Protein AF-0000000078662672 (afdb_homodimer)

pLDDT: mean 87.03, std 12.19, range [20.75, 98.81]

Radius of gyration: 38.09 Å; Cα contacts (8 Å, |Δi|>4): 1859; chains: 2; bounding box: 73×117×85 Å

Solvent-accessible surface area (backbone atoms only — not comparable to full-atom values): 52862 Å² total; per-residue (Å²): 134,79,94,67,88,65,82,75,65,83,77,68,76,37,46,50,17,56,41,48,55,47,38,55,22,54,41,57,54,87,57,77,64,49,43,57,54,39,52,48,39,54,38,52,41,31,26,51,51,14,35,73,72,64,75,36,59,82,85,60,37,41,35,46,32,40,65,37,61,87,76,24,33,39,36,42,35,24,60,12,39,39,43,47,80,92,48,38,63,56,60,74,52,28,38,11,57,39,85,33,40,90,50,92,47,70,60,40,44,41,45,56,88,44,36,48,50,64,51,20,42,30,38,32,39,36,26,19,16,67,71,32,57,51,25,39,33,40,36,38,37,29,58,55,46,54,51,55,75,67,38,61,80,64,78,60,42,36,46,58,50,52,61,70,32,42,49,76,47,80,38,79,89,43,49,40,84,41,29,21,36,33,43,35,35,34,53,40,65,88,47,94,85,37,48,84,54,28,66,67,53,46,49,57,50,43,24,58,33,44,40,39,45,65,30,88,73,18,79,62,39,64,60,53,49,51,58,46,52,73,74,36,88,76,72,51,39,44,38,24,58,66,81,44,74,64,50,36,24,64,58,53,37,65,39,68,30,83,96,52,76,60,41,47,52,76,44,74,48,77,46,79,33,63,32,97,87,70,51,70,22,28,44,33,39,38,45,44,53,72,42,85,59,54,47,39,74,88,54,63,48,39,6,46,26,37,21,47,81,53,26,48,37,34,51,49,61,67,52,23,80,41,24,91,49,53,72,50,30,36,54,30,35,33,40,36,43,45,63,37,81,78,53,36,64,34,76,65,35,58,46,64,50,89,49,70,58,42,50,47,49,48,60,66,42,26,61,54,27,46,52,52,45,50,47,36,51,50,35,48,50,50,52,48,48,51,48,49,37,50,50,38,50,50,49,33,51,46,47,48,48,42,57,65,57,45,50,53,33,74,70,49,43,51,52,48,51,48,50,34,50,51,37,48,52,52,38,50,62,65,51,36,68,97,69,40,65,98,58,52,64,58,52,51,48,49,52,49,50,53,53,50,51,49,53,49,47,70,70,56,57,72,72,81,29,67,51,60,77,40,56,69,69,58,29,51,51,51,18,51,49,45,36,42,43,53,71,38,35,94,41,62,64,58,34,38,54,25,51,50,45,41,49,62,66,75,88,134,78,92,66,86,65,79,75,65,82,75,68,75,38,46,49,17,58,40,48,56,49,38,54,23,55,42,58,54,89,57,76,64,51,43,57,54,36,52,49,40,53,37,51,40,29,26,51,51,15,35,74,70,64,75,35,58,81,85,60,37,40,36,45,32,39,66,37,62,88,74,23,32,39,36,42,35,25,60,14,39,39,42,47,79,91,46,37,63,54,61,74,51,28,38,11,56,38,84,33,39,89,51,91,46,68,60,42,44,41,46,55,87,46,37,49,48,62,50,19,42,30,38,33,40,36,26,21,15,67,70,34,55,52,25,40,34,39,35,38,37,29,57,55,46,54,50,55,72,67,37,62,79,64,78,59,41,36,47,58,51,53,60,72,32,44,50,77,46,79,40,78,90,44,50,39,82,42,28,20,36,32,43,35,34,34,52,41,64,89,47,94,86,36,49,87,55,27,68,67,55,47,48,59,51,42,23,57,34,44,39,38,46,64,28,88,71,18,77,62,38,64,60,52,49,50,58,46,52,74,74,35,89,76,72,50,39,44,38,24,59,66,81,45,77,64,49,37,24,64,57,53,38,65,39,67,31,84,96,53,74,58,42,45,53,78,45,73,46,78,44,80,34,61,32,96,86,70,51,68,22,29,44,30,38,36,46,44,53,71,42,87,56,54,47,39,72,88,56,64,48,40,6,46,27,38,21,47,83,53,27,48,35,34,51,48,62,68,53,25,78,40,25,91,48,53,72,52,29,35,55,30,34,32,39,36,43,45,64,38,80,79,53,38,65,34,74,65,35,57,45,63,50,90,46,71,59,43,51,48,49,47,59,64,43,28,60,56,28,44,51,52,44,48,47,37,50,52,35,48,49,50,50,49,48,51,49,49,36,48,50,36,50,51,50,33,52,46,47,48,50,42,57,66,56,43,49,53,33,73,70,50,44,51,53,50,51,48,50,34,50,50,36,48,51,50,37,51,64,63,52,36,70,97,69,41,61,98,55,52,66,58,51,52,48,50,52,51,50,52,54,49,50,51,53,50,46,70,70,55,61,72,69,83,28,68,49,61,78,40,55,71,69,59,30,50,52,50,17,52,48,45,37,41,43,54,70,38,36,94,42,63,63,59,34,37,52,24,52,50,48,41,49,62,66,76,88

Sequence (1014 aa):
MNLSEVASIGTARPVIGKDVLELLSTAMYVDPLTIYREYVQNAADAIDDARAAGLLRADEGAIAITIDPTTRTITIRDNGVGIASDAFQSILTAIGASSKRGTGARGFRGVGRLSGLAYARELTFRASAAGETQAHSLTWDCRALRSVLRDFDDRRELPEIVGAITVIDETSGVTADEHFFEVILTGVPRIGDDRLLSPAAVSDYLAQVAPVPMSSQFTLAPDIDAQLGSLNDIRRLVITVNGEAPLTRPFADEMPIEGGRPLCLRECRFIEIPSVDGGIAALAWVAHHDYEGAIHASTNVRGLRARVGDIQVGDSNLFEDIFPETRFNAWTVGEVHIFDPRIVPNGRRDDFERNVHLANLKNHLAPLGREVAVRCRTSSRERKRIRDFELAHLAALENIAILEQGSLAPNACEHVALAVDMTVMKMEKLATPDNLLNGEGRERAAIEDVKTRLETVTRSTASSSPLERMAPERRANYEEMFSLIYECAANRSAAKALIDRILAKIAMNLSEVASIGTARPVIGKDVLELLSTAMYVDPLTIYREYVQNAADAIDDARAAGLLRADEGAIAITIDPTTRTITIRDNGVGIASDAFQSILTAIGASSKRGTGARGFRGVGRLSGLAYARELTFRASAAGETQAHSLTWDCRALRSVLRDFDDRRELPEIVGAITVIDETSGVTADEHFFEVILTGVPRIGDDRLLSPAAVSDYLAQVAPVPMSSQFTLAPDIDAQLGSLNDIRRLVITVNGEAPLTRPFADEMPIEGGRPLCLRECRFIEIPSVDGGIAALAWVAHHDYEGAIHASTNVRGLRARVGDIQVGDSNLFEDIFPETRFNAWTVGEVHIFDPRIVPNGRRDDFERNVHLANLKNHLAPLGREVAVRCRTSSRERKRIRDFELAHLAALENIAILEQGSLAPNACEHVALAVDMTVMKMEKLATPDNLLNGEGRERAAIEDVKTRLETVTRSTASSSPLERMAPERRANYEEMFSLIYECAANRSAAKALIDRILAKIA

Structure (mmCIF, N/CA/C/O backbone):
data_AF-0000000078662672-model_v1
#
loop_
_entity.id
_entity.type
_entity.pdbx_description
1 polymer 'Molecular chaperone HSP90 family-like protein'
#
loop_
_atom_site.group_PDB
_atom_site.id
_atom_site.type_symbol
_atom_site.label_atom_id
_atom_site.label_alt_id
_atom_site.label_comp_id
_atom_site.label_asym_id
_atom_site.label_entity_id
_atom_site.label_seq_id
_atom_site.pdbx_PDB_ins_code
_atom_site.Cartn_x
_atom_site.Cartn_y
_atom_site.Cartn_z
_atom_site.occupancy
_atom_site.B_iso_or_equiv
_atom_site.auth_seq_id
_atom_site.auth_comp_id
_atom_site.auth_asym_id
_atom_site.auth_atom_id
_atom_site.pdbx_PDB_model_num
ATOM 1 N N . MET A 1 1 ? 12.445 17.781 44.594 1 21.08 1 MET A N 1
ATOM 2 C CA . MET A 1 1 ? 12.789 19.156 44.25 1 21.08 1 MET A CA 1
ATOM 3 C C . MET A 1 1 ? 11.758 19.734 43.281 1 21.08 1 MET A C 1
ATOM 5 O O . MET A 1 1 ? 11.305 19.062 42.375 1 21.08 1 MET A O 1
ATOM 9 N N . ASN A 1 2 ? 11.031 20.812 43.562 1 22.81 2 ASN A N 1
ATOM 10 C CA . ASN A 1 2 ? 9.875 21.516 43.031 1 22.81 2 ASN A CA 1
ATOM 11 C C . ASN A 1 2 ? 10.164 22.109 41.656 1 22.81 2 ASN A C 1
ATOM 13 O O . ASN A 1 2 ? 11.195 22.75 41.438 1 22.81 2 ASN A O 1
ATOM 17 N N . LEU A 1 3 ? 9.68 21.562 40.531 1 30.34 3 LEU A N 1
ATOM 18 C CA . LEU A 1 3 ? 9.836 21.828 39.125 1 30.34 3 LEU A CA 1
ATOM 19 C C . LEU A 1 3 ? 9.672 23.312 38.812 1 30.34 3 LEU A C 1
ATOM 21 O O . LEU A 1 3 ? 9.219 23.688 37.719 1 30.34 3 LEU A O 1
ATOM 25 N N . SER A 1 4 ? 9.812 24.344 39.875 1 28.69 4 SER A N 1
ATOM 26 C CA . SER A 1 4 ? 9.406 25.75 39.969 1 28.69 4 SER A CA 1
ATOM 27 C C . SER A 1 4 ? 10.266 26.625 39.062 1 28.69 4 SER A C 1
ATOM 29 O O . SER A 1 4 ? 9.75 27.453 38.312 1 28.69 4 SER A O 1
ATOM 31 N N . GLU A 1 5 ? 11.547 26.953 39.469 1 29.75 5 GLU A N 1
ATOM 32 C CA . GLU A 1 5 ? 12.172 28.203 39.031 1 29.75 5 GLU A CA 1
ATOM 33 C C . GLU A 1 5 ? 12.695 28.062 37.594 1 29.75 5 GLU A C 1
ATOM 35 O O . GLU A 1 5 ? 13.867 27.75 37.375 1 29.75 5 GLU A O 1
ATOM 40 N N . VAL A 1 6 ? 12.016 27.469 36.688 1 34.28 6 VAL A N 1
ATOM 41 C CA . VAL A 1 6 ? 12.461 27.375 35.281 1 34.28 6 VAL A CA 1
ATOM 42 C C . VAL A 1 6 ? 12.648 28.766 34.688 1 34.28 6 VAL A C 1
ATOM 44 O O . VAL A 1 6 ? 11.734 29.594 34.719 1 34.28 6 VAL A O 1
ATOM 47 N N . ALA A 1 7 ? 13.82 29.375 34.688 1 36.06 7 ALA A N 1
ATOM 48 C CA . ALA A 1 7 ? 14.188 30.609 34 1 36.06 7 ALA A CA 1
ATOM 49 C C . ALA A 1 7 ? 13.461 30.75 32.688 1 36.06 7 ALA A C 1
ATOM 51 O O . ALA A 1 7 ? 13.516 29.844 31.828 1 36.06 7 ALA A O 1
ATOM 52 N N . SER A 1 8 ? 12.336 31.547 32.531 1 36.69 8 SER A N 1
ATOM 53 C CA . SER A 1 8 ? 11.43 31.922 31.469 1 36.69 8 SER A CA 1
ATOM 54 C C . SER A 1 8 ? 12.203 32.406 30.25 1 36.69 8 SER A C 1
ATOM 56 O O . SER A 1 8 ? 12.656 33.562 30.219 1 36.69 8 SER A O 1
ATOM 58 N N . ILE A 1 9 ? 13.297 31.922 29.844 1 39.66 9 ILE A N 1
ATOM 59 C CA . ILE A 1 9 ? 13.766 32.438 28.547 1 39.66 9 ILE A CA 1
ATOM 60 C C . ILE A 1 9 ? 12.57 32.812 27.688 1 39.66 9 ILE A C 1
ATOM 62 O O . ILE A 1 9 ? 11.547 32.125 27.688 1 39.66 9 ILE A O 1
ATOM 66 N N . GLY A 1 10 ? 12.469 34 27.281 1 45.78 10 GLY A N 1
ATOM 67 C CA . GLY A 1 10 ? 11.453 34.656 26.484 1 45.78 10 GLY A CA 1
ATOM 68 C C . GLY A 1 10 ? 10.828 33.75 25.438 1 45.78 10 GLY A C 1
ATOM 69 O O . GLY A 1 10 ? 11.539 33.156 24.641 1 45.78 10 GLY A O 1
ATOM 70 N N . THR A 1 11 ? 9.781 33 25.797 1 57.09 11 THR A N 1
ATOM 71 C CA . THR A 1 11 ? 9.055 31.906 25.156 1 57.09 11 THR A CA 1
ATOM 72 C C . THR A 1 11 ? 8.508 32.344 23.812 1 57.09 11 THR A C 1
ATOM 74 O O . THR A 1 11 ? 7.59 33.188 23.75 1 57.09 11 THR A O 1
ATOM 77 N N . ALA A 1 12 ? 9.422 32.625 22.719 1 67.88 12 ALA A N 1
ATOM 78 C CA . ALA A 1 12 ? 8.992 32.938 21.359 1 67.88 12 ALA A CA 1
ATOM 79 C C . ALA A 1 12 ? 7.793 32.094 20.938 1 67.88 12 ALA A C 1
ATOM 81 O O . ALA A 1 12 ? 7.73 30.906 21.266 1 67.88 12 ALA A O 1
ATOM 82 N N . ARG A 1 13 ? 6.766 32.875 20.562 1 82.5 13 ARG A N 1
ATOM 83 C CA . ARG A 1 13 ? 5.566 32.219 20.062 1 82.5 13 ARG A CA 1
ATOM 84 C C . ARG A 1 13 ? 5.875 31.375 18.828 1 82.5 13 ARG A C 1
ATOM 86 O O . ARG A 1 13 ? 6.441 31.875 17.859 1 82.5 13 ARG A O 1
ATOM 93 N N . PRO A 1 14 ? 5.598 30.125 18.891 1 87.94 14 PRO A N 1
ATOM 94 C CA . PRO A 1 14 ? 5.855 29.25 17.734 1 87.94 14 PRO A CA 1
ATOM 95 C C . PRO A 1 14 ? 5.164 29.734 16.469 1 87.94 14 PRO A C 1
ATOM 97 O O . PRO A 1 14 ? 4.023 30.219 16.516 1 87.94 14 PRO A O 1
ATOM 100 N N . VAL A 1 15 ? 5.852 29.734 15.43 1 87.56 15 VAL A N 1
ATOM 101 C CA . VAL A 1 15 ? 5.332 30.141 14.133 1 87.56 15 VAL A CA 1
ATOM 102 C C . VAL A 1 15 ? 4.73 28.922 13.414 1 87.56 15 VAL A C 1
ATOM 104 O O . VAL A 1 15 ? 5.332 27.859 13.383 1 87.56 15 VAL A O 1
ATOM 107 N N . ILE A 1 16 ? 3.492 29.109 12.852 1 89.06 16 ILE A N 1
ATOM 108 C CA . ILE A 1 16 ? 2.852 28.109 12.008 1 89.06 16 ILE A CA 1
ATOM 109 C C . ILE A 1 16 ? 2.857 28.578 10.555 1 89.06 16 ILE A C 1
ATOM 111 O O . ILE A 1 16 ? 2.266 29.609 10.227 1 89.06 16 ILE A O 1
ATOM 115 N N . GLY A 1 17 ? 3.488 27.812 9.734 1 88 17 GLY A N 1
ATOM 116 C CA . GLY A 1 17 ? 3.729 28.281 8.375 1 88 17 GLY A CA 1
ATOM 117 C C . GLY A 1 17 ? 2.852 27.594 7.348 1 88 17 GLY A C 1
ATOM 118 O O . GLY A 1 17 ? 2.01 26.766 7.691 1 88 17 GLY A O 1
ATOM 119 N N . LYS A 1 18 ? 3.088 28 6.105 1 85.38 18 LYS A N 1
ATOM 120 C CA . LYS A 1 18 ? 2.252 27.641 4.965 1 85.38 18 LYS A CA 1
ATOM 121 C C . LYS A 1 18 ? 2.387 26.156 4.629 1 85.38 18 LYS A C 1
ATOM 123 O O . LYS A 1 18 ? 1.474 25.562 4.051 1 85.38 18 LYS A O 1
ATOM 128 N N . ASP A 1 19 ? 3.438 25.531 5.023 1 83.06 19 ASP A N 1
ATOM 129 C CA . ASP A 1 19 ? 3.689 24.141 4.621 1 83.06 19 ASP A CA 1
ATOM 130 C C . ASP A 1 19 ? 2.703 23.188 5.289 1 83.06 19 ASP A C 1
ATOM 132 O O . ASP A 1 19 ? 2.523 22.062 4.836 1 83.06 19 ASP A O 1
ATOM 136 N N . VAL A 1 20 ? 2.084 23.625 6.352 1 84.5 20 VAL A N 1
ATOM 137 C CA . VAL A 1 20 ? 1.037 22.844 7 1 84.5 20 VAL A CA 1
ATOM 138 C C . VAL A 1 20 ? -0.109 22.609 6.023 1 84.5 20 VAL A C 1
ATOM 140 O O . VAL A 1 20 ? -0.652 21.5 5.953 1 84.5 20 VAL A O 1
ATOM 143 N N . LEU A 1 21 ? -0.387 23.609 5.242 1 82.62 21 LEU A N 1
ATOM 144 C CA . LEU A 1 21 ? -1.493 23.5 4.297 1 82.62 21 LEU A CA 1
ATOM 145 C C . LEU A 1 21 ? -1.17 22.484 3.201 1 82.62 21 LEU A C 1
ATOM 147 O O . LEU A 1 21 ? -2.057 21.766 2.732 1 82.62 21 LEU A O 1
ATOM 151 N N . GLU A 1 22 ? 0.032 22.516 2.838 1 79.06 22 GLU A N 1
ATOM 152 C CA . GLU A 1 22 ? 0.445 21.547 1.831 1 79.06 22 GLU A CA 1
ATOM 153 C C . GLU A 1 22 ? 0.268 20.109 2.34 1 79.06 22 GLU A C 1
ATOM 155 O O . GLU A 1 22 ? -0.221 19.25 1.612 1 79.06 22 GLU A O 1
ATOM 160 N N . LEU A 1 23 ? 0.676 19.953 3.508 1 77.69 23 LEU A N 1
ATOM 161 C CA . LEU A 1 23 ? 0.616 18.625 4.09 1 77.69 23 LEU A CA 1
ATOM 162 C C . LEU A 1 23 ? -0.829 18.172 4.258 1 77.69 23 LEU A C 1
ATOM 164 O O . LEU A 1 23 ? -1.145 17 4.043 1 77.69 23 LEU A O 1
ATOM 168 N N . LEU A 1 24 ? -1.693 19.109 4.574 1 77.12 24 LEU A N 1
ATOM 169 C CA . LEU A 1 24 ? -3.096 18.781 4.812 1 77.12 24 LEU A CA 1
ATOM 170 C C . LEU A 1 24 ? -3.834 18.562 3.496 1 77.12 24 LEU A C 1
ATOM 172 O O . LEU A 1 24 ? -4.902 17.953 3.473 1 77.12 24 LEU A O 1
ATOM 176 N N . SER A 1 25 ? -3.381 19.062 2.447 1 71.44 25 SER A N 1
ATOM 177 C CA . SER A 1 25 ? -4.082 18.984 1.169 1 71.44 25 SER A CA 1
ATOM 178 C C . SER A 1 25 ? -3.529 17.844 0.309 1 71.44 25 SER A C 1
ATOM 180 O O . SER A 1 25 ? -4.262 16.922 -0.066 1 71.44 25 SER A O 1
ATOM 182 N N . THR A 1 26 ? -2.26 17.828 0.059 1 65.44 26 THR A N 1
ATOM 183 C CA . THR A 1 26 ? -1.688 16.938 -0.944 1 65.44 26 THR A CA 1
ATOM 184 C C . THR A 1 26 ? -1.109 15.688 -0.288 1 65.44 26 THR A C 1
ATOM 186 O O . THR A 1 26 ? -1.152 14.602 -0.867 1 65.44 26 THR A O 1
ATOM 189 N N . ALA A 1 27 ? -0.688 15.859 0.859 1 63.59 27 ALA A N 1
ATOM 190 C CA . ALA A 1 27 ? 0.138 14.781 1.405 1 63.59 27 ALA A CA 1
ATOM 191 C C . ALA A 1 27 ? -0.717 13.75 2.127 1 63.59 27 ALA A C 1
ATOM 193 O O . ALA A 1 27 ? -0.335 12.578 2.229 1 63.59 27 ALA A O 1
ATOM 194 N N . MET A 1 28 ? -1.854 14.102 2.535 1 63.69 28 MET A N 1
ATOM 195 C CA . MET A 1 28 ? -2.609 13.227 3.434 1 63.69 28 MET A CA 1
ATOM 196 C C . MET A 1 28 ? -3.307 12.117 2.654 1 63.69 28 MET A C 1
ATOM 198 O O . MET A 1 28 ? -3.518 11.023 3.18 1 63.69 28 MET A O 1
ATOM 202 N N . TYR A 1 29 ? -3.561 12.359 1.327 1 64.5 29 TYR A N 1
ATOM 203 C CA . TYR A 1 29 ? -4.449 11.383 0.715 1 64.5 29 TYR A CA 1
ATOM 204 C C . TYR A 1 29 ? -3.787 10.719 -0.489 1 64.5 29 TYR A C 1
ATOM 206 O O . TYR A 1 29 ? -3.332 11.406 -1.407 1 64.5 29 TYR A O 1
ATOM 214 N N . VAL A 1 30 ? -3.6 9.359 -0.363 1 64.81 30 VAL A N 1
ATOM 215 C CA . VAL A 1 30 ? -2.979 8.578 -1.43 1 64.81 30 VAL A CA 1
ATOM 216 C C . VAL A 1 30 ? -3.988 8.336 -2.549 1 64.81 30 VAL A C 1
ATOM 218 O O . VAL A 1 30 ? -3.678 8.531 -3.727 1 64.81 30 VAL A O 1
ATOM 221 N N . ASP A 1 31 ? -5.254 7.945 -2.186 1 75.94 31 ASP A N 1
ATOM 222 C CA . ASP A 1 31 ? -6.328 7.695 -3.145 1 75.94 31 ASP A CA 1
ATOM 223 C C . ASP A 1 31 ? -7.191 8.938 -3.336 1 75.94 31 ASP A C 1
ATOM 225 O O . ASP A 1 31 ? -7.848 9.398 -2.398 1 75.94 31 ASP A O 1
ATOM 229 N N . PRO A 1 32 ? -7.23 9.438 -4.574 1 84 32 PRO A N 1
ATOM 230 C CA . PRO A 1 32 ? -8.008 10.656 -4.809 1 84 32 PRO A CA 1
ATOM 231 C C . PRO A 1 32 ? -9.484 10.492 -4.469 1 84 32 PRO A C 1
ATOM 233 O O . PRO A 1 32 ? -10.156 11.469 -4.121 1 84 32 PRO A O 1
ATOM 236 N N . LEU A 1 33 ? -10.039 9.281 -4.535 1 91.88 33 LEU A N 1
ATOM 237 C CA . LEU A 1 33 ? -11.461 9.07 -4.289 1 91.88 33 LEU A CA 1
ATOM 238 C C . LEU A 1 33 ? -11.805 9.32 -2.826 1 91.88 33 LEU A C 1
ATOM 240 O O . LEU A 1 33 ? -12.977 9.461 -2.475 1 91.88 33 LEU A O 1
ATOM 244 N N . THR A 1 34 ? -10.773 9.461 -1.986 1 89.81 34 THR A N 1
ATOM 245 C CA . THR A 1 34 ? -10.992 9.68 -0.561 1 89.81 34 THR A CA 1
ATOM 246 C C . THR A 1 34 ? -11.664 11.031 -0.319 1 89.81 34 THR A C 1
ATOM 248 O O . THR A 1 34 ? -12.297 11.234 0.718 1 89.81 34 THR A O 1
ATOM 251 N N . ILE A 1 35 ? -11.562 11.914 -1.264 1 92.12 35 ILE A N 1
ATOM 252 C CA . ILE A 1 35 ? -12.18 13.219 -1.041 1 92.12 35 ILE A CA 1
ATOM 253 C C . ILE A 1 35 ? -13.695 13.055 -0.949 1 92.12 35 ILE A C 1
ATOM 255 O O . ILE A 1 35 ? -14.352 13.773 -0.191 1 92.12 35 ILE A O 1
ATOM 259 N N . TYR A 1 36 ? -14.219 12.094 -1.756 1 96.38 36 TYR A N 1
ATOM 260 C CA . TYR A 1 36 ? -15.656 11.828 -1.689 1 96.38 36 TYR A CA 1
ATOM 261 C C . TYR A 1 36 ? -16.047 11.305 -0.315 1 96.38 36 TYR A C 1
ATOM 263 O O . TYR A 1 36 ? -17.094 11.672 0.218 1 96.38 36 TYR A O 1
ATOM 271 N N . ARG A 1 37 ? -15.273 10.43 0.2 1 94.19 37 ARG A N 1
ATOM 272 C CA . ARG A 1 37 ? -15.547 9.938 1.544 1 94.19 37 ARG A CA 1
ATOM 273 C C . ARG A 1 37 ? -15.555 11.07 2.561 1 94.19 37 ARG A C 1
ATOM 275 O O . ARG A 1 37 ? -16.422 11.125 3.434 1 94.19 37 ARG A O 1
ATOM 282 N N . GLU A 1 38 ? -14.547 11.977 2.457 1 92.06 38 GLU A N 1
ATOM 283 C CA . GLU A 1 38 ? -14.438 13.102 3.383 1 92.06 38 GLU A CA 1
ATOM 284 C C . GLU A 1 38 ? -15.688 13.977 3.336 1 92.06 38 GLU A C 1
ATOM 286 O O . GLU A 1 38 ? -16.234 14.352 4.379 1 92.06 38 GLU A O 1
ATOM 291 N N . TYR A 1 39 ? -16.125 14.273 2.168 1 96.62 39 TYR A N 1
ATOM 292 C CA . TYR A 1 39 ? -17.266 15.164 2.031 1 96.62 39 TYR A CA 1
ATOM 293 C C . TYR A 1 39 ? -18.562 14.461 2.402 1 96.62 39 TYR A C 1
ATOM 295 O O . TYR A 1 39 ? -19.469 15.07 2.977 1 96.62 39 TYR A O 1
ATOM 303 N N . VAL A 1 40 ? -18.641 13.18 2.061 1 96.38 40 VAL A N 1
ATOM 304 C CA . VAL A 1 40 ? -19.797 12.406 2.473 1 96.38 40 VAL A CA 1
ATOM 305 C C . VAL A 1 40 ? -19.844 12.305 3.996 1 96.38 40 VAL A C 1
ATOM 307 O O . VAL A 1 40 ? -20.922 12.398 4.598 1 96.38 40 VAL A O 1
ATOM 310 N N . GLN A 1 41 ? -18.734 12.141 4.578 1 93.69 41 GLN A N 1
ATOM 311 C CA . GLN A 1 41 ? -18.656 12.094 6.035 1 93.69 41 GLN A CA 1
ATOM 312 C C . GLN A 1 41 ? -19.141 13.398 6.656 1 93.69 41 GLN A C 1
ATOM 314 O O . GLN A 1 41 ? -19.938 13.383 7.605 1 93.69 41 GLN A O 1
ATOM 319 N N . ASN A 1 42 ? -18.656 14.508 6.172 1 94.81 42 ASN A N 1
ATOM 320 C CA . ASN A 1 42 ? -19.109 15.805 6.66 1 94.81 42 ASN A CA 1
ATOM 321 C C . ASN A 1 42 ? -20.609 15.992 6.453 1 94.81 42 ASN A C 1
ATOM 323 O O . ASN A 1 42 ? -21.297 16.516 7.328 1 94.81 42 ASN A O 1
ATOM 327 N N . ALA A 1 43 ? -21.031 15.57 5.309 1 96.69 43 ALA A N 1
ATOM 328 C CA . ALA A 1 43 ? -22.469 15.648 5.016 1 96.69 43 ALA A CA 1
ATOM 329 C C . ALA A 1 43 ? -23.281 14.812 6.004 1 96.69 43 ALA A C 1
ATOM 331 O O . ALA A 1 43 ? -24.312 15.258 6.492 1 96.69 43 ALA A O 1
ATOM 332 N N . ALA A 1 44 ? -22.797 13.617 6.223 1 94.56 44 ALA A N 1
ATOM 333 C CA . ALA A 1 44 ? -23.469 12.719 7.156 1 94.56 44 ALA A CA 1
ATOM 334 C C . ALA A 1 44 ? -23.594 13.359 8.539 1 94.56 44 ALA A C 1
ATOM 336 O O . ALA A 1 44 ? -24.656 13.289 9.164 1 94.56 44 ALA A O 1
ATOM 337 N N . ASP A 1 45 ? -22.562 13.977 9.031 1 94.25 45 ASP A N 1
ATOM 338 C CA . ASP A 1 45 ? -22.594 14.664 10.32 1 94.25 45 ASP A CA 1
ATOM 339 C C . ASP A 1 45 ? -23.609 15.805 10.312 1 94.25 45 ASP A C 1
ATOM 341 O O . ASP A 1 45 ? -24.359 15.977 11.273 1 94.25 45 ASP A O 1
ATOM 345 N N . ALA A 1 46 ? -23.625 16.594 9.242 1 95.38 46 ALA A N 1
ATOM 346 C CA . ALA A 1 46 ? -24.562 17.703 9.117 1 95.38 46 ALA A CA 1
ATOM 347 C C . ALA A 1 46 ? -26 17.219 9.094 1 95.38 46 ALA A C 1
ATOM 349 O O . ALA A 1 46 ? -26.891 17.859 9.648 1 95.38 46 ALA A O 1
ATOM 350 N N . ILE A 1 47 ? -26.25 16.156 8.43 1 95.94 47 ILE A N 1
ATOM 351 C CA . ILE A 1 47 ? -27.578 15.562 8.352 1 95.94 47 ILE A CA 1
ATOM 352 C C . ILE A 1 47 ? -28 15.062 9.734 1 95.94 47 ILE A C 1
ATOM 354 O O . ILE A 1 47 ? -29.141 15.273 10.141 1 95.94 47 ILE A O 1
ATOM 358 N N . ASP A 1 48 ? -27.094 14.422 10.406 1 92.94 48 ASP A N 1
ATOM 359 C CA . ASP A 1 48 ? -27.391 14 11.781 1 92.94 48 ASP A CA 1
ATOM 360 C C . ASP A 1 48 ? -27.781 15.195 12.648 1 92.94 48 ASP A C 1
ATOM 362 O O . ASP A 1 48 ? -28.703 15.109 13.445 1 92.94 48 ASP A O 1
ATOM 366 N N . ASP A 1 49 ? -27.047 16.266 12.531 1 93.38 49 ASP A N 1
ATOM 367 C CA . ASP A 1 49 ? -27.359 17.484 13.273 1 93.38 49 ASP A CA 1
ATOM 368 C C . ASP A 1 49 ? -28.734 18.016 12.906 1 93.38 49 ASP A C 1
ATOM 370 O O . ASP A 1 49 ? -29.469 18.5 13.766 1 93.38 49 ASP A O 1
ATOM 374 N N . ALA A 1 50 ? -29.062 17.953 11.648 1 95.44 50 ALA A N 1
ATOM 375 C CA . ALA A 1 50 ? -30.375 18.391 11.195 1 95.44 50 ALA A CA 1
ATOM 376 C C . ALA A 1 50 ? -31.484 17.531 11.805 1 95.44 50 ALA A C 1
ATOM 378 O O . ALA A 1 50 ? -32.531 18.047 12.219 1 95.44 50 ALA A O 1
ATOM 379 N N . ARG A 1 51 ? -31.234 16.297 11.797 1 93.19 51 ARG A N 1
ATOM 380 C CA . ARG A 1 51 ? -32.188 15.383 12.422 1 93.19 51 ARG A CA 1
ATOM 381 C C . ARG A 1 51 ? -32.375 15.719 13.898 1 93.19 51 ARG A C 1
ATOM 383 O O . ARG A 1 51 ? -33.5 15.797 14.391 1 93.19 51 ARG A O 1
ATOM 390 N N . ALA A 1 52 ? -31.281 15.898 14.547 1 91.38 52 ALA A N 1
ATOM 391 C CA . ALA A 1 52 ? -31.312 16.219 15.969 1 91.38 52 ALA A CA 1
ATOM 392 C C . ALA A 1 52 ? -32.031 17.531 16.219 1 91.38 52 ALA A C 1
ATOM 394 O O . ALA A 1 52 ? -32.719 17.688 17.25 1 91.38 52 ALA A O 1
ATOM 395 N N . ALA A 1 53 ? -31.938 18.438 15.32 1 93.88 53 ALA A N 1
ATOM 396 C CA . ALA A 1 53 ? -32.562 19.75 15.445 1 93.88 53 ALA A CA 1
ATOM 397 C C . ALA A 1 53 ? -34.031 19.688 15.008 1 93.88 53 ALA A C 1
ATOM 399 O O . ALA A 1 53 ? -34.75 20.672 15.086 1 93.88 53 ALA A O 1
ATOM 400 N N . GLY A 1 54 ? -34.438 18.531 14.461 1 93.44 54 GLY A N 1
ATOM 401 C CA . GLY A 1 54 ? -35.812 18.359 14.047 1 93.44 54 GLY A CA 1
ATOM 402 C C . GLY A 1 54 ? -36.094 18.891 12.656 1 93.44 54 GLY A C 1
ATOM 403 O O . GLY A 1 54 ? -37.281 19.047 12.273 1 93.44 54 GLY A O 1
ATOM 404 N N . LEU A 1 55 ? -35.062 19.156 11.914 1 94.62 55 LEU A N 1
ATOM 405 C CA . LEU A 1 55 ? -35.25 19.719 10.57 1 94.62 55 LEU A CA 1
ATOM 406 C C . LEU A 1 55 ? -35.531 18.609 9.562 1 94.62 55 LEU A C 1
ATOM 408 O O . LEU A 1 55 ? -36.094 18.859 8.5 1 94.62 55 LEU A O 1
ATOM 412 N N . LEU A 1 56 ? -34.969 17.453 9.836 1 93.62 56 LEU A N 1
ATOM 413 C CA . LEU A 1 56 ? -35.156 16.297 8.969 1 93.62 56 LEU A CA 1
ATOM 414 C C . LEU A 1 56 ? -35.719 15.102 9.742 1 93.62 56 LEU A C 1
ATOM 416 O O . LEU A 1 56 ? -35.406 14.914 10.914 1 93.62 56 LEU A O 1
ATOM 420 N N . ARG A 1 57 ? -36.594 14.391 9.039 1 89.44 57 ARG A N 1
ATOM 421 C CA . ARG A 1 57 ? -37 13.086 9.562 1 89.44 57 ARG A CA 1
ATOM 422 C C . ARG A 1 57 ? -35.875 12.062 9.391 1 89.44 57 ARG A C 1
ATOM 424 O O . ARG A 1 57 ? -34.938 12.289 8.641 1 89.44 57 ARG A O 1
ATOM 431 N N . ALA A 1 58 ? -35.938 10.914 10 1 81.56 58 ALA A N 1
ATOM 432 C CA . ALA A 1 58 ? -34.906 9.867 10.031 1 81.56 58 ALA A CA 1
ATOM 433 C C . ALA A 1 58 ? -34.594 9.375 8.625 1 81.56 58 ALA A C 1
ATOM 435 O O . ALA A 1 58 ? -33.438 9.055 8.32 1 81.56 58 ALA A O 1
ATOM 436 N N . ASP A 1 59 ? -35.5 9.43 7.707 1 81.75 59 ASP A N 1
ATOM 437 C CA . ASP A 1 59 ? -35.344 8.828 6.387 1 81.75 59 ASP A CA 1
ATOM 438 C C . ASP A 1 59 ? -35.062 9.906 5.332 1 81.75 59 ASP A C 1
ATOM 440 O O . ASP A 1 59 ? -35.031 9.609 4.137 1 81.75 59 ASP A O 1
ATOM 444 N N . GLU A 1 60 ? -34.875 11.102 5.734 1 88.12 60 GLU A N 1
ATOM 445 C CA . GLU A 1 60 ? -34.844 12.195 4.766 1 88.12 60 GLU A CA 1
ATOM 446 C C . GLU A 1 60 ? -33.406 12.68 4.539 1 88.12 60 GLU A C 1
ATOM 448 O O . GLU A 1 60 ? -33.188 13.625 3.785 1 88.12 60 GLU A O 1
ATOM 453 N N . GLY A 1 61 ? -32.438 12.141 5.18 1 92.94 61 GLY A N 1
ATOM 454 C CA . GLY A 1 61 ? -31.062 12.555 4.941 1 92.94 61 GLY A CA 1
ATOM 455 C C . GLY A 1 61 ? -30.547 12.172 3.564 1 92.94 61 GLY A C 1
ATOM 456 O O . GLY A 1 61 ? -30.547 10.992 3.207 1 92.94 61 GLY A O 1
ATOM 457 N N . ALA A 1 62 ? -30.188 13.25 2.713 1 96.38 62 ALA A N 1
ATOM 458 C CA . ALA A 1 62 ? -29.828 12.992 1.319 1 96.38 62 ALA A CA 1
ATOM 459 C C . ALA A 1 62 ? -28.562 13.742 0.93 1 96.38 62 ALA A C 1
ATOM 461 O O . ALA A 1 62 ? -28.297 14.844 1.431 1 96.38 62 ALA A O 1
ATOM 462 N N . ILE A 1 63 ? -27.781 13.156 0.133 1 98.38 63 ILE A N 1
ATOM 463 C CA . ILE A 1 63 ? -26.594 13.742 -0.502 1 98.38 63 ILE A CA 1
ATOM 464 C C . ILE A 1 63 ? -26.688 13.562 -2.016 1 98.38 63 ILE A C 1
ATOM 466 O O . ILE A 1 63 ? -26.844 12.445 -2.506 1 98.38 63 ILE A O 1
ATOM 470 N N . ALA A 1 64 ? -26.672 14.625 -2.752 1 98.62 64 ALA A N 1
ATOM 471 C CA . ALA A 1 64 ? -26.641 14.594 -4.211 1 98.62 64 ALA A CA 1
ATOM 472 C C . ALA A 1 64 ? -25.266 14.953 -4.746 1 98.62 64 ALA A C 1
ATOM 474 O O . ALA A 1 64 ? -24.734 16.031 -4.445 1 98.62 64 ALA A O 1
ATOM 475 N N . ILE A 1 65 ? -24.703 14.023 -5.508 1 98.81 65 ILE A N 1
ATOM 476 C CA . ILE A 1 65 ? -23.391 14.258 -6.109 1 98.81 65 ILE A CA 1
ATOM 477 C C . ILE A 1 65 ? -23.547 14.406 -7.621 1 98.81 65 ILE A C 1
ATOM 479 O O . ILE A 1 65 ? -24.141 13.555 -8.281 1 98.81 65 ILE A O 1
ATOM 483 N N . THR A 1 66 ? -23.109 15.5 -8.133 1 98.62 66 THR A N 1
ATOM 484 C CA . THR A 1 66 ? -23.109 15.766 -9.57 1 98.62 66 THR A CA 1
ATOM 485 C C . THR A 1 66 ? -21.688 15.875 -10.109 1 98.62 66 THR A C 1
ATOM 487 O O . THR A 1 66 ? -20.906 16.672 -9.617 1 98.62 66 THR A O 1
ATOM 490 N N . ILE A 1 67 ? -21.391 15.055 -11.047 1 98.44 67 ILE A N 1
ATOM 491 C CA . ILE A 1 67 ? -20.078 15.023 -11.672 1 98.44 67 ILE A CA 1
ATOM 492 C C . ILE A 1 67 ? -20.188 15.359 -13.156 1 98.44 67 ILE A C 1
ATOM 494 O O . ILE A 1 67 ? -20.953 14.711 -13.883 1 98.44 67 ILE A O 1
ATOM 498 N N . ASP A 1 68 ? -19.547 16.391 -13.609 1 97.12 68 ASP A N 1
ATOM 499 C CA . ASP A 1 68 ? -19.531 16.781 -15.016 1 97.12 68 ASP A CA 1
ATOM 500 C C . ASP A 1 68 ? -18.109 16.719 -15.578 1 97.12 68 ASP A C 1
ATOM 502 O O . ASP A 1 68 ? -17.344 17.688 -15.461 1 97.12 68 ASP A O 1
ATOM 506 N N . PRO A 1 69 ? -17.797 15.695 -16.266 1 93.62 69 PRO A N 1
ATOM 507 C CA . PRO A 1 69 ? -16.438 15.57 -16.797 1 93.62 69 PRO A CA 1
ATOM 508 C C . PRO A 1 69 ? -16.125 16.625 -17.859 1 93.62 69 PRO A C 1
ATOM 510 O O . PRO A 1 69 ? -14.961 16.969 -18.062 1 93.62 69 PRO A O 1
ATOM 513 N N . THR A 1 70 ? -17.156 17.172 -18.562 1 94.31 70 THR A N 1
ATOM 514 C CA . THR A 1 70 ? -16.953 18.141 -19.625 1 94.31 70 THR A CA 1
ATOM 515 C C . THR A 1 70 ? -16.484 19.484 -19.047 1 94.31 70 THR A C 1
ATOM 517 O O . THR A 1 70 ? -15.469 20.031 -19.484 1 94.31 70 THR A O 1
ATOM 520 N N . THR A 1 71 ? -17.172 19.953 -18.078 1 95.81 71 THR A N 1
ATOM 521 C CA . THR A 1 71 ? -16.797 21.219 -17.438 1 95.81 71 THR A CA 1
ATOM 522 C C . THR A 1 71 ? -15.797 20.969 -16.312 1 95.81 71 THR A C 1
ATOM 524 O O . THR A 1 71 ? -15.305 21.906 -15.688 1 95.81 71 THR A O 1
ATOM 527 N N . ARG A 1 72 ? -15.516 19.641 -15.992 1 96.81 72 ARG A N 1
ATOM 528 C CA . ARG A 1 72 ? -14.586 19.188 -14.961 1 96.81 72 ARG A CA 1
ATOM 529 C C . ARG A 1 72 ? -14.961 19.766 -13.602 1 96.81 72 ARG A C 1
ATOM 531 O O . ARG A 1 72 ? -14.133 20.375 -12.93 1 96.81 72 ARG A O 1
ATOM 538 N N . THR A 1 73 ? -16.203 19.547 -13.289 1 98.06 73 THR A N 1
ATOM 539 C CA . THR A 1 73 ? -16.781 20.078 -12.055 1 98.06 73 THR A CA 1
ATOM 540 C C . THR A 1 73 ? -17.422 18.953 -11.242 1 98.06 73 THR A C 1
ATOM 542 O O . THR A 1 73 ? -18.031 18.047 -11.805 1 98.06 73 THR A O 1
ATOM 545 N N . ILE A 1 74 ? -17.266 18.953 -9.969 1 98.38 74 ILE A N 1
ATOM 546 C CA . ILE A 1 74 ? -17.922 18.078 -9.008 1 98.38 74 ILE A CA 1
ATOM 547 C C . ILE A 1 74 ? -18.734 18.906 -8.016 1 98.38 74 ILE A C 1
ATOM 549 O O . ILE A 1 74 ? -18.234 19.906 -7.492 1 98.38 74 ILE A O 1
ATOM 553 N N . THR A 1 75 ? -19.922 18.594 -7.805 1 98.69 75 THR A N 1
ATOM 554 C CA . THR A 1 75 ? -20.766 19.234 -6.789 1 98.69 75 THR A CA 1
ATOM 555 C C . THR A 1 75 ? -21.328 18.188 -5.832 1 98.69 75 THR A C 1
ATOM 557 O O . THR A 1 75 ? -21.891 17.172 -6.262 1 98.69 75 THR A O 1
ATOM 560 N N . ILE A 1 76 ? -21.141 18.328 -4.586 1 98.75 76 ILE A N 1
ATOM 561 C CA . ILE A 1 76 ? -21.703 17.469 -3.535 1 98.75 76 ILE A CA 1
ATOM 562 C C . ILE A 1 76 ? -22.609 18.312 -2.629 1 98.75 76 ILE A C 1
ATOM 564 O O . ILE A 1 76 ? -22.141 19.203 -1.931 1 98.75 76 ILE A O 1
ATOM 568 N N . ARG A 1 77 ? -23.875 18.047 -2.619 1 98.44 77 ARG A N 1
ATOM 569 C CA . ARG A 1 77 ? -24.844 18.828 -1.859 1 98.44 77 ARG A CA 1
ATOM 570 C C . ARG A 1 77 ? -25.609 17.938 -0.873 1 98.44 77 ARG A C 1
ATOM 572 O O . ARG A 1 77 ? -26.078 16.859 -1.236 1 98.44 77 ARG A O 1
ATOM 579 N N . ASP A 1 78 ? -25.609 18.359 0.335 1 98.44 78 ASP A N 1
ATOM 580 C CA . ASP A 1 78 ? -26.406 17.656 1.335 1 98.44 78 ASP A CA 1
ATOM 581 C C . ASP A 1 78 ? -27.547 18.531 1.837 1 98.44 78 ASP A C 1
ATOM 583 O O . ASP A 1 78 ? -27.594 19.734 1.549 1 98.44 78 ASP A O 1
ATOM 587 N N . ASN A 1 79 ? -28.562 17.922 2.434 1 97.31 79 ASN A N 1
ATOM 588 C CA . ASN A 1 79 ? -29.656 18.672 3.045 1 97.31 79 ASN A CA 1
ATOM 589 C C . ASN A 1 79 ? -29.516 18.719 4.566 1 97.31 79 ASN A C 1
ATOM 591 O O . ASN A 1 79 ? -30.516 18.578 5.281 1 97.31 79 ASN A O 1
ATOM 595 N N . GLY A 1 80 ? -28.25 18.781 5.027 1 97.06 80 GLY A N 1
ATOM 596 C CA . GLY A 1 80 ? -28 18.875 6.453 1 97.06 80 GLY A CA 1
ATOM 597 C C . GLY A 1 80 ? -28.328 20.234 7.039 1 97.06 80 GLY A C 1
ATOM 598 O O . GLY A 1 80 ? -29.078 21.016 6.441 1 97.06 80 GLY A O 1
ATOM 599 N N . VAL A 1 81 ? -27.766 20.547 8.18 1 96 81 VAL A N 1
ATOM 600 C CA . VAL A 1 81 ? -28.125 21.719 8.977 1 96 81 VAL A CA 1
ATOM 601 C C . VAL A 1 81 ? -27.562 22.969 8.336 1 96 81 VAL A C 1
ATOM 603 O O . VAL A 1 81 ? -27.984 24.094 8.648 1 96 81 VAL A O 1
ATOM 606 N N . GLY A 1 82 ? -26.594 22.828 7.445 1 96.12 82 GLY A N 1
ATOM 607 C CA . GLY A 1 82 ? -25.891 23.984 6.918 1 96.12 82 GLY A CA 1
ATOM 608 C C . GLY A 1 82 ? -24.984 24.641 7.934 1 96.12 82 GLY A C 1
ATOM 609 O O . GLY A 1 82 ? -24.469 23.984 8.836 1 96.12 82 GLY A O 1
ATOM 610 N N . ILE A 1 83 ? -24.594 25.844 7.648 1 95.12 83 ILE A N 1
ATOM 611 C CA . ILE A 1 83 ? -23.781 26.656 8.547 1 95.12 83 ILE A CA 1
ATOM 612 C C . ILE A 1 83 ? -24.375 28.062 8.625 1 95.12 83 ILE A C 1
ATOM 614 O O . ILE A 1 83 ? -24.609 28.703 7.602 1 95.12 83 ILE A O 1
ATOM 618 N N . ALA A 1 84 ? -24.594 28.438 9.805 1 92.75 84 ALA A N 1
ATOM 619 C CA . ALA A 1 84 ? -25.156 29.766 10.023 1 92.75 84 ALA A CA 1
ATOM 620 C C . ALA A 1 84 ? -24.234 30.844 9.5 1 92.75 84 ALA A C 1
ATOM 622 O O . ALA A 1 84 ? -23 30.719 9.586 1 92.75 84 ALA A O 1
ATOM 623 N N . SER A 1 85 ? -24.844 31.953 9.117 1 89.75 85 SER A N 1
ATOM 624 C CA . SER A 1 85 ? -24.125 33.062 8.492 1 89.75 85 SER A CA 1
ATOM 625 C C . SER A 1 85 ? -23.062 33.625 9.43 1 89.75 85 SER A C 1
ATOM 627 O O . SER A 1 85 ? -21.953 33.938 9 1 89.75 85 SER A O 1
ATOM 629 N N . ASP A 1 86 ? -23.344 33.75 10.703 1 89.5 86 ASP A N 1
ATOM 630 C CA . ASP A 1 86 ? -22.469 34.375 11.672 1 89.5 86 ASP A CA 1
ATOM 631 C C . ASP A 1 86 ? -21.25 33.5 11.969 1 89.5 86 ASP A C 1
ATOM 633 O O . ASP A 1 86 ? -20.219 34 12.414 1 89.5 86 ASP A O 1
ATOM 637 N N . ALA A 1 87 ? -21.359 32.188 11.703 1 91.44 87 ALA A N 1
ATOM 638 C CA . ALA A 1 87 ? -20.266 31.281 12.008 1 91.44 87 ALA A CA 1
ATOM 639 C C . ALA A 1 87 ? -19.625 30.766 10.727 1 91.44 87 ALA A C 1
ATOM 641 O O . ALA A 1 87 ? -18.609 30.062 10.773 1 91.44 87 ALA A O 1
ATOM 642 N N . PHE A 1 88 ? -20.172 31.141 9.586 1 93.69 88 PHE A N 1
ATOM 643 C CA . PHE A 1 88 ? -19.828 30.531 8.297 1 93.69 88 PHE A CA 1
ATOM 644 C C . PHE A 1 88 ? -18.344 30.703 8 1 93.69 88 PHE A C 1
ATOM 646 O O . PHE A 1 88 ? -17.625 29.719 7.801 1 93.69 88 PHE A O 1
ATOM 653 N N . GLN A 1 89 ? -17.797 31.875 8.109 1 92.31 89 GLN A N 1
ATOM 654 C CA . GLN A 1 89 ? -16.391 32.156 7.781 1 92.31 89 GLN A CA 1
ATOM 655 C C . GLN A 1 89 ? -15.453 31.5 8.789 1 92.31 89 GLN A C 1
ATOM 657 O O . GLN A 1 89 ? -14.469 30.859 8.406 1 92.31 89 GLN A O 1
ATOM 662 N N . SER A 1 90 ? -15.773 31.688 10.062 1 91.25 90 SER A N 1
ATOM 663 C CA . SER A 1 90 ? -14.906 31.172 11.117 1 91.25 90 SER A CA 1
ATOM 664 C C . SER A 1 90 ? -14.781 29.656 11.031 1 91.25 90 SER A C 1
ATOM 666 O O . SER A 1 90 ? -13.688 29.109 11.188 1 91.25 90 SER A O 1
ATOM 668 N N . ILE A 1 91 ? -15.859 28.969 10.711 1 91.12 91 ILE A N 1
ATOM 669 C CA . ILE A 1 91 ? -15.859 27.516 10.664 1 91.12 91 ILE A CA 1
ATOM 670 C C . ILE A 1 91 ? -15.117 27.047 9.414 1 91.12 91 ILE A C 1
ATOM 672 O O . ILE A 1 91 ? -14.289 26.125 9.492 1 91.12 91 ILE A O 1
ATOM 676 N N . LEU A 1 92 ? -15.328 27.688 8.344 1 94.44 92 LEU A N 1
ATOM 677 C CA . LEU A 1 92 ? -14.859 27.156 7.066 1 94.44 92 LEU A CA 1
ATOM 678 C C . LEU A 1 92 ? -13.406 27.562 6.812 1 94.44 92 LEU A C 1
ATOM 680 O O . LEU A 1 92 ? -12.758 27.016 5.922 1 94.44 92 LEU A O 1
ATOM 684 N N . THR A 1 93 ? -12.836 28.484 7.68 1 93.19 93 THR A N 1
ATOM 685 C CA . THR A 1 93 ? -11.438 28.875 7.504 1 93.19 93 THR A CA 1
ATOM 686 C C . THR A 1 93 ? -10.578 28.266 8.609 1 93.19 93 THR A C 1
ATOM 688 O O . THR A 1 93 ? -9.344 28.344 8.547 1 93.19 93 THR A O 1
ATOM 691 N N . ALA A 1 94 ? -11.227 27.75 9.609 1 90.88 94 ALA A N 1
ATOM 692 C CA . ALA A 1 94 ? -10.469 27.109 10.688 1 90.88 94 ALA A CA 1
ATOM 693 C C . ALA A 1 94 ? -9.742 25.859 10.188 1 90.88 94 ALA A C 1
ATOM 695 O O . ALA A 1 94 ? -10.234 25.172 9.289 1 90.88 94 ALA A O 1
ATOM 696 N N . ILE A 1 95 ? -8.57 25.594 10.727 1 90.56 95 ILE A N 1
ATOM 697 C CA . ILE A 1 95 ? -7.797 24.422 10.359 1 90.56 95 ILE A CA 1
ATOM 698 C C . ILE A 1 95 ? -7.445 23.625 11.617 1 90.56 95 ILE A C 1
ATOM 700 O O . ILE A 1 95 ? -6.75 24.125 12.508 1 90.56 95 ILE A O 1
ATOM 704 N N . GLY A 1 96 ? -7.922 22.422 11.664 1 88.06 96 GLY A N 1
ATOM 705 C CA . GLY A 1 96 ? -7.586 21.562 12.789 1 88.06 96 GLY A CA 1
ATOM 706 C C . GLY A 1 96 ? -8.203 22.031 14.094 1 88.06 96 GLY A C 1
ATOM 707 O O . GLY A 1 96 ? -7.586 21.906 15.156 1 88.06 96 GLY A O 1
ATOM 708 N N . ALA A 1 97 ? -9.32 22.688 14.039 1 86.06 97 ALA A N 1
ATOM 709 C CA . ALA A 1 97 ? -10.008 23.219 15.211 1 86.06 97 ALA A CA 1
ATOM 710 C C . ALA A 1 97 ? -11.469 22.797 15.227 1 86.06 97 ALA A C 1
ATOM 712 O O . ALA A 1 97 ? -12.367 23.625 15.391 1 86.06 97 ALA A O 1
ATOM 713 N N . SER A 1 98 ? -11.641 21.531 15.117 1 83.12 98 SER A N 1
ATOM 714 C CA . SER A 1 98 ? -13.008 21.031 15.055 1 83.12 98 SER A CA 1
ATOM 715 C C . SER A 1 98 ? -13.641 20.969 16.438 1 83.12 98 SER A C 1
ATOM 717 O O . SER A 1 98 ? -12.977 20.641 17.422 1 83.12 98 SER A O 1
ATOM 719 N N . SER A 1 99 ? -14.859 21.344 16.516 1 77.75 99 SER A N 1
ATOM 720 C CA . SER A 1 99 ? -15.617 21.25 17.75 1 77.75 99 SER A CA 1
ATOM 721 C C . SER A 1 99 ? -16.297 19.891 17.891 1 77.75 99 SER A C 1
ATOM 723 O O . SER A 1 99 ? -17.031 19.656 18.859 1 77.75 99 SER A O 1
ATOM 725 N N . LYS A 1 100 ? -16 19.109 16.953 1 81 100 LYS A N 1
ATOM 726 C CA . LYS A 1 100 ? -16.719 17.844 16.891 1 81 100 LYS A CA 1
ATOM 727 C C . LYS A 1 100 ? -16.062 16.781 17.766 1 81 100 LYS A C 1
ATOM 729 O O . LYS A 1 100 ? -16.641 15.719 18.016 1 81 100 LYS A O 1
ATOM 734 N N . ARG A 1 101 ? -14.914 17.078 18.25 1 74.62 101 ARG A N 1
ATOM 735 C CA . ARG A 1 101 ? -14.211 16.094 19.062 1 74.62 101 ARG A CA 1
ATOM 736 C C . ARG A 1 101 ? -15.008 15.75 20.312 1 74.62 101 ARG A C 1
ATOM 738 O O . ARG A 1 101 ? -15.531 16.641 21 1 74.62 101 ARG A O 1
ATOM 745 N N . GLY A 1 102 ? -15.102 14.484 20.625 1 71.25 102 GLY A N 1
ATOM 746 C CA . GLY A 1 102 ? -15.836 14.047 21.812 1 71.25 102 GLY A CA 1
ATOM 747 C C . GLY A 1 102 ? -17.328 13.859 21.547 1 71.25 102 GLY A C 1
ATOM 748 O O . GLY A 1 102 ? -18.062 13.461 22.453 1 71.25 102 GLY A O 1
ATOM 749 N N . THR A 1 103 ? -17.641 14.273 20.375 1 77 103 THR A N 1
ATOM 750 C CA . THR A 1 103 ? -19.031 14.047 20.016 1 77 103 THR A CA 1
ATOM 751 C C . THR A 1 103 ? -19.172 12.75 19.219 1 77 103 THR A C 1
ATOM 753 O O . THR A 1 103 ? -18.219 11.992 19.078 1 77 103 THR A O 1
ATOM 756 N N . GLY A 1 104 ? -20.344 12.469 18.891 1 77.25 104 GLY A N 1
ATOM 757 C CA . GLY A 1 104 ? -20.625 11.281 18.094 1 77.25 104 GLY A CA 1
ATOM 758 C C . GLY A 1 104 ? -20.406 11.5 16.609 1 77.25 104 GLY A C 1
ATOM 759 O O . GLY A 1 104 ? -20.797 10.664 15.789 1 77.25 104 GLY A O 1
ATOM 760 N N . ALA A 1 105 ? -19.75 12.617 16.266 1 83.75 105 ALA A N 1
ATOM 761 C CA . ALA A 1 105 ? -19.531 12.938 14.859 1 83.75 105 ALA A CA 1
ATOM 762 C C . ALA A 1 105 ? -18.516 11.977 14.234 1 83.75 105 ALA A C 1
ATOM 764 O O . ALA A 1 105 ? -17.641 11.461 14.922 1 83.75 105 ALA A O 1
ATOM 765 N N . ARG A 1 106 ? -18.656 11.742 12.969 1 86.75 106 ARG A N 1
ATOM 766 C CA . ARG A 1 106 ? -17.766 10.867 12.219 1 86.75 106 ARG A CA 1
ATOM 767 C C . ARG A 1 106 ? -16.406 11.516 12.008 1 86.75 106 ARG A C 1
ATOM 769 O O . ARG A 1 106 ? -15.375 10.859 12.148 1 86.75 106 ARG A O 1
ATOM 776 N N . GLY A 1 107 ? -16.453 12.719 11.602 1 83.62 107 GLY A N 1
ATOM 777 C CA . GLY A 1 107 ? -15.234 13.508 11.492 1 83.62 107 GLY A CA 1
ATOM 778 C C . GLY A 1 107 ? -15.062 14.492 12.641 1 83.62 107 GLY A C 1
ATOM 779 O O . GLY A 1 107 ? -16.031 15.094 13.102 1 83.62 107 GLY A O 1
ATOM 780 N N . PHE A 1 108 ? -13.719 14.633 13.047 1 78.5 108 PHE A N 1
ATOM 781 C CA . PHE A 1 108 ? -13.594 15.477 14.234 1 78.5 108 PHE A CA 1
ATOM 782 C C . PHE A 1 108 ? -12.281 16.25 14.211 1 78.5 108 PHE A C 1
ATOM 784 O O . PHE A 1 108 ? -11.977 16.984 15.141 1 78.5 108 PHE A O 1
ATOM 791 N N . ARG A 1 109 ? -11.57 16.234 13.148 1 83.44 109 ARG A N 1
ATOM 792 C CA . ARG A 1 109 ? -10.258 16.859 13.172 1 83.44 109 ARG A CA 1
ATOM 793 C C . ARG A 1 109 ? -10.289 18.219 12.484 1 83.44 109 AR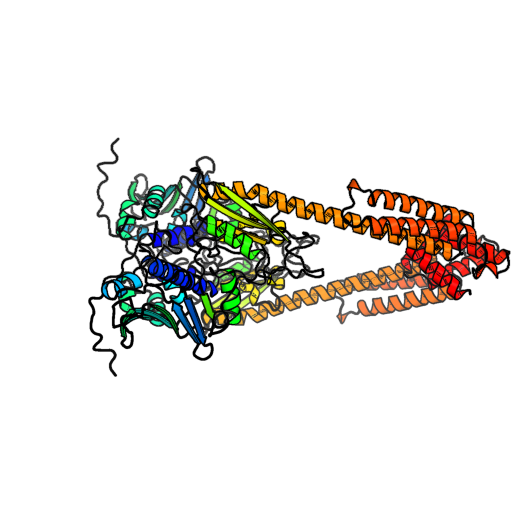G A C 1
ATOM 795 O O . ARG A 1 109 ? -9.383 19.031 12.648 1 83.44 109 ARG A O 1
ATOM 802 N N . GLY A 1 110 ? -11.289 18.453 11.688 1 86.56 110 GLY A N 1
ATOM 803 C CA . GLY A 1 110 ? -11.453 19.766 11.07 1 86.56 110 GLY A CA 1
ATOM 804 C C . GLY A 1 110 ? -10.508 20 9.906 1 86.56 110 GLY A C 1
ATOM 805 O O . GLY A 1 110 ? -10.117 21.141 9.641 1 86.56 110 GLY A O 1
ATOM 806 N N . VAL A 1 111 ? -10.07 18.984 9.289 1 86.38 111 VAL A N 1
ATOM 807 C CA . VAL A 1 111 ? -9.141 19.156 8.18 1 86.38 111 VAL A CA 1
ATOM 808 C C . VAL A 1 111 ? -9.719 18.516 6.922 1 86.38 111 VAL A C 1
ATOM 810 O O . VAL A 1 111 ? -9.336 18.859 5.805 1 86.38 111 VAL A O 1
ATOM 813 N N . GLY A 1 112 ? -10.688 17.641 7.035 1 88.19 112 GLY A N 1
ATOM 814 C CA . GLY A 1 112 ? -11.211 16.875 5.914 1 88.19 112 GLY A CA 1
ATOM 815 C C . GLY A 1 112 ? -11.859 17.75 4.855 1 88.19 112 GLY A C 1
ATOM 816 O O . GLY A 1 112 ? -11.828 17.422 3.668 1 88.19 112 GLY A O 1
ATOM 817 N N . ARG A 1 113 ? -12.422 18.812 5.266 1 91 113 ARG A N 1
ATOM 818 C CA . ARG A 1 113 ? -13.086 19.703 4.324 1 91 113 ARG A CA 1
ATOM 819 C C . ARG A 1 113 ? -12.094 20.266 3.314 1 91 113 ARG A C 1
ATOM 821 O O . ARG A 1 113 ? -12.477 20.688 2.219 1 91 113 ARG A O 1
ATOM 828 N N . LEU A 1 114 ? -10.828 20.266 3.686 1 90.56 114 LEU A N 1
ATOM 829 C CA . LEU A 1 114 ? -9.812 20.875 2.838 1 90.56 114 LEU A CA 1
ATOM 830 C C . LEU A 1 114 ? -9.188 19.828 1.909 1 90.56 114 LEU A C 1
ATOM 832 O O . LEU A 1 114 ? -8.289 20.156 1.127 1 90.56 114 LEU A O 1
ATOM 836 N N . SER A 1 115 ? -9.68 18.625 1.952 1 88.19 115 SER A N 1
ATOM 837 C CA . SER A 1 115 ? -9.109 17.547 1.153 1 88.19 115 SER A CA 1
ATOM 838 C C . SER A 1 115 ? -9.188 17.859 -0.337 1 88.19 115 SER A C 1
ATOM 840 O O . SER A 1 115 ? -8.352 17.391 -1.118 1 88.19 115 SER A O 1
ATOM 842 N N . GLY A 1 116 ? -10.109 18.688 -0.805 1 91.31 116 GLY A N 1
ATOM 843 C CA . GLY A 1 116 ? -10.305 19.016 -2.207 1 91.31 116 GLY A CA 1
ATOM 844 C C . GLY A 1 116 ? -9.305 20.047 -2.723 1 91.31 116 GLY A C 1
ATOM 845 O O . GLY A 1 116 ? -9.203 20.266 -3.932 1 91.31 116 GLY A O 1
ATOM 846 N N . LEU A 1 117 ? -8.562 20.656 -1.822 1 89.94 117 LEU A N 1
ATOM 847 C CA . LEU A 1 117 ? -7.648 21.734 -2.211 1 89.94 117 LEU A CA 1
ATOM 848 C C . LEU A 1 117 ? -6.652 21.234 -3.256 1 89.94 117 LEU A C 1
ATOM 850 O O . LEU A 1 117 ? -6.266 22 -4.152 1 89.94 117 LEU A O 1
ATOM 854 N N . ALA A 1 118 ? -6.324 19.984 -3.123 1 82.38 118 ALA A N 1
ATOM 855 C CA . ALA A 1 118 ? -5.293 19.438 -3.998 1 82.38 118 ALA A CA 1
ATOM 856 C C . ALA A 1 118 ? -5.879 19.016 -5.344 1 82.38 118 ALA A C 1
ATOM 858 O O . ALA A 1 118 ? -5.145 18.781 -6.301 1 82.38 118 ALA A O 1
ATOM 859 N N . TYR A 1 119 ? -7.207 19.094 -5.496 1 88.5 119 TYR A N 1
ATOM 860 C CA . TYR A 1 119 ? -7.809 18.422 -6.645 1 88.5 119 TYR A CA 1
ATOM 861 C C . TYR A 1 119 ? -8.711 19.375 -7.418 1 88.5 119 TYR A C 1
ATOM 863 O O . TYR A 1 119 ? -9.617 18.938 -8.133 1 88.5 119 TYR A O 1
ATOM 871 N N . ALA A 1 120 ? -8.5 20.656 -7.199 1 92.62 120 ALA A N 1
ATOM 872 C CA . ALA A 1 120 ? -9.336 21.609 -7.926 1 92.62 120 ALA A CA 1
ATOM 873 C C . ALA A 1 120 ? -8.602 22.938 -8.125 1 92.62 120 ALA A C 1
ATOM 875 O O . ALA A 1 120 ? -7.617 23.219 -7.441 1 92.62 120 ALA A O 1
ATOM 876 N N . ARG A 1 121 ? -9.039 23.703 -9.109 1 94 121 ARG A N 1
ATOM 877 C CA . ARG A 1 121 ? -8.586 25.078 -9.266 1 94 121 ARG A CA 1
ATOM 878 C C . ARG A 1 121 ? -9.281 26 -8.258 1 94 121 ARG A C 1
ATOM 880 O O . ARG A 1 121 ? -8.68 26.969 -7.785 1 94 121 ARG A O 1
ATOM 887 N N . GLU A 1 122 ? -10.5 25.656 -8.023 1 96.69 122 GLU A N 1
ATOM 888 C CA . GLU A 1 122 ? -11.281 26.359 -7.008 1 96.69 122 GLU A CA 1
ATOM 889 C C . GLU A 1 122 ? -12.102 25.391 -6.172 1 96.69 122 GLU A C 1
ATOM 891 O O . GLU A 1 122 ? -12.727 24.469 -6.711 1 96.69 122 GLU A O 1
ATOM 896 N N . LEU A 1 123 ? -12.023 25.5 -4.93 1 96.88 123 LEU A N 1
ATOM 897 C CA . LEU A 1 123 ? -12.875 24.781 -3.982 1 96.88 123 LEU A CA 1
ATOM 898 C C . LEU A 1 123 ? -13.844 25.75 -3.303 1 96.88 123 LEU A C 1
ATOM 900 O O . LEU A 1 123 ? -13.43 26.641 -2.576 1 96.88 123 LEU A O 1
ATOM 904 N N . THR A 1 124 ? -15.117 25.562 -3.582 1 97.94 124 THR A N 1
ATOM 905 C CA . THR A 1 124 ? -16.125 26.469 -3.055 1 97.94 124 THR A CA 1
ATOM 906 C C . THR A 1 124 ? -17.078 25.734 -2.107 1 97.94 124 THR A C 1
ATOM 908 O O . THR A 1 124 ? -17.5 24.609 -2.395 1 97.94 124 THR A O 1
ATOM 911 N N . PHE A 1 125 ? -17.297 26.328 -0.995 1 97.75 125 PHE A N 1
ATOM 912 C CA . PHE A 1 125 ? -18.344 25.906 -0.064 1 97.75 125 PHE A CA 1
ATOM 913 C C . PHE A 1 125 ? -19.516 26.859 -0.08 1 97.75 125 PHE A C 1
ATOM 915 O O . PHE A 1 125 ? -19.328 28.078 -0.047 1 97.75 125 PHE A O 1
ATOM 922 N N . ARG A 1 126 ? -20.688 26.375 -0.199 1 96.75 126 ARG A N 1
ATOM 923 C CA . ARG A 1 126 ? -21.906 27.156 -0.119 1 96.75 126 ARG A CA 1
ATOM 924 C C . ARG A 1 126 ? -22.891 26.531 0.872 1 96.75 126 ARG A C 1
ATOM 926 O O . ARG A 1 126 ? -23.047 25.312 0.924 1 96.75 126 ARG A O 1
ATOM 933 N N . ALA A 1 127 ? -23.484 27.344 1.677 1 96.75 127 ALA A N 1
ATOM 934 C CA . ALA A 1 127 ? -24.391 26.781 2.668 1 96.75 127 ALA A CA 1
ATOM 935 C C . ALA A 1 127 ? -25.484 27.781 3.047 1 96.75 127 ALA A C 1
ATOM 937 O O . ALA A 1 127 ? -25.328 28.984 2.838 1 96.75 127 ALA A O 1
ATOM 938 N N . SER A 1 128 ? -26.578 27.297 3.467 1 95.31 128 SER A N 1
ATOM 939 C CA . SER A 1 128 ? -27.656 28.031 4.102 1 95.31 128 SER A CA 1
ATOM 940 C C . SER A 1 128 ? -28.219 27.281 5.297 1 95.31 128 SER A C 1
ATOM 942 O O . SER A 1 128 ? -28.344 26.047 5.258 1 95.31 128 SER A O 1
ATOM 944 N N . ALA A 1 129 ? -28.391 27.984 6.41 1 95.19 129 ALA A N 1
ATOM 945 C CA . ALA A 1 129 ? -29.016 27.406 7.594 1 95.19 129 ALA A CA 1
ATOM 946 C C . ALA A 1 129 ? -30.5 27.719 7.637 1 95.19 129 ALA A C 1
ATOM 948 O O . ALA A 1 129 ? -30.953 28.703 7.047 1 95.19 129 ALA A O 1
ATOM 949 N N . ALA A 1 130 ? -31.219 26.875 8.391 1 94 130 ALA A N 1
ATOM 950 C CA . ALA A 1 130 ? -32.656 27.094 8.539 1 94 130 ALA A CA 1
ATOM 951 C C . ALA A 1 130 ? -32.938 28.484 9.086 1 94 130 ALA A C 1
ATOM 953 O O . ALA A 1 130 ? -32.281 28.938 10.023 1 94 130 ALA A O 1
ATOM 954 N N . GLY A 1 131 ? -33.906 29.156 8.492 1 91.94 131 GLY A N 1
ATOM 955 C CA . GLY A 1 131 ? -34.312 30.469 8.961 1 91.94 131 GLY A CA 1
ATOM 956 C C . GLY A 1 131 ? -33.625 31.609 8.219 1 91.94 131 GLY A C 1
ATOM 957 O O . GLY A 1 131 ? -34.062 32.75 8.297 1 91.94 131 GLY A O 1
ATOM 958 N N . GLU A 1 132 ? -32.562 31.234 7.539 1 92.69 132 GLU A N 1
ATOM 959 C CA . GLU A 1 132 ? -31.844 32.281 6.801 1 92.69 132 GLU A CA 1
ATOM 960 C C . GLU A 1 132 ? -32.375 32.438 5.383 1 92.69 132 GLU A C 1
ATOM 962 O O . GLU A 1 132 ? -32.844 31.453 4.781 1 92.69 132 GLU A O 1
ATOM 967 N N . THR A 1 133 ? -32.312 33.656 4.848 1 90.81 133 THR A N 1
ATOM 968 C CA . THR A 1 133 ? -32.844 33.938 3.516 1 90.81 133 THR A CA 1
ATOM 969 C C . THR A 1 133 ? -31.719 34.219 2.533 1 90.81 133 THR A C 1
ATOM 971 O O . THR A 1 133 ? -31.969 34.594 1.386 1 90.81 133 THR A O 1
ATOM 974 N N . GLN A 1 134 ? -30.562 34.125 3.012 1 90.94 134 GLN A N 1
ATOM 975 C CA . GLN A 1 134 ? -29.391 34.281 2.17 1 90.94 134 GLN A CA 1
ATOM 976 C C . GLN A 1 134 ? -28.406 33.125 2.414 1 90.94 134 GLN A C 1
ATOM 978 O O . GLN A 1 134 ? -28.25 32.656 3.545 1 90.94 134 GLN A O 1
ATOM 983 N N . ALA A 1 135 ? -27.844 32.688 1.336 1 93.25 135 ALA A N 1
ATOM 984 C CA . ALA A 1 135 ? -26.766 31.703 1.445 1 93.25 135 ALA A CA 1
ATOM 985 C C . ALA A 1 135 ? -25.406 32.406 1.414 1 93.25 135 ALA A C 1
ATOM 987 O O . ALA A 1 135 ? -25.297 33.562 1.079 1 93.25 135 ALA A O 1
ATOM 988 N N . HIS A 1 136 ? -24.438 31.781 1.896 1 94.31 136 HIS A N 1
ATOM 989 C CA . HIS A 1 136 ? -23.062 32.25 1.854 1 94.31 136 HIS A CA 1
ATOM 990 C C . HIS A 1 136 ? -22.156 31.281 1.114 1 94.31 136 HIS A C 1
ATOM 992 O O . HIS A 1 136 ? -22.438 30.078 1.08 1 94.31 136 HIS A O 1
ATOM 998 N N . SER A 1 137 ? -21.203 31.828 0.518 1 95.69 137 SER A N 1
ATOM 999 C CA . SER A 1 137 ? -20.219 31 -0.167 1 95.69 137 SER A CA 1
ATOM 1000 C C . SER A 1 137 ? -18.797 31.406 0.194 1 95.69 137 SER A C 1
ATOM 1002 O O . SER A 1 137 ? -18.531 32.594 0.42 1 95.69 137 SER A O 1
ATOM 1004 N N . LEU A 1 138 ? -17.984 30.5 0.39 1 96.44 138 LEU A N 1
ATOM 1005 C CA . LEU A 1 138 ? -16.562 30.688 0.591 1 96.44 138 LEU A CA 1
ATOM 1006 C C . LEU A 1 138 ? -15.758 29.922 -0.456 1 96.44 138 LEU A C 1
ATOM 1008 O O . LEU A 1 138 ? -15.922 28.703 -0.608 1 96.44 138 LEU A O 1
ATOM 1012 N N . THR A 1 139 ? -14.93 30.625 -1.173 1 97.44 139 THR A N 1
ATOM 1013 C CA . THR A 1 139 ? -14.141 30.016 -2.238 1 97.44 139 THR A CA 1
ATOM 1014 C C . THR A 1 139 ? -12.656 30.062 -1.907 1 97.44 139 THR A C 1
ATOM 1016 O O . THR A 1 139 ? -12.117 31.125 -1.585 1 97.44 139 THR A O 1
ATOM 1019 N N . TRP A 1 140 ? -12.031 28.906 -1.899 1 95.81 140 TRP A N 1
ATOM 1020 C CA . TRP A 1 140 ? -10.578 28.781 -1.825 1 95.81 140 TRP A CA 1
ATOM 1021 C C . TRP A 1 140 ? -9.953 28.828 -3.217 1 95.81 140 TRP A C 1
ATOM 1023 O O . TRP A 1 140 ? -10.289 28.016 -4.078 1 95.81 140 TRP A O 1
ATOM 1033 N N . ASP A 1 141 ? -9.109 29.797 -3.41 1 95.75 141 ASP A N 1
ATOM 1034 C CA . ASP A 1 141 ? -8.352 29.859 -4.656 1 95.75 141 ASP A CA 1
ATOM 1035 C C . ASP A 1 141 ? -7.152 28.922 -4.621 1 95.75 141 ASP A C 1
ATOM 1037 O O . ASP A 1 141 ? -6.078 29.297 -4.148 1 95.75 141 ASP A O 1
ATOM 1041 N N . CYS A 1 142 ? -7.34 27.797 -5.238 1 91.94 142 CYS A N 1
ATOM 1042 C CA . CYS A 1 142 ? -6.328 26.75 -5.152 1 91.94 142 CYS A CA 1
ATOM 1043 C C . CYS A 1 142 ? -5.113 27.094 -6.008 1 91.94 142 CYS A C 1
ATOM 1045 O O . CYS A 1 142 ? -4 26.656 -5.719 1 91.94 142 CYS A O 1
ATOM 1047 N N . ARG A 1 143 ? -5.293 27.891 -7.039 1 88.62 143 ARG A N 1
ATOM 1048 C CA . ARG A 1 143 ? -4.168 28.359 -7.84 1 88.62 143 ARG A CA 1
ATOM 1049 C C . ARG A 1 143 ? -3.279 29.297 -7.031 1 88.62 143 ARG A C 1
ATOM 1051 O O . ARG A 1 143 ? -2.053 29.188 -7.066 1 88.62 143 ARG A O 1
ATOM 1058 N N . ALA A 1 144 ? -3.984 30.188 -6.328 1 90.44 144 ALA A N 1
ATOM 1059 C CA . ALA A 1 144 ? -3.244 31.094 -5.465 1 90.44 144 ALA A CA 1
ATOM 1060 C C . ALA A 1 144 ? -2.488 30.328 -4.379 1 90.44 144 ALA A C 1
ATOM 1062 O O . ALA A 1 144 ? -1.368 30.703 -4.02 1 90.44 144 ALA A O 1
ATOM 1063 N N . LEU A 1 145 ? -3.113 29.328 -3.898 1 88.06 145 LEU A N 1
ATOM 1064 C CA . LEU A 1 145 ? -2.469 28.5 -2.885 1 88.06 145 LEU A CA 1
ATOM 1065 C C . LEU A 1 145 ? -1.174 27.891 -3.418 1 88.06 145 LEU A C 1
ATOM 1067 O O . LEU A 1 145 ? -0.134 27.969 -2.756 1 88.06 145 LEU A O 1
ATOM 1071 N N . ARG A 1 146 ? -1.218 27.359 -4.555 1 83.38 146 ARG A N 1
ATOM 1072 C CA . ARG A 1 146 ? -0.035 26.75 -5.152 1 83.38 146 ARG A CA 1
ATOM 1073 C C . ARG A 1 146 ? 1.064 27.781 -5.375 1 83.38 146 ARG A C 1
ATOM 1075 O O . ARG A 1 146 ? 2.246 27.484 -5.191 1 83.38 146 ARG A O 1
ATOM 1082 N N . SER A 1 147 ? 0.661 28.953 -5.746 1 85.19 147 SER A N 1
ATOM 1083 C CA . SER A 1 147 ? 1.619 30.031 -5.945 1 85.19 147 SER A CA 1
ATOM 1084 C C . SER A 1 147 ? 2.293 30.422 -4.633 1 85.19 147 SER A C 1
ATOM 1086 O O . SER A 1 147 ? 3.504 30.641 -4.594 1 85.19 147 SER A O 1
ATOM 1088 N N . VAL A 1 148 ? 1.473 30.5 -3.617 1 84.62 148 VAL A N 1
ATOM 1089 C CA . VAL A 1 148 ? 1.997 30.844 -2.299 1 84.62 148 VAL A CA 1
ATOM 1090 C C . VAL A 1 148 ? 2.98 29.766 -1.838 1 84.62 148 VAL A C 1
ATOM 1092 O O . VAL A 1 148 ? 4.031 30.078 -1.272 1 84.62 148 VAL A O 1
ATOM 1095 N N . LEU A 1 149 ? 2.684 28.562 -2.082 1 78.94 149 LEU A N 1
ATOM 1096 C CA . LEU A 1 149 ? 3.518 27.438 -1.646 1 78.94 149 LEU A CA 1
ATOM 1097 C C . LEU A 1 149 ? 4.836 27.422 -2.408 1 78.94 149 LEU A C 1
ATOM 1099 O O . LEU A 1 149 ? 5.852 26.953 -1.887 1 78.94 149 LEU A O 1
ATOM 1103 N N . ARG A 1 150 ? 4.836 28.031 -3.596 1 76.44 150 ARG A N 1
ATOM 1104 C CA . ARG A 1 150 ? 6.039 28.047 -4.422 1 76.44 150 ARG A CA 1
ATOM 1105 C C . ARG A 1 150 ? 6.887 29.281 -4.133 1 76.44 150 ARG A C 1
ATOM 1107 O O . ARG A 1 150 ? 8.031 29.375 -4.574 1 76.44 150 ARG A O 1
ATOM 1114 N N . ASP A 1 151 ? 6.262 30.219 -3.457 1 80.19 151 ASP A N 1
ATOM 1115 C CA . ASP A 1 151 ? 7.004 31.422 -3.102 1 80.19 151 ASP A CA 1
ATO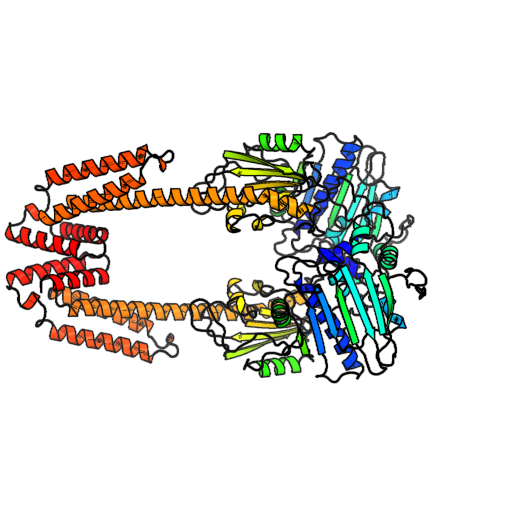M 1116 C C . ASP A 1 151 ? 7.867 31.188 -1.863 1 80.19 151 ASP A C 1
ATOM 1118 O O . ASP A 1 151 ? 7.379 31.266 -0.735 1 80.19 151 ASP A O 1
ATOM 1122 N N . PHE A 1 152 ? 9.117 31.094 -2.041 1 74.06 152 PHE A N 1
ATOM 1123 C CA . PHE A 1 152 ? 10.039 30.703 -0.976 1 74.06 152 PHE A CA 1
ATOM 1124 C C . PHE A 1 152 ? 10.312 31.891 -0.056 1 74.06 152 PHE A C 1
ATOM 1126 O O . PHE A 1 152 ? 10.836 31.719 1.048 1 74.06 152 PHE A O 1
ATOM 1133 N N . ASP A 1 153 ? 9.93 33.031 -0.484 1 76.75 153 ASP A N 1
ATOM 1134 C CA . ASP A 1 153 ? 10.227 34.25 0.291 1 76.75 153 ASP A CA 1
ATOM 1135 C C . ASP A 1 153 ? 9.031 34.625 1.166 1 76.75 153 ASP A C 1
ATOM 1137 O O . ASP A 1 153 ? 9.148 35.5 2.021 1 76.75 153 ASP A O 1
ATOM 1141 N N . ASP A 1 154 ? 8 33.906 0.884 1 80.62 154 ASP A N 1
ATOM 1142 C CA . ASP A 1 154 ? 6.797 34.25 1.646 1 80.62 154 ASP A CA 1
ATOM 1143 C C . ASP A 1 154 ? 6.914 33.75 3.092 1 80.62 154 ASP A C 1
ATOM 1145 O O . ASP A 1 154 ? 7.055 32.562 3.346 1 80.62 154 ASP A O 1
ATOM 1149 N N . ARG A 1 155 ? 6.895 34.688 4.07 1 78.62 155 ARG A N 1
ATOM 1150 C CA . ARG A 1 155 ? 7.078 34.375 5.48 1 78.62 155 ARG A CA 1
ATOM 1151 C C . ARG A 1 155 ? 5.785 34.562 6.266 1 78.62 155 ARG A C 1
ATOM 1153 O O . ARG A 1 155 ? 5.801 34.625 7.496 1 78.62 155 ARG A O 1
ATOM 1160 N N . ARG A 1 156 ? 4.695 34.719 5.504 1 85.62 156 ARG A N 1
ATOM 1161 C CA . ARG A 1 156 ? 3.414 34.938 6.172 1 85.62 156 ARG A CA 1
ATOM 1162 C C . ARG A 1 156 ? 3.008 33.719 6.984 1 85.62 156 ARG A C 1
ATOM 1164 O O . ARG A 1 156 ? 3.352 32.594 6.633 1 85.62 156 ARG A O 1
ATOM 1171 N N . GLU A 1 157 ? 2.332 34 8.07 1 88.38 157 GLU A N 1
ATOM 1172 C CA . GLU A 1 157 ? 1.769 32.906 8.883 1 88.38 157 GLU A CA 1
ATOM 1173 C C . GLU A 1 157 ? 0.509 32.344 8.242 1 88.38 157 GLU A C 1
ATOM 1175 O O . GLU A 1 157 ? -0.142 33 7.438 1 88.38 157 GLU A O 1
ATOM 1180 N N . LEU A 1 158 ? 0.204 31.25 8.656 1 89.5 158 LEU A N 1
ATOM 1181 C CA . LEU A 1 158 ? -0.848 30.469 8.016 1 89.5 158 LEU A CA 1
ATOM 1182 C C . LEU A 1 158 ? -2.17 31.219 8.023 1 89.5 158 LEU A C 1
ATOM 1184 O O . LEU A 1 158 ? -2.854 31.297 7 1 89.5 158 LEU A O 1
ATOM 1188 N N . PRO A 1 159 ? -2.57 31.891 9.125 1 88.31 159 PRO A N 1
ATOM 1189 C CA . PRO A 1 159 ? -3.84 32.625 9.094 1 88.31 159 PRO A CA 1
ATOM 1190 C C . PRO A 1 159 ? -3.855 33.719 8.039 1 88.31 159 PRO A C 1
ATOM 1192 O O . PRO A 1 159 ? -4.883 33.969 7.402 1 88.31 159 PRO A O 1
ATOM 1195 N N . GLU A 1 160 ? -2.709 34.312 7.875 1 90.62 160 GLU A N 1
ATOM 1196 C CA . GLU A 1 160 ? -2.604 35.375 6.867 1 90.62 160 GLU A CA 1
ATOM 1197 C C . GLU A 1 160 ? -2.729 34.781 5.457 1 90.62 160 GLU A C 1
ATOM 1199 O O . GLU A 1 160 ? -3.369 35.406 4.59 1 90.62 160 GLU A O 1
ATOM 1204 N N . ILE A 1 161 ? -2.158 33.75 5.254 1 90.94 161 ILE A N 1
ATOM 1205 C CA . ILE A 1 161 ? -2.209 33.062 3.955 1 90.94 161 ILE A CA 1
ATOM 1206 C C . ILE A 1 161 ? -3.646 32.656 3.645 1 90.94 161 ILE A C 1
ATOM 1208 O O . ILE A 1 161 ? -4.145 32.906 2.541 1 90.94 161 ILE A O 1
ATOM 1212 N N . VAL A 1 162 ? -4.32 32.094 4.602 1 91.5 162 VAL A N 1
ATOM 1213 C CA . VAL A 1 162 ? -5.703 31.672 4.422 1 91.5 162 VAL A CA 1
ATOM 1214 C C . VAL A 1 162 ? -6.57 32.875 4.043 1 91.5 162 VAL A C 1
ATOM 1216 O O . VAL A 1 162 ? -7.383 32.781 3.119 1 91.5 162 VAL A O 1
ATOM 1219 N N . GLY A 1 163 ? -6.316 33.938 4.711 1 90.12 163 GLY A N 1
ATOM 1220 C CA . GLY A 1 163 ? -7.059 35.156 4.398 1 90.12 163 GLY A CA 1
ATOM 1221 C C . GLY A 1 163 ? -6.828 35.656 2.979 1 90.12 163 GLY A C 1
ATOM 1222 O O . GLY A 1 163 ? -7.742 36.188 2.35 1 90.12 163 GLY A O 1
ATOM 1223 N N . ALA A 1 164 ? -5.645 35.375 2.492 1 90.62 164 ALA A N 1
ATOM 1224 C CA . ALA A 1 164 ? -5.254 35.906 1.186 1 90.62 164 ALA A CA 1
ATOM 1225 C C . ALA A 1 164 ? -5.805 35.031 0.06 1 90.62 164 ALA A C 1
ATOM 1227 O O . ALA A 1 164 ? -5.957 35.5 -1.072 1 90.62 164 ALA A O 1
ATOM 1228 N N . ILE A 1 165 ? -6.113 33.812 0.369 1 93.62 165 ILE A N 1
ATOM 1229 C CA . ILE A 1 165 ? -6.457 32.938 -0.73 1 93.62 165 ILE A CA 1
ATOM 1230 C C . ILE A 1 165 ? -7.926 32.531 -0.63 1 93.62 165 ILE A C 1
ATOM 1232 O O . ILE A 1 165 ? -8.375 31.609 -1.325 1 93.62 165 ILE A O 1
ATOM 1236 N N . THR A 1 166 ? -8.727 33.094 0.238 1 95.25 166 THR A N 1
ATOM 1237 C CA . THR A 1 166 ? -10.148 32.781 0.371 1 95.25 166 THR A CA 1
ATOM 1238 C C . THR A 1 166 ? -10.984 34.062 0.135 1 95.25 166 THR A C 1
ATOM 1240 O O . THR A 1 166 ? -10.539 35.156 0.422 1 95.25 166 THR A O 1
ATOM 1243 N N . VAL A 1 167 ? -12.156 33.844 -0.449 1 94.69 167 VAL A N 1
ATOM 1244 C CA . VAL A 1 167 ? -13.117 34.906 -0.675 1 94.69 167 VAL A CA 1
ATOM 1245 C C . VAL A 1 167 ? -14.5 34.5 -0.175 1 94.69 167 VAL A C 1
ATOM 1247 O O . VAL A 1 167 ? -14.922 33.344 -0.407 1 94.69 167 VAL A O 1
ATOM 1250 N N . ILE A 1 168 ? -15.109 35.281 0.545 1 93.69 168 ILE A N 1
ATOM 1251 C CA . ILE A 1 168 ? -16.453 35.031 1.046 1 93.69 168 ILE A CA 1
ATOM 1252 C C . ILE A 1 168 ? -17.469 35.906 0.297 1 93.69 168 ILE A C 1
ATOM 1254 O O . ILE A 1 168 ? -17.203 37.062 0.01 1 93.69 168 ILE A O 1
ATOM 1258 N N . ASP A 1 169 ? -18.562 35.312 -0.075 1 92.62 169 ASP A N 1
ATOM 1259 C CA . ASP A 1 169 ? -19.625 36 -0.777 1 92.62 169 ASP A CA 1
ATOM 1260 C C . ASP A 1 169 ? -21 35.594 -0.24 1 92.62 169 ASP A C 1
ATOM 1262 O O . ASP A 1 169 ? -21.141 34.562 0.387 1 92.62 169 ASP A O 1
ATOM 1266 N N . GLU A 1 170 ? -21.891 36.531 -0.414 1 90.38 170 GLU A N 1
ATOM 1267 C CA . GLU A 1 170 ? -23.281 36.219 -0.129 1 90.38 170 GLU A CA 1
ATOM 1268 C C . GLU A 1 170 ? -24.062 35.906 -1.406 1 90.38 170 GLU A C 1
ATOM 1270 O O . GLU A 1 170 ? -23.859 36.562 -2.436 1 90.38 170 GLU A O 1
ATOM 1275 N N . THR A 1 171 ? -24.734 34.844 -1.298 1 84.69 171 THR A N 1
ATOM 1276 C CA . THR A 1 171 ? -25.516 34.438 -2.459 1 84.69 171 THR A CA 1
ATOM 1277 C C . THR A 1 171 ? -27 34.469 -2.152 1 84.69 171 THR A C 1
ATOM 1279 O O . THR A 1 171 ? -27.438 34 -1.092 1 84.69 171 THR A O 1
ATOM 1282 N N . SER A 1 172 ? -27.797 35.094 -3.094 1 80.44 172 SER A N 1
ATOM 1283 C CA . SER A 1 172 ? -29.234 35.156 -2.955 1 80.44 172 SER A CA 1
ATOM 1284 C C . SER A 1 172 ? -29.906 33.906 -3.557 1 80.44 172 SER A C 1
ATOM 1286 O O . SER A 1 172 ? -29.234 33.062 -4.172 1 80.44 172 SER A O 1
ATOM 1288 N N . GLY A 1 173 ? -31.203 33.812 -3.246 1 80.44 173 GLY A N 1
ATOM 1289 C CA . GLY A 1 173 ? -31.969 32.75 -3.918 1 80.44 173 GLY A CA 1
ATOM 1290 C C . GLY A 1 173 ? -32.281 31.578 -3.029 1 80.44 173 GLY A C 1
ATOM 1291 O O . GLY A 1 173 ? -32.469 30.453 -3.518 1 80.44 173 GLY A O 1
ATOM 1292 N N . VAL A 1 174 ? -32.125 31.672 -1.73 1 88.5 174 VAL A N 1
ATOM 1293 C CA . VAL A 1 174 ? -32.531 30.578 -0.854 1 88.5 174 VAL A CA 1
ATOM 1294 C C . VAL A 1 174 ? -33.688 31.016 0.019 1 88.5 174 VAL A C 1
ATOM 1296 O O . VAL A 1 174 ? -33.875 32.219 0.286 1 88.5 174 VAL A O 1
ATOM 1299 N N . THR A 1 175 ? -34.531 30.078 0.314 1 89.81 175 THR A N 1
ATOM 1300 C CA . THR A 1 175 ? -35.688 30.328 1.175 1 89.81 175 THR A CA 1
ATOM 1301 C C . THR A 1 175 ? -35.375 29.984 2.625 1 89.81 175 THR A C 1
ATOM 1303 O O . THR A 1 175 ? -34.406 29.281 2.9 1 89.81 175 THR A O 1
ATOM 1306 N N . ALA A 1 176 ? -36.188 30.469 3.518 1 87.88 176 ALA A N 1
ATOM 1307 C CA . ALA A 1 176 ? -35.969 30.281 4.949 1 87.88 176 ALA A CA 1
ATOM 1308 C C . ALA A 1 176 ? -36.062 28.812 5.344 1 87.88 176 ALA A C 1
ATOM 1310 O O . ALA A 1 176 ? -35.469 28.406 6.348 1 87.88 176 ALA A O 1
ATOM 1311 N N . ASP A 1 177 ? -36.719 28.078 4.512 1 89.94 177 ASP A N 1
ATOM 1312 C CA . ASP A 1 177 ? -36.906 26.672 4.855 1 89.94 177 ASP A CA 1
ATOM 1313 C C . ASP A 1 177 ? -35.75 25.812 4.309 1 89.94 177 ASP A C 1
ATOM 1315 O O . ASP A 1 177 ? -35.594 24.656 4.703 1 89.94 177 ASP A O 1
ATOM 1319 N N . GLU A 1 178 ? -34.906 26.438 3.553 1 92.06 178 GLU A N 1
ATOM 1320 C CA . GLU A 1 178 ? -33.844 25.672 2.936 1 92.06 178 GLU A CA 1
ATOM 1321 C C . GLU A 1 178 ? -32.625 25.609 3.848 1 92.06 178 GLU A C 1
ATOM 1323 O O . GLU A 1 178 ? -32.25 26.609 4.461 1 92.06 178 GLU A O 1
ATOM 1328 N N . HIS A 1 179 ? -32.156 24.484 4.059 1 95.31 179 HIS A N 1
ATOM 1329 C CA . HIS A 1 179 ? -30.906 24.25 4.75 1 95.31 179 HIS A CA 1
ATOM 1330 C C . HIS A 1 179 ? -30.062 23.219 4.02 1 95.31 179 HIS A C 1
ATOM 1332 O O . HIS A 1 179 ? -30.547 22.125 3.686 1 95.31 179 HIS A O 1
ATOM 1338 N N . PHE A 1 180 ? -28.844 23.609 3.695 1 97 180 PHE A N 1
ATOM 1339 C CA . PHE A 1 180 ? -28 22.719 2.91 1 97 180 PHE A CA 1
ATOM 1340 C C . PHE A 1 180 ? -26.531 23.125 3.051 1 97 180 PHE A C 1
ATOM 1342 O O . PHE A 1 180 ? -26.219 24.172 3.6 1 97 180 PHE A O 1
ATOM 1349 N N . PHE A 1 181 ? -25.656 22.266 2.744 1 97.94 181 PHE A N 1
ATOM 1350 C CA . PHE A 1 181 ? -24.234 22.516 2.523 1 97.94 181 PHE A CA 1
ATOM 1351 C C . PHE A 1 181 ? -23.781 21.922 1.191 1 97.94 181 PHE A C 1
ATOM 1353 O O . PHE A 1 181 ? -24.156 20.812 0.843 1 97.94 181 PHE A O 1
ATOM 1360 N N . GLU A 1 182 ? -23.062 22.734 0.475 1 97.69 182 GLU A N 1
ATOM 1361 C CA . GLU A 1 182 ? -22.641 22.359 -0.867 1 97.69 182 GLU A CA 1
ATOM 1362 C C . GLU A 1 182 ? -21.141 22.531 -1.035 1 97.69 182 GLU A C 1
ATOM 1364 O O . GLU A 1 182 ? -20.578 23.562 -0.647 1 97.69 182 GLU A O 1
ATOM 1369 N N . VAL A 1 183 ? -20.469 21.484 -1.499 1 98.56 183 VAL A N 1
ATOM 1370 C CA . VAL A 1 183 ? -19.062 21.531 -1.884 1 98.56 183 VAL A CA 1
ATOM 1371 C C . VAL A 1 183 ? -18.938 21.531 -3.406 1 98.56 183 VAL A C 1
ATOM 1373 O O . VAL A 1 183 ? -19.5 20.656 -4.074 1 98.56 183 VAL A O 1
ATOM 1376 N N . ILE A 1 184 ? -18.281 22.469 -3.939 1 98.38 184 ILE A N 1
ATOM 1377 C CA . ILE A 1 184 ? -18.109 22.578 -5.383 1 98.38 184 ILE A CA 1
ATOM 1378 C C . ILE A 1 184 ? -16.625 22.594 -5.73 1 98.38 184 ILE A C 1
ATOM 1380 O O . ILE A 1 184 ? -15.891 23.469 -5.262 1 98.38 184 ILE A O 1
ATOM 1384 N N . LEU A 1 185 ? -16.172 21.641 -6.438 1 97.88 185 LEU A N 1
ATOM 1385 C CA . LEU A 1 185 ? -14.82 21.609 -6.992 1 97.88 185 LEU A CA 1
ATOM 1386 C C . LEU A 1 185 ? -14.828 21.953 -8.477 1 97.88 185 LEU A C 1
ATOM 1388 O O . LEU A 1 185 ? -15.484 21.281 -9.273 1 97.88 185 LEU A O 1
ATOM 1392 N N . THR A 1 186 ? -14.18 23.016 -8.836 1 97.62 186 THR A N 1
ATOM 1393 C CA . THR A 1 186 ? -14.094 23.438 -10.227 1 97.62 186 THR A CA 1
ATOM 1394 C C . THR A 1 186 ? -12.664 23.328 -10.75 1 97.62 186 THR A C 1
ATOM 1396 O O . THR A 1 186 ? -11.711 23.594 -10.016 1 97.62 186 THR A O 1
ATOM 1399 N N . GLY A 1 187 ? -12.586 22.984 -12.023 1 95.69 187 GLY A N 1
ATOM 1400 C CA . GLY A 1 187 ? -11.266 22.828 -12.617 1 95.69 187 GLY A CA 1
ATOM 1401 C C . GLY A 1 187 ? -10.5 21.641 -12.078 1 95.69 187 GLY A C 1
ATOM 1402 O O . GLY A 1 187 ? -9.336 21.766 -11.695 1 95.69 187 GLY A O 1
ATOM 1403 N N . VAL A 1 188 ? -11.172 20.484 -11.945 1 93.31 188 VAL A N 1
ATOM 1404 C CA . VAL A 1 188 ? -10.562 19.25 -11.453 1 93.31 188 VAL A CA 1
ATOM 1405 C C . VAL A 1 188 ? -9.531 18.75 -12.461 1 93.31 188 VAL A C 1
ATOM 1407 O O . VAL A 1 188 ? -9.859 18.484 -13.617 1 93.31 188 VAL A O 1
ATOM 1410 N N . PRO A 1 189 ? -8.336 18.688 -12.008 1 84.56 189 PRO A N 1
ATOM 1411 C CA . PRO A 1 189 ? -7.285 18.281 -12.938 1 84.56 189 PRO A CA 1
ATOM 1412 C C . PRO A 1 189 ? -7.398 16.797 -13.336 1 84.56 189 PRO A C 1
ATOM 1414 O O . PRO A 1 189 ? -8.047 16.016 -12.641 1 84.56 189 PRO A O 1
ATOM 1417 N N . ARG A 1 190 ? -6.781 16.531 -14.5 1 81.38 190 ARG A N 1
ATOM 1418 C CA . ARG A 1 190 ? -6.707 15.141 -14.93 1 81.38 190 ARG A CA 1
ATOM 1419 C C . ARG A 1 190 ? -5.629 14.383 -14.156 1 81.38 190 ARG A C 1
ATOM 1421 O O . ARG A 1 190 ? -4.449 14.734 -14.219 1 81.38 190 ARG A O 1
ATOM 1428 N N . ILE A 1 191 ? -6.039 13.578 -13.336 1 71.19 191 ILE A N 1
ATOM 1429 C CA . ILE A 1 191 ? -5.113 12.766 -12.547 1 71.19 191 ILE A CA 1
ATOM 1430 C C . ILE A 1 191 ? -5.391 11.289 -12.789 1 71.19 191 ILE A C 1
ATOM 1432 O O . ILE A 1 191 ? -6.547 10.852 -12.758 1 71.19 191 ILE A O 1
ATOM 1436 N N . GLY A 1 192 ? -4.281 10.484 -13.062 1 66.12 192 GLY A N 1
ATOM 1437 C CA . GLY A 1 192 ? -4.469 9.055 -13.25 1 66.12 192 GLY A CA 1
ATOM 1438 C C . GLY A 1 192 ? -5.484 8.719 -14.328 1 66.12 192 GLY A C 1
ATOM 1439 O O . GLY A 1 192 ? -5.371 9.188 -15.461 1 66.12 192 GLY A O 1
ATOM 1440 N N . ASP A 1 193 ? -6.43 7.93 -14.062 1 74.19 193 ASP A N 1
ATOM 1441 C CA . ASP A 1 193 ? -7.469 7.492 -14.992 1 74.19 193 ASP A CA 1
ATOM 1442 C C . ASP A 1 193 ? -8.703 8.383 -14.891 1 74.19 193 ASP A C 1
ATOM 1444 O O . ASP A 1 193 ? -9.805 7.98 -15.289 1 74.19 193 ASP A O 1
ATOM 1448 N N . ASP A 1 194 ? -8.516 9.602 -14.297 1 87.38 194 ASP A N 1
ATOM 1449 C CA . ASP A 1 194 ? -9.609 10.562 -14.156 1 87.38 194 ASP A CA 1
ATOM 1450 C C . ASP A 1 194 ? -10.742 9.984 -13.312 1 87.38 194 ASP A C 1
ATOM 1452 O O . ASP A 1 194 ? -11.922 10.203 -13.609 1 87.38 194 ASP A O 1
ATOM 1456 N N . ARG A 1 195 ? -10.383 9.156 -12.375 1 89.44 195 ARG A N 1
ATOM 1457 C CA . ARG A 1 195 ? -11.359 8.445 -11.555 1 89.44 195 ARG A CA 1
ATOM 1458 C C . ARG A 1 195 ? -12.242 9.422 -10.781 1 89.44 195 ARG A C 1
ATOM 1460 O O . ARG A 1 195 ? -13.406 9.133 -10.508 1 89.44 195 ARG A O 1
ATOM 1467 N N . LEU A 1 196 ? -11.719 10.602 -10.492 1 92.5 196 LEU A N 1
ATOM 1468 C CA . LEU A 1 196 ? -12.469 11.586 -9.727 1 92.5 196 LEU A CA 1
ATOM 1469 C C . LEU A 1 196 ? -13.703 12.055 -10.492 1 92.5 196 LEU A C 1
ATOM 1471 O O . LEU A 1 196 ? -14.703 12.438 -9.883 1 92.5 196 LEU A O 1
ATOM 1475 N N . LEU A 1 197 ? -13.547 11.984 -11.805 1 96.06 197 LEU A N 1
ATOM 1476 C CA . LEU A 1 197 ? -14.633 12.484 -12.641 1 96.06 197 LEU A CA 1
ATOM 1477 C C . LEU A 1 197 ? -15.375 11.336 -13.32 1 96.06 197 LEU A C 1
ATOM 1479 O O . LEU A 1 197 ? -16.062 11.547 -14.32 1 96.06 197 LEU A O 1
ATOM 1483 N N . SER A 1 198 ? -15.234 10.117 -12.836 1 95.62 198 SER A N 1
ATOM 1484 C CA . SER A 1 198 ? -15.961 8.945 -13.32 1 95.62 198 SER A CA 1
ATOM 1485 C C . SER A 1 198 ? -17.141 8.609 -12.414 1 95.62 198 SER A C 1
ATOM 1487 O O . SER A 1 198 ? -16.953 8.047 -11.328 1 95.62 198 SER A O 1
ATOM 1489 N N . PRO A 1 199 ? -18.312 8.875 -12.883 1 96.88 199 PRO A N 1
ATOM 1490 C CA . PRO A 1 199 ? -19.469 8.555 -12.039 1 96.88 199 PRO A CA 1
ATOM 1491 C C . PRO A 1 199 ? -19.484 7.09 -11.594 1 96.88 199 PRO A C 1
ATOM 1493 O O . PRO A 1 199 ? -19.797 6.793 -10.445 1 96.88 199 PRO A O 1
ATOM 1496 N N . ALA A 1 200 ? -19.109 6.262 -12.5 1 95.56 200 ALA A N 1
ATOM 1497 C CA . ALA A 1 200 ? -19.109 4.836 -12.188 1 95.56 200 ALA A CA 1
ATOM 1498 C C . ALA A 1 200 ? -18.094 4.512 -11.094 1 95.56 200 ALA A C 1
ATOM 1500 O O . ALA A 1 200 ? -18.406 3.775 -10.156 1 95.56 200 ALA A O 1
ATOM 1501 N N . ALA A 1 201 ? -16.906 5.074 -11.195 1 94.94 201 ALA A N 1
ATOM 1502 C CA . ALA A 1 201 ? -15.859 4.832 -10.203 1 94.94 201 ALA A CA 1
ATOM 1503 C C . ALA A 1 201 ? -16.266 5.395 -8.844 1 94.94 201 ALA A C 1
ATOM 1505 O O . ALA A 1 201 ? -16.031 4.758 -7.812 1 94.94 201 ALA A O 1
ATOM 1506 N N . VAL A 1 202 ? -16.859 6.539 -8.867 1 97.38 202 VAL A N 1
ATOM 1507 C CA . VAL A 1 202 ? -17.297 7.195 -7.637 1 97.38 202 VAL A CA 1
ATOM 1508 C C . VAL A 1 202 ? -18.406 6.383 -6.977 1 97.38 202 VAL A C 1
ATOM 1510 O O . VAL A 1 202 ? -18.375 6.156 -5.766 1 97.38 202 VAL A O 1
ATOM 1513 N N . SER A 1 203 ? -19.328 5.887 -7.785 1 97.56 203 SER A N 1
ATOM 1514 C CA . SER A 1 203 ? -20.422 5.07 -7.266 1 97.56 203 SER A CA 1
ATOM 1515 C C . SER A 1 203 ? -19.891 3.791 -6.621 1 97.56 203 SER A C 1
ATOM 1517 O O . SER A 1 203 ? -20.312 3.424 -5.523 1 97.56 203 SER A O 1
ATOM 1519 N N . ASP A 1 204 ? -19 3.146 -7.348 1 95.81 204 ASP A N 1
ATOM 1520 C CA . ASP A 1 204 ? -18.406 1.917 -6.828 1 95.81 204 ASP A CA 1
ATOM 1521 C C . ASP A 1 204 ? -17.688 2.172 -5.504 1 95.81 204 ASP A C 1
ATOM 1523 O O . ASP A 1 204 ? -17.828 1.391 -4.559 1 95.81 204 ASP A O 1
ATOM 1527 N N . TYR A 1 205 ? -16.984 3.211 -5.438 1 96.12 205 TYR A N 1
ATOM 1528 C CA . TYR A 1 205 ? -16.203 3.555 -4.25 1 96.12 205 TYR A CA 1
ATOM 1529 C C . TYR A 1 205 ? -17.125 3.871 -3.076 1 96.12 205 TYR A C 1
ATOM 1531 O O . TYR A 1 205 ? -16.969 3.303 -1.991 1 96.12 205 TYR A O 1
ATOM 1539 N N . LEU A 1 206 ? -18.094 4.746 -3.289 1 97.38 206 LEU A N 1
ATOM 1540 C CA . LEU A 1 206 ? -18.984 5.191 -2.223 1 97.38 206 LEU A CA 1
ATOM 1541 C C . LEU A 1 206 ? -19.906 4.062 -1.771 1 97.38 206 LEU A C 1
ATOM 1543 O O . LEU A 1 206 ? -20.266 3.982 -0.594 1 97.38 206 LEU A O 1
ATOM 1547 N N . ALA A 1 207 ? -20.297 3.193 -2.678 1 96.56 207 ALA A N 1
ATOM 1548 C CA . ALA A 1 207 ? -21.109 2.045 -2.301 1 96.56 207 ALA A CA 1
ATOM 1549 C C . ALA A 1 207 ? -20.422 1.206 -1.229 1 96.56 207 ALA A C 1
ATOM 1551 O O . ALA A 1 207 ? -21.078 0.621 -0.367 1 96.56 207 ALA A O 1
ATOM 1552 N N . GLN A 1 208 ? -19.172 1.177 -1.276 1 95.69 208 GLN A N 1
ATOM 1553 C CA . GLN A 1 208 ? -18.391 0.403 -0.314 1 95.69 208 GLN A CA 1
ATOM 1554 C C . GLN A 1 208 ? -18.203 1.172 0.991 1 95.69 208 GLN A C 1
ATOM 1556 O O . GLN A 1 208 ? -18.391 0.614 2.076 1 95.69 208 GLN A O 1
ATOM 1561 N N . VAL A 1 209 ? -17.922 2.475 0.88 1 95.62 209 VAL A N 1
ATOM 1562 C CA . VAL A 1 209 ? -17.344 3.168 2.025 1 95.62 209 VAL A CA 1
ATOM 1563 C C . VAL A 1 209 ? -18.422 3.973 2.746 1 95.62 209 VAL A C 1
ATOM 1565 O O . VAL A 1 209 ? -18.344 4.168 3.961 1 95.62 209 VAL A O 1
ATOM 1568 N N . ALA A 1 210 ? -19.422 4.445 2.098 1 95.75 210 ALA A N 1
ATOM 1569 C CA . ALA A 1 210 ? -20.406 5.383 2.637 1 95.75 210 ALA A CA 1
ATOM 1570 C C . ALA A 1 210 ? -21.484 4.652 3.439 1 95.75 210 ALA A C 1
ATOM 1572 O O . ALA A 1 210 ? -21.625 3.434 3.33 1 95.75 210 ALA A O 1
ATOM 1573 N N . PRO A 1 211 ? -22.141 5.355 4.309 1 93.75 211 PRO A N 1
ATOM 1574 C CA . PRO A 1 211 ? -23.234 4.75 5.09 1 93.75 211 PRO A CA 1
ATOM 1575 C C . PRO A 1 211 ? -24.547 4.664 4.312 1 93.75 211 PRO A C 1
ATOM 1577 O O . PRO A 1 211 ? -25.5 5.379 4.625 1 93.75 211 PRO A O 1
ATOM 1580 N N . VAL A 1 212 ? -24.625 3.797 3.381 1 95 212 VAL A N 1
ATOM 1581 C CA . VAL A 1 212 ? -25.812 3.58 2.559 1 95 212 VAL A CA 1
ATOM 1582 C C . VAL A 1 212 ? -26.453 2.244 2.924 1 95 212 VAL A C 1
ATOM 1584 O O . VAL A 1 212 ? -25.828 1.407 3.582 1 95 212 VAL A O 1
ATOM 1587 N N . PRO A 1 213 ? -27.734 2.094 2.588 1 93.25 213 PRO A N 1
ATOM 1588 C CA . PRO A 1 213 ? -28.406 0.837 2.908 1 93.25 213 PRO A CA 1
ATOM 1589 C C . PRO A 1 213 ? -27.844 -0.352 2.133 1 93.25 213 PRO A C 1
ATOM 1591 O O . PRO A 1 213 ? -27.203 -0.169 1.099 1 93.25 213 PRO A O 1
ATOM 1594 N N . MET A 1 214 ? -28.047 -1.52 2.709 1 92.62 214 MET A N 1
ATOM 1595 C CA . MET A 1 214 ? -27.734 -2.727 1.955 1 92.62 214 MET A CA 1
ATOM 1596 C C . MET A 1 214 ? -28.734 -2.953 0.831 1 92.62 214 MET A C 1
ATOM 1598 O O . MET A 1 214 ? -29.891 -2.533 0.931 1 92.62 214 MET A O 1
ATOM 1602 N N . SER A 1 215 ? -28.266 -3.641 -0.15 1 90.56 215 SER A N 1
ATOM 1603 C CA . SER A 1 215 ? -29.141 -3.947 -1.277 1 90.56 215 SER A CA 1
ATOM 1604 C C . SER A 1 215 ? -30.328 -4.789 -0.837 1 90.56 215 SER A C 1
ATOM 1606 O O . SER A 1 215 ? -30.203 -5.668 0.016 1 90.56 215 SER A O 1
ATOM 1608 N N . SER A 1 216 ? -31.406 -4.559 -1.449 1 86.56 216 SER A N 1
ATOM 1609 C CA . SER A 1 216 ? -32.625 -5.328 -1.157 1 86.56 216 SER A CA 1
ATOM 1610 C C . SER A 1 216 ? -32.469 -6.766 -1.646 1 86.56 216 SER A C 1
ATOM 1612 O O . SER A 1 216 ? -33.219 -7.648 -1.202 1 86.56 216 SER A O 1
ATOM 1614 N N . GLN A 1 217 ? -31.578 -6.957 -2.457 1 84.75 217 GLN A N 1
ATOM 1615 C CA . GLN A 1 217 ? -31.359 -8.289 -3.008 1 84.75 217 GLN A CA 1
ATOM 1616 C C . GLN A 1 217 ? -30.562 -9.164 -2.037 1 84.75 217 GLN A C 1
ATOM 1618 O O . GLN A 1 217 ? -30.484 -10.383 -2.215 1 84.75 217 GLN A O 1
ATOM 1623 N N . PHE A 1 218 ? -30.047 -8.547 -1.03 1 94.88 218 PHE A N 1
ATOM 1624 C CA . PHE A 1 218 ? -29.266 -9.266 -0.035 1 94.88 218 PHE A CA 1
ATOM 1625 C C . PHE A 1 218 ? -30.156 -9.797 1.079 1 94.88 218 PHE A C 1
ATOM 1627 O O . PHE A 1 218 ? -30.594 -9.039 1.95 1 94.88 218 PHE A O 1
ATOM 1634 N N . THR A 1 219 ? -30.375 -11.07 1.057 1 94.94 219 THR A N 1
ATOM 1635 C CA . THR A 1 219 ? -31.391 -11.695 1.898 1 94.94 219 THR A CA 1
ATOM 1636 C C . THR A 1 219 ? -31.031 -11.547 3.375 1 94.94 219 THR A C 1
ATOM 1638 O O . THR A 1 219 ? -31.906 -11.539 4.234 1 94.94 219 THR A O 1
ATOM 1641 N N . LEU A 1 220 ? -29.812 -11.375 3.672 1 95.69 220 LEU A N 1
ATOM 1642 C CA . LEU A 1 220 ? -29.375 -11.312 5.062 1 95.69 220 LEU A CA 1
ATOM 1643 C C . LEU A 1 220 ? -29.5 -9.891 5.602 1 95.69 220 LEU A C 1
ATOM 1645 O O . LEU A 1 220 ? -29.312 -9.656 6.797 1 95.69 220 LEU A O 1
ATOM 1649 N N . ALA A 1 221 ? -29.875 -8.93 4.758 1 94.81 221 ALA A N 1
ATOM 1650 C CA . ALA A 1 221 ? -29.844 -7.504 5.074 1 94.81 221 ALA A CA 1
ATOM 1651 C C . ALA A 1 221 ? -30.797 -7.176 6.227 1 94.81 221 ALA A C 1
ATOM 1653 O O . ALA A 1 221 ? -30.406 -6.496 7.18 1 94.81 221 ALA A O 1
ATOM 1654 N N . PRO A 1 222 ? -31.984 -7.676 6.23 1 93.44 222 PRO A N 1
ATOM 1655 C CA . PRO A 1 222 ? -32.906 -7.32 7.309 1 93.44 222 PRO A CA 1
ATOM 1656 C C . PRO A 1 222 ? -32.406 -7.738 8.688 1 93.44 222 PRO A C 1
ATOM 1658 O O . PRO A 1 222 ? -32.531 -6.977 9.648 1 93.44 222 PRO A O 1
ATOM 1661 N N . ASP A 1 223 ? -31.875 -8.922 8.727 1 94.44 223 ASP A N 1
ATOM 1662 C CA . ASP A 1 223 ? -31.344 -9.406 10 1 94.44 223 ASP A CA 1
ATOM 1663 C C . ASP A 1 223 ? -30.172 -8.562 10.469 1 94.44 223 ASP A C 1
ATOM 1665 O O . ASP A 1 223 ? -30.062 -8.234 11.656 1 94.44 223 ASP A O 1
ATOM 1669 N N . ILE A 1 224 ? -29.297 -8.25 9.594 1 94.5 224 ILE A N 1
ATOM 1670 C CA . ILE A 1 224 ? -28.125 -7.426 9.906 1 94.5 224 ILE A CA 1
ATOM 1671 C C . ILE A 1 224 ? -28.578 -6.051 10.391 1 94.5 224 ILE A C 1
ATOM 1673 O O . ILE A 1 224 ? -28.109 -5.555 11.414 1 94.5 224 ILE A O 1
ATOM 1677 N N . ASP A 1 225 ? -29.531 -5.488 9.68 1 92.5 225 ASP A N 1
ATOM 1678 C CA . ASP A 1 225 ? -30.047 -4.168 10.031 1 92.5 225 ASP A CA 1
ATOM 1679 C C . ASP A 1 225 ? -30.719 -4.18 11.398 1 92.5 225 ASP A C 1
ATOM 1681 O O . ASP A 1 225 ? -30.609 -3.225 12.164 1 92.5 225 ASP A O 1
ATOM 1685 N N . ALA A 1 226 ? -31.391 -5.191 11.625 1 92.81 226 ALA A N 1
ATOM 1686 C CA . ALA A 1 226 ? -32.094 -5.312 12.914 1 92.81 226 ALA A CA 1
ATOM 1687 C C . ALA A 1 226 ? -31.078 -5.371 14.062 1 92.81 226 ALA A C 1
ATOM 1689 O O . ALA A 1 226 ? -31.266 -4.715 15.086 1 92.81 226 ALA A O 1
ATOM 1690 N N . GLN A 1 227 ? -30.078 -6.191 13.883 1 93.81 227 GLN A N 1
ATOM 1691 C CA . GLN A 1 227 ? -29.062 -6.332 14.922 1 93.81 227 GLN A CA 1
ATOM 1692 C C . GLN A 1 227 ? -28.312 -5.02 15.141 1 93.81 227 GLN A C 1
ATOM 1694 O O . GLN A 1 227 ? -28.094 -4.613 16.281 1 93.81 227 GLN A O 1
ATOM 1699 N N . LEU A 1 228 ? -27.984 -4.391 14.094 1 92.25 228 LEU A N 1
ATOM 1700 C CA . LEU A 1 228 ? -27.266 -3.119 14.18 1 92.25 228 LEU A CA 1
ATOM 1701 C C . LEU A 1 228 ? -28.156 -2.043 14.797 1 92.25 228 LEU A C 1
ATOM 1703 O O . LEU A 1 228 ? -27.703 -1.256 15.633 1 92.25 228 LEU A O 1
ATOM 1707 N N . GLY A 1 229 ? -29.406 -1.999 14.344 1 88.5 229 GLY A N 1
ATOM 1708 C CA . GLY A 1 229 ? -30.359 -1.011 14.828 1 88.5 229 GLY A CA 1
ATOM 1709 C C . GLY A 1 229 ? -30.609 -1.111 16.328 1 88.5 229 GLY A C 1
ATOM 1710 O O . GLY A 1 229 ? -30.891 -0.106 16.984 1 88.5 229 GLY A O 1
ATOM 1711 N N . SER A 1 230 ? -30.469 -2.244 16.797 1 86.5 230 SER A N 1
ATOM 1712 C CA . SER A 1 230 ? -30.703 -2.463 18.219 1 86.5 230 SER A CA 1
ATOM 1713 C C . SER A 1 230 ? -29.578 -1.877 19.062 1 86.5 230 SER A C 1
ATOM 1715 O O . SER A 1 230 ? -29.781 -1.565 20.25 1 86.5 230 SER A O 1
ATOM 1717 N N . LEU A 1 231 ? -28.484 -1.753 18.5 1 84.56 231 LEU A N 1
ATOM 1718 C CA . LEU A 1 231 ? -27.312 -1.345 19.266 1 84.56 231 LEU A CA 1
ATOM 1719 C C . LEU A 1 231 ? -26.969 0.116 19 1 84.56 231 LEU A C 1
ATOM 1721 O O . LEU A 1 231 ? -26.344 0.772 19.828 1 84.56 231 LEU A O 1
ATOM 1725 N N . ASN A 1 232 ? -27.266 0.468 17.812 1 76.31 232 ASN A N 1
ATOM 1726 C CA . ASN A 1 232 ? -26.891 1.822 17.422 1 76.31 232 ASN A CA 1
ATOM 1727 C C . ASN A 1 232 ? -27.859 2.4 16.406 1 76.31 232 ASN A C 1
ATOM 1729 O O . ASN A 1 232 ? -28.406 1.67 15.57 1 76.31 232 ASN A O 1
ATOM 1733 N N . ASP A 1 233 ? -28.062 3.58 16.672 1 72.75 233 ASP A N 1
ATOM 1734 C CA . ASP A 1 233 ? -28.922 4.262 15.711 1 72.75 233 ASP A CA 1
ATOM 1735 C C . ASP A 1 233 ? -28.141 4.578 14.43 1 72.75 233 ASP A C 1
ATOM 1737 O O . ASP A 1 233 ? -27.562 5.656 14.297 1 72.75 233 ASP A O 1
ATOM 1741 N N . ILE A 1 234 ? -28.062 3.57 13.672 1 68.56 234 ILE A N 1
ATOM 1742 C CA . ILE A 1 234 ? -27.359 3.764 12.406 1 68.56 234 ILE A CA 1
ATOM 1743 C C . ILE A 1 234 ? -28.266 4.492 11.422 1 68.56 234 ILE A C 1
ATOM 1745 O O . ILE A 1 234 ? -29.375 4.023 11.117 1 68.56 234 ILE A O 1
ATOM 1749 N N . ARG A 1 235 ? -27.938 5.652 11.125 1 75.94 235 ARG A N 1
ATOM 1750 C CA . ARG A 1 235 ? -28.719 6.453 10.188 1 75.94 235 ARG A CA 1
ATOM 1751 C C . ARG A 1 235 ? -28.109 6.406 8.789 1 75.94 235 ARG A C 1
ATOM 1753 O O . ARG A 1 235 ? -27.047 6.984 8.547 1 75.94 235 ARG A O 1
ATOM 1760 N N . ARG A 1 236 ? -28.797 5.738 7.918 1 83.88 236 ARG A N 1
ATOM 1761 C CA . ARG A 1 236 ? -28.297 5.582 6.555 1 83.88 236 ARG A CA 1
ATOM 1762 C C . ARG A 1 236 ? -28.734 6.758 5.684 1 83.88 236 ARG A C 1
ATOM 1764 O O . ARG A 1 236 ? -29.656 7.492 6.031 1 83.88 236 ARG A O 1
ATOM 1771 N N . LEU A 1 237 ? -27.922 7.012 4.723 1 92.5 237 LEU A N 1
ATOM 1772 C CA . LEU A 1 237 ? -28.078 8.172 3.844 1 92.5 237 LEU A CA 1
ATOM 1773 C C . LEU A 1 237 ? -28.531 7.738 2.457 1 92.5 237 LEU A C 1
ATOM 1775 O O . LEU A 1 237 ? -28.281 6.613 2.029 1 92.5 237 LEU A O 1
ATOM 1779 N N . VAL A 1 238 ? -29.344 8.609 1.899 1 95.62 238 VAL A N 1
ATOM 1780 C CA . VAL A 1 238 ? -29.656 8.477 0.479 1 95.62 238 VAL A CA 1
ATOM 1781 C C . VAL A 1 238 ? -28.625 9.242 -0.346 1 95.62 238 VAL A C 1
ATOM 1783 O O . VAL A 1 238 ? -28.594 10.477 -0.326 1 95.62 238 VAL A O 1
ATOM 1786 N N . ILE A 1 239 ? -27.781 8.555 -1.044 1 98 239 ILE A N 1
ATOM 1787 C CA . ILE A 1 239 ? -26.75 9.188 -1.858 1 98 239 ILE A CA 1
ATOM 1788 C C . ILE A 1 239 ? -27 8.891 -3.334 1 98 239 ILE A C 1
ATOM 1790 O O . ILE A 1 239 ? -27.172 7.73 -3.719 1 98 239 ILE A O 1
ATOM 1794 N N . THR A 1 240 ? -27.078 9.891 -4.137 1 98.25 240 THR A N 1
ATOM 1795 C CA . THR A 1 240 ? -27.234 9.734 -5.578 1 98.25 240 THR A CA 1
ATOM 1796 C C . THR A 1 240 ? -26.078 10.375 -6.324 1 98.25 240 THR A C 1
ATOM 1798 O O . THR A 1 240 ? -25.547 11.406 -5.891 1 98.25 240 THR A O 1
ATOM 1801 N N . VAL A 1 241 ? -25.656 9.75 -7.41 1 98.38 241 VAL A N 1
ATOM 1802 C CA . VAL A 1 241 ? -24.625 10.266 -8.297 1 98.38 241 VAL A CA 1
ATOM 1803 C C . VAL A 1 241 ? -25.203 10.547 -9.672 1 98.38 241 VAL A C 1
ATOM 1805 O O . VAL A 1 241 ? -25.672 9.625 -10.352 1 98.38 241 VAL A O 1
ATOM 1808 N N . ASN A 1 242 ? -25.25 11.805 -10.047 1 98.06 242 ASN A N 1
ATOM 1809 C CA . ASN A 1 242 ? -25.766 12.266 -11.328 1 98.06 242 ASN A CA 1
ATOM 1810 C C . ASN A 1 242 ? -27.219 11.875 -11.523 1 98.06 242 ASN A C 1
ATOM 1812 O O . ASN A 1 242 ? -27.625 11.461 -12.609 1 98.06 242 ASN A O 1
ATOM 1816 N N . GLY A 1 243 ? -27.953 11.914 -10.438 1 95.12 243 GLY A N 1
ATOM 1817 C CA . GLY A 1 243 ? -29.391 11.703 -10.508 1 95.12 243 GLY A CA 1
ATOM 1818 C C . GLY A 1 243 ? -29.766 10.242 -10.703 1 95.12 243 GLY A C 1
ATOM 1819 O O . GLY A 1 243 ? -30.938 9.914 -10.875 1 95.12 243 GLY A O 1
ATOM 1820 N N . GLU A 1 244 ? -28.859 9.344 -10.648 1 95.06 244 GLU A N 1
ATOM 1821 C CA . GLU A 1 244 ? -29.125 7.91 -10.773 1 95.06 244 GLU A CA 1
ATOM 1822 C C . GLU A 1 244 ? -29.75 7.355 -9.492 1 95.06 244 GLU A C 1
ATOM 1824 O O . GLU A 1 244 ? -30 8.102 -8.547 1 95.06 244 GLU A O 1
ATOM 1829 N N . ALA A 1 245 ? -30.016 6.035 -9.555 1 95.5 245 ALA A N 1
ATOM 1830 C CA . ALA A 1 245 ? -30.625 5.379 -8.398 1 95.5 245 ALA A CA 1
ATOM 1831 C C . ALA A 1 245 ? -29.734 5.52 -7.16 1 95.5 245 ALA A C 1
ATOM 1833 O O . ALA A 1 245 ? -28.516 5.594 -7.273 1 95.5 245 ALA A O 1
ATOM 1834 N N . PRO A 1 246 ? -30.359 5.609 -6.012 1 96.5 246 PRO A N 1
ATOM 1835 C CA . PRO A 1 246 ? -29.578 5.715 -4.777 1 96.5 246 PRO A CA 1
ATOM 1836 C C . PRO A 1 246 ? -28.609 4.555 -4.602 1 96.5 246 PRO A C 1
ATOM 1838 O O . PRO A 1 246 ? -28.922 3.412 -4.945 1 96.5 246 PRO A O 1
ATOM 1841 N N . LEU A 1 247 ? -27.469 4.844 -4.082 1 97.06 247 LEU A N 1
ATOM 1842 C CA . LEU A 1 247 ? -26.406 3.852 -3.877 1 97.06 247 LEU A CA 1
ATOM 1843 C C . LEU A 1 247 ? -26.812 2.854 -2.795 1 97.06 247 LEU A C 1
ATOM 1845 O O . LEU A 1 247 ? -27.516 3.207 -1.846 1 97.06 247 LEU A O 1
ATOM 1849 N N . THR A 1 248 ? -26.438 1.609 -2.934 1 96.25 248 THR A N 1
ATOM 1850 C CA . THR A 1 248 ? -26.562 0.57 -1.919 1 96.25 248 THR A CA 1
ATOM 1851 C C . THR A 1 248 ? -25.25 -0.185 -1.746 1 96.25 248 THR A C 1
ATOM 1853 O O . THR A 1 248 ? -24.422 -0.2 -2.652 1 96.25 248 THR A O 1
ATOM 1856 N N . ARG A 1 249 ? -25.109 -0.772 -0.563 1 95.31 249 ARG A N 1
ATOM 1857 C CA . ARG A 1 249 ? -23.953 -1.639 -0.366 1 95.31 249 ARG A CA 1
ATOM 1858 C C . ARG A 1 249 ? -23.953 -2.793 -1.361 1 95.31 249 ARG A C 1
ATOM 1860 O O . ARG A 1 249 ? -25.016 -3.342 -1.68 1 95.31 249 ARG A O 1
ATOM 1867 N N . PRO A 1 250 ? -22.75 -3.193 -1.808 1 93.94 250 PRO A N 1
ATOM 1868 C CA . PRO A 1 250 ? -22.703 -4.156 -2.91 1 93.94 250 PRO A CA 1
ATOM 1869 C C . PRO A 1 250 ? -22.797 -5.605 -2.436 1 93.94 250 PRO A C 1
ATOM 1871 O O . PRO A 1 250 ? -22.281 -6.508 -3.102 1 93.94 250 PRO A O 1
ATOM 1874 N N . PHE A 1 251 ? -23.469 -5.91 -1.366 1 94.69 251 PHE A N 1
ATOM 1875 C CA . PHE A 1 251 ? -23.656 -7.281 -0.913 1 94.69 251 PHE A CA 1
ATOM 1876 C C . PHE A 1 251 ? -24.734 -7.98 -1.738 1 94.69 251 PHE A C 1
ATOM 1878 O O . PHE A 1 251 ? -25.734 -7.367 -2.105 1 94.69 251 PHE A O 1
ATOM 1885 N N . ALA A 1 252 ? -24.516 -9.227 -2.01 1 92.25 252 ALA A N 1
ATOM 1886 C CA . ALA A 1 252 ? -25.453 -10.07 -2.744 1 92.25 252 ALA A CA 1
ATOM 1887 C C . ALA A 1 252 ? -25.406 -11.508 -2.244 1 92.25 252 ALA A C 1
ATOM 1889 O O . ALA A 1 252 ? -24.438 -11.922 -1.613 1 92.25 252 ALA A O 1
ATOM 1890 N N . ASP A 1 253 ? -26.469 -12.234 -2.541 1 93.25 253 ASP A N 1
ATOM 1891 C CA . ASP A 1 253 ? -26.547 -13.617 -2.088 1 93.25 253 ASP A CA 1
ATOM 1892 C C . ASP A 1 253 ? -25.531 -14.492 -2.812 1 93.25 253 ASP A C 1
ATOM 1894 O O . ASP A 1 253 ? -25 -15.445 -2.236 1 93.25 253 ASP A O 1
ATOM 1898 N N . GLU A 1 254 ? -25.266 -14.141 -4.039 1 91.25 254 GLU A N 1
ATOM 1899 C CA . GLU A 1 254 ? -24.328 -14.93 -4.855 1 91.25 254 GLU A CA 1
ATOM 1900 C C . GLU A 1 254 ? -23.141 -14.086 -5.297 1 91.25 254 GLU A C 1
ATOM 1902 O O . GLU A 1 254 ? -23.312 -12.961 -5.762 1 91.25 254 GLU A O 1
ATOM 1907 N N . MET A 1 255 ? -21.953 -14.641 -5.047 1 87 255 MET A N 1
ATOM 1908 C CA . MET A 1 255 ? -20.703 -13.961 -5.426 1 87 255 MET A CA 1
ATOM 1909 C C . MET A 1 255 ? -19.891 -14.828 -6.383 1 87 255 MET A C 1
ATOM 1911 O O . MET A 1 255 ? -19.703 -16.016 -6.145 1 87 255 MET A O 1
ATOM 1915 N N . PRO A 1 256 ? -19.469 -14.203 -7.395 1 82.19 256 PRO A N 1
ATOM 1916 C CA . PRO A 1 256 ? -18.656 -14.969 -8.344 1 82.19 256 PRO A CA 1
ATOM 1917 C C . PRO A 1 256 ? -17.266 -15.32 -7.793 1 82.19 256 PRO A C 1
ATOM 1919 O O . PRO A 1 256 ? -16.719 -14.57 -6.988 1 82.19 256 PRO A O 1
ATOM 1922 N N . ILE A 1 257 ? -16.766 -16.5 -8.047 1 76.19 257 ILE A N 1
ATOM 1923 C CA . ILE A 1 257 ? -15.391 -16.875 -7.75 1 76.19 257 ILE A CA 1
ATOM 1924 C C . ILE A 1 257 ? -14.664 -17.234 -9.047 1 76.19 257 ILE A C 1
ATOM 1926 O O . ILE A 1 257 ? -15.297 -17.5 -10.07 1 76.19 257 ILE A O 1
ATOM 1930 N N . GLU A 1 258 ? -13.438 -17.016 -9.031 1 69.25 258 GLU A N 1
ATOM 1931 C CA . GLU A 1 258 ? -12.641 -17.375 -10.203 1 69.25 258 GLU A CA 1
ATOM 1932 C C . GLU A 1 258 ? -12.734 -18.875 -10.484 1 69.25 258 GLU A C 1
ATOM 1934 O O . GLU A 1 258 ? -12.328 -19.688 -9.656 1 69.25 258 GLU A O 1
ATOM 1939 N N . GLY A 1 259 ? -13.203 -19.25 -11.641 1 65.12 259 GLY A N 1
ATOM 1940 C CA . GLY A 1 259 ? -13.156 -20.625 -12.133 1 65.12 259 GLY A CA 1
ATOM 1941 C C . GLY A 1 259 ? -14.141 -21.547 -11.438 1 65.12 259 GLY A C 1
ATOM 1942 O O . GLY A 1 259 ? -14.078 -22.766 -11.594 1 65.12 259 GLY A O 1
ATOM 1943 N N . GLY A 1 260 ? -14.992 -21.016 -10.57 1 71.88 260 GLY A N 1
ATOM 1944 C CA . GLY A 1 260 ? -15.852 -21.922 -9.828 1 71.88 260 GLY A CA 1
ATOM 1945 C C . GLY A 1 260 ? -17.297 -21.453 -9.758 1 71.88 260 GLY A C 1
ATOM 1946 O O . GLY A 1 260 ? -17.688 -20.531 -10.477 1 71.88 260 GLY A O 1
ATOM 1947 N N . ARG A 1 261 ? -18.141 -22.312 -9.156 1 79.38 261 ARG A N 1
ATOM 1948 C CA . ARG A 1 261 ? -19.516 -21.984 -8.859 1 79.38 261 ARG A CA 1
ATOM 1949 C C . ARG A 1 261 ? -19.609 -20.781 -7.918 1 79.38 261 ARG A C 1
ATOM 1951 O O . ARG A 1 261 ? -18.75 -20.609 -7.059 1 79.38 261 ARG A O 1
ATOM 1958 N N . PRO A 1 262 ? -20.562 -19.953 -8.148 1 88.06 262 PRO A N 1
ATOM 1959 C CA . PRO A 1 262 ? -20.734 -18.812 -7.258 1 88.06 262 PRO A CA 1
ATOM 1960 C C . PRO A 1 262 ? -20.891 -19.219 -5.793 1 88.06 262 PRO A C 1
ATOM 1962 O O . PRO A 1 262 ? -21.484 -20.25 -5.5 1 88.06 262 PRO A O 1
ATOM 1965 N N . LEU A 1 263 ? -20.281 -18.438 -4.957 1 88.44 263 LEU A N 1
ATOM 1966 C CA . LEU A 1 263 ? -20.453 -18.625 -3.518 1 88.44 263 LEU A CA 1
ATOM 1967 C C . LEU A 1 263 ? -21.797 -18.078 -3.057 1 88.44 263 LEU A C 1
ATOM 1969 O O . LEU A 1 263 ? -22.25 -17.031 -3.537 1 88.44 263 LEU A O 1
ATOM 1973 N N . CYS A 1 264 ? -22.438 -18.812 -2.271 1 91.5 264 CYS A N 1
ATOM 1974 C CA . CYS A 1 264 ? -23.734 -18.391 -1.767 1 91.5 264 CYS A CA 1
ATOM 1975 C C . CYS A 1 264 ? -23.672 -18.078 -0.277 1 91.5 264 CYS A C 1
ATOM 1977 O O . CYS A 1 264 ? -23.297 -18.922 0.527 1 91.5 264 CYS A O 1
ATOM 1979 N N . LEU A 1 265 ? -24.016 -16.844 0.055 1 92 265 LEU A N 1
ATOM 1980 C CA . LEU A 1 265 ? -24.109 -16.453 1.455 1 92 265 LEU A CA 1
ATOM 1981 C C . LEU A 1 265 ? -25.422 -16.922 2.066 1 92 265 LEU A C 1
ATOM 1983 O O . LEU A 1 265 ? -26.5 -16.641 1.534 1 92 265 LEU A O 1
ATOM 1987 N N . ARG A 1 266 ? -25.344 -17.719 3.115 1 85.38 266 ARG A N 1
ATOM 1988 C CA . ARG A 1 266 ? -26.531 -18.406 3.615 1 85.38 266 ARG A CA 1
ATOM 1989 C C . ARG A 1 266 ? -26.797 -18.031 5.07 1 85.38 266 ARG A C 1
ATOM 1991 O O . ARG A 1 266 ? -27.953 -18.031 5.516 1 85.38 266 ARG A O 1
ATOM 1998 N N . GLU A 1 267 ? -25.812 -17.812 5.742 1 92.06 267 GLU A N 1
ATOM 1999 C CA . GLU A 1 267 ? -25.953 -17.594 7.18 1 92.06 267 GLU A CA 1
ATOM 2000 C C . GLU A 1 267 ? -25.062 -16.453 7.66 1 92.06 267 GLU A C 1
ATOM 2002 O O . GLU A 1 267 ? -24 -16.203 7.082 1 92.06 267 GLU A O 1
ATOM 2007 N N . CYS A 1 268 ? -25.625 -15.781 8.648 1 95.12 268 CYS A N 1
ATOM 2008 C CA . CYS A 1 268 ? -24.891 -14.656 9.219 1 95.12 268 CYS A CA 1
ATOM 2009 C C . CYS A 1 268 ? -24.609 -14.891 10.695 1 95.12 268 CYS A C 1
ATOM 2011 O O . CYS A 1 268 ? -25.5 -15.242 11.461 1 95.12 268 CYS A O 1
ATOM 2013 N N . ARG A 1 269 ? -23.391 -14.781 11.016 1 95.44 269 ARG A N 1
ATOM 2014 C CA . ARG A 1 269 ? -22.938 -14.867 12.398 1 95.44 269 ARG A CA 1
ATOM 2015 C C . ARG A 1 269 ? -22.703 -13.477 12.984 1 95.44 269 ARG A C 1
ATOM 2017 O O . ARG A 1 269 ? -22.062 -12.633 12.352 1 95.44 269 ARG A O 1
ATOM 2024 N N . PHE A 1 270 ? -23.297 -13.297 14.195 1 96.88 270 PHE A N 1
ATOM 2025 C CA . PHE A 1 270 ? -23.125 -12.023 14.891 1 96.88 270 PHE A CA 1
ATOM 2026 C C . PHE A 1 270 ? -22.266 -12.195 16.141 1 96.88 270 PHE A C 1
ATOM 2028 O O . PHE A 1 270 ? -22.391 -13.195 16.844 1 96.88 270 PHE A O 1
ATOM 2035 N N . ILE A 1 271 ? -21.406 -11.273 16.344 1 96.44 271 ILE A N 1
ATOM 2036 C CA . ILE A 1 271 ? -20.547 -11.289 17.516 1 96.44 271 ILE A CA 1
ATOM 2037 C C . ILE A 1 271 ? -20.531 -9.906 18.172 1 96.44 271 ILE A C 1
ATOM 2039 O O . ILE A 1 271 ? -20.141 -8.922 1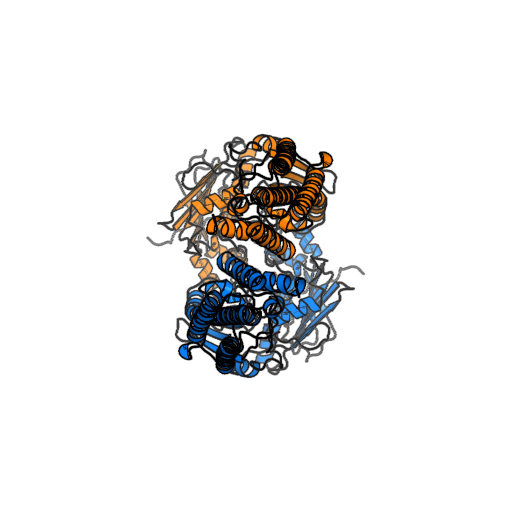7.547 1 96.44 271 ILE A O 1
ATOM 2043 N N . GLU A 1 272 ? -20.938 -9.859 19.391 1 96.19 272 GLU A N 1
ATOM 2044 C CA . GLU A 1 272 ? -20.828 -8.641 20.188 1 96.19 272 GLU A CA 1
ATOM 2045 C C . GLU A 1 272 ? -19.469 -8.562 20.891 1 96.19 272 GLU A C 1
ATOM 2047 O O . GLU A 1 272 ? -19.078 -9.508 21.578 1 96.19 272 GLU A O 1
ATOM 2052 N N . ILE A 1 273 ? -18.812 -7.5 20.703 1 96.75 273 ILE A N 1
ATOM 2053 C CA . ILE A 1 273 ? -17.484 -7.32 21.297 1 96.75 273 ILE A CA 1
ATOM 2054 C C . ILE A 1 273 ? -17.594 -6.371 22.484 1 96.75 273 ILE A C 1
ATOM 2056 O O . ILE A 1 273 ? -18 -5.219 22.344 1 96.75 273 ILE A O 1
ATOM 2060 N N . PRO A 1 274 ? -17.188 -6.824 23.641 1 96 274 PRO A N 1
ATOM 2061 C CA . PRO A 1 274 ? -17.266 -5.961 24.812 1 96 274 PRO A CA 1
ATOM 2062 C C . PRO A 1 274 ? -16.156 -4.922 24.859 1 96 274 PRO A C 1
ATOM 2064 O O . PRO A 1 274 ? -15.055 -5.168 24.344 1 96 274 PRO A O 1
ATOM 2067 N N . SER A 1 275 ? -16.516 -3.826 25.453 1 94.38 275 SER A N 1
ATOM 2068 C CA . SER A 1 275 ? -15.5 -2.826 25.734 1 94.38 275 SER A CA 1
ATOM 2069 C C . SER A 1 275 ? -14.727 -3.17 27.016 1 94.38 275 SER A C 1
ATOM 2071 O O . SER A 1 275 ? -15.117 -4.074 27.75 1 94.38 275 SER A O 1
ATOM 2073 N N . VAL A 1 276 ? -13.672 -2.449 27.25 1 90.31 276 VAL A N 1
ATOM 2074 C CA . VAL A 1 276 ? -12.836 -2.684 28.438 1 90.31 276 VAL A CA 1
ATOM 2075 C C . VAL A 1 276 ? -13.617 -2.342 29.703 1 90.31 276 VAL A C 1
ATOM 2077 O O . VAL A 1 276 ? -13.414 -2.961 30.75 1 90.31 276 VAL A O 1
ATOM 2080 N N . ASP A 1 277 ? -14.633 -1.475 29.625 1 87.81 277 ASP A N 1
ATOM 2081 C CA . ASP A 1 277 ? -15.383 -0.997 30.781 1 87.81 277 ASP A CA 1
ATOM 2082 C C . ASP A 1 277 ? -16.734 -1.706 30.891 1 87.81 277 ASP A C 1
ATOM 2084 O O . ASP A 1 277 ? -17.562 -1.337 31.719 1 87.81 277 ASP A O 1
ATOM 2088 N N . GLY A 1 278 ? -17.031 -2.781 30.109 1 84.56 278 GLY A N 1
ATOM 2089 C CA . GLY A 1 278 ? -18.234 -3.598 30.219 1 84.56 278 GLY A CA 1
ATOM 2090 C C . GLY A 1 278 ? -19.281 -3.264 29.188 1 84.56 278 GLY A C 1
ATOM 2091 O O . GLY A 1 278 ? -20.219 -4.043 28.953 1 84.56 278 GLY A O 1
ATOM 2092 N N . GLY A 1 279 ? -19.312 -2.158 28.469 1 90.94 279 GLY A N 1
ATOM 2093 C CA . GLY A 1 279 ? -20.25 -1.889 27.391 1 90.94 279 GLY A CA 1
ATOM 2094 C C . GLY A 1 279 ? -19.906 -2.615 26.109 1 90.94 279 GLY A C 1
ATOM 2095 O O . GLY A 1 279 ? -19.172 -3.605 26.125 1 90.94 279 GLY A O 1
ATOM 2096 N N . ILE A 1 280 ? -20.703 -2.312 25.094 1 94.06 280 ILE A N 1
ATOM 2097 C CA . ILE A 1 280 ? -20.453 -2.916 23.797 1 94.06 280 ILE A CA 1
ATOM 2098 C C . ILE A 1 280 ? -19.531 -2.014 22.969 1 94.06 280 ILE A C 1
ATOM 2100 O O . ILE A 1 280 ? -19.859 -0.851 22.719 1 94.06 280 ILE A O 1
ATOM 2104 N N . ALA A 1 281 ? -18.438 -2.557 22.625 1 95.81 281 ALA A N 1
ATOM 2105 C CA . ALA A 1 281 ? -17.453 -1.8 21.844 1 95.81 281 ALA A CA 1
ATOM 2106 C C . ALA A 1 281 ? -17.781 -1.853 20.359 1 95.81 281 ALA A C 1
ATOM 2108 O O . ALA A 1 281 ? -17.516 -0.896 19.625 1 95.81 281 ALA A O 1
ATOM 2109 N N . ALA A 1 282 ? -18.266 -2.982 19.938 1 97.06 282 ALA A N 1
ATOM 2110 C CA . ALA A 1 282 ? -18.516 -3.172 18.516 1 97.06 282 ALA A CA 1
ATOM 2111 C C . ALA A 1 282 ? -19.438 -4.359 18.266 1 97.06 282 ALA A C 1
ATOM 2113 O O . ALA A 1 282 ? -19.656 -5.176 19.172 1 97.06 282 ALA A O 1
ATOM 2114 N N . LEU A 1 283 ? -20.047 -4.426 17.172 1 97.25 283 LEU A N 1
ATOM 2115 C CA . LEU A 1 283 ? -20.781 -5.566 16.625 1 97.25 283 LEU A CA 1
ATOM 2116 C C . LEU A 1 283 ? -20.188 -6.023 15.305 1 97.25 283 LEU A C 1
ATOM 2118 O O . LEU A 1 283 ? -20.047 -5.227 14.375 1 97.25 283 LEU A O 1
ATOM 2122 N N . ALA A 1 284 ? -19.812 -7.238 15.305 1 97.88 284 ALA A N 1
ATOM 2123 C CA . ALA A 1 284 ? -19.281 -7.824 14.07 1 97.88 284 ALA A CA 1
ATOM 2124 C C . ALA A 1 284 ? -20.266 -8.82 13.477 1 97.88 284 ALA A C 1
ATOM 2126 O O . ALA A 1 284 ? -21 -9.5 14.203 1 97.88 284 ALA A O 1
ATOM 2127 N N . TRP A 1 285 ? -20.344 -8.867 12.211 1 97.44 285 TRP A N 1
ATOM 2128 C CA . TRP A 1 285 ? -21.094 -9.93 11.539 1 97.44 285 TRP A CA 1
ATOM 2129 C C . TRP A 1 285 ? -20.281 -10.516 10.383 1 97.44 285 TRP A C 1
ATOM 2131 O O . TRP A 1 285 ? -19.5 -9.812 9.75 1 97.44 285 TRP A O 1
ATOM 2141 N N . VAL A 1 286 ? -20.422 -11.742 10.172 1 97.62 286 VAL A N 1
ATOM 2142 C CA . VAL A 1 286 ? -19.781 -12.477 9.078 1 97.62 286 VAL A CA 1
ATOM 2143 C C . VAL A 1 286 ? -20.828 -13.344 8.367 1 97.62 286 VAL A C 1
ATOM 2145 O O . VAL A 1 286 ? -21.594 -14.07 9.016 1 97.62 286 VAL A O 1
ATOM 2148 N N . ALA A 1 287 ? -20.906 -13.211 7.09 1 96.38 287 ALA A N 1
ATOM 2149 C CA . ALA A 1 287 ? -21.766 -14.062 6.273 1 96.38 287 ALA A CA 1
ATOM 2150 C C . ALA A 1 287 ? -21.016 -15.289 5.777 1 96.38 287 ALA A C 1
ATOM 2152 O O . ALA A 1 287 ? -20.047 -15.164 5.023 1 96.38 287 ALA A O 1
ATOM 2153 N N . HIS A 1 288 ? -21.453 -16.438 6.18 1 95.06 288 HIS A N 1
ATOM 2154 C CA . HIS A 1 288 ? -20.75 -17.656 5.836 1 95.06 288 HIS A CA 1
ATOM 2155 C C . HIS A 1 288 ? -21.234 -18.219 4.5 1 95.06 288 HIS A C 1
ATOM 2157 O O . HIS A 1 288 ? -22.422 -18.125 4.172 1 95.06 288 HIS A O 1
ATOM 2163 N N . HIS A 1 289 ? -20.359 -18.719 3.746 1 92.81 289 HIS A N 1
ATOM 2164 C CA . HIS A 1 289 ? -20.609 -19.469 2.523 1 92.81 289 HIS A CA 1
ATOM 2165 C C . HIS A 1 289 ? -19.922 -20.828 2.58 1 92.81 289 HIS A C 1
ATOM 2167 O O . HIS A 1 289 ? -19.562 -21.312 3.658 1 92.81 289 HIS A O 1
ATOM 2173 N N . ASP A 1 290 ? -19.797 -21.516 1.516 1 88.81 290 ASP A N 1
ATOM 2174 C CA . ASP A 1 290 ? -19.281 -22.875 1.515 1 88.81 290 ASP A CA 1
ATOM 2175 C C . ASP A 1 290 ? -17.766 -22.906 1.559 1 88.81 290 ASP A C 1
ATOM 2177 O O . ASP A 1 290 ? -17.156 -23.969 1.627 1 88.81 290 ASP A O 1
ATOM 2181 N N . TYR A 1 291 ? -17.078 -21.734 1.527 1 91.06 291 TYR A N 1
ATOM 2182 C CA . TYR A 1 291 ? -15.641 -21.594 1.682 1 91.06 291 TYR A CA 1
ATOM 2183 C C . TYR A 1 291 ? -14.891 -22.453 0.671 1 91.06 291 TYR A C 1
ATOM 2185 O O . TYR A 1 291 ? -13.945 -23.156 1.027 1 91.06 291 TYR A O 1
ATOM 2193 N N . GLU A 1 292 ? -15.375 -22.453 -0.532 1 88.56 292 GLU A N 1
ATOM 2194 C CA . GLU A 1 292 ? -14.758 -23.234 -1.599 1 88.56 292 GLU A CA 1
ATOM 2195 C C . GLU A 1 292 ? -13.672 -22.438 -2.314 1 88.56 292 GLU A C 1
ATOM 2197 O O . GLU A 1 292 ? -12.922 -22.984 -3.121 1 88.56 292 GLU A O 1
ATOM 2202 N N . GLY A 1 293 ? -13.633 -21.172 -2.061 1 88.5 293 GLY A N 1
ATOM 2203 C CA . GLY A 1 293 ? -12.656 -20.312 -2.691 1 88.5 293 GLY A CA 1
ATOM 2204 C C . GLY A 1 293 ? -12.648 -18.906 -2.121 1 88.5 293 GLY A C 1
ATOM 2205 O O . GLY A 1 293 ? -13.508 -18.547 -1.314 1 88.5 293 GLY A O 1
ATOM 2206 N N . ALA A 1 294 ? -11.656 -18.219 -2.537 1 90.62 294 ALA A N 1
ATOM 2207 C CA . ALA A 1 294 ? -11.547 -16.828 -2.117 1 90.62 294 ALA A CA 1
ATOM 2208 C C . ALA A 1 294 ? -12.547 -15.945 -2.873 1 90.62 294 ALA A C 1
ATOM 2210 O O . ALA A 1 294 ? -12.898 -16.25 -4.016 1 90.62 294 ALA A O 1
ATOM 2211 N N . ILE A 1 295 ? -12.945 -14.914 -2.229 1 90.88 295 ILE A N 1
ATOM 2212 C CA . ILE A 1 295 ? -13.844 -13.938 -2.832 1 90.88 295 ILE A CA 1
ATOM 2213 C C . ILE A 1 295 ? -13.062 -13.031 -3.777 1 90.88 295 ILE A C 1
ATOM 2215 O O . ILE A 1 295 ? -11.992 -12.531 -3.428 1 90.88 295 ILE A O 1
ATOM 2219 N N . HIS A 1 296 ? -13.633 -12.828 -4.98 1 88.75 296 HIS A N 1
ATOM 2220 C CA . HIS A 1 296 ? -12.961 -11.977 -5.961 1 88.75 296 HIS A CA 1
ATOM 2221 C C . HIS A 1 296 ? -13 -10.516 -5.539 1 88.75 296 HIS A C 1
ATOM 2223 O O . HIS A 1 296 ? -14.023 -10.039 -5.039 1 88.75 296 HIS A O 1
ATOM 2229 N N . ALA A 1 297 ? -11.914 -9.781 -5.82 1 86.75 297 ALA A N 1
ATOM 2230 C CA . ALA A 1 297 ? -11.797 -8.391 -5.414 1 86.75 297 ALA A CA 1
ATOM 2231 C C . ALA A 1 297 ? -12.852 -7.523 -6.102 1 86.75 297 ALA A C 1
ATOM 2233 O O . ALA A 1 297 ? -13.305 -6.523 -5.539 1 86.75 297 ALA A O 1
ATOM 2234 N N . SER A 1 298 ? -13.312 -7.949 -7.27 1 86.25 298 SER A N 1
ATOM 2235 C CA . SER A 1 298 ? -14.242 -7.156 -8.07 1 86.25 298 SER A CA 1
ATOM 2236 C C . SER A 1 298 ? -15.625 -7.113 -7.422 1 86.25 298 SER A C 1
ATOM 2238 O O . SER A 1 298 ? -16.469 -6.293 -7.801 1 86.25 298 SER A O 1
ATOM 2240 N N . THR A 1 299 ? -15.867 -7.953 -6.422 1 89.75 299 THR A N 1
ATOM 2241 C CA . THR A 1 299 ? -17.156 -7.953 -5.746 1 89.75 299 THR A CA 1
ATOM 2242 C C . THR A 1 299 ? -17.281 -6.754 -4.809 1 89.75 299 THR A C 1
ATOM 2244 O O . THR A 1 299 ? -18.375 -6.398 -4.383 1 89.75 299 THR A O 1
ATOM 2247 N N . ASN A 1 300 ? -16.172 -6.176 -4.379 1 92 300 ASN A N 1
ATOM 2248 C CA . ASN A 1 300 ? -16.094 -5.008 -3.51 1 92 300 ASN A CA 1
ATOM 2249 C C . ASN A 1 300 ? -16.625 -5.309 -2.111 1 92 300 ASN A C 1
ATOM 2251 O O . ASN A 1 300 ? -17.047 -4.402 -1.398 1 92 300 ASN A O 1
ATOM 2255 N N . VAL A 1 301 ? -16.688 -6.652 -1.733 1 93.56 301 VAL A N 1
ATOM 2256 C CA . VAL A 1 301 ? -17.188 -6.996 -0.406 1 93.56 301 VAL A CA 1
ATOM 2257 C C . VAL A 1 301 ? -16.188 -7.898 0.308 1 93.56 301 VAL A C 1
ATOM 2259 O O . VAL A 1 301 ? -16.422 -8.336 1.437 1 93.56 301 VAL A O 1
ATOM 2262 N N . ARG A 1 302 ? -15.07 -8.156 -0.324 1 93.56 302 ARG A N 1
ATOM 2263 C CA . ARG A 1 302 ? -14.055 -9.062 0.199 1 93.56 302 ARG A CA 1
ATOM 2264 C C . ARG A 1 302 ? -13.477 -8.539 1.509 1 93.56 302 ARG A C 1
ATOM 2266 O O . ARG A 1 302 ? -13.211 -7.34 1.642 1 93.56 302 ARG A O 1
ATOM 2273 N N . GLY A 1 303 ? -13.367 -9.469 2.52 1 95.94 303 GLY A N 1
ATOM 2274 C CA . GLY A 1 303 ? -12.641 -9.156 3.736 1 95.94 303 GLY A CA 1
ATOM 2275 C C . GLY A 1 303 ? -13.539 -8.703 4.875 1 95.94 303 GLY A C 1
ATOM 2276 O O . GLY A 1 303 ? -14.703 -8.383 4.656 1 95.94 303 GLY A O 1
ATOM 2277 N N . LEU A 1 304 ? -13.047 -8.82 6.059 1 97.56 304 LEU A N 1
ATOM 2278 C CA . LEU A 1 304 ? -13.68 -8.234 7.234 1 97.56 304 LEU A CA 1
ATOM 2279 C C . LEU A 1 304 ? -13.383 -6.738 7.324 1 97.56 304 LEU A C 1
ATOM 2281 O O . LEU A 1 304 ? -12.242 -6.344 7.566 1 97.56 304 LEU A O 1
ATOM 2285 N N . ARG A 1 305 ? -14.391 -5.918 7.164 1 97.38 305 ARG A N 1
ATOM 2286 C CA . ARG A 1 305 ? -14.203 -4.48 7.016 1 97.38 305 ARG A CA 1
ATOM 2287 C C . ARG A 1 305 ? -14.648 -3.738 8.273 1 97.38 305 ARG A C 1
ATOM 2289 O O . ARG A 1 305 ? -15.594 -4.152 8.945 1 97.38 305 ARG A O 1
ATOM 2296 N N . ALA A 1 306 ? -13.961 -2.646 8.586 1 97.56 306 ALA A N 1
ATOM 2297 C CA . ALA A 1 306 ? -14.25 -1.857 9.773 1 97.56 306 ALA A CA 1
ATOM 2298 C C . ALA A 1 306 ? -15.102 -0.637 9.438 1 97.56 306 ALA A C 1
ATOM 2300 O O . ALA A 1 306 ? -14.891 0.008 8.406 1 97.56 306 ALA A O 1
ATOM 2301 N N . ARG A 1 307 ? -16.031 -0.352 10.312 1 95.62 307 ARG A N 1
ATOM 2302 C CA . ARG A 1 307 ? -16.859 0.831 10.133 1 95.62 307 ARG A CA 1
ATOM 2303 C C . ARG A 1 307 ? -17.016 1.601 11.438 1 95.62 307 ARG A C 1
ATOM 2305 O O . ARG A 1 307 ? -17.188 1.001 12.5 1 95.62 307 ARG A O 1
ATOM 2312 N N . VAL A 1 308 ? -16.891 2.885 11.406 1 93.5 308 VAL A N 1
ATOM 2313 C CA . VAL A 1 308 ? -17.219 3.83 12.469 1 93.5 308 VAL A CA 1
ATOM 2314 C C . VAL A 1 308 ? -18.25 4.84 11.969 1 93.5 308 VAL A C 1
ATOM 2316 O O . VAL A 1 308 ? -18.031 5.512 10.961 1 93.5 308 VAL A O 1
ATOM 2319 N N . GLY A 1 309 ? -19.375 4.957 12.672 1 90.38 309 GLY A N 1
ATOM 2320 C CA . GLY A 1 309 ? -20.469 5.75 12.125 1 90.38 309 GLY A CA 1
ATOM 2321 C C . GLY A 1 309 ? -20.953 5.258 10.781 1 90.38 309 GLY A C 1
ATOM 2322 O O . GLY A 1 309 ? -21.312 6.055 9.914 1 90.38 309 GLY A O 1
ATOM 2323 N N . ASP A 1 310 ? -20.703 3.973 10.57 1 92.56 310 ASP A N 1
ATOM 2324 C CA . ASP A 1 310 ? -21.094 3.227 9.375 1 92.56 310 ASP A CA 1
ATOM 2325 C C . ASP A 1 310 ? -20.297 3.688 8.156 1 92.56 310 ASP A C 1
ATOM 2327 O O . ASP A 1 310 ? -20.719 3.482 7.016 1 92.56 310 ASP A O 1
ATOM 2331 N N . ILE A 1 311 ? -19.281 4.387 8.352 1 94.19 311 ILE A N 1
ATOM 2332 C CA . ILE A 1 311 ? -18.328 4.707 7.301 1 94.19 311 ILE A CA 1
ATOM 2333 C C . ILE A 1 311 ? -17.109 3.781 7.406 1 94.19 311 ILE A C 1
ATOM 2335 O O . ILE A 1 311 ? -16.578 3.568 8.5 1 94.19 311 ILE A O 1
ATOM 2339 N N . GLN A 1 312 ? -16.75 3.291 6.359 1 95.69 312 GLN A N 1
ATOM 2340 C CA . GLN A 1 312 ? -15.656 2.318 6.352 1 95.69 312 GLN A CA 1
ATOM 2341 C C . GLN A 1 312 ? -14.336 2.973 6.727 1 95.69 312 GLN A C 1
ATOM 2343 O O . GLN A 1 312 ? -14.039 4.086 6.285 1 95.69 312 GLN A O 1
ATOM 2348 N N . VAL A 1 313 ? -13.586 2.307 7.57 1 94.38 313 VAL A N 1
ATOM 2349 C CA . VAL A 1 313 ? -12.227 2.695 7.902 1 94.38 313 VAL A CA 1
ATOM 2350 C C . VAL A 1 313 ? -11.234 1.732 7.242 1 94.38 313 VAL A C 1
ATOM 2352 O O . VAL A 1 313 ? -11.367 0.514 7.375 1 94.38 313 VAL A O 1
ATOM 2355 N N . GLY A 1 314 ? -10.305 2.312 6.562 1 91.38 314 GLY A N 1
ATOM 2356 C CA . GLY A 1 314 ? -9.328 1.454 5.91 1 91.38 314 GLY A CA 1
ATOM 2357 C C . GLY A 1 314 ? -9.906 0.679 4.742 1 91.38 314 GLY A C 1
ATOM 2358 O O . GLY A 1 314 ? -10.953 1.041 4.207 1 91.38 314 GLY A O 1
ATOM 2359 N N . ASP A 1 315 ? -9.125 -0.322 4.328 1 91 315 ASP A N 1
ATOM 2360 C CA . ASP A 1 315 ? -9.562 -1.131 3.193 1 91 315 ASP A CA 1
ATOM 2361 C C . ASP A 1 315 ? -9.969 -2.531 3.643 1 91 315 ASP A C 1
ATOM 2363 O O . ASP A 1 315 ? -10.266 -2.75 4.82 1 91 315 ASP A O 1
ATOM 2367 N N . SER A 1 316 ? -10.055 -3.426 2.654 1 93.69 316 SER A N 1
ATOM 2368 C CA . SER A 1 316 ? -10.547 -4.773 2.92 1 93.69 316 SER A CA 1
ATOM 2369 C C . SER A 1 316 ? -9.547 -5.574 3.75 1 93.69 316 SER A C 1
ATOM 2371 O O . SER A 1 316 ? -9.891 -6.617 4.312 1 93.69 316 SER A O 1
ATOM 2373 N N . ASN A 1 317 ? -8.305 -5.145 3.918 1 92.12 317 ASN A N 1
ATOM 2374 C CA . ASN A 1 317 ? -7.266 -5.93 4.582 1 92.12 317 ASN A CA 1
ATOM 2375 C C . ASN A 1 317 ? -6.988 -5.41 5.988 1 92.12 317 ASN A C 1
ATOM 2377 O O . ASN A 1 317 ? -6.051 -5.863 6.645 1 92.12 317 ASN A O 1
ATOM 2381 N N . LEU A 1 318 ? -7.754 -4.504 6.449 1 93.44 318 LEU A N 1
ATOM 2382 C CA . LEU A 1 318 ? -7.5 -3.826 7.715 1 93.44 318 LEU A CA 1
ATOM 2383 C C . LEU A 1 318 ? -7.363 -4.828 8.852 1 93.44 318 LEU A C 1
ATOM 2385 O O . LEU A 1 318 ? -6.5 -4.68 9.727 1 93.44 318 LEU A O 1
ATOM 2389 N N . PHE A 1 319 ? -8.164 -5.875 8.867 1 95.44 319 PHE A N 1
ATOM 2390 C CA . PHE A 1 319 ? -8.195 -6.836 9.969 1 95.44 319 PHE A CA 1
ATOM 2391 C C . PHE A 1 319 ? -7.555 -8.156 9.547 1 95.44 319 PHE A C 1
ATOM 2393 O O . PHE A 1 319 ? -7.859 -9.203 10.125 1 95.44 319 PHE A O 1
ATOM 2400 N N . GLU A 1 320 ? -6.734 -8.141 8.539 1 93.12 320 GLU A N 1
ATOM 2401 C CA . GLU A 1 320 ? -6.168 -9.391 8.031 1 93.12 320 GLU A CA 1
ATOM 2402 C C . GLU A 1 320 ? -5.336 -10.094 9.102 1 93.12 320 GLU A C 1
ATOM 2404 O O . GLU A 1 320 ? -5.23 -11.32 9.109 1 93.12 320 GLU A O 1
ATOM 2409 N N . ASP A 1 321 ? -4.848 -9.375 10.109 1 90 321 ASP A N 1
ATOM 2410 C CA . ASP A 1 321 ? -3.934 -9.914 11.117 1 90 321 ASP A CA 1
ATOM 2411 C C . ASP A 1 321 ? -4.688 -10.711 12.172 1 90 321 ASP A C 1
ATOM 2413 O O . ASP A 1 321 ? -4.074 -11.406 12.992 1 90 321 ASP A O 1
ATOM 2417 N N . ILE A 1 322 ? -5.957 -10.656 12.211 1 94.94 322 ILE A N 1
ATOM 2418 C CA . ILE A 1 322 ? -6.691 -11.414 13.219 1 94.94 322 ILE A CA 1
ATOM 2419 C C . ILE A 1 322 ? -6.781 -12.883 12.797 1 94.94 322 ILE A C 1
ATOM 2421 O O . ILE A 1 322 ? -7.133 -13.742 13.609 1 94.94 322 ILE A O 1
ATOM 2425 N N . PHE A 1 323 ? -6.57 -13.148 11.531 1 96.19 323 PHE A N 1
ATOM 2426 C CA . PHE A 1 323 ? -6.652 -14.508 11 1 96.19 323 PHE A CA 1
ATOM 2427 C C . PHE A 1 323 ? -5.344 -15.25 11.234 1 96.19 323 PHE A C 1
ATOM 2429 O O . PHE A 1 323 ? -4.266 -14.656 11.188 1 96.19 323 PHE A O 1
ATOM 2436 N N . PRO A 1 324 ? -5.406 -16.562 11.523 1 93.19 324 PRO A N 1
ATOM 2437 C CA . PRO A 1 324 ? -4.164 -17.328 11.672 1 93.19 324 PRO A CA 1
ATOM 2438 C C . PRO A 1 324 ? -3.27 -17.234 10.438 1 93.19 324 PRO A C 1
ATOM 2440 O O . PRO A 1 324 ? -2.041 -17.219 10.555 1 93.19 324 PRO A O 1
ATOM 2443 N N . GLU A 1 325 ? -3.873 -17.219 9.281 1 91.62 325 GLU A N 1
ATOM 2444 C CA . GLU A 1 325 ? -3.246 -16.906 8 1 91.62 325 GLU A CA 1
ATOM 2445 C C . GLU A 1 325 ? -3.99 -15.789 7.281 1 91.62 325 GLU A C 1
ATOM 2447 O O . GLU A 1 325 ? -5.211 -15.852 7.109 1 91.62 325 GLU A O 1
ATOM 2452 N N . THR A 1 326 ? -3.297 -14.812 6.797 1 89.12 326 THR A N 1
ATOM 2453 C CA . THR A 1 326 ? -3.896 -13.602 6.246 1 89.12 326 THR A CA 1
ATOM 2454 C C . THR A 1 326 ? -4.766 -13.93 5.035 1 89.12 326 THR A C 1
ATOM 2456 O O . THR A 1 326 ? -5.73 -13.219 4.742 1 89.12 326 THR A O 1
ATOM 2459 N N . ARG A 1 327 ? -4.453 -15.047 4.332 1 90.38 327 ARG A N 1
ATOM 2460 C CA . ARG A 1 327 ? -5.176 -15.414 3.119 1 90.38 327 ARG A CA 1
ATOM 2461 C C . ARG A 1 327 ? -6.648 -15.68 3.42 1 90.38 327 ARG A C 1
ATOM 2463 O O . ARG A 1 327 ? -7.504 -15.531 2.545 1 90.38 327 ARG A O 1
ATOM 2470 N N . PHE A 1 328 ? -7.012 -16.062 4.656 1 95.5 328 PHE A N 1
ATOM 2471 C CA . PHE A 1 328 ? -8.383 -16.406 5.004 1 95.5 328 PHE A CA 1
ATOM 2472 C C . PHE A 1 328 ? -9.266 -15.172 5.035 1 95.5 328 PHE A C 1
ATOM 2474 O O . PHE A 1 328 ? -10.492 -15.266 4.961 1 95.5 328 PHE A O 1
ATOM 2481 N N . ASN A 1 329 ? -8.617 -13.992 5.164 1 96.12 329 ASN A N 1
ATOM 2482 C CA . ASN A 1 329 ? -9.367 -12.75 5.07 1 96.12 329 ASN A CA 1
ATOM 2483 C C . ASN A 1 329 ? -10.086 -12.625 3.727 1 96.12 329 ASN A C 1
ATOM 2485 O O . ASN A 1 329 ? -11.211 -12.125 3.66 1 96.12 329 ASN A O 1
ATOM 2489 N N . ALA A 1 330 ? -9.469 -13.141 2.695 1 94.19 330 ALA A N 1
ATOM 2490 C CA . ALA A 1 330 ? -10.031 -13.047 1.351 1 94.19 330 ALA A CA 1
ATOM 2491 C C . ALA A 1 330 ? -11.234 -13.969 1.191 1 94.19 330 ALA A C 1
ATOM 2493 O O . ALA A 1 330 ? -11.977 -13.867 0.212 1 94.19 330 ALA A O 1
ATOM 2494 N N . TRP A 1 331 ? -11.453 -14.859 2.176 1 93.94 331 TRP A N 1
ATOM 2495 C CA . TRP A 1 331 ? -12.578 -15.789 2.131 1 93.94 331 TRP A CA 1
ATOM 2496 C C . TRP A 1 331 ? -13.719 -15.305 3.014 1 93.94 331 TRP A C 1
ATOM 2498 O O . TRP A 1 331 ? -14.711 -16.016 3.207 1 93.94 331 TRP A O 1
ATOM 2508 N N . THR A 1 332 ? -13.531 -14.141 3.502 1 96 332 THR A N 1
ATOM 2509 C CA . THR A 1 332 ? -14.477 -13.641 4.5 1 96 332 THR A CA 1
ATOM 2510 C C . THR A 1 332 ? -15.305 -12.492 3.932 1 96 332 THR A C 1
ATOM 2512 O O . THR A 1 332 ? -14.797 -11.688 3.15 1 96 332 THR A O 1
ATOM 2515 N N . VAL A 1 333 ? -16.609 -12.453 4.238 1 96.31 333 VAL A N 1
ATOM 2516 C CA . VAL A 1 333 ? -17.5 -11.328 4 1 96.31 333 VAL A CA 1
ATOM 2517 C C . VAL A 1 333 ? -18.125 -10.875 5.316 1 96.31 333 VAL A C 1
ATOM 2519 O O . VAL A 1 333 ? -18.828 -11.648 5.98 1 96.31 333 VAL A O 1
ATOM 2522 N N . GLY A 1 334 ? -17.812 -9.711 5.668 1 97.19 334 GLY A N 1
ATOM 2523 C CA . GLY A 1 334 ? -18.359 -9.219 6.922 1 97.19 334 GLY A CA 1
ATOM 2524 C C . GLY A 1 334 ? -17.891 -7.824 7.277 1 97.19 334 GLY A C 1
ATOM 2525 O O . GLY A 1 334 ? -17.078 -7.234 6.555 1 97.19 334 GLY A O 1
ATOM 2526 N N . GLU A 1 335 ? -18.438 -7.258 8.32 1 97.31 335 GLU A N 1
ATOM 2527 C CA . GLU A 1 335 ? -18.094 -5.918 8.797 1 97.31 335 GLU A CA 1
ATOM 2528 C C . GLU A 1 335 ? -18.047 -5.871 10.32 1 97.31 335 GLU A C 1
ATOM 2530 O O . GLU A 1 335 ? -18.719 -6.66 10.992 1 97.31 335 GLU A O 1
ATOM 2535 N N . VAL A 1 336 ? -17.234 -5.043 10.828 1 98 336 VAL A N 1
ATOM 2536 C CA . VAL A 1 336 ? -17.141 -4.727 12.25 1 98 336 VAL A CA 1
ATOM 2537 C C . VAL A 1 336 ? -17.578 -3.281 12.484 1 98 336 VAL A C 1
ATOM 2539 O O . VAL A 1 336 ? -16.844 -2.348 12.133 1 98 336 VAL A O 1
ATOM 2542 N N . HIS A 1 337 ? -18.734 -3.104 13.031 1 96.56 337 HIS A N 1
ATOM 2543 C CA . HIS A 1 337 ? -19.234 -1.778 13.375 1 96.56 337 HIS A CA 1
ATOM 2544 C C . HIS A 1 337 ? -18.797 -1.371 14.773 1 96.56 337 HIS A C 1
ATOM 2546 O O . HIS A 1 337 ? -19.25 -1.951 15.766 1 96.56 337 HIS A O 1
ATOM 2552 N N . ILE A 1 338 ? -18 -0.368 14.836 1 95.75 338 ILE A N 1
ATOM 2553 C CA . ILE A 1 338 ? -17.359 0.037 16.094 1 95.75 338 ILE A CA 1
ATOM 2554 C C . ILE A 1 338 ? -18.125 1.201 16.703 1 95.75 338 ILE A C 1
ATOM 2556 O O . ILE A 1 338 ? -18.406 2.199 16.031 1 95.75 338 ILE A O 1
ATOM 2560 N N . PHE A 1 339 ? -18.438 1.021 18.016 1 92.12 339 PHE A N 1
ATOM 2561 C CA . PHE A 1 339 ? -19.234 2.008 18.734 1 92.12 339 PHE A CA 1
ATOM 2562 C C . PHE A 1 339 ? -18.391 2.705 19.812 1 92.12 339 PHE A C 1
ATOM 2564 O O . PHE A 1 339 ? -18.703 3.834 20.203 1 92.12 339 PHE A O 1
ATOM 2571 N N . ASP A 1 340 ? -17.391 2.049 20.234 1 91.62 340 ASP A N 1
ATOM 2572 C CA . ASP A 1 340 ? -16.531 2.602 21.281 1 91.62 340 ASP A CA 1
ATOM 2573 C C . ASP A 1 340 ? -15.773 3.832 20.781 1 91.62 340 ASP A C 1
ATOM 2575 O O . ASP A 1 340 ? -14.953 3.732 19.859 1 91.62 340 ASP A O 1
ATOM 2579 N N . PRO A 1 341 ? -16.078 4.977 21.359 1 87.88 341 PRO A N 1
ATOM 2580 C CA . PRO A 1 341 ? -15.445 6.211 20.891 1 87.88 341 PRO A CA 1
ATOM 2581 C C . PRO A 1 341 ? -13.945 6.246 21.141 1 87.88 341 PRO A C 1
ATOM 2583 O O . PRO A 1 341 ? -13.242 7.113 20.609 1 87.88 341 PRO A O 1
ATOM 2586 N N . ARG A 1 342 ? -13.453 5.273 21.906 1 87.62 342 ARG A N 1
ATOM 2587 C CA . ARG A 1 342 ? -12.031 5.25 22.234 1 87.62 342 ARG A CA 1
ATOM 2588 C C . ARG A 1 342 ? -11.234 4.527 21.156 1 87.62 342 ARG A C 1
ATOM 2590 O O . ARG A 1 342 ? -10.008 4.594 21.141 1 87.62 342 ARG A O 1
ATOM 2597 N N . ILE A 1 343 ? -11.898 3.889 20.297 1 91.69 343 ILE A N 1
ATOM 2598 C CA . ILE A 1 343 ? -11.266 3.336 19.109 1 91.69 343 ILE A CA 1
ATOM 2599 C C . ILE A 1 343 ? -11.375 4.336 17.953 1 91.69 343 ILE A C 1
ATOM 2601 O O . ILE A 1 343 ? -12.391 4.395 17.266 1 91.69 343 ILE A O 1
ATOM 2605 N N . VAL A 1 344 ? -10.312 5.059 17.719 1 86.62 344 VAL A N 1
ATOM 2606 C CA . VAL A 1 344 ? -10.367 6.258 16.891 1 86.62 344 VAL A CA 1
ATOM 2607 C C . VAL A 1 344 ? -9.641 6.008 15.578 1 86.62 344 VAL A C 1
ATOM 2609 O O . VAL A 1 344 ? -8.484 5.578 15.57 1 86.62 344 VAL A O 1
ATOM 2612 N N . PRO A 1 345 ? -10.391 6.258 14.461 1 88.19 345 PRO A N 1
ATOM 2613 C CA . PRO A 1 345 ? -9.656 6.234 13.195 1 88.19 345 PRO A CA 1
ATOM 2614 C C . PRO A 1 345 ? -8.5 7.227 13.164 1 88.19 345 PRO A C 1
ATOM 2616 O O . PRO A 1 345 ? -8.594 8.32 13.727 1 88.19 345 PRO A O 1
ATOM 2619 N N . ASN A 1 346 ? -7.438 6.898 12.531 1 81.88 346 ASN A N 1
ATOM 2620 C CA . ASN A 1 346 ? -6.316 7.824 12.414 1 81.88 346 ASN A CA 1
ATOM 2621 C C . ASN A 1 346 ? -6.637 8.977 11.461 1 81.88 346 ASN A C 1
ATOM 2623 O O . ASN A 1 346 ? -7.73 9.039 10.898 1 81.88 346 ASN A O 1
ATOM 2627 N N . GLY A 1 347 ? -5.781 9.891 11.328 1 76.06 347 GLY A N 1
ATOM 2628 C CA . GLY A 1 347 ? -6.023 11.109 10.57 1 76.06 347 GLY A CA 1
ATOM 2629 C C . GLY A 1 347 ? -6.379 10.852 9.125 1 76.06 347 GLY A C 1
ATOM 2630 O O . GLY A 1 347 ? -7.211 11.555 8.547 1 76.06 347 GLY A O 1
ATOM 2631 N N . ARG A 1 348 ? -5.801 9.812 8.547 1 76.62 348 ARG A N 1
ATOM 2632 C CA . ARG A 1 348 ? -6.055 9.477 7.152 1 76.62 348 ARG A CA 1
ATOM 2633 C C . ARG A 1 348 ? -7.285 8.594 7.016 1 76.62 348 ARG A C 1
ATOM 2635 O O . ARG A 1 348 ? -7.785 8.375 5.91 1 76.62 348 ARG A O 1
ATOM 2642 N N . ARG A 1 349 ? -7.668 8.047 8.125 1 84.25 349 ARG A N 1
ATOM 2643 C CA . ARG A 1 349 ? -8.789 7.121 8.227 1 84.25 349 ARG A CA 1
ATOM 2644 C C . ARG A 1 349 ? -8.516 5.844 7.441 1 84.25 349 ARG A C 1
ATOM 2646 O O . ARG A 1 349 ? -9.43 5.258 6.859 1 84.25 349 ARG A O 1
ATOM 2653 N N . ASP A 1 350 ? -7.316 5.492 7.281 1 84.12 350 ASP A N 1
ATOM 2654 C CA . ASP A 1 350 ? -6.977 4.234 6.625 1 84.12 350 ASP A CA 1
ATOM 2655 C C . ASP A 1 350 ? -6.609 3.164 7.648 1 84.12 350 ASP A C 1
ATOM 2657 O O . ASP A 1 350 ? -6.352 2.014 7.285 1 84.12 350 ASP A O 1
ATOM 2661 N N . ASP A 1 351 ? -6.609 3.553 8.922 1 87.38 351 ASP A N 1
ATOM 2662 C CA . ASP A 1 351 ? -6.371 2.672 10.062 1 87.38 351 ASP A CA 1
ATOM 2663 C C . ASP A 1 351 ? -6.887 3.295 11.352 1 87.38 351 ASP A C 1
ATOM 2665 O O . ASP A 1 351 ? -7.586 4.309 11.328 1 87.38 351 ASP A O 1
ATOM 2669 N N . PHE A 1 352 ? -6.531 2.625 12.414 1 88.44 352 PHE A N 1
ATOM 2670 C CA . PHE A 1 352 ? -6.895 3.135 13.734 1 88.44 352 PHE A CA 1
ATOM 2671 C C . PHE A 1 352 ? -5.652 3.545 14.516 1 88.44 352 PHE A C 1
ATOM 2673 O O . PHE A 1 352 ? -4.555 3.053 14.25 1 88.44 352 PHE A O 1
ATOM 2680 N N . GLU A 1 353 ? -5.961 4.523 15.406 1 79.25 353 GLU A N 1
ATOM 2681 C CA . GLU A 1 353 ? -4.922 4.801 16.391 1 79.25 353 GLU A CA 1
ATOM 2682 C C . GLU A 1 353 ? -4.699 3.604 17.312 1 79.25 353 GLU A C 1
ATOM 2684 O O . GLU A 1 353 ? -5.66 2.977 17.766 1 79.25 353 GLU A O 1
ATOM 2689 N N . ARG A 1 354 ? -3.457 3.289 17.547 1 78 354 ARG A N 1
ATOM 2690 C CA . ARG A 1 354 ? -3.145 2.127 18.375 1 78 354 ARG A CA 1
ATOM 2691 C C . ARG A 1 354 ? -3.342 2.438 19.859 1 78 354 ARG A C 1
ATOM 2693 O O . ARG A 1 354 ? -2.787 3.41 20.375 1 78 354 ARG A O 1
ATOM 2700 N N . ASN A 1 355 ? -4.18 1.665 20.547 1 81.88 355 ASN A N 1
ATOM 2701 C CA . ASN A 1 355 ? -4.398 1.776 21.984 1 81.88 355 ASN A CA 1
ATOM 2702 C C . ASN A 1 355 ? -4.977 0.489 22.562 1 81.88 355 ASN A C 1
ATOM 2704 O O . ASN A 1 355 ? -5.145 -0.5 21.844 1 81.88 355 ASN A O 1
ATOM 2708 N N . VAL A 1 356 ? -5.223 0.504 23.797 1 83.19 356 VAL A N 1
ATOM 2709 C CA . VAL A 1 356 ? -5.641 -0.701 24.5 1 83.19 356 VAL A CA 1
ATOM 2710 C C . VAL A 1 356 ? -7.043 -1.104 24.047 1 83.19 356 VAL A C 1
ATOM 2712 O O . VAL A 1 356 ? -7.387 -2.289 24.062 1 83.19 356 VAL A O 1
ATOM 2715 N N . HIS A 1 357 ? -7.84 -0.173 23.703 1 92.25 357 HIS A N 1
ATOM 2716 C CA . HIS A 1 357 ? -9.203 -0.471 23.281 1 92.25 357 HIS A CA 1
ATOM 2717 C C . HIS A 1 357 ? -9.219 -1.181 21.922 1 92.25 357 HIS A C 1
ATOM 2719 O O . HIS A 1 357 ? -10 -2.117 21.719 1 92.25 357 HIS A O 1
ATOM 2725 N N . LEU A 1 358 ? -8.398 -0.688 21.031 1 92.75 358 LEU A N 1
ATOM 2726 C CA . LEU A 1 358 ? -8.266 -1.369 19.75 1 92.75 358 LEU A CA 1
ATOM 2727 C C . LEU A 1 358 ? -7.734 -2.787 19.938 1 92.75 358 LEU A C 1
ATOM 2729 O O . LEU A 1 358 ? -8.211 -3.723 19.281 1 92.75 358 LEU A O 1
ATOM 2733 N N . ALA A 1 359 ? -6.762 -2.934 20.781 1 90.81 359 ALA A N 1
ATOM 2734 C CA . ALA A 1 359 ? -6.199 -4.25 21.078 1 90.81 359 ALA A CA 1
ATOM 2735 C C . ALA A 1 359 ? -7.266 -5.195 21.625 1 90.81 359 ALA A C 1
ATOM 2737 O O . ALA A 1 359 ? -7.324 -6.367 21.25 1 90.81 359 ALA A O 1
ATOM 2738 N N . ASN A 1 360 ? -8.016 -4.668 22.484 1 94.94 360 ASN A N 1
ATOM 2739 C CA . ASN A 1 360 ? -9.125 -5.445 23.031 1 94.94 360 ASN A CA 1
ATOM 2740 C C . ASN A 1 360 ? -10.078 -5.918 21.938 1 94.94 360 ASN A C 1
ATOM 2742 O O . ASN A 1 360 ? -10.484 -7.078 21.938 1 94.94 360 ASN A O 1
ATOM 2746 N N . LEU A 1 361 ? -10.445 -5.047 21.078 1 96.94 361 LEU A N 1
ATOM 2747 C CA . LEU A 1 361 ? -11.336 -5.375 19.969 1 96.94 361 LEU A CA 1
ATOM 2748 C C . LEU A 1 361 ? -10.75 -6.504 19.125 1 96.94 361 LEU A C 1
ATOM 2750 O O . LEU A 1 361 ? -11.438 -7.484 18.844 1 96.94 361 LEU A O 1
ATOM 2754 N N . LYS A 1 362 ? -9.523 -6.406 18.75 1 95.5 362 LYS A N 1
ATOM 2755 C CA . LYS A 1 362 ? -8.867 -7.398 17.906 1 95.5 362 LYS A CA 1
ATOM 2756 C C . LYS A 1 362 ? -8.773 -8.75 18.609 1 95.5 362 LYS A C 1
ATOM 2758 O O . LYS A 1 362 ? -8.953 -9.797 17.984 1 95.5 362 LYS A O 1
ATOM 2763 N N . ASN A 1 363 ? -8.5 -8.672 19.891 1 95 363 ASN A N 1
ATOM 2764 C CA . ASN A 1 363 ? -8.422 -9.898 20.672 1 95 363 ASN A CA 1
ATOM 2765 C C . ASN A 1 363 ? -9.758 -10.641 20.672 1 95 363 ASN A C 1
ATOM 2767 O O . ASN A 1 363 ? -9.789 -11.867 20.609 1 95 363 ASN A O 1
ATOM 2771 N N . HIS A 1 364 ? -10.758 -9.938 20.75 1 96.56 364 HIS A N 1
ATOM 2772 C CA . HIS A 1 364 ? -12.078 -10.547 20.781 1 96.56 364 HIS A CA 1
ATOM 2773 C C . HIS A 1 364 ? -12.508 -11.016 19.391 1 96.56 364 HIS A C 1
ATOM 2775 O O . HIS A 1 364 ? -13.414 -11.836 19.266 1 96.56 364 HIS A O 1
ATOM 2781 N N . LEU A 1 365 ? -11.883 -10.461 18.344 1 97.38 365 LEU A N 1
ATOM 2782 C CA . LEU A 1 365 ? -12.195 -10.859 16.984 1 97.38 365 LEU A CA 1
ATOM 2783 C C . LEU A 1 365 ? -11.375 -12.07 16.562 1 97.38 365 LEU A C 1
ATOM 2785 O O . LEU A 1 365 ? -11.711 -12.766 15.609 1 97.38 365 LEU A O 1
ATOM 2789 N N . ALA A 1 366 ? -10.312 -12.359 17.312 1 95.81 366 ALA A N 1
ATOM 2790 C CA . ALA A 1 366 ? -9.367 -13.422 16.953 1 95.81 366 ALA A CA 1
ATOM 2791 C C . ALA A 1 366 ? -10.078 -14.766 16.828 1 95.81 366 ALA A C 1
ATOM 2793 O O . ALA A 1 366 ? -9.828 -15.516 15.891 1 95.81 366 ALA A O 1
ATOM 2794 N N . PRO A 1 367 ? -10.984 -15.117 17.766 1 96.06 367 PRO A N 1
ATOM 2795 C CA . PRO A 1 367 ? -11.711 -16.391 17.625 1 96.06 367 PRO A CA 1
ATOM 2796 C C . PRO A 1 367 ? -12.5 -16.484 16.328 1 96.06 367 PRO A C 1
ATOM 2798 O O . PRO A 1 367 ? -12.625 -17.562 15.75 1 96.06 367 PRO A O 1
ATOM 2801 N N . LEU A 1 368 ? -13.031 -15.383 15.898 1 95.69 368 LEU A N 1
ATOM 2802 C CA . LEU A 1 368 ? -13.742 -15.367 14.625 1 95.69 368 LEU A CA 1
ATOM 2803 C C . LEU A 1 368 ? -12.812 -15.727 13.477 1 95.69 368 LEU A C 1
ATOM 2805 O O . LEU A 1 368 ? -13.18 -16.5 12.594 1 95.69 368 LEU A O 1
ATOM 2809 N N . GLY A 1 369 ? -11.633 -15.102 13.477 1 95.94 369 GLY A N 1
ATOM 2810 C CA . GLY A 1 369 ? -10.633 -15.453 12.477 1 95.94 369 GLY A CA 1
ATOM 2811 C C . GLY A 1 369 ? -10.297 -16.922 12.461 1 95.94 369 GLY A C 1
ATOM 2812 O O . GLY A 1 369 ? -10.188 -17.531 11.391 1 95.94 369 GLY A O 1
ATOM 2813 N N . ARG A 1 370 ? -10.195 -17.516 13.617 1 96.19 370 ARG A N 1
ATOM 2814 C CA . ARG A 1 370 ? -9.906 -18.938 13.734 1 96.19 370 ARG A CA 1
ATOM 2815 C C . ARG A 1 370 ? -11.07 -19.781 13.203 1 96.19 370 ARG A C 1
ATOM 2817 O O . ARG A 1 370 ? -10.852 -20.781 12.531 1 96.19 370 ARG A O 1
ATOM 2824 N N . GLU A 1 371 ? -12.211 -19.375 13.57 1 95.62 371 GLU A N 1
ATOM 2825 C CA . GLU A 1 371 ? -13.391 -20.078 13.102 1 95.62 371 GLU A CA 1
ATOM 2826 C C . GLU A 1 371 ? -13.445 -20.125 11.578 1 95.62 371 GLU A C 1
ATOM 2828 O O . GLU A 1 371 ? -13.695 -21.172 10.984 1 95.62 371 GLU A O 1
ATOM 2833 N N . VAL A 1 372 ? -13.211 -18.969 10.93 1 95.75 372 VAL A N 1
ATOM 2834 C CA . VAL A 1 372 ? -13.211 -18.906 9.477 1 95.75 372 VAL A CA 1
ATOM 2835 C C . VAL A 1 372 ? -12.117 -19.812 8.914 1 95.75 372 VAL A C 1
ATOM 2837 O O . VAL A 1 372 ? -12.344 -20.547 7.949 1 95.75 372 VAL A O 1
ATOM 2840 N N . ALA A 1 373 ? -10.984 -19.75 9.516 1 96.06 373 ALA A N 1
ATOM 2841 C CA . ALA A 1 373 ? -9.875 -20.594 9.086 1 96.06 373 ALA A CA 1
ATOM 2842 C C . ALA A 1 373 ? -10.266 -22.078 9.148 1 96.06 373 ALA A C 1
ATOM 2844 O O . ALA A 1 373 ? -9.984 -22.844 8.219 1 96.06 373 ALA A O 1
ATOM 2845 N N . VAL A 1 374 ? -10.898 -22.469 10.227 1 95.81 374 VAL A N 1
ATOM 2846 C CA . VAL A 1 374 ? -11.336 -23.859 10.406 1 95.81 374 VAL A CA 1
ATOM 2847 C C . VAL A 1 374 ? -12.32 -24.234 9.305 1 95.81 374 VAL A C 1
ATOM 2849 O O . VAL A 1 374 ? -12.234 -25.312 8.734 1 95.81 374 VAL A O 1
ATOM 2852 N N . ARG A 1 375 ? -13.203 -23.359 9.023 1 94.56 375 ARG A N 1
ATOM 2853 C CA . ARG A 1 375 ? -14.188 -23.625 7.977 1 94.56 375 ARG A CA 1
ATOM 2854 C C . ARG A 1 375 ? -13.508 -23.781 6.621 1 94.56 375 ARG A C 1
ATOM 2856 O O . ARG A 1 375 ? -13.875 -24.641 5.828 1 94.56 375 ARG A O 1
ATOM 2863 N N . CYS A 1 376 ? -12.594 -22.906 6.34 1 94.31 376 CYS A N 1
ATOM 2864 C CA . CYS A 1 376 ? -11.844 -23 5.094 1 94.31 376 CYS A CA 1
ATOM 2865 C C . CYS A 1 376 ? -11.109 -24.328 4.992 1 94.31 376 CYS A C 1
ATOM 2867 O O . CYS A 1 376 ? -11.188 -25.016 3.967 1 94.31 376 CYS A O 1
ATOM 2869 N N . ARG A 1 377 ? -10.438 -24.75 6.051 1 93.75 377 ARG A N 1
ATOM 2870 C CA . ARG A 1 377 ? -9.656 -25.984 6.062 1 93.75 377 ARG A CA 1
ATOM 2871 C C . ARG A 1 377 ? -10.562 -27.203 5.961 1 93.75 377 ARG A C 1
ATOM 2873 O O . ARG A 1 377 ? -10.242 -28.172 5.262 1 93.75 377 ARG A O 1
ATOM 2880 N N . THR A 1 378 ? -11.648 -27.125 6.738 1 92.62 378 THR A N 1
ATOM 2881 C CA . THR A 1 378 ? -12.617 -28.203 6.676 1 92.62 378 THR A CA 1
ATOM 2882 C C . THR A 1 378 ? -13.141 -28.391 5.254 1 92.62 378 THR A C 1
ATOM 2884 O O . THR A 1 378 ? -13.227 -29.5 4.75 1 92.62 378 THR A O 1
ATOM 2887 N N . SER A 1 379 ? -13.539 -27.297 4.637 1 90.94 379 SER A N 1
ATOM 2888 C CA . SER A 1 379 ? -14.016 -27.344 3.256 1 90.94 379 SER A CA 1
ATOM 2889 C C . SER A 1 379 ? -12.938 -27.875 2.32 1 90.94 379 SER A C 1
ATOM 2891 O O . SER A 1 379 ? -13.234 -28.656 1.414 1 90.94 379 SER A O 1
ATOM 2893 N N . SER A 1 380 ? -11.766 -27.484 2.543 1 90.81 380 SER A N 1
ATOM 2894 C CA . SER A 1 380 ? -10.641 -27.938 1.732 1 90.81 380 SER A CA 1
ATOM 2895 C C . SER A 1 380 ? -10.445 -29.453 1.863 1 90.81 380 SER A C 1
ATOM 2897 O O . SER A 1 380 ? -10.242 -30.141 0.865 1 90.81 380 SER A O 1
ATOM 2899 N N . ARG A 1 381 ? -10.484 -29.906 3.082 1 89.69 381 ARG A N 1
ATOM 2900 C CA . ARG A 1 381 ? -10.336 -31.344 3.328 1 89.69 381 ARG A CA 1
ATOM 2901 C C . ARG A 1 381 ? -11.445 -32.125 2.641 1 89.69 381 ARG A C 1
ATOM 2903 O O . ARG A 1 381 ? -11.195 -33.188 2.051 1 89.69 381 ARG A O 1
ATOM 2910 N N . GLU A 1 382 ? -12.594 -31.594 2.799 1 87.88 382 GLU A N 1
ATOM 2911 C CA . GLU A 1 382 ? -13.734 -32.281 2.17 1 87.88 382 GLU A CA 1
ATOM 2912 C C . GLU A 1 382 ? -13.586 -32.281 0.65 1 87.88 382 GLU A C 1
ATOM 2914 O O . GLU A 1 382 ? -13.844 -33.312 0.015 1 87.88 382 GLU A O 1
ATOM 2919 N N . ARG A 1 383 ? -13.227 -31.203 0.132 1 86.88 383 ARG A N 1
ATOM 2920 C CA . ARG A 1 383 ? -13.016 -31.156 -1.312 1 86.88 383 ARG A CA 1
ATOM 2921 C C . ARG A 1 383 ? -11.914 -32.125 -1.741 1 86.88 383 ARG A C 1
ATOM 2923 O O . ARG A 1 383 ? -12.023 -32.781 -2.783 1 86.88 383 ARG A O 1
ATOM 2930 N N . LYS A 1 384 ? -10.906 -32.188 -0.971 1 89.38 384 LYS A N 1
ATOM 2931 C CA . LYS A 1 384 ? -9.828 -33.156 -1.261 1 89.38 384 LYS A CA 1
ATOM 2932 C C . LYS A 1 384 ? -10.344 -34.594 -1.209 1 89.38 384 LYS A C 1
ATOM 2934 O O . LYS A 1 384 ? -10.016 -35.406 -2.08 1 89.38 384 LYS A O 1
ATOM 2939 N N . ARG A 1 385 ? -11.102 -34.844 -0.179 1 88.44 385 ARG A N 1
ATOM 2940 C CA . ARG A 1 385 ? -11.688 -36.188 -0.051 1 88.44 385 ARG A CA 1
ATOM 2941 C C . ARG A 1 385 ? -12.508 -36.531 -1.282 1 88.44 385 ARG A C 1
ATOM 2943 O O . ARG A 1 385 ? -12.367 -37.625 -1.84 1 88.44 385 ARG A O 1
ATOM 2950 N N . ILE A 1 386 ? -13.328 -35.625 -1.634 1 87.31 386 ILE A N 1
ATOM 2951 C CA . ILE A 1 386 ? -14.188 -35.844 -2.793 1 87.31 386 ILE A CA 1
ATOM 2952 C C . ILE A 1 386 ? -13.328 -36.062 -4.039 1 87.31 386 ILE A C 1
ATOM 2954 O O . ILE A 1 386 ? -13.594 -36.969 -4.836 1 87.31 386 ILE A O 1
ATOM 2958 N N . ARG A 1 387 ? -12.375 -35.281 -4.145 1 89.62 387 ARG A N 1
ATOM 2959 C CA . ARG A 1 387 ? -11.477 -35.406 -5.281 1 89.62 387 ARG A CA 1
ATOM 2960 C C . ARG A 1 387 ? -10.758 -36.75 -5.273 1 89.62 387 ARG A C 1
ATOM 2962 O O . ARG A 1 387 ? -10.648 -37.406 -6.312 1 89.62 387 ARG A O 1
ATOM 2969 N N . ASP A 1 388 ? -10.344 -37.094 -4.113 1 89.31 388 ASP A N 1
ATOM 2970 C CA . ASP A 1 388 ? -9.672 -38.375 -3.992 1 89.31 388 ASP A CA 1
ATOM 2971 C C . ASP A 1 388 ? -10.617 -39.531 -4.355 1 89.31 388 ASP A C 1
ATOM 2973 O O . ASP A 1 388 ? -10.219 -40.469 -5.012 1 89.31 388 ASP A O 1
ATOM 2977 N N . PHE A 1 389 ? -11.805 -39.469 -3.889 1 90.75 389 PHE A N 1
ATOM 2978 C CA . PHE A 1 389 ? -12.812 -40.469 -4.242 1 90.75 389 PHE A CA 1
ATOM 2979 C C . PHE A 1 389 ? -13.008 -40.531 -5.754 1 90.75 389 PHE A C 1
ATOM 2981 O O . PHE A 1 389 ? -13.008 -41.625 -6.336 1 90.75 389 PHE A O 1
ATOM 2988 N N . GLU A 1 390 ? -13.141 -39.312 -6.258 1 90.69 390 GLU A N 1
ATOM 2989 C CA . GLU A 1 390 ? -13.344 -39.25 -7.699 1 90.69 390 GLU A CA 1
ATOM 2990 C C . GLU A 1 390 ? -12.164 -39.875 -8.453 1 90.69 390 GLU A C 1
ATOM 2992 O O . GLU A 1 390 ? -12.352 -40.594 -9.438 1 90.69 390 GLU A O 1
ATOM 2997 N N . LEU A 1 391 ? -11.078 -39.562 -7.996 1 91.12 391 LEU A N 1
ATOM 2998 C CA . LEU A 1 391 ? -9.883 -40.125 -8.617 1 91.12 391 LEU A CA 1
ATOM 2999 C C . LEU A 1 391 ? -9.859 -41.656 -8.484 1 91.12 391 LEU A C 1
ATOM 3001 O O . LEU A 1 391 ? -9.523 -42.344 -9.438 1 91.12 391 LEU A O 1
ATOM 3005 N N . ALA A 1 392 ? -10.211 -42.062 -7.332 1 90 392 ALA A N 1
ATOM 3006 C CA . ALA A 1 392 ? -10.281 -43.5 -7.121 1 90 392 ALA A CA 1
ATOM 3007 C C . ALA A 1 392 ? -11.344 -44.125 -8.016 1 90 392 ALA A C 1
ATOM 3009 O O . ALA A 1 392 ? -11.117 -45.188 -8.609 1 90 392 ALA A O 1
ATOM 3010 N N . HIS A 1 393 ? -12.461 -43.531 -8.039 1 91.81 393 HIS A N 1
ATOM 3011 C CA . HIS A 1 393 ? -13.547 -44 -8.898 1 91.81 393 HIS A CA 1
ATOM 3012 C C . HIS A 1 393 ? -13.094 -44.125 -10.352 1 91.81 393 HIS A C 1
ATOM 3014 O O . HIS A 1 393 ? -13.32 -45.125 -11 1 91.81 393 HIS A O 1
ATOM 3020 N N . LEU A 1 394 ? -12.469 -43.094 -10.742 1 91.94 394 LEU A N 1
ATOM 3021 C CA . LEU A 1 394 ? -11.977 -43.062 -12.109 1 91.94 394 LEU A CA 1
ATOM 3022 C C . LEU A 1 394 ? -10.953 -44.188 -12.336 1 91.94 394 LEU A C 1
ATOM 3024 O O . LEU A 1 394 ? -10.961 -44.844 -13.375 1 91.94 394 LEU A O 1
ATOM 3028 N N . ALA A 1 395 ? -10.141 -44.312 -11.391 1 88.75 395 ALA A N 1
ATOM 3029 C CA . ALA A 1 395 ? -9.141 -45.375 -11.484 1 88.75 395 ALA A CA 1
ATOM 3030 C C . ALA A 1 395 ? -9.789 -46.75 -11.562 1 88.75 395 ALA A C 1
ATOM 3032 O O . ALA A 1 395 ? -9.359 -47.594 -12.352 1 88.75 395 ALA A O 1
ATOM 3033 N N . ALA A 1 396 ? -10.789 -47 -10.773 1 90.94 396 ALA A N 1
ATOM 3034 C CA . ALA A 1 396 ? -11.523 -48.281 -10.805 1 90.94 396 ALA A CA 1
ATOM 3035 C C . ALA A 1 396 ? -12.164 -48.5 -12.172 1 90.94 396 ALA A C 1
ATOM 3037 O O . ALA A 1 396 ? -12.07 -49.594 -12.734 1 90.94 396 ALA A O 1
ATOM 3038 N N . LEU A 1 397 ? -12.75 -47.469 -12.625 1 91.38 397 LEU A N 1
ATOM 3039 C CA . LEU A 1 397 ? -13.406 -47.562 -13.922 1 91.38 397 LEU A CA 1
ATOM 3040 C C . LEU A 1 397 ? -12.383 -47.844 -15.023 1 91.38 397 LEU A C 1
ATOM 3042 O O . LEU A 1 397 ? -12.664 -48.594 -15.961 1 91.38 397 LEU A O 1
ATOM 3046 N N . GLU A 1 398 ? -11.336 -47.219 -14.906 1 88.19 398 GLU A N 1
ATOM 3047 C CA . GLU A 1 398 ? -10.273 -47.438 -15.883 1 88.19 398 GLU A CA 1
ATOM 3048 C C . GLU A 1 398 ? -9.836 -48.906 -15.867 1 88.19 398 GLU A C 1
ATOM 3050 O O . GLU A 1 398 ? -9.664 -49.531 -16.922 1 88.19 398 GLU A O 1
ATOM 3055 N N . ASN A 1 399 ? -9.633 -49.5 -14.703 1 86.69 399 ASN A N 1
ATOM 3056 C CA . ASN A 1 399 ? -9.242 -50.906 -14.578 1 86.69 399 ASN A CA 1
ATOM 3057 C C . ASN A 1 399 ? -10.336 -51.812 -15.102 1 86.69 399 ASN A C 1
ATOM 3059 O O . ASN A 1 399 ? -10.039 -52.844 -15.734 1 86.69 399 ASN A O 1
ATOM 3063 N N . ILE A 1 400 ? -11.547 -51.5 -14.836 1 88.31 400 ILE A N 1
ATOM 3064 C CA . ILE A 1 400 ? -12.656 -52.312 -15.352 1 88.31 400 ILE A CA 1
ATOM 3065 C C . ILE A 1 400 ? -12.648 -52.281 -16.875 1 88.31 400 ILE A C 1
ATOM 3067 O O . ILE A 1 400 ? -12.859 -53.281 -17.531 1 88.31 400 ILE A O 1
ATOM 3071 N N . ALA A 1 401 ? -12.406 -51.125 -17.344 1 87.56 401 ALA A N 1
ATOM 3072 C CA . ALA A 1 401 ? -12.312 -50.969 -18.781 1 87.56 401 ALA A CA 1
ATOM 3073 C C . ALA A 1 401 ? -11.219 -51.844 -19.359 1 87.56 401 ALA A C 1
ATOM 3075 O O . ALA A 1 401 ? -11.367 -52.406 -20.453 1 87.56 401 ALA A O 1
ATOM 3076 N N . ILE A 1 402 ? -10.188 -52.031 -18.672 1 82.62 402 ILE A N 1
ATOM 3077 C CA . ILE A 1 402 ? -9.102 -52.906 -19.078 1 82.62 402 ILE A CA 1
ATOM 3078 C C . ILE A 1 402 ? -9.594 -54.344 -19.125 1 82.62 402 ILE A C 1
ATOM 3080 O O . ILE A 1 402 ? -9.305 -55.062 -20.078 1 82.62 402 ILE A O 1
ATOM 3084 N N . LEU A 1 403 ? -10.352 -54.75 -18.188 1 81.94 403 LEU A N 1
ATOM 3085 C CA . LEU A 1 403 ? -10.914 -56.094 -18.156 1 81.94 403 LEU A CA 1
ATOM 3086 C C . LEU A 1 403 ? -11.906 -56.312 -19.297 1 81.94 403 LEU A C 1
ATOM 3088 O O . LEU A 1 403 ? -11.898 -57.375 -19.938 1 81.94 403 LEU A O 1
ATOM 3092 N N . GLU A 1 404 ? -12.625 -55.281 -19.469 1 83.88 404 GLU A N 1
ATOM 3093 C CA . GLU A 1 404 ? -13.641 -55.375 -20.516 1 83.88 404 GLU A CA 1
ATOM 3094 C C . GLU A 1 404 ? -13.008 -55.438 -21.906 1 83.88 404 GLU A C 1
ATOM 3096 O O . GLU A 1 404 ? -13.617 -55.969 -22.844 1 83.88 404 GLU A O 1
ATOM 3101 N N . GLN A 1 405 ? -11.891 -54.844 -21.922 1 82.75 405 GLN A N 1
ATOM 3102 C CA . GLN A 1 405 ? -11.156 -54.875 -23.188 1 82.75 405 GLN A CA 1
ATOM 3103 C C . GLN A 1 405 ? -10.859 -56.312 -23.609 1 82.75 405 GLN A C 1
ATOM 3105 O O . GLN A 1 405 ? -10.734 -56.594 -24.812 1 82.75 405 GLN A O 1
ATOM 3110 N N . GLY A 1 406 ? -10.719 -57.344 -22.703 1 77.44 406 GLY A N 1
ATOM 3111 C CA . GLY A 1 406 ? -10.516 -58.75 -22.984 1 77.44 406 GLY A CA 1
ATOM 3112 C C . GLY A 1 406 ? -9.141 -59.062 -23.531 1 77.44 406 GLY A C 1
ATOM 3113 O O . GLY A 1 406 ? -8.969 -60 -24.312 1 77.44 406 GLY A O 1
ATOM 3114 N N . SER A 1 407 ? -8.203 -58.375 -23.25 1 79.81 407 SER A N 1
ATOM 3115 C CA . SER A 1 407 ? -6.879 -58.531 -23.844 1 79.81 407 SER A CA 1
ATOM 3116 C C . SER A 1 407 ? -5.934 -59.25 -22.906 1 79.81 407 SER A C 1
ATOM 3118 O O . SER A 1 407 ? -4.828 -59.656 -23.312 1 79.81 407 SER A O 1
ATOM 3120 N N . LEU A 1 408 ? -6.348 -59.562 -21.703 1 80.31 408 LEU A N 1
ATOM 3121 C CA . LEU A 1 408 ? -5.434 -60.062 -20.688 1 80.31 408 LEU A CA 1
ATOM 3122 C C . LEU A 1 408 ? -5.625 -61.562 -20.516 1 80.31 408 LEU A C 1
ATOM 3124 O O . LEU A 1 408 ? -6.719 -62.094 -20.734 1 80.31 408 LEU A O 1
ATOM 3128 N N . ALA A 1 409 ? -4.422 -62.156 -20.156 1 76.44 409 ALA A N 1
ATOM 3129 C CA . ALA A 1 409 ? -4.484 -63.562 -19.766 1 76.44 409 ALA A CA 1
ATOM 3130 C C . ALA A 1 409 ? -5.254 -63.719 -18.453 1 76.44 409 ALA A C 1
ATOM 3132 O O . ALA A 1 409 ? -5.461 -62.75 -17.719 1 76.44 409 ALA A O 1
ATOM 3133 N N . PRO A 1 410 ? -5.762 -64.938 -18.281 1 74.94 410 PRO A N 1
ATOM 3134 C CA . PRO A 1 410 ? -6.605 -65.188 -17.109 1 74.94 410 PRO A CA 1
ATOM 3135 C C . PRO A 1 410 ? -5.934 -64.812 -15.805 1 74.94 410 PRO A C 1
ATOM 3137 O O . PRO A 1 410 ? -6.57 -64.188 -14.945 1 74.94 410 PRO A O 1
ATOM 3140 N N . ASN A 1 411 ? -4.66 -65.062 -15.688 1 73.56 411 ASN A N 1
ATOM 3141 C CA . ASN A 1 411 ? -3.961 -64.688 -14.453 1 73.56 411 ASN A CA 1
ATOM 3142 C C . ASN A 1 411 ? -3.859 -63.188 -14.289 1 73.56 411 ASN A C 1
ATOM 3144 O O . ASN A 1 411 ? -4.031 -62.688 -13.188 1 73.56 411 ASN A O 1
ATOM 3148 N N . ALA A 1 412 ? -3.553 -62.438 -15.336 1 78.31 412 ALA A N 1
ATOM 3149 C CA . ALA A 1 412 ? -3.48 -61 -15.32 1 78.31 412 ALA A CA 1
ATOM 3150 C C . ALA A 1 412 ? -4.844 -60.375 -15.016 1 78.31 412 ALA A C 1
ATOM 3152 O O . ALA A 1 412 ? -4.934 -59.344 -14.32 1 78.31 412 ALA A O 1
ATOM 3153 N N . CYS A 1 413 ? -5.859 -60.969 -15.539 1 80 413 CYS A N 1
ATOM 3154 C CA . CYS A 1 413 ? -7.219 -60.5 -15.273 1 80 413 CYS A CA 1
ATOM 3155 C C . CYS A 1 413 ? -7.531 -60.562 -13.781 1 80 413 CYS A C 1
ATOM 3157 O O . CYS A 1 413 ? -8.125 -59.656 -13.227 1 80 413 CYS A O 1
ATOM 3159 N N . GLU A 1 414 ? -6.992 -61.594 -13.203 1 79 414 GLU A N 1
ATOM 3160 C CA . GLU A 1 414 ? -7.227 -61.781 -11.773 1 79 414 GLU A CA 1
ATOM 3161 C C . GLU A 1 414 ? -6.543 -60.656 -10.977 1 79 414 GLU A C 1
ATOM 3163 O O . GLU A 1 414 ? -7.109 -60.156 -10.008 1 79 414 GLU A O 1
ATOM 3168 N N . HIS A 1 415 ? -5.367 -60.25 -11.375 1 80.69 415 HIS A N 1
ATOM 3169 C CA . HIS A 1 415 ? -4.629 -59.188 -10.695 1 80.69 415 HIS A CA 1
ATOM 3170 C C . HIS A 1 415 ? -5.34 -57.844 -10.828 1 80.69 415 HIS A C 1
ATOM 3172 O O . HIS A 1 415 ? -5.422 -57.094 -9.859 1 80.69 415 HIS A O 1
ATOM 3178 N N . VAL A 1 416 ? -5.801 -57.531 -11.992 1 85.75 416 VAL A N 1
ATOM 3179 C CA . VAL A 1 416 ? -6.504 -56.281 -12.227 1 85.75 416 VAL A CA 1
ATOM 3180 C C . VAL A 1 416 ? -7.805 -56.25 -11.43 1 85.75 416 VAL A C 1
ATOM 3182 O O . VAL A 1 416 ? -8.18 -55.219 -10.867 1 85.75 416 VAL A O 1
ATOM 3185 N N . ALA A 1 417 ? -8.414 -57.375 -11.422 1 84.75 417 ALA A N 1
ATOM 3186 C CA . ALA A 1 417 ? -9.656 -57.469 -10.648 1 84.75 417 ALA A CA 1
ATOM 3187 C C . ALA A 1 417 ? -9.398 -57.219 -9.164 1 84.75 417 ALA A C 1
ATOM 3189 O O . ALA A 1 417 ? -10.18 -56.531 -8.508 1 84.75 417 ALA A O 1
ATOM 3190 N N . LEU A 1 418 ? -8.336 -57.75 -8.742 1 82.31 418 LEU A N 1
ATOM 3191 C CA . LEU A 1 418 ? -7.961 -57.531 -7.348 1 82.31 418 LEU A CA 1
ATOM 3192 C C . LEU A 1 418 ? -7.672 -56.062 -7.094 1 82.31 418 LEU A C 1
ATOM 3194 O O . LEU A 1 418 ? -8.016 -55.531 -6.035 1 82.31 418 LEU A O 1
ATOM 3198 N N . ALA A 1 419 ? -6.957 -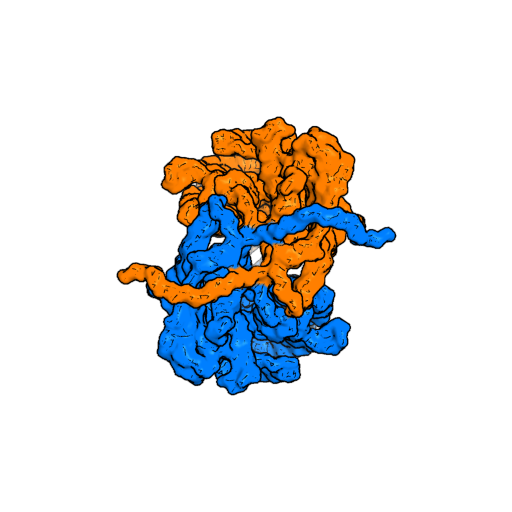55.406 -8.008 1 87.88 419 ALA A N 1
ATOM 3199 C CA . ALA A 1 419 ? -6.684 -53.969 -7.895 1 87.88 419 ALA A CA 1
ATOM 3200 C C . ALA A 1 419 ? -7.98 -53.188 -7.797 1 87.88 419 ALA A C 1
ATOM 3202 O O . ALA A 1 419 ? -8.062 -52.219 -7.043 1 87.88 419 ALA A O 1
ATOM 3203 N N . VAL A 1 420 ? -8.969 -53.5 -8.57 1 92.19 420 VAL A N 1
ATOM 3204 C CA . VAL A 1 420 ? -10.266 -52.844 -8.516 1 92.19 420 VAL A CA 1
ATOM 3205 C C . VAL A 1 420 ? -10.891 -53.031 -7.129 1 92.19 420 VAL A C 1
ATOM 3207 O O . VAL A 1 420 ? -11.422 -52.094 -6.547 1 92.19 420 VAL A O 1
ATOM 3210 N N . ASP A 1 421 ? -10.727 -54.25 -6.672 1 87 421 ASP A N 1
ATOM 3211 C CA . ASP A 1 421 ? -11.258 -54.531 -5.344 1 87 421 ASP A CA 1
ATOM 3212 C C . ASP A 1 421 ? -10.609 -53.656 -4.285 1 87 421 ASP A C 1
ATOM 3214 O O . ASP A 1 421 ? -11.289 -53.125 -3.393 1 87 421 ASP A O 1
ATOM 3218 N N . MET A 1 422 ? -9.352 -53.562 -4.414 1 88.44 422 MET A N 1
ATOM 3219 C CA . MET A 1 422 ? -8.625 -52.719 -3.465 1 88.44 422 MET A CA 1
ATOM 3220 C C . MET A 1 422 ? -9.062 -51.25 -3.582 1 88.44 422 MET A C 1
ATOM 3222 O O . MET A 1 422 ? -9.188 -50.562 -2.574 1 88.44 422 MET A O 1
ATOM 3226 N N . THR A 1 423 ? -9.188 -50.781 -4.832 1 93.31 423 THR A N 1
ATOM 3227 C CA . THR A 1 423 ? -9.648 -49.406 -5.059 1 93.31 423 THR A CA 1
ATOM 3228 C C . THR A 1 423 ? -11.039 -49.188 -4.473 1 93.31 423 THR A C 1
ATOM 3230 O O . THR A 1 423 ? -11.352 -48.125 -3.955 1 93.31 423 THR A O 1
ATOM 3233 N N . VAL A 1 424 ? -11.859 -50.219 -4.641 1 91.69 424 VAL A N 1
ATOM 3234 C CA . VAL A 1 424 ? -13.203 -50.156 -4.074 1 91.69 424 VAL A CA 1
ATOM 3235 C C . VAL A 1 424 ? -13.117 -50.031 -2.557 1 91.69 424 VAL A C 1
ATOM 3237 O O . VAL A 1 424 ? -13.867 -49.25 -1.961 1 91.69 424 VAL A O 1
ATOM 3240 N N . MET A 1 425 ? -12.258 -50.75 -1.975 1 88.69 425 MET A N 1
ATOM 3241 C CA . MET A 1 425 ? -12.062 -50.625 -0.533 1 88.69 425 MET A CA 1
ATOM 3242 C C . MET A 1 425 ? -11.656 -49.219 -0.157 1 88.69 425 MET A C 1
ATOM 3244 O O . MET A 1 425 ? -12.133 -48.656 0.84 1 88.69 425 MET A O 1
ATOM 3248 N N . LYS A 1 426 ? -10.727 -48.688 -0.915 1 91.62 426 LYS A N 1
ATOM 3249 C CA . LYS A 1 426 ? -10.312 -47.312 -0.697 1 91.62 426 LYS A CA 1
ATOM 3250 C C . LYS A 1 426 ? -11.5 -46.375 -0.835 1 91.62 426 LYS A C 1
ATOM 3252 O O . LYS A 1 426 ? -11.664 -45.438 -0.022 1 91.62 426 LYS A O 1
ATOM 3257 N N . MET A 1 427 ? -12.289 -46.531 -1.884 1 92.5 427 MET A N 1
ATOM 3258 C CA . MET A 1 427 ? -13.484 -45.719 -2.104 1 92.5 427 MET A CA 1
ATOM 3259 C C . MET A 1 427 ? -14.438 -45.812 -0.915 1 92.5 427 MET A C 1
ATOM 3261 O O . MET A 1 427 ? -15 -44.812 -0.481 1 92.5 427 MET A O 1
ATOM 3265 N N . GLU A 1 428 ? -14.602 -47 -0.411 1 87.88 428 GLU A N 1
ATOM 3266 C CA . GLU A 1 428 ? -15.484 -47.219 0.731 1 87.88 428 GLU A CA 1
ATOM 3267 C C . GLU A 1 428 ? -14.977 -46.5 1.969 1 87.88 428 GLU A C 1
ATOM 3269 O O . GLU A 1 428 ? -15.766 -45.938 2.734 1 87.88 428 GLU A O 1
ATOM 3274 N N . LYS A 1 429 ? -13.703 -46.562 2.074 1 86.56 429 LYS A N 1
ATOM 3275 C CA . LYS A 1 429 ? -13.109 -45.844 3.197 1 86.56 429 LYS A CA 1
ATOM 3276 C C . LYS A 1 429 ? -13.344 -44.312 3.074 1 86.56 429 LYS A C 1
ATOM 3278 O O . LYS A 1 429 ? -13.57 -43.656 4.074 1 86.56 429 LYS A O 1
ATOM 3283 N N . LEU A 1 430 ? -13.266 -43.844 1.879 1 89.62 430 LEU A N 1
ATOM 3284 C CA . LEU A 1 430 ? -13.438 -42.406 1.626 1 89.62 430 LEU A CA 1
ATOM 3285 C C . LEU A 1 430 ? -14.906 -42 1.73 1 89.62 430 LEU A C 1
ATOM 3287 O O . LEU A 1 430 ? -15.219 -40.844 1.985 1 89.62 430 LEU A O 1
ATOM 3291 N N . ALA A 1 431 ? -15.773 -43 1.442 1 85.12 431 ALA A N 1
ATOM 3292 C CA . ALA A 1 431 ? -17.203 -42.75 1.435 1 85.12 431 ALA A CA 1
ATOM 3293 C C . ALA A 1 431 ? -17.812 -42.906 2.83 1 85.12 431 ALA A C 1
ATOM 3295 O O . ALA A 1 431 ? -19.016 -42.75 3.016 1 85.12 431 ALA A O 1
ATOM 3296 N N . THR A 1 432 ? -17.172 -43.25 3.906 1 68.25 432 THR A N 1
ATOM 3297 C CA . THR A 1 432 ? -17.719 -43.5 5.23 1 68.25 432 THR A CA 1
ATOM 3298 C C . THR A 1 432 ? -18.438 -42.281 5.77 1 68.25 432 THR A C 1
ATOM 3300 O O . THR A 1 432 ? -18.047 -41.156 5.465 1 68.25 432 THR A O 1
ATOM 3303 N N . PRO A 1 433 ? -19.672 -42.594 6.379 1 57.84 433 PRO A N 1
ATOM 3304 C CA . PRO A 1 433 ? -20.641 -41.625 6.91 1 57.84 433 PRO A CA 1
ATOM 3305 C C . PRO A 1 433 ? -19.969 -40.531 7.734 1 57.84 433 PRO A C 1
ATOM 3307 O O . PRO A 1 433 ? -20.422 -39.375 7.715 1 57.84 433 PRO A O 1
ATOM 3310 N N . ASP A 1 434 ? -19.094 -40.875 8.672 1 53.62 434 ASP A N 1
ATOM 3311 C CA . ASP A 1 434 ? -18.5 -39.875 9.555 1 53.62 434 ASP A CA 1
ATOM 3312 C C . ASP A 1 434 ? -17.844 -38.75 8.75 1 53.62 434 ASP A C 1
ATOM 3314 O O . ASP A 1 434 ? -17.609 -37.656 9.273 1 53.62 434 ASP A O 1
ATOM 3318 N N . ASN A 1 435 ? -17.609 -38.938 7.52 1 52.62 435 ASN A N 1
ATOM 3319 C CA . ASN A 1 435 ? -16.906 -38 6.68 1 52.62 435 ASN A CA 1
ATOM 3320 C C . ASN A 1 435 ? -17.828 -37.375 5.641 1 52.62 435 ASN A C 1
ATOM 3322 O O . ASN A 1 435 ? -17.422 -36.469 4.898 1 52.62 435 ASN A O 1
ATOM 3326 N N . LEU A 1 436 ? -18.859 -38.062 5.324 1 48.06 436 LEU A N 1
ATOM 3327 C CA . LEU A 1 436 ? -19.719 -37.75 4.18 1 48.06 436 LEU A CA 1
ATOM 3328 C C . LEU A 1 436 ? -20.75 -36.688 4.543 1 48.06 436 LEU A C 1
ATOM 3330 O O . LEU A 1 436 ? -21.531 -36.875 5.48 1 48.06 436 LEU A O 1
ATOM 3334 N N . LEU A 1 437 ? -20.469 -35.5 4.324 1 48.56 437 LEU A N 1
ATOM 3335 C CA . LEU A 1 437 ? -21.672 -34.688 4.289 1 48.56 437 LEU A CA 1
ATOM 3336 C C . LEU A 1 437 ? -22.75 -35.344 3.418 1 48.56 437 LEU A C 1
ATOM 3338 O O . LEU A 1 437 ? -22.531 -36.438 2.879 1 48.56 437 LEU A O 1
ATOM 3342 N N . ASN A 1 438 ? -23.766 -34.469 2.66 1 48.88 438 ASN A N 1
ATOM 3343 C CA . ASN A 1 438 ? -24.984 -34.688 1.908 1 48.88 438 ASN A CA 1
ATOM 3344 C C . ASN A 1 438 ? -24.766 -35.625 0.722 1 48.88 438 ASN A C 1
ATOM 3346 O O . ASN A 1 438 ? -25.703 -35.969 0.027 1 48.88 438 ASN A O 1
ATOM 3350 N N . GLY A 1 439 ? -23.594 -36.094 0.307 1 52.78 439 GLY A N 1
ATOM 3351 C CA . GLY A 1 439 ? -23.406 -36.719 -1.003 1 52.78 439 GLY A CA 1
ATOM 3352 C C . GLY A 1 439 ? -23.328 -38.219 -0.954 1 52.78 439 GLY A C 1
ATOM 3353 O O . GLY A 1 439 ? -22.875 -38.844 -1.91 1 52.78 439 GLY A O 1
ATOM 3354 N N . GLU A 1 440 ? -23.75 -38.969 0.095 1 58.03 440 GLU A N 1
ATOM 3355 C CA . GLU A 1 440 ? -23.672 -40.375 0.399 1 58.03 440 GLU A CA 1
ATOM 3356 C C . GLU A 1 440 ? -24.281 -41.219 -0.725 1 58.03 440 GLU A C 1
ATOM 3358 O O . GLU A 1 440 ? -23.719 -42.25 -1.121 1 58.03 440 GLU A O 1
ATOM 3363 N N . GLY A 1 441 ? -25.266 -40.562 -1.231 1 71.75 441 GLY A N 1
ATOM 3364 C CA . GLY A 1 441 ? -25.984 -41.375 -2.191 1 71.75 441 GLY A CA 1
ATOM 3365 C C . GLY A 1 441 ? -25.219 -41.625 -3.471 1 71.75 441 GLY A C 1
ATOM 3366 O O . GLY A 1 441 ? -25.172 -42.75 -3.973 1 71.75 441 GLY A O 1
ATOM 3367 N N . ARG A 1 442 ? -24.5 -40.656 -3.811 1 80.81 442 ARG A N 1
ATOM 3368 C CA . ARG A 1 442 ? -23.812 -40.75 -5.094 1 80.81 442 ARG A CA 1
ATOM 3369 C C . ARG A 1 442 ? -22.578 -41.625 -4.977 1 80.81 442 ARG A C 1
ATOM 3371 O O . ARG A 1 442 ? -22.281 -42.438 -5.879 1 80.81 442 ARG A O 1
ATOM 3378 N N . GLU A 1 443 ? -21.984 -41.469 -3.824 1 88.12 443 GLU A N 1
ATOM 3379 C CA . GLU A 1 443 ? -20.766 -42.25 -3.635 1 88.12 443 GLU A CA 1
ATOM 3380 C C . GLU A 1 443 ? -21.062 -43.75 -3.459 1 88.12 443 GLU A C 1
ATOM 3382 O O . GLU A 1 443 ? -20.375 -44.594 -4.016 1 88.12 443 GLU A O 1
ATOM 3387 N N . ARG A 1 444 ? -22.156 -43.969 -2.793 1 86.56 444 ARG A N 1
ATOM 3388 C CA . ARG A 1 444 ? -22.562 -45.344 -2.609 1 86.56 444 ARG A CA 1
ATOM 3389 C C . ARG A 1 444 ? -23.016 -45.969 -3.932 1 86.56 444 ARG A C 1
ATOM 3391 O O . ARG A 1 444 ? -22.688 -47.125 -4.219 1 86.56 444 ARG A O 1
ATOM 3398 N N . ALA A 1 445 ? -23.656 -45.188 -4.59 1 89.19 445 ALA A N 1
ATOM 3399 C CA . ALA A 1 445 ? -24.109 -45.625 -5.902 1 89.19 445 ALA A CA 1
ATOM 3400 C C . ALA A 1 445 ? -22.922 -45.938 -6.812 1 89.19 445 ALA A C 1
ATOM 3402 O O . ALA A 1 445 ? -22.922 -46.906 -7.555 1 89.19 445 ALA A O 1
ATOM 3403 N N . ALA A 1 446 ? -22 -45.125 -6.711 1 92.44 446 ALA A N 1
ATOM 3404 C CA . ALA A 1 446 ? -20.797 -45.312 -7.535 1 92.44 446 ALA A CA 1
ATOM 3405 C C . ALA A 1 446 ? -20.062 -46.562 -7.141 1 92.44 446 ALA A C 1
ATOM 3407 O O . ALA A 1 446 ? -19.594 -47.312 -8 1 92.44 446 ALA A O 1
ATOM 3408 N N . ILE A 1 447 ? -20.031 -46.781 -5.918 1 92.56 447 ILE A N 1
ATOM 3409 C CA . ILE A 1 447 ? -19.359 -47.969 -5.406 1 92.56 447 ILE A CA 1
ATOM 3410 C C . ILE A 1 447 ? -20.094 -49.25 -5.867 1 92.56 447 ILE A C 1
ATOM 3412 O O . ILE A 1 447 ? -19.484 -50.188 -6.363 1 92.56 447 ILE A O 1
ATOM 3416 N N . GLU A 1 448 ? -21.344 -49.188 -5.801 1 91.81 448 GLU A N 1
ATOM 3417 C CA . GLU A 1 448 ? -22.156 -50.312 -6.215 1 91.81 448 GLU A CA 1
ATOM 3418 C C . GLU A 1 448 ? -22.031 -50.562 -7.715 1 91.81 448 GLU A C 1
ATOM 3420 O O . GLU A 1 448 ? -21.984 -51.719 -8.156 1 91.81 448 GLU A O 1
ATOM 3425 N N . ASP A 1 449 ? -22.047 -49.562 -8.375 1 93.44 449 ASP A N 1
ATOM 3426 C CA . ASP A 1 449 ? -21.875 -49.688 -9.828 1 93.44 449 ASP A CA 1
ATOM 3427 C C . ASP A 1 449 ? -20.547 -50.375 -10.18 1 93.44 449 ASP A C 1
ATOM 3429 O O . ASP A 1 449 ? -20.516 -51.25 -11.023 1 93.44 449 ASP A O 1
ATOM 3433 N N . VAL A 1 450 ? -19.531 -49.969 -9.555 1 94.06 450 VAL A N 1
ATOM 3434 C CA . VAL A 1 450 ? -18.203 -50.531 -9.805 1 94.06 450 VAL A CA 1
ATOM 3435 C C . VAL A 1 450 ? -18.203 -52 -9.438 1 94.06 450 VAL A C 1
ATOM 3437 O O . VAL A 1 450 ? -17.688 -52.844 -10.188 1 94.06 450 VAL A O 1
ATOM 3440 N N . LYS A 1 451 ? -18.844 -52.344 -8.367 1 91.81 451 LYS A N 1
ATOM 3441 C CA . LYS A 1 451 ? -18.922 -53.75 -7.93 1 91.81 451 LYS A CA 1
ATOM 3442 C C . LYS A 1 451 ? -19.703 -54.594 -8.93 1 91.81 451 LYS A C 1
ATOM 3444 O O . LYS A 1 451 ? -19.266 -55.688 -9.281 1 91.81 451 LYS A O 1
ATOM 3449 N N . THR A 1 452 ? -20.719 -54.094 -9.445 1 92.62 452 THR A N 1
ATOM 3450 C CA . THR A 1 452 ? -21.547 -54.812 -10.406 1 92.62 452 THR A CA 1
ATOM 3451 C C . THR A 1 452 ? -20.797 -55 -11.719 1 92.62 452 THR A C 1
ATOM 3453 O O . THR A 1 452 ? -20.828 -56.094 -12.289 1 92.62 452 THR A O 1
ATOM 3456 N N . ARG A 1 453 ? -20.219 -54.062 -12.156 1 92.56 453 ARG A N 1
ATOM 3457 C CA . ARG A 1 453 ? -19.469 -54.156 -13.406 1 92.56 453 ARG A CA 1
ATOM 3458 C C . ARG A 1 453 ? -18.312 -55.156 -13.273 1 92.56 453 ARG A C 1
ATOM 3460 O O . ARG A 1 453 ? -18.031 -55.906 -14.211 1 92.56 453 ARG A O 1
ATOM 3467 N N . LEU A 1 454 ? -17.719 -55.094 -12.117 1 91.56 454 LEU A N 1
ATOM 3468 C CA . LEU A 1 454 ? -16.625 -56.031 -11.883 1 91.56 454 LEU A CA 1
ATOM 3469 C C . LEU A 1 454 ? -17.125 -57.469 -11.906 1 91.56 454 LEU A C 1
ATOM 3471 O O . LEU A 1 454 ? -16.516 -58.344 -12.531 1 91.56 454 LEU A O 1
ATOM 3475 N N . GLU A 1 455 ? -18.266 -57.688 -11.352 1 87.81 455 GLU A N 1
ATOM 3476 C CA . GLU A 1 455 ? -18.859 -59.031 -11.336 1 87.81 455 GLU A CA 1
ATOM 3477 C C . GLU A 1 455 ? -19.25 -59.5 -12.742 1 87.81 455 GLU A C 1
ATOM 3479 O O . GLU A 1 455 ? -19 -60.625 -13.117 1 87.81 455 GLU A O 1
ATOM 3484 N N . THR A 1 456 ? -19.781 -58.625 -13.477 1 89.25 456 THR A N 1
ATOM 3485 C CA . THR A 1 456 ? -20.203 -58.938 -14.836 1 89.25 456 THR A CA 1
ATOM 3486 C C . THR A 1 456 ? -19.016 -59.281 -15.719 1 89.25 456 THR A C 1
ATOM 3488 O O . THR A 1 456 ? -19.047 -60.25 -16.469 1 89.25 456 THR A O 1
ATOM 3491 N N . VAL A 1 457 ? -18.047 -58.469 -15.594 1 87.44 457 VAL A N 1
ATOM 3492 C CA . VAL A 1 457 ? -16.906 -58.656 -16.484 1 87.44 457 VAL A CA 1
ATOM 3493 C C . VAL A 1 457 ? -16.141 -59.906 -16.094 1 87.44 457 VAL A C 1
ATOM 3495 O O . VAL A 1 457 ? -15.578 -60.594 -16.953 1 87.44 457 VAL A O 1
ATOM 3498 N N . THR A 1 458 ? -16.141 -60.281 -14.883 1 80.94 458 THR A N 1
ATOM 3499 C CA . THR A 1 458 ? -15.422 -61.469 -14.422 1 80.94 458 THR A CA 1
ATOM 3500 C C . THR A 1 458 ? -16.188 -62.719 -14.789 1 80.94 458 THR A C 1
ATOM 3502 O O . THR A 1 458 ? -15.586 -63.781 -14.992 1 80.94 458 THR A O 1
ATOM 3505 N N . ARG A 1 459 ? -17.453 -62.562 -14.969 1 74.31 459 ARG A N 1
ATOM 3506 C CA . ARG A 1 459 ? -18.281 -63.719 -15.367 1 74.31 459 ARG A CA 1
ATOM 3507 C C . ARG A 1 459 ? -18.297 -63.875 -16.875 1 74.31 459 ARG A C 1
ATOM 3509 O O . ARG A 1 459 ? -18.359 -65 -17.391 1 74.31 459 ARG A O 1
ATOM 3516 N N . SER A 1 460 ? -18.359 -62.75 -17.625 1 64.88 460 SER A N 1
ATOM 3517 C CA . SER A 1 460 ? -18.5 -62.781 -19.062 1 64.88 460 SER A CA 1
ATOM 3518 C C . SER A 1 460 ? -17.141 -62.969 -19.75 1 64.88 460 SER A C 1
ATOM 3520 O O . SER A 1 460 ? -17.047 -62.844 -20.984 1 64.88 460 SER A O 1
ATOM 3522 N N . THR A 1 461 ? -16.047 -62.969 -19.25 1 51.22 461 THR A N 1
ATOM 3523 C CA . THR A 1 461 ? -14.75 -62.844 -19.906 1 51.22 461 THR A CA 1
ATOM 3524 C C . THR A 1 461 ? -14.82 -63.344 -21.344 1 51.22 461 THR A C 1
ATOM 3526 O O . THR A 1 461 ? -13.945 -63.031 -22.156 1 51.22 461 THR A O 1
ATOM 3529 N N . ALA A 1 462 ? -14.977 -64.5 -21.828 1 46.25 462 ALA A N 1
ATOM 3530 C CA . ALA A 1 462 ? -14.281 -65.125 -22.953 1 46.25 462 ALA A CA 1
ATOM 3531 C C . ALA A 1 462 ? -14.75 -64.562 -24.281 1 46.25 462 ALA A C 1
ATOM 3533 O O . ALA A 1 462 ? -14.109 -64.75 -25.312 1 46.25 462 ALA A O 1
ATOM 3534 N N . SER A 1 463 ? -15.977 -64.062 -24.5 1 48.75 463 SER A N 1
ATOM 3535 C CA . SER A 1 463 ? -16.422 -64.375 -25.844 1 48.75 463 SER A CA 1
ATOM 3536 C C . SER A 1 463 ? -16.016 -63.344 -26.875 1 48.75 463 SER A C 1
ATOM 3538 O O . SER A 1 463 ? -15.859 -63.656 -28.062 1 48.75 463 SER A O 1
ATOM 3540 N N . SER A 1 464 ? -16 -61.875 -26.609 1 58.53 464 SER A N 1
ATOM 3541 C CA . SER A 1 464 ? -16.078 -61.094 -27.812 1 58.53 464 SER A CA 1
ATOM 3542 C C . SER A 1 464 ? -14.758 -60.406 -28.125 1 58.53 464 SER A C 1
ATOM 3544 O O . SER A 1 464 ? -14.695 -59.469 -28.938 1 58.53 464 SER A O 1
ATOM 3546 N N . SER A 1 465 ? -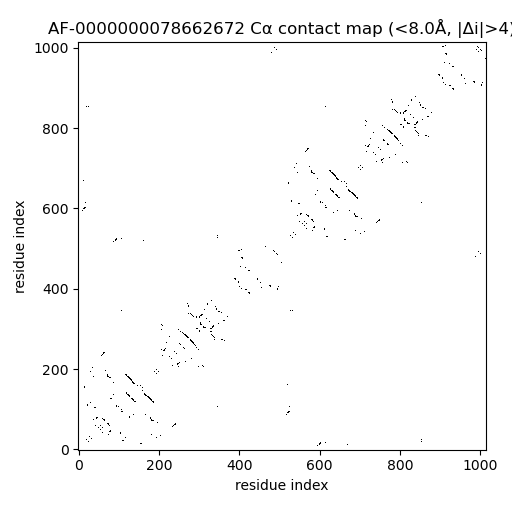13.742 -60.656 -27.594 1 65.75 465 SER A N 1
ATOM 3547 C CA . SER A 1 465 ? -12.477 -60 -27.891 1 65.75 465 SER A CA 1
ATOM 3548 C C . SER A 1 465 ? -11.922 -60.438 -29.234 1 65.75 465 SER A C 1
ATOM 3550 O O . SER A 1 465 ? -12.141 -61.594 -29.656 1 65.75 465 SER A O 1
ATOM 3552 N N . PRO A 1 466 ? -11.43 -59.438 -30.078 1 72 466 PRO A N 1
ATOM 3553 C CA . PRO A 1 466 ? -10.781 -59.844 -31.328 1 72 466 PRO A CA 1
ATOM 3554 C C . PRO A 1 466 ? -9.781 -61 -31.125 1 72 466 PRO A C 1
ATOM 3556 O O . PRO A 1 466 ? -9.516 -61.75 -32.062 1 72 466 PRO A O 1
ATOM 3559 N N . LEU A 1 467 ? -9.359 -61.156 -29.938 1 80.31 467 LEU A N 1
ATOM 3560 C CA . LEU A 1 467 ? -8.375 -62.188 -29.672 1 80.31 467 LEU A CA 1
ATOM 3561 C C . LEU A 1 467 ? -9.023 -63.594 -29.719 1 80.31 467 LEU A C 1
ATOM 3563 O O . LEU A 1 467 ? -8.359 -64.562 -30.031 1 80.31 467 LEU A O 1
ATOM 3567 N N . GLU A 1 468 ? -10.266 -63.594 -29.484 1 77.06 468 GLU A N 1
ATOM 3568 C CA . GLU A 1 468 ? -10.961 -64.875 -29.453 1 77.06 468 GLU A CA 1
ATOM 3569 C C . GLU A 1 468 ? -11.078 -65.5 -30.844 1 77.06 468 GLU A C 1
ATOM 3571 O O . GLU A 1 468 ? -11.195 -66.688 -30.984 1 77.06 468 GLU A O 1
ATOM 3576 N N . ARG A 1 469 ? -10.945 -64.562 -31.875 1 77 469 ARG A N 1
ATOM 3577 C CA . ARG A 1 469 ? -11.062 -65.062 -33.25 1 77 469 ARG A CA 1
ATOM 3578 C C . ARG A 1 469 ? -9.719 -65.562 -33.781 1 77 469 ARG A C 1
ATOM 3580 O O . ARG A 1 469 ? -9.648 -66.125 -34.875 1 77 469 ARG A O 1
ATOM 3587 N N . MET A 1 470 ? -8.773 -65.312 -33 1 81.38 470 MET A N 1
ATOM 3588 C CA . MET A 1 470 ? -7.434 -65.688 -33.438 1 81.38 470 MET A CA 1
ATOM 3589 C C . MET A 1 470 ? -7.109 -67.125 -33.094 1 81.38 470 MET A C 1
ATOM 3591 O O . MET A 1 470 ? -7.773 -67.75 -32.25 1 81.38 470 MET A O 1
ATOM 3595 N N . ALA A 1 471 ? -6.145 -67.688 -33.875 1 85.25 471 ALA A N 1
ATOM 3596 C CA . ALA A 1 471 ? -5.633 -69.062 -33.562 1 85.25 471 ALA A CA 1
ATOM 3597 C C . ALA A 1 471 ? -5.094 -69.062 -32.125 1 85.25 471 ALA A C 1
ATOM 3599 O O . ALA A 1 471 ? -4.562 -68.125 -31.641 1 85.25 471 ALA A O 1
ATOM 3600 N N . PRO A 1 472 ? -5.352 -70.188 -31.5 1 85.31 472 PRO A N 1
ATOM 3601 C CA . PRO A 1 472 ? -5 -70.312 -30.078 1 85.31 472 PRO A CA 1
ATOM 3602 C C . PRO A 1 472 ? -3.559 -69.875 -29.797 1 85.31 472 PRO A C 1
ATOM 3604 O O . PRO A 1 472 ? -3.287 -69.25 -28.781 1 85.31 472 PRO A O 1
ATOM 3607 N N . GLU A 1 473 ? -2.707 -70.25 -30.75 1 85.56 473 GLU A N 1
ATOM 3608 C CA . GLU A 1 473 ? -1.306 -69.875 -30.531 1 85.56 473 GLU A CA 1
ATOM 3609 C C . GLU A 1 473 ? -1.08 -68.375 -30.594 1 85.56 473 GLU A C 1
ATOM 3611 O O . GLU A 1 473 ? -0.384 -67.812 -29.766 1 85.56 473 GLU A O 1
ATOM 3616 N N . ARG A 1 474 ? -1.71 -67.812 -31.531 1 86.38 474 ARG A N 1
ATOM 3617 C CA . ARG A 1 474 ? -1.583 -66.375 -31.719 1 86.38 474 ARG A CA 1
ATOM 3618 C C . ARG A 1 474 ? -2.25 -65.625 -30.578 1 86.38 474 ARG A C 1
ATOM 3620 O O . ARG A 1 474 ? -1.72 -64.625 -30.094 1 86.38 474 ARG A O 1
ATOM 3627 N N . ARG A 1 475 ? -3.322 -66.125 -30.188 1 86.69 475 ARG A N 1
ATOM 3628 C CA . ARG A 1 475 ? -4.031 -65.562 -29.047 1 86.69 475 ARG A CA 1
ATOM 3629 C C . ARG A 1 475 ? -3.18 -65.562 -27.797 1 86.69 475 ARG A C 1
ATOM 3631 O O . ARG A 1 475 ? -3.082 -64.562 -27.078 1 86.69 475 ARG A O 1
ATOM 3638 N N . ALA A 1 476 ? -2.568 -66.625 -27.594 1 86.12 476 ALA A N 1
ATOM 3639 C CA . ALA A 1 476 ? -1.727 -66.812 -26.422 1 86.12 476 ALA A CA 1
ATOM 3640 C C . ALA A 1 476 ? -0.56 -65.812 -26.438 1 86.12 476 ALA A C 1
ATOM 3642 O O . ALA A 1 476 ? -0.173 -65.312 -25.391 1 86.12 476 ALA A O 1
ATOM 3643 N N . ASN A 1 477 ? -0.125 -65.562 -27.641 1 85.31 477 ASN A N 1
ATOM 3644 C CA . ASN A 1 477 ? 0.979 -64.625 -27.781 1 85.31 477 ASN A CA 1
ATOM 3645 C C . ASN A 1 477 ? 0.556 -63.188 -27.406 1 85.31 477 ASN A C 1
ATOM 3647 O O . ASN A 1 477 ? 1.256 -62.5 -26.672 1 85.31 477 ASN A O 1
ATOM 3651 N N . TYR A 1 478 ? -0.535 -62.781 -27.906 1 87.62 478 TYR A N 1
ATOM 3652 C CA . TYR A 1 478 ? -1.033 -61.438 -27.625 1 87.62 478 TYR A CA 1
ATOM 3653 C C . TYR A 1 478 ? -1.386 -61.281 -26.156 1 87.62 478 TYR A C 1
ATOM 3655 O O . TYR A 1 478 ? -1.083 -60.25 -25.547 1 87.62 478 TYR A O 1
ATOM 3663 N N . GLU A 1 479 ? -1.965 -62.312 -25.562 1 85.69 479 GLU A N 1
ATOM 3664 C CA . GLU A 1 479 ? -2.338 -62.281 -24.141 1 85.69 479 GLU A CA 1
ATOM 3665 C C . GLU A 1 479 ? -1.105 -62.125 -23.25 1 85.69 479 GLU A C 1
ATOM 3667 O O . GLU A 1 479 ? -1.125 -61.375 -22.266 1 85.69 479 GLU A O 1
ATOM 3672 N N . GLU A 1 480 ? -0.128 -62.781 -23.594 1 83.94 480 GLU A N 1
ATOM 3673 C CA . GLU A 1 480 ? 1.125 -62.688 -22.844 1 83.94 480 GLU A CA 1
ATOM 3674 C C . GLU A 1 480 ? 1.72 -61.312 -22.938 1 83.94 480 GLU A C 1
ATOM 3676 O O . GLU A 1 480 ? 2.146 -60.719 -21.938 1 83.94 480 GLU A O 1
ATOM 3681 N N . MET A 1 481 ? 1.638 -60.75 -24.094 1 86.62 481 MET A N 1
ATOM 3682 C CA . MET A 1 481 ? 2.225 -59.438 -24.328 1 86.62 481 MET A CA 1
ATOM 3683 C C . MET A 1 481 ? 1.421 -58.344 -23.609 1 86.62 481 MET A C 1
ATOM 3685 O O . MET A 1 481 ? 1.994 -57.406 -23.031 1 86.62 481 MET A O 1
ATOM 3689 N N . PHE A 1 482 ? 0.184 -58.469 -23.75 1 87.75 482 PHE A N 1
ATOM 3690 C CA . PHE A 1 482 ? -0.673 -57.5 -23.062 1 87.75 482 PHE A CA 1
ATOM 3691 C C . PHE A 1 482 ? -0.473 -57.562 -21.562 1 87.75 482 PHE A C 1
ATOM 3693 O O . PHE A 1 482 ? -0.47 -56.531 -20.891 1 87.75 482 PHE A O 1
ATOM 3700 N N . SER A 1 483 ? -0.269 -58.75 -20.984 1 82.38 483 SER A N 1
ATOM 3701 C CA . SER A 1 483 ? 0.047 -58.875 -19.578 1 82.38 483 SER A CA 1
ATOM 3702 C C . SER A 1 483 ? 1.354 -58.188 -19.219 1 82.38 483 SER A C 1
ATOM 3704 O O . SER A 1 483 ? 1.455 -57.531 -18.172 1 82.38 483 SER A O 1
ATOM 3706 N N . LEU A 1 484 ? 2.283 -58.281 -20.078 1 84.25 484 LEU A N 1
ATOM 3707 C CA . LEU A 1 484 ? 3.574 -57.656 -19.875 1 84.25 484 LEU A CA 1
ATOM 3708 C C . LEU A 1 484 ? 3.436 -56.125 -19.922 1 84.25 484 LEU A C 1
ATOM 3710 O O . LEU A 1 484 ? 4.09 -55.406 -19.156 1 84.25 484 LEU A O 1
ATOM 3714 N N . ILE A 1 485 ? 2.652 -55.688 -20.859 1 87.75 485 ILE A N 1
ATOM 3715 C CA . ILE A 1 485 ? 2.426 -54.25 -21 1 87.75 485 ILE A CA 1
ATOM 3716 C C . ILE A 1 485 ? 1.816 -53.719 -19.703 1 87.75 485 ILE A C 1
ATOM 3718 O O . ILE A 1 485 ? 2.289 -52.719 -19.156 1 87.75 485 ILE A O 1
ATOM 3722 N N . TYR A 1 486 ? 0.813 -54.344 -19.219 1 83.81 486 TYR A N 1
ATOM 3723 C CA . TYR A 1 486 ? 0.188 -53.906 -17.969 1 83.81 486 TYR A CA 1
ATOM 3724 C C . TYR A 1 486 ? 1.175 -53.969 -16.812 1 83.81 486 TYR A C 1
ATOM 3726 O O . TYR A 1 486 ? 1.168 -53.125 -15.93 1 83.81 486 TYR A O 1
ATOM 3734 N N . GLU A 1 487 ? 2.021 -55 -16.734 1 78.69 487 GLU A N 1
ATOM 3735 C CA . GLU A 1 487 ? 2.971 -55.219 -15.648 1 78.69 487 GLU A CA 1
ATOM 3736 C C . GLU A 1 487 ? 4.094 -54.188 -15.68 1 78.69 487 GLU A C 1
ATOM 3738 O O . GLU A 1 487 ? 4.562 -53.75 -14.633 1 78.69 487 GLU A O 1
ATOM 3743 N N . CYS A 1 488 ? 4.457 -53.875 -16.812 1 84.12 488 CYS A N 1
ATOM 3744 C CA . CYS A 1 488 ? 5.652 -53.031 -16.969 1 84.12 488 CYS A CA 1
ATOM 3745 C C . CYS A 1 488 ? 5.281 -51.562 -17.141 1 84.12 488 CYS A C 1
ATOM 3747 O O . CYS A 1 488 ? 6.148 -50.688 -17.078 1 84.12 488 CYS A O 1
ATOM 3749 N N . ALA A 1 489 ? 4.023 -51.312 -17.438 1 82.06 489 ALA A N 1
ATOM 3750 C CA . ALA A 1 489 ? 3.609 -49.938 -17.703 1 82.06 489 ALA A CA 1
ATOM 3751 C C . ALA A 1 489 ? 3.656 -49.094 -16.438 1 82.06 489 ALA A C 1
ATOM 3753 O O . ALA A 1 489 ? 3.451 -49.625 -15.328 1 82.06 489 ALA A O 1
ATOM 3754 N N . ALA A 1 490 ? 4.086 -47.781 -16.578 1 74.56 490 ALA A N 1
ATOM 3755 C CA . ALA A 1 490 ? 4.117 -46.875 -15.445 1 74.56 490 ALA A CA 1
ATOM 3756 C C . ALA A 1 490 ? 2.703 -46.469 -15.031 1 74.56 490 ALA A C 1
ATOM 3758 O O . ALA A 1 490 ? 2.469 -46.094 -13.883 1 74.56 490 ALA A O 1
ATOM 3759 N N . ASN A 1 491 ? 1.791 -46.469 -15.953 1 78.62 491 ASN A N 1
ATOM 3760 C CA . ASN A 1 491 ? 0.413 -46.031 -15.773 1 78.62 491 ASN A CA 1
ATOM 3761 C C . ASN A 1 491 ? -0.578 -47 -16.391 1 78.62 491 ASN A C 1
ATOM 3763 O O . ASN A 1 491 ? -0.528 -47.281 -17.594 1 78.62 491 ASN A O 1
ATOM 3767 N N . ARG A 1 492 ? -1.502 -47.562 -15.656 1 75.44 492 ARG A N 1
ATOM 3768 C CA . ARG A 1 492 ? -2.439 -48.562 -16.125 1 75.44 492 ARG A CA 1
ATOM 3769 C C . ARG A 1 492 ? -3.4 -48 -17.156 1 75.44 492 ARG A C 1
ATOM 3771 O O . ARG A 1 492 ? -3.768 -48.656 -18.125 1 75.44 492 ARG A O 1
ATOM 3778 N N . SER A 1 493 ? -3.711 -46.688 -16.875 1 78.81 493 SER A N 1
ATOM 3779 C CA . SER A 1 493 ? -4.621 -46.031 -17.797 1 78.81 493 SER A CA 1
ATOM 3780 C C . SER A 1 493 ? -3.982 -45.875 -19.172 1 78.81 493 SER A C 1
ATOM 3782 O O . SER A 1 493 ? -4.625 -46.125 -20.203 1 78.81 493 SER A O 1
ATOM 3784 N N . ALA A 1 494 ? -2.809 -45.469 -19.109 1 80.94 494 ALA A N 1
ATOM 3785 C CA . ALA A 1 494 ? -2.08 -45.344 -20.359 1 80.94 494 ALA A CA 1
ATOM 3786 C C . ALA A 1 494 ? -1.905 -46.688 -21.031 1 80.94 494 ALA A C 1
ATOM 3788 O O . ALA A 1 494 ? -2.02 -46.812 -22.25 1 80.94 494 ALA A O 1
ATOM 3789 N N . ALA A 1 495 ? -1.623 -47.719 -20.25 1 84.81 495 ALA A N 1
ATOM 3790 C CA . ALA A 1 495 ? -1.486 -49.094 -20.766 1 84.81 495 ALA A CA 1
ATOM 3791 C C . ALA A 1 495 ? -2.783 -49.562 -21.422 1 84.81 495 ALA A C 1
ATOM 3793 O O . ALA A 1 495 ? -2.764 -50.094 -22.531 1 84.81 495 ALA A O 1
ATOM 3794 N N . LYS A 1 496 ? -3.848 -49.344 -20.766 1 83.56 496 LYS A N 1
ATOM 3795 C CA . LYS A 1 496 ? -5.141 -49.719 -21.328 1 83.56 496 LYS A CA 1
ATOM 3796 C C . LYS A 1 496 ? -5.41 -49.031 -22.656 1 83.56 496 LYS A C 1
ATOM 3798 O O . LYS A 1 496 ? -5.852 -49.656 -23.609 1 83.56 496 LYS A O 1
ATOM 3803 N N . ALA A 1 497 ? -5.215 -47.719 -22.562 1 84.69 497 ALA A N 1
ATOM 3804 C CA . ALA A 1 497 ? -5.418 -46.969 -23.797 1 84.69 497 ALA A CA 1
ATOM 3805 C C . ALA A 1 497 ? -4.547 -47.5 -24.922 1 84.69 497 ALA A C 1
ATOM 3807 O O . ALA A 1 497 ? -5.004 -47.625 -26.062 1 84.69 497 ALA A O 1
ATOM 3808 N N . LEU A 1 498 ? -3.342 -47.781 -24.578 1 87.06 498 LEU A N 1
ATOM 3809 C CA . LEU A 1 498 ? -2.438 -48.375 -25.578 1 87.06 498 LEU A CA 1
ATOM 3810 C C . LEU A 1 498 ? -2.982 -49.688 -26.109 1 87.06 498 LEU A C 1
ATOM 3812 O O . LEU A 1 498 ? -3.037 -49.906 -27.328 1 87.06 498 LEU A O 1
ATOM 3816 N N . ILE A 1 499 ? -3.412 -50.656 -25.297 1 87.75 499 ILE A N 1
ATOM 3817 C CA . ILE A 1 499 ? -3.91 -52 -25.672 1 87.75 499 ILE A CA 1
ATOM 3818 C C . ILE A 1 499 ? -5.203 -51.844 -26.484 1 87.75 499 ILE A C 1
ATOM 3820 O O . ILE A 1 499 ? -5.414 -52.562 -27.469 1 87.75 499 ILE A O 1
ATOM 3824 N N . ASP A 1 500 ? -6.016 -50.812 -26.062 1 84.5 500 ASP A N 1
ATOM 3825 C CA . ASP A 1 500 ? -7.219 -50.531 -26.844 1 84.5 500 ASP A CA 1
ATOM 3826 C C . ASP A 1 500 ? -6.867 -50.156 -28.281 1 84.5 500 ASP A C 1
ATOM 3828 O O . ASP A 1 500 ? -7.488 -50.656 -29.219 1 84.5 500 ASP A O 1
ATOM 3832 N N . ARG A 1 501 ? -5.961 -49.344 -28.328 1 85.44 501 ARG A N 1
ATOM 3833 C CA . ARG A 1 501 ? -5.535 -48.938 -29.656 1 85.44 501 ARG A CA 1
ATOM 3834 C C . ARG A 1 501 ? -4.957 -50.125 -30.438 1 85.44 501 ARG A C 1
ATOM 3836 O O . ARG A 1 501 ? -5.191 -50.25 -31.641 1 85.44 501 ARG A O 1
ATOM 3843 N N . ILE A 1 502 ? -4.176 -50.969 -29.797 1 86.5 502 ILE A N 1
ATOM 3844 C CA . ILE A 1 502 ? -3.598 -52.156 -30.453 1 86.5 502 ILE A CA 1
ATOM 3845 C C . ILE A 1 502 ? -4.711 -53.094 -30.891 1 86.5 502 ILE A C 1
ATOM 3847 O O . ILE A 1 502 ? -4.703 -53.594 -32.031 1 86.5 502 ILE A O 1
ATOM 3851 N N . LEU A 1 503 ? -5.684 -53.312 -30.094 1 84.88 503 LEU A N 1
ATOM 3852 C CA . LEU A 1 503 ? -6.797 -54.219 -30.391 1 84.88 503 LEU A CA 1
ATOM 3853 C C . LEU A 1 503 ? -7.598 -53.688 -31.578 1 84.88 503 LEU A C 1
ATOM 3855 O O . LEU A 1 503 ? -8.039 -54.469 -32.438 1 84.88 503 LEU A O 1
ATOM 3859 N N . ALA A 1 504 ? -7.777 -52.406 -31.578 1 80 504 ALA A N 1
ATOM 3860 C CA . ALA A 1 504 ? -8.492 -51.781 -32.688 1 80 504 ALA A CA 1
ATOM 3861 C C . ALA A 1 504 ? -7.738 -51.969 -34 1 80 504 ALA A C 1
ATOM 3863 O O . ALA A 1 504 ? -8.352 -52.125 -35.062 1 80 504 ALA A O 1
ATOM 3864 N N . LYS A 1 505 ? -6.508 -51.969 -33.844 1 80.25 505 LYS A N 1
ATOM 3865 C CA . LYS A 1 505 ? -5.684 -52.125 -35.062 1 80.25 505 LYS A CA 1
ATOM 3866 C C . LYS A 1 505 ? -5.676 -53.562 -35.531 1 80.25 505 LYS A C 1
ATOM 3868 O O . LYS A 1 505 ? -5.672 -53.844 -36.75 1 80.25 505 LYS A O 1
ATOM 3873 N N . ILE A 1 506 ? -5.664 -54.562 -34.688 1 79.12 506 ILE A N 1
ATOM 3874 C CA . ILE A 1 506 ? -5.535 -55.969 -35.094 1 79.12 506 ILE A CA 1
ATOM 3875 C C . ILE A 1 506 ? -6.914 -56.562 -35.375 1 79.12 506 ILE A C 1
ATOM 3877 O O . ILE A 1 506 ? -7.031 -57.688 -35.875 1 79.12 506 ILE A O 1
ATOM 3881 N N . ALA A 1 507 ? -8.008 -55.906 -34.969 1 71.25 507 ALA A N 1
ATOM 3882 C CA . ALA A 1 507 ? -9.367 -56.375 -35.281 1 71.25 507 ALA A CA 1
ATOM 3883 C C . ALA A 1 507 ? -9.672 -56.219 -36.781 1 71.25 507 ALA A C 1
ATOM 3885 O O . ALA A 1 507 ? -9.133 -55.344 -37.438 1 71.25 507 ALA A O 1
ATOM 3886 N N . MET B 1 1 ? -15.109 44.25 -15.195 1 20.75 1 MET B N 1
ATOM 3887 C CA . MET B 1 1 ? -15.555 44.781 -13.922 1 20.75 1 MET B CA 1
ATOM 3888 C C . MET B 1 1 ? -14.531 44.5 -12.82 1 20.75 1 MET B C 1
ATOM 3890 O O . MET B 1 1 ? -13.992 43.406 -12.742 1 20.75 1 MET B O 1
ATOM 3894 N N . ASN B 1 2 ? -13.914 45.469 -12.164 1 22.58 2 ASN B N 1
ATOM 3895 C CA . ASN B 1 2 ? -12.797 45.625 -11.242 1 22.58 2 ASN B CA 1
ATOM 3896 C C . ASN B 1 2 ? -13.07 44.906 -9.906 1 22.58 2 ASN B C 1
ATOM 3898 O O . ASN B 1 2 ? -14.141 45.094 -9.32 1 22.58 2 ASN B O 1
ATOM 3902 N N . LEU B 1 3 ? -12.461 43.781 -9.602 1 30.5 3 LEU B N 1
ATOM 3903 C CA . LEU B 1 3 ? -12.562 42.875 -8.469 1 30.5 3 LEU B CA 1
ATOM 3904 C C . LEU B 1 3 ? -12.531 43.656 -7.148 1 30.5 3 LEU B C 1
ATOM 3906 O O . LEU B 1 3 ? -12.094 43.094 -6.125 1 30.5 3 LEU B O 1
ATOM 3910 N N . SER B 1 4 ? -12.773 45.094 -7.098 1 28.75 4 SER B N 1
ATOM 3911 C CA . SER B 1 4 ? -12.5 46.062 -6.062 1 28.75 4 SER B CA 1
ATOM 3912 C C . SER B 1 4 ? -13.445 45.906 -4.875 1 28.75 4 SER B C 1
ATOM 3914 O O . SER B 1 4 ? -13.008 45.938 -3.721 1 28.75 4 SER B O 1
ATOM 3916 N N . GLU B 1 5 ? -14.742 46.281 -5.02 1 29.73 5 GLU B N 1
ATOM 3917 C CA . GLU B 1 5 ? -15.5 46.688 -3.834 1 29.73 5 GLU B CA 1
ATOM 3918 C C . GLU B 1 5 ? -15.93 45.469 -3.021 1 29.73 5 GLU B C 1
ATOM 3920 O O . GLU B 1 5 ? -17.031 44.969 -3.193 1 29.73 5 GLU B O 1
ATOM 3925 N N . VAL B 1 6 ? -15.125 44.469 -2.824 1 34.28 6 VAL B N 1
ATOM 3926 C CA . VAL B 1 6 ? -15.469 43.312 -2.018 1 34.28 6 VAL B CA 1
ATOM 3927 C C . VAL B 1 6 ? -15.805 43.75 -0.594 1 34.28 6 VAL B C 1
ATOM 3929 O O . VAL B 1 6 ? -15 44.406 0.066 1 34.28 6 VAL B O 1
ATOM 3932 N N . ALA B 1 7 ? -17.031 44.031 -0.217 1 35.94 7 ALA B N 1
ATOM 3933 C CA . ALA B 1 7 ? -17.516 44.281 1.141 1 35.94 7 ALA B CA 1
ATOM 3934 C C . ALA B 1 7 ? -16.734 43.438 2.156 1 35.94 7 ALA B C 1
ATOM 3936 O O . ALA B 1 7 ? -16.656 42.219 2.031 1 35.94 7 ALA B O 1
ATOM 3937 N N . SER B 1 8 ? -15.711 44 2.898 1 36.56 8 SER B N 1
ATOM 3938 C CA . SER B 1 8 ? -14.805 43.531 3.943 1 36.56 8 SER B CA 1
ATOM 3939 C C . SER B 1 8 ? -15.57 42.812 5.066 1 36.56 8 SER B C 1
ATOM 3941 O O . SER B 1 8 ? -16.141 43.5 5.938 1 36.56 8 SER B O 1
ATOM 3943 N N . ILE B 1 9 ? -16.594 42.094 4.895 1 39.59 9 ILE B N 1
ATOM 3944 C CA . ILE B 1 9 ? -17.047 41.406 6.102 1 39.59 9 ILE B CA 1
ATOM 3945 C C . ILE B 1 9 ? -15.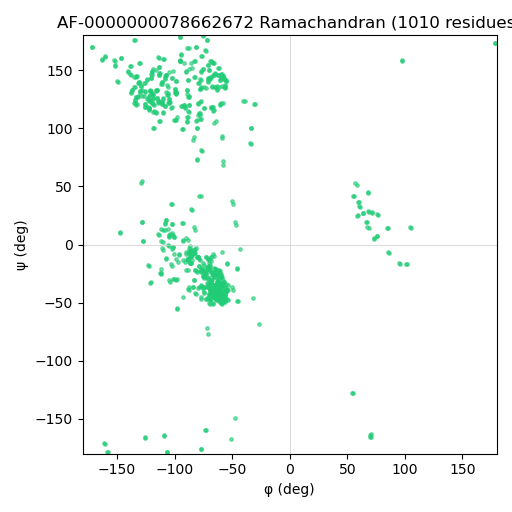852 41.094 6.988 1 39.59 9 ILE B C 1
ATOM 3947 O O . ILE B 1 9 ? -14.789 40.688 6.492 1 39.59 9 ILE B O 1
ATOM 3951 N N . GLY B 1 10 ? -15.812 41.562 8.156 1 45.53 10 GLY B N 1
ATOM 3952 C CA . GLY B 1 10 ? -14.812 41.438 9.195 1 45.53 10 GLY B CA 1
ATOM 3953 C C . GLY B 1 10 ? -14.102 40.094 9.18 1 45.53 10 GLY B C 1
ATOM 3954 O O . GLY B 1 10 ? -14.75 39.062 9.258 1 45.53 10 GLY B O 1
ATOM 3955 N N . THR B 1 11 ? -13.047 39.969 8.398 1 56.72 11 THR B N 1
ATOM 3956 C CA . THR B 1 11 ? -12.258 38.781 8.016 1 56.72 11 THR B CA 1
ATOM 3957 C C . THR B 1 11 ? -11.695 38.094 9.258 1 56.72 11 THR B C 1
ATOM 3959 O O . THR B 1 11 ? -10.812 38.625 9.93 1 56.72 11 THR B O 1
ATOM 3962 N N . ALA B 1 12 ? -12.594 37.375 10.125 1 67.94 12 ALA B N 1
ATOM 3963 C CA . ALA B 1 12 ? -12.156 36.594 11.273 1 67.94 12 ALA B CA 1
ATOM 3964 C C . ALA B 1 12 ? -10.875 35.812 10.945 1 67.94 12 ALA B C 1
ATOM 3966 O O . ALA B 1 12 ? -10.719 35.312 9.836 1 67.94 12 ALA B O 1
ATOM 3967 N N . ARG B 1 13 ? -9.898 36.125 11.828 1 82.88 13 ARG B N 1
ATOM 3968 C CA . ARG B 1 13 ? -8.633 35.406 11.703 1 82.88 13 ARG B CA 1
ATOM 3969 C C . ARG B 1 13 ? -8.836 33.906 11.828 1 82.88 13 ARG B C 1
ATOM 3971 O O . ARG B 1 13 ? -9.406 33.438 12.82 1 82.88 13 ARG B O 1
ATOM 3978 N N . PRO B 1 14 ? -8.461 33.156 10.836 1 88.06 14 PRO B N 1
ATOM 3979 C CA . PRO B 1 14 ? -8.617 31.703 10.906 1 88.06 14 PRO B CA 1
ATOM 3980 C C . PRO B 1 14 ? -7.914 31.109 12.125 1 88.06 14 PRO B C 1
ATOM 3982 O O . PRO B 1 14 ? -6.824 31.547 12.492 1 88.06 14 PRO B O 1
ATOM 3985 N N . VAL B 1 15 ? -8.562 30.25 12.75 1 87.81 15 VAL B N 1
ATOM 3986 C CA . VAL B 1 15 ? -8.031 29.547 13.914 1 87.81 15 VAL B CA 1
ATOM 3987 C C . VAL B 1 15 ? -7.301 28.281 13.469 1 87.81 15 VAL B C 1
ATOM 3989 O O . VAL B 1 15 ? -7.816 27.516 12.648 1 87.81 15 VAL B O 1
ATOM 3992 N N . ILE B 1 16 ? -6.066 28.062 14.008 1 89.19 16 ILE B N 1
ATOM 3993 C CA . ILE B 1 16 ? -5.312 26.828 13.805 1 89.19 16 ILE B CA 1
ATOM 3994 C C . ILE B 1 16 ? -5.293 26.016 15.094 1 89.19 16 ILE B C 1
ATOM 3996 O O . ILE B 1 16 ? -4.766 26.469 16.109 1 89.19 16 ILE B O 1
ATOM 4000 N N . GLY B 1 17 ? -5.828 24.859 15.016 1 88.19 17 GLY B N 1
ATOM 4001 C CA . GLY B 1 17 ? -6.047 24.094 16.234 1 88.19 17 GLY B CA 1
ATOM 4002 C C . GLY B 1 17 ? -5.086 22.938 16.406 1 88.19 17 GLY B C 1
ATOM 4003 O O . GLY B 1 17 ? -4.195 22.734 15.57 1 88.19 17 GLY B O 1
ATOM 4004 N N . LYS B 1 18 ? -5.305 22.219 17.5 1 85.56 18 LYS B N 1
ATOM 4005 C CA . LYS B 1 18 ? -4.402 21.188 17.984 1 85.56 18 LYS B CA 1
ATOM 4006 C C . LYS B 1 18 ? -4.402 19.969 17.062 1 85.56 18 LYS B C 1
ATOM 4008 O O . LYS B 1 18 ? -3.426 19.219 17 1 85.56 18 LYS B O 1
ATOM 4013 N N . ASP B 1 19 ? -5.414 19.781 16.281 1 83.25 19 ASP B N 1
ATOM 4014 C CA . ASP B 1 19 ? -5.535 18.578 15.461 1 83.25 19 ASP B CA 1
ATOM 4015 C C . ASP B 1 19 ? -4.508 18.578 14.336 1 83.25 19 ASP B C 1
ATOM 4017 O O . ASP B 1 19 ? -4.223 17.516 13.758 1 83.25 19 ASP B O 1
ATOM 4021 N N . VAL B 1 20 ? -3.969 19.719 14.023 1 84.62 20 VAL B N 1
ATOM 4022 C CA . VAL B 1 20 ? -2.887 19.812 13.047 1 84.62 20 VAL B CA 1
ATOM 4023 C C . VAL B 1 20 ? -1.686 19 13.531 1 84.62 20 VAL B C 1
ATOM 4025 O O . VAL B 1 20 ? -1.052 18.281 12.75 1 84.62 20 VAL B O 1
ATOM 4028 N N . LEU B 1 21 ? -1.456 19.062 14.812 1 82.69 21 LEU B N 1
ATOM 4029 C CA . LEU B 1 21 ? -0.307 18.375 15.375 1 82.69 21 LEU B CA 1
ATOM 4030 C C . LEU B 1 21 ? -0.499 16.859 15.289 1 82.69 21 LEU B C 1
ATOM 4032 O O . LEU B 1 21 ? 0.463 16.109 15.07 1 82.69 21 LEU B O 1
ATOM 4036 N N . GLU B 1 22 ? -1.687 16.5 15.5 1 79.25 22 GLU B N 1
ATOM 4037 C CA . GLU B 1 22 ? -1.975 15.07 15.383 1 79.25 22 GLU B CA 1
ATOM 4038 C C . GLU B 1 22 ? -1.701 14.562 13.969 1 79.25 22 GLU B C 1
ATOM 4040 O O . GLU B 1 22 ? -1.116 13.492 13.789 1 79.25 22 GLU B O 1
ATOM 4045 N N . LEU B 1 23 ? -2.143 15.328 13.078 1 77.75 23 LEU B N 1
ATOM 4046 C CA . LEU B 1 23 ? -1.99 14.93 11.688 1 77.75 23 LEU B CA 1
ATOM 4047 C C . LEU B 1 23 ? -0.519 14.883 11.289 1 77.75 23 LEU B C 1
ATOM 4049 O O . LEU B 1 23 ? -0.097 14 10.539 1 77.75 23 LEU B O 1
ATOM 4053 N N . LEU B 1 24 ? 0.249 15.797 11.836 1 77.19 24 LEU B N 1
ATOM 4054 C CA . LEU B 1 24 ? 1.663 15.891 11.492 1 77.19 24 LEU B CA 1
ATOM 4055 C C . LEU B 1 24 ? 2.467 14.805 12.203 1 77.19 24 LEU B C 1
ATOM 4057 O O . LEU B 1 24 ? 3.584 14.477 11.789 1 77.19 24 LEU B O 1
ATOM 4061 N N . SER B 1 25 ? 2.01 14.273 13.234 1 71.56 25 SER B N 1
ATOM 4062 C CA . SER B 1 25 ? 2.762 13.297 14.016 1 71.56 25 SER B CA 1
ATOM 4063 C C . SER B 1 25 ? 2.354 11.875 13.664 1 71.56 25 SER B C 1
ATOM 4065 O O . SER B 1 25 ? 3.191 11.062 13.25 1 71.56 25 SER B O 1
ATOM 4067 N N . THR B 1 26 ? 1.104 11.562 13.734 1 65.31 26 THR B N 1
ATOM 4068 C CA . THR B 1 26 ? 0.655 10.18 13.648 1 65.31 26 THR B CA 1
ATOM 4069 C C . THR B 1 26 ? 0.173 9.852 12.234 1 65.31 26 THR B C 1
ATOM 4071 O O . THR B 1 26 ? 0.328 8.719 11.766 1 65.31 26 THR B O 1
ATOM 4074 N N . ALA B 1 27 ? -0.305 10.805 11.633 1 63.53 27 ALA B N 1
ATOM 4075 C CA . ALA B 1 27 ? -1.053 10.484 10.414 1 63.53 27 ALA B CA 1
ATOM 4076 C C . ALA B 1 27 ? -0.134 10.445 9.203 1 63.53 27 ALA B C 1
ATOM 4078 O O . ALA B 1 27 ? -0.418 9.758 8.219 1 63.53 27 ALA B O 1
ATOM 4079 N N . MET B 1 28 ? 0.954 11.07 9.266 1 63.59 28 MET B N 1
ATOM 4080 C CA . MET B 1 28 ? 1.744 11.266 8.055 1 63.59 28 MET B CA 1
ATOM 4081 C C . MET B 1 28 ? 2.557 10.023 7.727 1 63.59 28 MET B C 1
ATOM 4083 O O . MET B 1 28 ? 2.844 9.75 6.559 1 63.59 28 MET B O 1
ATOM 4087 N N . TYR B 1 29 ? 2.826 9.164 8.758 1 64.31 29 TYR B N 1
ATOM 4088 C CA . TYR B 1 29 ? 3.816 8.148 8.422 1 64.31 29 TYR B CA 1
ATOM 4089 C C . TYR B 1 29 ? 3.254 6.75 8.633 1 64.31 29 TYR B C 1
ATOM 4091 O O . TYR B 1 29 ? 2.75 6.434 9.711 1 64.31 29 TYR B O 1
ATOM 4099 N N . VAL B 1 30 ? 3.189 5.969 7.5 1 64.62 30 VAL B N 1
ATOM 4100 C CA . VAL B 1 30 ? 2.684 4.602 7.531 1 64.62 30 VAL B CA 1
ATOM 4101 C C . VAL B 1 30 ? 3.744 3.672 8.117 1 64.62 30 VAL B C 1
ATOM 4103 O O . VAL B 1 30 ? 3.451 2.863 9 1 64.62 30 VAL B O 1
ATOM 4106 N N . ASP B 1 31 ? 5.027 3.801 7.645 1 75.88 31 ASP B N 1
ATOM 4107 C CA . ASP B 1 31 ? 6.152 3 8.117 1 75.88 31 ASP B CA 1
ATOM 4108 C C . ASP B 1 31 ? 6.898 3.717 9.242 1 75.88 31 ASP B C 1
ATOM 4110 O O . ASP B 1 31 ? 7.477 4.785 9.023 1 75.88 31 ASP B O 1
ATOM 4114 N N . PRO B 1 32 ? 6.941 3.08 10.422 1 83.69 32 PRO B N 1
ATOM 4115 C CA . PRO B 1 32 ? 7.609 3.74 11.547 1 83.69 32 PRO B CA 1
ATOM 4116 C C . PRO B 1 32 ? 9.086 4.027 11.266 1 83.69 32 PRO B C 1
ATOM 4118 O O . PRO B 1 32 ? 9.648 4.973 11.828 1 83.69 32 PRO B O 1
ATOM 4121 N N . LEU B 1 33 ? 9.75 3.254 10.406 1 91.81 33 LEU B N 1
ATOM 4122 C CA . LEU B 1 33 ? 11.172 3.43 10.156 1 91.81 33 LEU B CA 1
ATOM 4123 C C . LEU B 1 33 ? 11.438 4.746 9.43 1 91.81 33 LEU B C 1
ATOM 4125 O O . LEU B 1 33 ? 12.578 5.207 9.367 1 91.81 33 LEU B O 1
ATOM 4129 N N . THR B 1 34 ? 10.367 5.402 8.953 1 89.88 34 THR B N 1
ATOM 4130 C CA . THR B 1 34 ? 10.508 6.656 8.227 1 89.88 34 THR B CA 1
ATOM 4131 C C . THR B 1 34 ? 11.062 7.75 9.133 1 89.88 34 THR B C 1
ATOM 4133 O O . THR B 1 34 ? 11.641 8.727 8.656 1 89.88 34 THR B O 1
ATOM 4136 N N . ILE B 1 35 ? 10.922 7.57 10.414 1 92 35 ILE B N 1
ATOM 4137 C CA . ILE B 1 35 ? 11.422 8.617 11.305 1 92 35 ILE B CA 1
ATOM 4138 C C . ILE B 1 35 ? 12.938 8.711 11.188 1 92 35 ILE B C 1
ATOM 4140 O O . ILE B 1 35 ? 13.508 9.805 11.281 1 92 35 ILE B O 1
ATOM 4144 N N . TYR B 1 36 ? 13.57 7.523 10.969 1 96.38 36 TYR B N 1
ATOM 4145 C CA . TYR B 1 36 ? 15.023 7.531 10.789 1 96.38 36 TYR B CA 1
ATOM 4146 C C . TYR B 1 36 ? 15.406 8.289 9.523 1 96.38 36 TYR B C 1
ATOM 4148 O O . TYR B 1 36 ? 16.406 9.008 9.508 1 96.38 36 TYR B O 1
ATOM 4156 N N . ARG B 1 37 ? 14.688 8.07 8.5 1 94.19 37 ARG B N 1
ATOM 4157 C CA . ARG B 1 37 ? 14.945 8.805 7.27 1 94.19 37 ARG B CA 1
ATOM 4158 C C . ARG B 1 37 ? 14.82 10.312 7.496 1 94.19 37 ARG B C 1
ATOM 4160 O O . ARG B 1 37 ? 15.648 11.086 7.016 1 94.19 37 ARG B O 1
ATOM 4167 N N . GLU B 1 38 ? 13.75 10.719 8.211 1 92 38 GLU B N 1
ATOM 4168 C CA . GLU B 1 38 ? 13.508 12.133 8.477 1 92 38 GLU B CA 1
ATOM 4169 C C . GLU B 1 38 ? 14.68 12.758 9.234 1 92 38 GLU B C 1
ATOM 4171 O O . GLU B 1 38 ? 15.141 13.844 8.883 1 92 38 GLU B O 1
ATOM 4176 N N . TYR B 1 39 ? 15.133 12.086 10.219 1 96.62 39 TYR B N 1
ATOM 4177 C CA . TYR B 1 39 ? 16.203 12.641 11.047 1 96.62 39 TYR B CA 1
ATOM 4178 C C . TYR B 1 39 ? 17.531 12.586 10.32 1 96.62 39 TYR B C 1
ATOM 4180 O O . TYR B 1 39 ? 18.375 13.484 10.461 1 96.62 39 TYR B O 1
ATOM 4188 N N . VAL B 1 40 ? 17.734 11.523 9.562 1 96.38 40 VAL B N 1
ATOM 4189 C CA . VAL B 1 40 ? 18.938 11.445 8.742 1 96.38 40 VAL B CA 1
ATOM 4190 C C . VAL B 1 40 ? 18.938 12.555 7.699 1 96.38 40 VAL B C 1
ATOM 4192 O O . VAL B 1 40 ? 19.969 13.164 7.426 1 96.38 40 VAL B O 1
ATOM 4195 N N . GLN B 1 41 ? 17.828 12.812 7.152 1 93.69 41 GLN B N 1
ATOM 4196 C CA . GLN B 1 41 ? 17.688 13.891 6.184 1 93.69 41 GLN B CA 1
ATOM 4197 C C . GLN B 1 41 ? 18.047 15.234 6.812 1 93.69 41 GLN B C 1
ATOM 4199 O O . GLN B 1 41 ? 18.797 16.016 6.227 1 93.69 41 GLN B O 1
ATOM 4204 N N . ASN B 1 42 ? 17.484 15.523 7.953 1 94.69 42 ASN B N 1
ATOM 4205 C CA . ASN B 1 42 ? 17.812 16.766 8.656 1 94.69 42 ASN B CA 1
ATOM 4206 C C . ASN B 1 42 ? 19.297 16.844 8.992 1 94.69 42 ASN B C 1
ATOM 4208 O O . ASN B 1 42 ? 19.906 17.906 8.875 1 94.69 42 ASN B O 1
ATOM 4212 N N . ALA B 1 43 ? 19.797 15.734 9.414 1 96.69 43 ALA B N 1
ATOM 4213 C CA . ALA B 1 43 ? 21.234 15.68 9.719 1 96.69 43 ALA B CA 1
ATOM 4214 C C . ALA B 1 43 ? 22.062 15.977 8.477 1 96.69 43 ALA B C 1
ATOM 4216 O O . ALA B 1 43 ? 23.047 16.719 8.555 1 96.69 43 ALA B O 1
ATOM 4217 N N . ALA B 1 44 ? 21.688 15.344 7.406 1 94.5 44 ALA B N 1
ATOM 4218 C CA . ALA B 1 44 ? 22.391 15.555 6.145 1 94.5 44 ALA B CA 1
ATOM 4219 C C . ALA B 1 44 ? 22.406 17.031 5.762 1 94.5 44 ALA B C 1
ATOM 4221 O O . ALA B 1 44 ? 23.438 17.562 5.344 1 94.5 44 ALA B O 1
ATOM 4222 N N . ASP B 1 45 ? 21.312 17.719 5.879 1 94.25 45 ASP B N 1
ATOM 4223 C CA . ASP B 1 45 ? 21.234 19.141 5.582 1 94.25 45 ASP B CA 1
ATOM 4224 C C . ASP B 1 45 ? 22.141 19.938 6.508 1 94.25 45 ASP B C 1
ATOM 4226 O O . ASP B 1 45 ? 22.844 20.859 6.059 1 94.25 45 ASP B O 1
ATOM 4230 N N . ALA B 1 46 ? 22.141 19.625 7.793 1 95.31 46 ALA B N 1
ATOM 4231 C CA . ALA B 1 46 ? 22.969 20.312 8.773 1 95.31 46 ALA B CA 1
ATOM 4232 C C . ALA B 1 46 ? 24.453 20.094 8.469 1 95.31 46 ALA B C 1
ATOM 4234 O O . ALA B 1 46 ? 25.266 21.016 8.648 1 95.31 46 ALA B O 1
ATOM 4235 N N . ILE B 1 47 ? 24.812 18.938 8.078 1 95.94 47 ILE B N 1
ATOM 4236 C CA . ILE B 1 47 ? 26.188 18.609 7.734 1 95.94 47 ILE B CA 1
ATOM 4237 C C . ILE B 1 47 ? 26.609 19.406 6.492 1 95.94 47 ILE B C 1
ATOM 4239 O O . ILE B 1 47 ? 27.719 19.938 6.43 1 95.94 47 ILE B O 1
ATOM 4243 N N . ASP B 1 48 ? 25.734 19.438 5.523 1 92.88 48 ASP B N 1
ATOM 4244 C CA . ASP B 1 48 ? 26 20.266 4.34 1 92.88 48 ASP B CA 1
ATOM 4245 C C . ASP B 1 48 ? 26.25 21.719 4.723 1 92.88 48 ASP B C 1
ATOM 4247 O O . ASP B 1 48 ? 27.156 22.359 4.184 1 92.88 48 ASP B O 1
ATOM 4251 N N . ASP B 1 49 ? 25.438 22.234 5.586 1 93.31 49 ASP B N 1
ATOM 4252 C CA . ASP B 1 49 ? 25.625 23.609 6.066 1 93.31 49 ASP B CA 1
ATOM 4253 C C . ASP B 1 49 ? 26.969 23.766 6.766 1 93.31 49 ASP B C 1
ATOM 4255 O O . ASP B 1 49 ? 27.625 24.797 6.625 1 93.31 49 ASP B O 1
ATOM 4259 N N . ALA B 1 50 ? 27.344 22.797 7.535 1 95.38 50 ALA B N 1
ATOM 4260 C CA . ALA B 1 50 ? 28.625 22.828 8.219 1 95.38 50 ALA B CA 1
ATOM 4261 C C . ALA B 1 50 ? 29.781 22.859 7.211 1 95.38 50 ALA B C 1
ATOM 4263 O O . ALA B 1 50 ? 30.766 23.578 7.391 1 95.38 50 ALA B O 1
ATOM 4264 N N . ARG B 1 51 ? 29.641 22.047 6.254 1 93.25 51 ARG B N 1
ATOM 4265 C CA . ARG B 1 51 ? 30.656 22.031 5.195 1 93.25 51 ARG B CA 1
ATOM 4266 C C . ARG B 1 51 ? 30.75 23.391 4.516 1 93.25 51 ARG B C 1
ATOM 4268 O O . ARG B 1 51 ? 31.844 23.906 4.309 1 93.25 51 ARG B O 1
ATOM 4275 N N . ALA B 1 52 ? 29.609 23.906 4.203 1 91.31 52 ALA B N 1
ATOM 4276 C CA . ALA B 1 52 ? 29.562 25.219 3.541 1 91.31 52 ALA B CA 1
ATOM 4277 C C . ALA B 1 52 ? 30.172 26.297 4.418 1 91.31 52 ALA B C 1
ATOM 4279 O O . ALA B 1 52 ? 30.781 27.234 3.914 1 91.31 52 ALA B O 1
ATOM 4280 N N . ALA B 1 53 ? 30.031 26.172 5.691 1 93.88 53 ALA B N 1
ATOM 4281 C CA . ALA B 1 53 ? 30.562 27.141 6.645 1 93.88 53 ALA B CA 1
ATOM 4282 C C . ALA B 1 53 ? 32.031 26.891 6.934 1 93.88 53 ALA B C 1
ATOM 4284 O O . ALA B 1 53 ? 32.656 27.641 7.684 1 93.88 53 ALA B O 1
ATOM 4285 N N . GLY B 1 54 ? 32.562 25.781 6.418 1 93.44 54 GLY B N 1
ATOM 4286 C CA . GLY B 1 54 ? 33.969 25.469 6.598 1 93.44 54 GLY B CA 1
ATOM 4287 C C . GLY B 1 54 ? 34.25 24.75 7.91 1 93.44 54 GLY B C 1
ATOM 4288 O O . GLY B 1 54 ? 35.406 24.656 8.32 1 93.44 54 GLY B O 1
ATOM 4289 N N . LEU B 1 55 ? 33.219 24.266 8.539 1 94.62 55 LEU B N 1
ATOM 4290 C CA . LEU B 1 55 ? 33.406 23.594 9.828 1 94.62 55 LEU B CA 1
ATOM 4291 C C . LEU B 1 55 ? 33.812 22.141 9.633 1 94.62 55 LEU B C 1
ATOM 4293 O O . LEU B 1 55 ? 34.375 21.531 10.539 1 94.62 55 LEU B O 1
ATOM 4297 N N . LEU B 1 56 ? 33.344 21.578 8.547 1 93.56 56 LEU B N 1
ATOM 4298 C CA . LEU B 1 56 ? 33.656 20.172 8.219 1 93.56 56 LEU B CA 1
ATOM 4299 C C . LEU B 1 56 ? 34.281 20.062 6.844 1 93.56 56 LEU B C 1
ATOM 4301 O O . LEU B 1 56 ? 33.969 20.828 5.934 1 93.56 56 LEU B O 1
ATOM 4305 N N . ARG B 1 57 ? 35.25 19.156 6.773 1 89.31 57 ARG B N 1
ATOM 4306 C CA . ARG B 1 57 ? 35.75 18.75 5.453 1 89.31 57 ARG B CA 1
ATOM 4307 C C . ARG B 1 57 ? 34.75 17.875 4.734 1 89.31 57 ARG B C 1
ATOM 4309 O O . ARG B 1 57 ? 33.781 17.391 5.344 1 89.31 57 ARG B O 1
ATOM 4316 N N . ALA B 1 58 ? 34.844 17.609 3.477 1 81.56 58 ALA B N 1
ATOM 4317 C CA . ALA B 1 58 ? 33.938 16.891 2.607 1 81.56 58 ALA B CA 1
ATOM 4318 C C . ALA B 1 58 ? 33.688 15.469 3.117 1 81.56 58 ALA B C 1
ATOM 4320 O O . ALA B 1 58 ? 32.594 14.938 3.01 1 81.56 58 ALA B O 1
ATOM 4321 N N . ASP B 1 59 ? 34.656 14.875 3.775 1 81.88 59 ASP B N 1
ATOM 4322 C CA . ASP B 1 59 ? 34.562 13.469 4.156 1 81.88 59 ASP B CA 1
ATOM 4323 C C . ASP B 1 59 ? 34.25 13.32 5.641 1 81.88 59 ASP B C 1
ATOM 4325 O O . ASP B 1 59 ? 34.25 12.211 6.172 1 81.88 59 ASP B O 1
ATOM 4329 N N . GLU B 1 60 ? 33.938 14.375 6.289 1 88.25 60 GLU B N 1
ATOM 4330 C CA . GLU B 1 60 ? 33.844 14.32 7.746 1 88.25 60 GLU B CA 1
ATOM 4331 C C . GLU B 1 60 ? 32.375 14.344 8.203 1 88.25 60 GLU B C 1
ATOM 4333 O O . GLU B 1 60 ? 32.125 14.336 9.406 1 88.25 60 GLU B O 1
ATOM 4338 N N . GLY B 1 61 ? 31.438 14.414 7.348 1 93 61 GLY B N 1
ATOM 4339 C CA . GLY B 1 61 ? 30.047 14.383 7.762 1 93 61 GLY B CA 1
ATOM 4340 C C . GLY B 1 61 ? 29.625 13.039 8.32 1 93 61 GLY B C 1
ATOM 4341 O O . GLY B 1 61 ? 29.719 12.016 7.641 1 93 61 GLY B O 1
ATOM 4342 N N . ALA B 1 62 ? 29.188 13.031 9.664 1 96.44 62 ALA B N 1
ATOM 4343 C CA . ALA B 1 62 ? 28.922 11.773 10.336 1 96.44 62 ALA B CA 1
ATOM 4344 C C . ALA B 1 62 ? 27.609 11.844 11.117 1 96.44 62 ALA B C 1
ATOM 4346 O O . ALA B 1 62 ? 27.234 12.898 11.633 1 96.44 62 ALA B O 1
ATOM 4347 N N . ILE B 1 63 ? 26.906 10.781 11.148 1 98.38 63 ILE B N 1
ATOM 4348 C CA . ILE B 1 63 ? 25.719 10.562 11.953 1 98.38 63 ILE B CA 1
ATOM 4349 C C . ILE B 1 63 ? 25.875 9.297 12.789 1 98.38 63 ILE B C 1
ATOM 4351 O O . ILE B 1 63 ? 26.156 8.219 12.25 1 98.38 63 ILE B O 1
ATOM 4355 N N . ALA B 1 64 ? 25.797 9.406 14.07 1 98.62 64 ALA B N 1
ATOM 4356 C CA . ALA B 1 64 ? 25.828 8.258 14.977 1 98.62 64 ALA B CA 1
ATOM 4357 C C . ALA B 1 64 ? 24.453 7.965 15.539 1 98.62 64 ALA B C 1
ATOM 4359 O O . ALA B 1 64 ? 23.812 8.828 16.156 1 98.62 64 ALA B O 1
ATOM 4360 N N . ILE B 1 65 ? 24 6.742 15.297 1 98.81 65 ILE B N 1
ATOM 4361 C CA . ILE B 1 65 ? 22.688 6.312 15.805 1 98.81 65 ILE B CA 1
ATOM 4362 C C . ILE B 1 65 ? 22.891 5.262 16.891 1 98.81 65 ILE B C 1
ATOM 4364 O O . ILE B 1 65 ? 23.578 4.262 16.688 1 98.81 65 ILE B O 1
ATOM 4368 N N . THR B 1 66 ? 22.391 5.516 18.031 1 98.62 66 THR B N 1
ATOM 4369 C CA . THR B 1 66 ? 22.422 4.578 19.156 1 98.62 66 THR B CA 1
ATOM 4370 C C . THR B 1 66 ? 21.016 4.113 19.516 1 98.62 66 THR B C 1
ATOM 4372 O O . THR B 1 66 ? 20.141 4.938 19.797 1 98.62 66 THR B O 1
ATOM 4375 N N . ILE B 1 67 ? 20.828 2.855 19.484 1 98.44 67 ILE B N 1
ATOM 4376 C CA . ILE B 1 67 ? 19.531 2.242 19.797 1 98.44 67 ILE B CA 1
ATOM 4377 C C . ILE B 1 67 ? 19.688 1.321 21.016 1 98.44 67 ILE B C 1
ATOM 4379 O O . ILE B 1 67 ? 20.516 0.408 21 1 98.44 67 ILE B O 1
ATOM 4383 N N . ASP B 1 68 ? 18.969 1.572 22.062 1 97.12 68 ASP B N 1
ATOM 4384 C CA . ASP B 1 68 ? 18.969 0.734 23.25 1 97.12 68 ASP B CA 1
ATOM 4385 C C . ASP B 1 68 ? 17.594 0.149 23.516 1 97.12 68 ASP B C 1
ATOM 4387 O O . ASP B 1 68 ? 16.75 0.788 24.156 1 97.12 68 ASP B O 1
ATOM 4391 N N . PRO B 1 69 ? 17.391 -1.048 23.156 1 93.62 69 PRO B N 1
ATOM 4392 C CA . PRO B 1 69 ? 16.078 -1.65 23.344 1 93.62 69 PRO B CA 1
ATOM 4393 C C . PRO B 1 69 ? 15.719 -1.826 24.812 1 93.62 69 PRO B C 1
ATOM 4395 O O . PRO B 1 69 ? 14.531 -1.854 25.172 1 93.62 69 PRO B O 1
ATOM 4398 N N . THR B 1 70 ? 16.719 -1.947 25.734 1 94.25 70 THR B N 1
ATOM 4399 C CA . THR B 1 70 ? 16.469 -2.156 27.156 1 94.25 70 THR B CA 1
ATOM 4400 C C . THR B 1 70 ? 15.867 -0.906 27.781 1 94.25 70 THR B C 1
ATOM 4402 O O . THR B 1 70 ? 14.844 -0.979 28.453 1 94.25 70 THR B O 1
ATOM 4405 N N . THR B 1 71 ? 16.484 0.21 27.562 1 95.81 71 THR B N 1
ATOM 4406 C CA . THR B 1 71 ? 15.969 1.462 28.094 1 95.81 71 THR B CA 1
ATOM 4407 C C . THR B 1 71 ? 14.945 2.088 27.156 1 95.81 71 THR B C 1
ATOM 4409 O O . THR B 1 71 ? 14.359 3.125 27.469 1 95.81 71 THR B O 1
ATOM 4412 N N . ARG B 1 72 ? 14.773 1.468 25.922 1 96.75 72 ARG B N 1
ATOM 4413 C CA . ARG B 1 72 ? 13.844 1.9 24.891 1 96.75 72 ARG B CA 1
ATOM 4414 C C . ARG B 1 72 ? 14.125 3.342 24.469 1 96.75 72 ARG B C 1
ATOM 4416 O O . ARG B 1 72 ? 13.219 4.184 24.484 1 96.75 72 ARG B O 1
ATOM 4423 N N . THR B 1 73 ? 15.367 3.547 24.156 1 98 73 THR B N 1
ATOM 4424 C CA . THR B 1 73 ? 15.844 4.875 23.797 1 98 73 THR B CA 1
ATOM 4425 C C . THR B 1 73 ? 16.562 4.844 22.453 1 98 73 THR B C 1
ATOM 4427 O O . THR B 1 73 ? 17.25 3.877 22.125 1 98 73 THR B O 1
ATOM 4430 N N . ILE B 1 74 ? 16.344 5.812 21.625 1 98.38 74 ILE B N 1
ATOM 4431 C CA . ILE B 1 74 ? 17.031 6.051 20.359 1 98.38 74 ILE B CA 1
ATOM 4432 C C . ILE B 1 74 ? 17.734 7.41 20.406 1 98.38 74 ILE B C 1
ATOM 4434 O O . ILE B 1 74 ? 17.141 8.406 20.812 1 98.38 74 ILE B O 1
ATOM 4438 N N . THR B 1 75 ? 18.938 7.477 20.078 1 98.69 75 THR B N 1
ATOM 4439 C CA . THR B 1 75 ? 19.688 8.727 19.938 1 98.69 75 THR B CA 1
ATOM 4440 C C . THR B 1 75 ? 20.297 8.852 18.547 1 98.69 75 THR B C 1
ATOM 4442 O O . THR B 1 75 ? 20.969 7.93 18.078 1 98.69 75 THR B O 1
ATOM 4445 N N . ILE B 1 76 ? 20.062 9.875 17.859 1 98.75 76 ILE B N 1
ATOM 4446 C CA . ILE B 1 76 ? 20.641 10.195 16.562 1 98.75 76 ILE B CA 1
ATOM 4447 C C . ILE B 1 76 ? 21.438 11.492 16.656 1 98.75 76 ILE B C 1
ATOM 4449 O O . ILE B 1 76 ? 20.875 12.562 16.891 1 98.75 76 ILE B O 1
ATOM 4453 N N . ARG B 1 77 ? 22.719 11.445 16.5 1 98.44 77 ARG B N 1
ATOM 4454 C CA . ARG B 1 77 ? 23.594 12.609 16.656 1 98.44 77 ARG B CA 1
ATOM 4455 C C . ARG B 1 77 ? 24.375 12.867 15.367 1 98.44 77 ARG B C 1
ATOM 4457 O O . ARG B 1 77 ? 24.969 11.945 14.797 1 98.44 77 ARG B O 1
ATOM 4464 N N . ASP B 1 78 ? 24.297 14.07 14.93 1 98.44 78 ASP B N 1
ATOM 4465 C CA . ASP B 1 78 ? 25.109 14.461 13.781 1 98.44 78 ASP B CA 1
ATOM 4466 C C . ASP B 1 78 ? 26.156 15.5 14.188 1 98.44 78 ASP B C 1
ATOM 4468 O O . ASP B 1 78 ? 26.125 16.031 15.297 1 98.44 78 ASP B O 1
ATOM 4472 N N . ASN B 1 79 ? 27.188 15.656 13.375 1 97.38 79 ASN B N 1
ATOM 4473 C CA . ASN B 1 79 ? 28.188 16.688 13.602 1 97.38 79 ASN B CA 1
ATOM 4474 C C . ASN B 1 79 ? 28 17.875 12.656 1 97.38 79 ASN B C 1
ATOM 4476 O O . ASN B 1 79 ? 28.984 18.422 12.141 1 97.38 79 ASN B O 1
ATOM 4480 N N . GLY B 1 80 ? 26.719 18.172 12.359 1 97.06 80 GLY B N 1
ATOM 4481 C CA . GLY B 1 80 ? 26.406 19.297 11.508 1 97.06 80 GLY B CA 1
ATOM 4482 C C . GLY B 1 80 ? 26.594 20.641 12.195 1 97.06 80 GLY B C 1
ATOM 4483 O O . GLY B 1 80 ? 27.312 20.734 13.195 1 97.06 80 GLY B O 1
ATOM 4484 N N . VAL B 1 81 ? 25.969 21.656 11.68 1 96 81 VAL B N 1
ATOM 4485 C CA . VAL B 1 81 ? 26.203 23.047 12.086 1 96 81 VAL B CA 1
ATOM 4486 C C . VAL B 1 81 ? 25.547 23.312 13.438 1 96 81 VAL B C 1
ATOM 4488 O O . VAL B 1 81 ? 25.875 24.281 14.117 1 96 81 VAL B O 1
ATOM 4491 N N . GLY B 1 82 ? 24.641 22.438 13.859 1 96.12 82 GLY B N 1
ATOM 4492 C CA . GLY B 1 82 ? 23.859 22.719 15.055 1 96.12 82 GLY B CA 1
ATOM 4493 C C . GLY B 1 82 ? 22.859 23.844 14.875 1 96.12 82 GLY B C 1
ATOM 4494 O O . GLY B 1 82 ? 22.375 24.078 13.773 1 96.12 82 GLY B O 1
ATOM 4495 N N . ILE B 1 83 ? 22.375 24.344 15.961 1 95.12 83 ILE B N 1
ATOM 4496 C CA . ILE B 1 83 ? 21.469 25.484 15.984 1 95.12 83 ILE B CA 1
ATOM 4497 C C . ILE B 1 83 ? 21.938 26.484 17.047 1 95.12 83 ILE B C 1
ATOM 4499 O O . ILE B 1 83 ? 22.141 26.125 18.203 1 95.12 83 ILE B O 1
ATOM 4503 N N . ALA B 1 84 ? 22.078 27.641 16.578 1 92.75 84 ALA B N 1
ATOM 4504 C CA . ALA B 1 84 ? 22.531 28.703 17.484 1 92.75 84 ALA B CA 1
ATOM 4505 C C . ALA B 1 84 ? 21.531 28.922 18.609 1 92.75 84 ALA B C 1
ATOM 4507 O O . ALA B 1 84 ? 20.312 28.797 18.406 1 92.75 84 ALA B O 1
ATOM 4508 N N . SER B 1 85 ? 22.062 29.375 19.734 1 89.69 85 SER B N 1
ATOM 4509 C CA . SER B 1 85 ? 21.281 29.547 20.938 1 89.69 85 SER B CA 1
ATOM 4510 C C . SER B 1 85 ? 20.125 30.531 20.734 1 89.69 85 SER B C 1
ATOM 4512 O O . SER B 1 85 ? 19.016 30.312 21.219 1 89.69 85 SER B O 1
ATOM 4514 N N . ASP B 1 86 ? 20.359 31.609 20.016 1 89.38 86 ASP B N 1
ATOM 4515 C CA . ASP B 1 86 ? 19.391 32.688 19.859 1 89.38 86 ASP B CA 1
ATOM 4516 C C . ASP B 1 86 ? 18.234 32.25 18.953 1 89.38 86 ASP B C 1
ATOM 4518 O O . ASP B 1 86 ? 17.141 32.812 19.031 1 89.38 86 ASP B O 1
ATOM 4522 N N . ALA B 1 87 ? 18.469 31.234 18.125 1 91.38 87 ALA B N 1
ATOM 4523 C CA . ALA B 1 87 ? 17.453 30.781 17.172 1 91.38 87 ALA B CA 1
ATOM 4524 C C . ALA B 1 87 ? 16.906 29.422 17.578 1 91.38 87 ALA B C 1
ATOM 4526 O O . ALA B 1 87 ? 15.953 28.922 16.969 1 91.38 87 ALA B O 1
ATOM 4527 N N . PHE B 1 88 ? 17.453 28.812 18.625 1 93.62 88 PHE B N 1
ATOM 4528 C CA . PHE B 1 88 ? 17.203 27.422 18.969 1 93.62 88 PHE B CA 1
ATOM 4529 C C . PHE B 1 88 ? 15.727 27.188 19.219 1 93.62 88 PHE B C 1
ATOM 4531 O O . PHE B 1 88 ? 15.109 26.344 18.562 1 93.62 88 PHE B O 1
ATOM 4538 N N . GLN B 1 89 ? 15.078 27.969 20.031 1 92.19 89 GLN B N 1
ATOM 4539 C CA . GLN B 1 89 ? 13.68 27.781 20.391 1 92.19 89 GLN B CA 1
ATOM 4540 C C . GLN B 1 89 ? 12.758 28.062 19.203 1 92.19 89 GLN B C 1
ATOM 4542 O O . GLN B 1 89 ? 11.844 27.281 18.922 1 92.19 89 GLN B O 1
ATOM 4547 N N . SER B 1 90 ? 13.016 29.172 18.547 1 91.19 90 SER B N 1
ATOM 4548 C CA . SER B 1 90 ? 12.156 29.578 17.438 1 91.19 90 SER B CA 1
ATOM 4549 C C . SER B 1 90 ? 12.164 28.547 16.328 1 91.19 90 SER B C 1
ATOM 4551 O O . SER B 1 90 ? 11.109 28.234 15.766 1 91.19 90 SER B O 1
ATOM 4553 N N . ILE B 1 91 ? 13.305 27.969 16.062 1 91 91 ILE B N 1
ATOM 4554 C CA . ILE B 1 91 ? 13.43 27 14.969 1 91 91 ILE B CA 1
ATOM 4555 C C . ILE B 1 91 ? 12.781 25.688 15.367 1 91 91 ILE B C 1
ATOM 4557 O O . ILE B 1 91 ? 12.023 25.094 14.586 1 91 91 ILE B O 1
ATOM 4561 N N . LEU B 1 92 ? 12.984 25.281 16.562 1 94.31 92 LEU B N 1
ATOM 4562 C CA . LEU B 1 92 ? 12.602 23.938 16.953 1 94.31 92 LEU B CA 1
ATOM 4563 C C . LEU B 1 92 ? 11.141 23.875 17.359 1 94.31 92 LEU B C 1
ATOM 4565 O O . LEU B 1 92 ? 10.57 22.781 17.484 1 94.31 92 LEU B O 1
ATOM 4569 N N . THR B 1 93 ? 10.453 25.062 17.5 1 93.06 93 THR B N 1
ATOM 4570 C CA . THR B 1 93 ? 9.039 25.062 17.844 1 93.06 93 THR B CA 1
ATOM 4571 C C . THR B 1 93 ? 8.18 25.453 16.641 1 93.06 93 THR B C 1
ATOM 4573 O O . THR B 1 93 ? 6.953 25.359 16.703 1 93.06 93 THR B O 1
ATOM 4576 N N . ALA B 1 94 ? 8.836 25.938 15.633 1 90.75 94 ALA B N 1
ATOM 4577 C CA . ALA B 1 94 ? 8.094 26.312 14.43 1 90.75 94 ALA B CA 1
ATOM 4578 C C . ALA B 1 94 ? 7.5 25.062 13.758 1 90.75 94 ALA B C 1
ATOM 4580 O O . ALA B 1 94 ? 8.078 23.984 13.82 1 90.75 94 ALA B O 1
ATOM 4581 N N . ILE B 1 95 ? 6.328 25.219 13.164 1 90.38 95 ILE B N 1
ATOM 4582 C CA . ILE B 1 95 ? 5.668 24.125 12.461 1 90.38 95 ILE B CA 1
ATOM 4583 C C . ILE B 1 95 ? 5.344 24.547 11.031 1 90.38 95 ILE B C 1
ATOM 4585 O O . ILE B 1 95 ? 4.582 25.484 10.82 1 90.38 95 ILE B O 1
ATOM 4589 N N . GLY B 1 96 ? 5.914 23.859 10.109 1 87.94 96 GLY B N 1
ATOM 4590 C CA . GLY B 1 96 ? 5.613 24.141 8.719 1 87.94 96 GLY B CA 1
ATOM 4591 C C . GLY B 1 96 ? 6.141 25.484 8.25 1 87.94 96 GLY B C 1
ATOM 4592 O O . GLY B 1 96 ? 5.492 26.172 7.457 1 87.94 96 GLY B O 1
ATOM 4593 N N . ALA B 1 97 ? 7.188 25.953 8.836 1 85.81 97 ALA B N 1
ATOM 4594 C CA . ALA B 1 97 ? 7.785 27.25 8.516 1 85.81 97 ALA B CA 1
ATOM 4595 C C . ALA B 1 97 ? 9.273 27.109 8.234 1 85.81 97 ALA B C 1
ATOM 4597 O O . ALA B 1 97 ? 10.094 27.828 8.812 1 85.81 97 ALA B O 1
ATOM 4598 N N . SER B 1 98 ? 9.547 26.25 7.328 1 82.75 98 SER B N 1
ATOM 4599 C CA . SER B 1 98 ? 10.953 25.984 7.027 1 82.75 98 SER B CA 1
ATOM 4600 C C . SER B 1 98 ? 11.531 27.078 6.133 1 82.75 98 SER B C 1
ATOM 4602 O O . SER B 1 98 ? 10.852 27.578 5.242 1 82.75 98 SER B O 1
ATOM 4604 N N . SER B 1 99 ? 12.719 27.453 6.422 1 76.94 99 SER B N 1
ATOM 4605 C CA . SER B 1 99 ? 13.43 28.422 5.594 1 76.94 99 SER B CA 1
ATOM 4606 C C . SER B 1 99 ? 14.227 27.719 4.492 1 76.94 99 SER B C 1
ATOM 4608 O O . SER B 1 99 ? 14.945 28.375 3.732 1 76.94 99 SER B O 1
ATOM 4610 N N . LYS B 1 100 ? 14.023 26.484 4.461 1 80.62 100 LYS B N 1
ATOM 4611 C CA . LYS B 1 100 ? 14.867 25.688 3.562 1 80.62 100 LYS B CA 1
ATOM 4612 C C . LYS B 1 100 ? 14.266 25.625 2.16 1 80.62 100 LYS B C 1
ATOM 4614 O O . LYS B 1 100 ? 14.922 25.203 1.216 1 80.62 100 LYS B O 1
ATOM 4619 N N . ARG B 1 101 ? 13.086 26.109 2.037 1 73.88 101 ARG B N 1
ATOM 4620 C CA . ARG B 1 101 ? 12.445 26.031 0.727 1 73.88 101 ARG B CA 1
ATOM 4621 C C . ARG B 1 101 ? 13.227 26.844 -0.304 1 73.88 101 ARG B C 1
ATOM 4623 O O . ARG B 1 101 ? 13.656 27.969 -0.026 1 73.88 101 ARG B O 1
ATOM 4630 N N . GLY B 1 102 ? 13.414 26.297 -1.468 1 70.56 102 GLY B N 1
ATOM 4631 C CA . GLY B 1 102 ? 14.133 26.984 -2.527 1 70.56 102 GLY B CA 1
ATOM 4632 C C . GLY B 1 102 ? 15.641 26.797 -2.439 1 70.56 102 GLY B C 1
ATOM 4633 O O . GLY B 1 102 ? 16.391 27.297 -3.285 1 70.56 102 GLY B O 1
ATOM 4634 N N . THR B 1 103 ? 15.961 26.172 -1.364 1 76.44 103 THR B N 1
ATOM 4635 C CA . THR B 1 103 ? 17.391 25.859 -1.243 1 76.44 103 THR B CA 1
ATOM 4636 C C . THR B 1 103 ? 17.672 24.453 -1.732 1 76.44 103 THR B C 1
ATOM 4638 O O . THR B 1 103 ? 16.797 23.781 -2.271 1 76.44 103 THR B O 1
ATOM 4641 N N . GLY B 1 104 ? 18.875 24.109 -1.683 1 76.75 104 GLY B N 1
ATOM 4642 C CA . GLY B 1 104 ? 19.266 22.766 -2.068 1 76.75 104 GLY B CA 1
ATOM 4643 C C . GLY B 1 104 ? 19.094 21.75 -0.956 1 76.75 104 GLY B C 1
ATOM 4644 O O . GLY B 1 104 ? 19.578 20.625 -1.059 1 76.75 104 GLY B O 1
ATOM 4645 N N . ALA B 1 105 ? 18.344 22.141 0.081 1 83.25 105 ALA B N 1
ATOM 4646 C CA . ALA B 1 105 ? 18.141 21.25 1.218 1 83.25 105 ALA B CA 1
ATOM 4647 C C . ALA B 1 105 ? 17.25 20.078 0.841 1 83.25 105 ALA B C 1
ATOM 4649 O O . ALA B 1 105 ? 16.391 20.203 -0.031 1 83.25 105 ALA B O 1
ATOM 4650 N N . ARG B 1 106 ? 17.453 18.969 1.484 1 86.56 106 ARG B N 1
ATOM 4651 C CA . ARG B 1 106 ? 16.672 17.766 1.255 1 86.56 106 ARG B CA 1
ATOM 4652 C C . ARG B 1 106 ? 15.273 17.906 1.837 1 86.56 106 ARG B C 1
ATOM 4654 O O . ARG B 1 106 ? 14.289 17.5 1.209 1 86.56 106 ARG B O 1
ATOM 4661 N N . GLY B 1 107 ? 15.227 18.359 3.014 1 83.19 107 GLY B N 1
ATOM 4662 C CA . GLY B 1 107 ? 13.945 18.672 3.635 1 83.19 107 GLY B CA 1
ATOM 4663 C C . GLY B 1 107 ? 13.648 20.156 3.65 1 83.19 107 GLY B C 1
ATOM 4664 O O . GLY B 1 107 ? 14.547 20.984 3.855 1 83.19 107 GLY B O 1
ATOM 4665 N N . PHE B 1 108 ? 12.281 20.453 3.432 1 78 108 PHE B N 1
ATOM 4666 C CA . PHE B 1 108 ? 12.047 21.891 3.324 1 78 108 PHE B CA 1
ATOM 4667 C C . PHE B 1 108 ? 10.672 22.25 3.879 1 78 108 PHE B C 1
ATOM 4669 O O . PHE B 1 108 ? 10.273 23.422 3.844 1 78 108 PHE B O 1
ATOM 4676 N N . ARG B 1 109 ? 10.008 21.359 4.527 1 82.81 109 ARG B N 1
ATOM 4677 C CA . ARG B 1 109 ? 8.648 21.688 4.945 1 82.81 109 ARG B CA 1
ATOM 4678 C C . ARG B 1 109 ? 8.594 22.016 6.434 1 82.81 109 ARG B C 1
ATOM 4680 O O . ARG B 1 109 ? 7.602 22.562 6.918 1 82.81 109 ARG B O 1
ATOM 4687 N N . GLY B 1 110 ? 9.602 21.641 7.156 1 86.25 110 GLY B N 1
ATOM 4688 C CA . GLY B 1 110 ? 9.688 22 8.562 1 86.25 110 GLY B CA 1
ATOM 4689 C C . GLY B 1 110 ? 8.766 21.188 9.445 1 86.25 110 GLY B C 1
ATOM 4690 O O . GLY B 1 110 ? 8.297 21.672 10.477 1 86.25 110 GLY B O 1
ATOM 4691 N N . VAL B 1 111 ? 8.445 20.031 9.047 1 86.31 111 VAL B N 1
ATOM 4692 C CA . VAL B 1 111 ? 7.547 19.219 9.852 1 86.31 111 VAL B CA 1
ATOM 4693 C C . VAL B 1 111 ? 8.227 17.891 10.18 1 86.31 111 VAL B C 1
ATOM 4695 O O . VAL B 1 111 ? 7.855 17.219 11.148 1 86.31 111 VAL B O 1
ATOM 4698 N N . GLY B 1 112 ? 9.258 17.5 9.477 1 88.12 112 GLY B N 1
ATOM 4699 C CA . GLY B 1 112 ? 9.891 16.203 9.633 1 88.12 112 GLY B CA 1
ATOM 4700 C C . GLY B 1 112 ? 10.5 16 11.008 1 88.12 112 GLY B C 1
ATOM 4701 O O . GLY B 1 112 ? 10.547 14.883 11.516 1 88.12 112 GLY B O 1
ATOM 4702 N N . ARG B 1 113 ? 10.953 17.031 11.578 1 90.88 113 ARG B N 1
ATOM 4703 C CA . ARG B 1 113 ? 11.57 16.938 12.898 1 90.88 113 ARG B CA 1
ATOM 4704 C C . ARG B 1 113 ? 10.578 16.438 13.938 1 90.88 113 ARG B C 1
ATOM 4706 O O . ARG B 1 113 ? 10.969 15.898 14.969 1 90.88 113 ARG B O 1
ATOM 4713 N N . LEU B 1 114 ? 9.305 16.625 13.633 1 90.44 114 LEU B N 1
ATOM 4714 C CA . LEU B 1 114 ? 8.273 16.266 14.609 1 90.44 114 LEU B CA 1
ATOM 4715 C C . LEU B 1 114 ? 7.777 14.844 14.383 1 90.44 114 LEU B C 1
ATOM 4717 O O . LEU B 1 114 ? 6.887 14.375 15.102 1 90.44 114 LEU B O 1
ATOM 4721 N N . SER B 1 115 ? 8.359 14.156 13.445 1 88.19 115 SER B N 1
ATOM 4722 C CA . SER B 1 115 ? 7.918 12.805 13.109 1 88.19 115 SER B CA 1
ATOM 4723 C C . SER B 1 115 ? 8.023 11.867 14.305 1 88.19 115 SER B C 1
ATOM 4725 O O . SER B 1 115 ? 7.262 10.906 14.422 1 88.19 115 SER B O 1
ATOM 4727 N N . GLY B 1 116 ? 8.891 12.117 15.281 1 91.25 116 GLY B N 1
ATOM 4728 C CA . GLY B 1 116 ? 9.109 11.266 16.438 1 91.25 116 GLY B CA 1
ATOM 4729 C C . GLY B 1 116 ? 8.055 11.438 17.516 1 91.25 116 GLY B C 1
ATOM 4730 O O . GLY B 1 116 ? 7.98 10.641 18.453 1 91.25 116 GLY B O 1
ATOM 4731 N N . LEU B 1 117 ? 7.223 12.453 17.391 1 89.88 117 LEU B N 1
ATOM 4732 C CA . LEU B 1 117 ? 6.242 12.758 18.422 1 89.88 117 LEU B CA 1
ATOM 4733 C C . LEU B 1 117 ? 5.328 11.562 18.672 1 89.88 117 LEU B C 1
ATOM 4735 O O . LEU B 1 117 ? 4.914 11.32 19.812 1 89.88 117 LEU B O 1
ATOM 4739 N N . ALA B 1 118 ? 5.105 10.836 17.609 1 82.44 118 ALA B N 1
ATOM 4740 C CA . ALA B 1 118 ? 4.156 9.734 17.719 1 82.44 118 ALA B CA 1
ATOM 4741 C C . ALA B 1 118 ? 4.828 8.484 18.266 1 82.44 118 ALA B C 1
ATOM 4743 O O . ALA B 1 118 ? 4.148 7.535 18.672 1 82.44 118 ALA B O 1
ATOM 4744 N N . TYR B 1 119 ? 6.145 8.516 18.469 1 88.44 119 TYR B N 1
ATOM 4745 C CA . TYR B 1 119 ? 6.84 7.258 18.719 1 88.44 119 TYR B CA 1
ATOM 4746 C C . TYR B 1 119 ? 7.691 7.34 19.984 1 88.44 119 TYR B C 1
ATOM 4748 O O . TYR B 1 119 ? 8.656 6.59 20.141 1 88.44 119 TYR B O 1
ATOM 4756 N N . ALA B 1 120 ? 7.363 8.312 20.812 1 92.56 120 ALA B N 1
ATOM 4757 C CA . ALA B 1 120 ? 8.141 8.438 22.047 1 92.56 120 ALA B CA 1
ATOM 4758 C C . ALA B 1 120 ? 7.309 9.055 23.172 1 92.56 120 ALA B C 1
ATOM 4760 O O . ALA B 1 120 ? 6.277 9.68 22.906 1 92.56 120 ALA B O 1
ATOM 4761 N N . ARG B 1 121 ? 7.719 8.82 24.406 1 94 121 ARG B N 1
ATOM 4762 C CA . ARG B 1 121 ? 7.16 9.539 25.547 1 94 121 ARG B CA 1
ATOM 4763 C C . ARG B 1 121 ? 7.734 10.945 25.641 1 94 121 ARG B C 1
ATOM 4765 O O . ARG B 1 121 ? 7.043 11.883 26.047 1 94 121 ARG B O 1
ATOM 4772 N N . GLU B 1 122 ? 8.977 11.008 25.281 1 96.69 122 GLU B N 1
ATOM 4773 C CA . GLU B 1 122 ? 9.648 12.305 25.188 1 96.69 122 GLU B CA 1
ATOM 4774 C C . GLU B 1 122 ? 10.523 12.391 23.938 1 96.69 122 GLU B C 1
ATOM 4776 O O . GLU B 1 122 ? 11.242 11.445 23.609 1 96.69 122 GLU B O 1
ATOM 4781 N N . LEU B 1 123 ? 10.391 13.406 23.234 1 96.88 123 LEU B N 1
ATOM 4782 C CA . LEU B 1 123 ? 11.258 13.75 22.109 1 96.88 123 LEU B CA 1
ATOM 4783 C C . LEU B 1 123 ? 12.117 14.961 22.453 1 96.88 123 LEU B C 1
ATOM 4785 O O . LEU B 1 123 ? 11.602 16.062 22.656 1 96.88 123 LEU B O 1
ATOM 4789 N N . THR B 1 124 ? 13.406 14.742 22.547 1 97.94 124 THR B N 1
ATOM 4790 C CA . THR B 1 124 ? 14.32 15.805 22.938 1 97.94 124 THR B CA 1
ATOM 4791 C C . THR B 1 124 ? 15.281 16.141 21.812 1 97.94 124 THR B C 1
ATOM 4793 O O . THR B 1 124 ? 15.812 15.25 21.156 1 97.94 124 THR B O 1
ATOM 4796 N N . PHE B 1 125 ? 15.422 17.406 21.562 1 97.81 125 PHE B N 1
ATOM 4797 C CA . PHE B 1 125 ? 16.453 17.922 20.672 1 97.81 125 PHE B CA 1
ATOM 4798 C C . PHE B 1 125 ? 17.547 18.625 21.484 1 97.81 125 PHE B C 1
ATOM 4800 O O . PHE B 1 125 ? 17.25 19.406 22.391 1 97.81 125 PHE B O 1
ATOM 4807 N N . ARG B 1 126 ? 18.75 18.312 21.219 1 96.81 126 ARG B N 1
ATOM 4808 C CA . ARG B 1 126 ? 19.906 18.984 21.828 1 96.81 126 ARG B CA 1
ATOM 4809 C C . ARG B 1 126 ? 20.891 19.438 20.75 1 96.81 126 ARG B C 1
ATOM 4811 O O . ARG B 1 126 ? 21.141 18.703 19.781 1 96.81 126 ARG B O 1
ATOM 4818 N N . ALA B 1 127 ? 21.375 20.609 20.891 1 96.75 127 ALA B N 1
ATOM 4819 C CA . ALA B 1 127 ? 22.297 21.094 19.859 1 96.75 127 ALA B CA 1
ATOM 4820 C C . ALA B 1 127 ? 23.281 22.109 20.438 1 96.75 127 ALA B C 1
ATOM 4822 O O . ALA B 1 127 ? 23.031 22.703 21.484 1 96.75 127 ALA B O 1
ATOM 4823 N N . SER B 1 128 ? 24.391 22.219 19.844 1 95.31 128 SER B N 1
ATOM 4824 C CA . SER B 1 128 ? 25.391 23.266 20.047 1 95.31 128 SER B CA 1
ATOM 4825 C C . SER B 1 128 ? 25.953 23.75 18.719 1 95.31 128 SER B C 1
ATOM 4827 O O . SER B 1 128 ? 26.172 22.969 17.797 1 95.31 128 SER B O 1
ATOM 4829 N N . ALA B 1 129 ? 26.031 25.062 18.562 1 95.25 129 ALA B N 1
ATOM 4830 C CA . ALA B 1 129 ? 26.656 25.656 17.391 1 95.25 129 ALA B CA 1
ATOM 4831 C C . ALA B 1 129 ? 28.109 26.016 17.656 1 95.25 129 ALA B C 1
ATOM 4833 O O . ALA B 1 129 ? 28.5 26.234 18.812 1 95.25 129 ALA B O 1
ATOM 4834 N N . ALA B 1 130 ? 28.875 26.125 16.547 1 94.06 130 ALA B N 1
ATOM 4835 C CA . ALA B 1 130 ? 30.281 26.5 16.688 1 94.06 130 ALA B CA 1
ATOM 4836 C C . ALA B 1 130 ? 30.422 27.828 17.422 1 94.06 130 ALA B C 1
ATOM 4838 O O . ALA B 1 130 ? 29.688 28.781 17.141 1 94.06 130 ALA B O 1
ATOM 4839 N N . GLY B 1 131 ? 31.344 27.875 18.359 1 92 131 GLY B N 1
ATOM 4840 C CA . GLY B 1 131 ? 31.609 29.109 19.078 1 92 131 GLY B CA 1
ATOM 4841 C C . GLY B 1 131 ? 30.859 29.188 20.406 1 92 131 GLY B C 1
ATOM 4842 O O . GLY B 1 131 ? 31.203 30.016 21.25 1 92 131 GLY B O 1
ATOM 4843 N N . GLU B 1 132 ? 29.875 28.344 20.516 1 92.81 132 GLU B N 1
ATOM 4844 C CA . GLU B 1 132 ? 29.094 28.359 21.75 1 92.81 132 GLU B CA 1
ATOM 4845 C C . GLU B 1 132 ? 29.672 27.422 22.797 1 92.81 132 GLU B C 1
ATOM 4847 O O . GLU B 1 132 ? 30.25 26.391 22.453 1 92.81 132 GLU B O 1
ATOM 4852 N N . THR B 1 133 ? 29.516 27.781 24.078 1 90.94 133 THR B N 1
ATOM 4853 C CA . THR B 1 133 ? 30.078 26.969 25.156 1 90.94 133 THR B CA 1
ATOM 4854 C C . THR B 1 133 ? 28.969 26.312 25.969 1 90.94 133 THR B C 1
ATOM 4856 O O . THR B 1 133 ? 29.234 25.703 27 1 90.94 133 THR B O 1
ATOM 4859 N N . GLN B 1 134 ? 27.812 26.531 25.547 1 91.06 134 GLN B N 1
ATOM 4860 C CA . GLN B 1 134 ? 26.656 25.875 26.141 1 91.06 134 GLN B CA 1
ATOM 4861 C C . GLN B 1 134 ? 25.766 25.266 25.062 1 91.06 134 GLN B C 1
ATOM 4863 O O . GLN B 1 134 ? 25.609 25.828 23.984 1 91.06 134 GLN B O 1
ATOM 4868 N N . ALA B 1 135 ? 25.297 24.109 25.391 1 93.31 135 ALA B N 1
ATOM 4869 C CA . ALA B 1 135 ? 24.297 23.484 24.516 1 93.31 135 ALA B CA 1
ATOM 4870 C C . ALA B 1 135 ? 22.875 23.781 25.016 1 93.31 135 ALA B C 1
ATOM 4872 O O . ALA B 1 135 ? 22.688 24.266 26.141 1 93.31 135 ALA B O 1
ATOM 4873 N N . HIS B 1 136 ? 21.953 23.688 24.188 1 94.31 136 HIS B N 1
ATOM 4874 C CA . HIS B 1 136 ? 20.547 23.844 24.531 1 94.31 136 HIS B CA 1
ATOM 4875 C C . HIS B 1 136 ? 19.75 22.578 24.219 1 94.31 136 HIS B C 1
ATOM 4877 O O . HIS B 1 136 ? 20.141 21.812 23.328 1 94.31 136 HIS B O 1
ATOM 4883 N N . SER B 1 13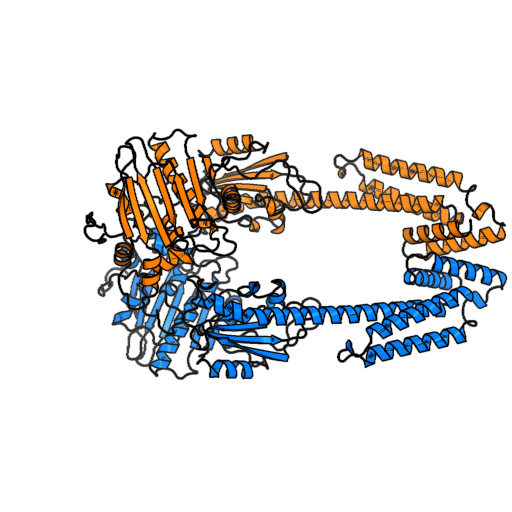7 ? 18.781 22.375 24.969 1 95.75 137 SER B N 1
ATOM 4884 C CA . SER B 1 137 ? 17.906 21.234 24.734 1 95.75 137 SER B CA 1
ATOM 4885 C C . SER B 1 137 ? 16.438 21.672 24.766 1 95.75 137 SER B C 1
ATOM 4887 O O . SER B 1 137 ? 16.062 22.562 25.516 1 95.75 137 SER B O 1
ATOM 4889 N N . LEU B 1 138 ? 15.695 21.172 23.906 1 96.44 138 LEU B N 1
ATOM 4890 C CA . LEU B 1 138 ? 14.242 21.328 23.875 1 96.44 138 LEU B CA 1
ATOM 4891 C C . LEU B 1 138 ? 13.555 19.969 23.922 1 96.44 138 LEU B C 1
ATOM 4893 O O . LEU B 1 138 ? 13.828 19.094 23.094 1 96.44 138 LEU B O 1
ATOM 4897 N N . THR B 1 139 ? 12.703 19.797 24.891 1 97.44 139 THR B N 1
ATOM 4898 C CA . THR B 1 139 ? 12.016 18.531 25.078 1 97.44 139 THR B CA 1
ATOM 4899 C C . THR B 1 139 ? 10.516 18.688 24.828 1 97.44 139 THR B C 1
ATOM 4901 O O . THR B 1 139 ? 9.875 19.562 25.422 1 97.44 139 THR B O 1
ATOM 4904 N N . TRP B 1 140 ? 9.992 17.906 23.906 1 95.81 140 TRP B N 1
ATOM 4905 C CA . TRP B 1 140 ? 8.555 17.766 23.703 1 95.81 140 TRP B CA 1
ATOM 4906 C C . TRP B 1 140 ? 7.984 16.672 24.609 1 95.81 140 TRP B C 1
ATOM 4908 O O . TRP B 1 140 ? 8.414 15.523 24.547 1 95.81 140 TRP B O 1
ATOM 4918 N N . ASP B 1 141 ? 7.066 17.062 25.453 1 95.81 141 ASP B N 1
ATOM 4919 C CA . ASP B 1 141 ? 6.355 16.094 26.266 1 95.81 141 ASP B CA 1
ATOM 4920 C C . ASP B 1 141 ? 5.238 15.422 25.469 1 95.81 141 ASP B C 1
ATOM 4922 O O . ASP B 1 141 ? 4.113 15.93 25.422 1 95.81 141 ASP B O 1
ATOM 4926 N N . CYS B 1 142 ? 5.539 14.242 25.016 1 91.94 142 CYS B N 1
ATOM 4927 C CA . CYS B 1 142 ? 4.613 13.562 24.109 1 91.94 142 CYS B CA 1
ATOM 4928 C C . CYS B 1 142 ? 3.408 13.023 24.875 1 91.94 142 CYS B C 1
ATOM 4930 O O . CYS B 1 142 ? 2.326 12.875 24.297 1 91.94 142 CYS B O 1
ATOM 4932 N N . ARG B 1 143 ? 3.57 12.734 26.141 1 88.62 143 ARG B N 1
ATOM 4933 C CA . ARG B 1 143 ? 2.443 12.328 26.984 1 88.62 143 ARG B CA 1
ATOM 4934 C C . ARG B 1 143 ? 1.448 13.477 27.156 1 88.62 143 ARG B C 1
ATOM 4936 O O . ARG B 1 143 ? 0.237 13.273 27.031 1 88.62 143 ARG B O 1
ATOM 4943 N N . ALA B 1 144 ? 2.043 14.641 27.406 1 90.5 144 ALA B N 1
ATOM 4944 C CA . ALA B 1 144 ? 1.196 15.82 27.531 1 90.5 144 ALA B CA 1
ATOM 4945 C C . ALA B 1 144 ? 0.467 16.109 26.219 1 90.5 144 ALA B C 1
ATOM 4947 O O . ALA B 1 144 ? -0.693 16.531 26.234 1 90.5 144 ALA B O 1
ATOM 4948 N N . LEU B 1 145 ? 1.155 15.898 25.156 1 88.12 145 LEU B N 1
ATOM 4949 C CA . LEU B 1 145 ? 0.542 16.109 23.859 1 88.12 145 LEU B CA 1
ATOM 4950 C C . LEU B 1 145 ? -0.677 15.203 23.688 1 88.12 145 LEU B C 1
ATOM 4952 O O . LEU B 1 145 ? -1.743 15.664 23.266 1 88.12 145 LEU B O 1
ATOM 4956 N N . ARG B 1 146 ? -0.549 13.984 24 1 83.5 146 ARG B N 1
ATOM 4957 C CA . ARG B 1 146 ? -1.653 13.039 23.859 1 83.5 146 ARG B CA 1
ATOM 4958 C C . ARG B 1 146 ? -2.824 13.438 24.75 1 83.5 146 ARG B C 1
ATOM 4960 O O . ARG B 1 146 ? -3.984 13.297 24.359 1 83.5 146 ARG B O 1
ATOM 4967 N N . SER B 1 147 ? -2.502 13.922 25.906 1 85.31 147 SER B N 1
ATOM 4968 C CA . SER B 1 147 ? -3.537 14.375 26.828 1 85.31 147 SER B CA 1
ATOM 4969 C C . SER B 1 147 ? -4.289 15.578 26.266 1 85.31 147 SER B C 1
ATOM 4971 O O . SER B 1 147 ? -5.516 15.648 26.359 1 85.31 147 SER B O 1
ATOM 4973 N N . VAL B 1 148 ? -3.514 16.469 25.703 1 84.81 148 VAL B N 1
ATOM 4974 C CA . VAL B 1 148 ? -4.113 17.656 25.109 1 84.81 148 VAL B CA 1
ATOM 4975 C C . VAL B 1 148 ? -5.027 17.25 23.953 1 84.81 148 VAL B C 1
ATOM 4977 O O . VAL B 1 148 ? -6.117 17.812 23.797 1 84.81 148 VAL B O 1
ATOM 4980 N N . LEU B 1 149 ? -4.621 16.328 23.188 1 78.94 149 LEU B N 1
ATOM 4981 C CA . LEU B 1 149 ? -5.379 15.891 22.031 1 78.94 149 LEU B CA 1
ATOM 4982 C C . LEU B 1 149 ? -6.664 15.188 22.453 1 78.94 149 LEU B C 1
ATOM 4984 O O . LEU B 1 149 ? -7.656 15.203 21.719 1 78.94 149 LEU B O 1
ATOM 4988 N N . ARG B 1 150 ? -6.676 14.664 23.672 1 76.94 150 ARG B N 1
ATOM 4989 C CA . ARG B 1 150 ? -7.844 13.938 24.156 1 76.94 150 ARG B CA 1
ATOM 4990 C C . ARG B 1 150 ? -8.797 14.867 24.906 1 76.94 150 ARG B C 1
ATOM 4992 O O . ARG B 1 150 ? -9.93 14.492 25.219 1 76.94 150 ARG B O 1
ATOM 4999 N N . ASP B 1 151 ? -8.273 16.031 25.203 1 80.81 151 ASP B N 1
ATOM 5000 C CA . ASP B 1 151 ? -9.125 17.016 25.875 1 80.81 151 ASP B CA 1
ATOM 5001 C C . ASP B 1 151 ? -10.016 17.75 24.875 1 80.81 151 ASP B C 1
ATOM 5003 O O . ASP B 1 151 ? -9.57 18.703 24.234 1 80.81 151 ASP B O 1
ATOM 5007 N N . PHE B 1 152 ? -11.234 17.453 24.859 1 74.81 152 PHE B N 1
ATOM 5008 C CA . PHE B 1 152 ? -12.164 17.953 23.859 1 74.81 152 PHE B CA 1
ATOM 5009 C C . PHE B 1 152 ? -12.57 19.391 24.172 1 74.81 152 PHE B C 1
ATOM 5011 O O . PHE B 1 152 ? -13.125 20.078 23.312 1 74.81 152 PHE B O 1
ATOM 5018 N N . ASP B 1 153 ? -12.266 19.812 25.344 1 77.06 153 ASP B N 1
ATOM 5019 C CA . ASP B 1 153 ? -12.68 21.141 25.766 1 77.06 153 ASP B CA 1
ATOM 5020 C C . ASP B 1 153 ? -11.562 22.156 25.547 1 77.06 153 ASP B C 1
ATOM 5022 O O . ASP B 1 153 ? -11.781 23.375 25.656 1 77.06 153 ASP B O 1
ATOM 5026 N N . ASP B 1 154 ? -10.461 21.578 25.203 1 81.06 154 ASP B N 1
ATOM 5027 C CA . ASP B 1 154 ? -9.328 22.469 25.016 1 81.06 154 ASP B CA 1
ATOM 5028 C C . ASP B 1 154 ? -9.461 23.25 23.719 1 81.06 154 ASP B C 1
ATOM 5030 O O . ASP B 1 154 ? -9.508 22.672 22.625 1 81.06 154 ASP B O 1
ATOM 5034 N N . ARG B 1 155 ? -9.555 24.578 23.781 1 78.75 155 ARG B N 1
ATOM 5035 C CA . ARG B 1 155 ? -9.773 25.438 22.625 1 78.75 155 ARG B CA 1
ATOM 5036 C C . ARG B 1 155 ? -8.539 26.297 22.328 1 78.75 155 ARG B C 1
ATOM 5038 O O . ARG B 1 155 ? -8.609 27.266 21.578 1 78.75 155 ARG B O 1
ATOM 5045 N N . ARG B 1 156 ? -7.438 25.906 22.969 1 85.62 156 ARG B N 1
ATOM 5046 C CA . ARG B 1 156 ? -6.207 26.656 22.766 1 85.62 156 ARG B CA 1
ATOM 5047 C C . ARG B 1 156 ? -5.734 26.547 21.312 1 85.62 156 ARG B C 1
ATOM 5049 O O . ARG B 1 156 ? -5.969 25.531 20.672 1 85.62 156 ARG B O 1
ATOM 5056 N N . GLU B 1 157 ? -5.133 27.609 20.859 1 88.31 157 GLU B N 1
ATOM 5057 C CA . GLU B 1 157 ? -4.512 27.594 19.531 1 88.31 157 GLU B CA 1
ATOM 5058 C C . GLU B 1 157 ? -3.186 26.844 19.547 1 88.31 157 GLU B C 1
ATOM 5060 O O . GLU B 1 157 ? -2.564 26.688 20.609 1 88.31 157 GLU B O 1
ATOM 5065 N N . LEU B 1 158 ? -2.799 26.5 18.469 1 89.44 158 LEU B N 1
ATOM 5066 C CA . LEU B 1 158 ? -1.662 25.594 18.312 1 89.44 158 LEU B CA 1
ATOM 5067 C C . LEU B 1 158 ? -0.407 26.188 18.953 1 89.44 158 LEU B C 1
ATOM 5069 O O . LEU B 1 158 ? 0.306 25.5 19.688 1 89.44 158 LEU B O 1
ATOM 5073 N N . PRO B 1 159 ? -0.103 27.484 18.781 1 88.25 159 PRO B N 1
ATOM 5074 C CA . PRO B 1 159 ? 1.102 28.031 19.406 1 88.25 159 PRO B CA 1
ATOM 5075 C C . PRO B 1 159 ? 1.066 27.922 20.938 1 88.25 159 PRO B C 1
ATOM 5077 O O . PRO B 1 159 ? 2.096 27.672 21.562 1 88.25 159 PRO B O 1
ATOM 5080 N N . GLU B 1 160 ? -0.127 28.078 21.453 1 90.5 160 GLU B N 1
ATOM 5081 C CA . GLU B 1 160 ? -0.279 27.969 22.906 1 90.5 160 GLU B CA 1
ATOM 5082 C C . GLU B 1 160 ? -0.052 26.531 23.359 1 90.5 160 GLU B C 1
ATOM 5084 O O . GLU B 1 160 ? 0.57 26.297 24.406 1 90.5 160 GLU B O 1
ATOM 5089 N N . ILE B 1 161 ? -0.52 25.656 22.656 1 91 161 ILE B N 1
ATOM 5090 C CA . ILE B 1 161 ? -0.362 24.234 22.984 1 91 161 ILE B CA 1
ATOM 5091 C C . ILE B 1 161 ? 1.114 23.859 22.922 1 91 161 ILE B C 1
ATOM 5093 O O . ILE B 1 161 ? 1.634 23.203 23.828 1 91 161 ILE B O 1
ATOM 5097 N N . VAL B 1 162 ? 1.792 24.281 21.906 1 91.38 162 VAL B N 1
ATOM 5098 C CA . VAL B 1 162 ? 3.211 23.984 21.734 1 91.38 162 VAL B CA 1
ATOM 5099 C C . VAL B 1 162 ? 3.992 24.531 22.938 1 91.38 162 VAL B C 1
ATOM 5101 O O . VAL B 1 162 ? 4.844 23.844 23.5 1 91.38 162 VAL B O 1
ATOM 5104 N N . GLY B 1 163 ? 3.627 25.719 23.328 1 90.06 163 GLY B N 1
ATOM 5105 C CA . GLY B 1 163 ? 4.277 26.312 24.484 1 90.06 163 GLY B CA 1
ATOM 5106 C C . GLY B 1 163 ? 4.066 25.516 25.766 1 90.06 163 GLY B C 1
ATOM 5107 O O . GLY B 1 163 ? 4.953 25.453 26.625 1 90.06 163 GLY B O 1
ATOM 5108 N N . ALA B 1 164 ? 2.93 24.859 25.812 1 90.62 164 ALA B N 1
ATOM 5109 C CA . ALA B 1 164 ? 2.549 24.156 27.031 1 90.62 164 ALA B CA 1
ATOM 5110 C C . ALA B 1 164 ? 3.211 22.781 27.109 1 90.62 164 ALA B C 1
ATOM 5112 O O . ALA B 1 164 ? 3.375 22.219 28.188 1 90.62 164 ALA B O 1
ATOM 5113 N N . ILE B 1 165 ? 3.605 22.281 26 1 93.62 165 ILE B N 1
ATOM 5114 C CA . ILE B 1 165 ? 4.066 20.906 26.031 1 93.62 165 ILE B CA 1
ATOM 5115 C C . ILE B 1 165 ? 5.559 20.844 25.719 1 93.62 165 ILE B C 1
ATOM 5117 O O . ILE B 1 165 ? 6.105 19.766 25.469 1 93.62 165 ILE B O 1
ATOM 5121 N N . THR B 1 166 ? 6.27 21.938 25.625 1 95.25 166 THR B N 1
ATOM 5122 C CA . THR B 1 166 ? 7.707 21.969 25.375 1 95.25 166 THR B CA 1
ATOM 5123 C C . THR B 1 166 ? 8.445 22.656 26.516 1 95.25 166 THR B C 1
ATOM 5125 O O . THR B 1 166 ? 7.895 23.547 27.172 1 95.25 166 THR B O 1
ATOM 5128 N N . VAL B 1 167 ? 9.648 22.172 26.781 1 94.69 167 VAL B N 1
ATOM 5129 C CA . VAL B 1 167 ? 10.531 22.75 27.781 1 94.69 167 VAL B CA 1
ATOM 5130 C C . VAL B 1 167 ? 11.914 22.984 27.188 1 94.69 167 VAL B C 1
ATOM 5132 O O . VAL B 1 167 ? 12.445 22.125 26.484 1 94.69 167 VAL B O 1
ATOM 5135 N N . ILE B 1 168 ? 12.43 24.094 27.375 1 93.62 168 ILE B N 1
ATOM 5136 C CA . ILE B 1 168 ? 13.773 24.422 26.906 1 93.62 168 ILE B CA 1
ATOM 5137 C C . ILE B 1 168 ? 14.734 24.469 28.094 1 93.62 168 ILE B C 1
ATOM 5139 O O . ILE B 1 168 ? 14.383 24.969 29.172 1 93.62 168 ILE B O 1
ATOM 5143 N N . ASP B 1 169 ? 15.891 23.922 27.922 1 92.69 169 ASP B N 1
ATOM 5144 C CA . ASP B 1 169 ? 16.922 23.906 28.953 1 92.69 169 ASP B CA 1
ATOM 5145 C C . ASP B 1 169 ? 18.297 24.188 28.359 1 92.69 169 ASP B C 1
ATOM 5147 O O . ASP B 1 169 ? 18.5 24 27.156 1 92.69 169 ASP B O 1
ATOM 5151 N N . GLU B 1 170 ? 19.109 24.703 29.203 1 90.31 170 GLU B N 1
ATOM 5152 C CA . GLU B 1 170 ? 20.516 24.844 28.859 1 90.31 170 GLU B CA 1
ATOM 5153 C C . GLU B 1 170 ? 21.359 23.719 29.438 1 90.31 170 GLU B C 1
ATOM 5155 O O . GLU B 1 170 ? 21.172 23.328 30.594 1 90.31 170 GLU B O 1
ATOM 5160 N N . THR B 1 171 ? 22.109 23.203 28.594 1 84.88 171 THR B N 1
ATOM 5161 C CA . THR B 1 171 ? 22.969 22.109 29.047 1 84.88 171 THR B CA 1
ATOM 5162 C C . THR B 1 171 ? 24.438 22.484 28.938 1 84.88 171 THR B C 1
ATOM 5164 O O . THR B 1 171 ? 24.875 23.047 27.922 1 84.88 171 THR B O 1
ATOM 5167 N N . SER B 1 172 ? 25.219 22.203 30.047 1 80.56 172 SER B N 1
ATOM 5168 C CA . SER B 1 172 ? 26.641 22.484 30.062 1 80.56 172 SER B CA 1
ATOM 5169 C C . SER B 1 172 ? 27.438 21.297 29.531 1 80.56 172 SER B C 1
ATOM 5171 O O . SER B 1 172 ? 26.875 20.234 29.25 1 80.56 172 SER B O 1
ATOM 5173 N N . GLY B 1 173 ? 28.719 21.578 29.312 1 80.69 173 GLY B N 1
ATOM 5174 C CA . GLY B 1 173 ? 29.594 20.484 28.984 1 80.69 173 GLY B CA 1
ATOM 5175 C C . GLY B 1 173 ? 29.969 20.422 27.516 1 80.69 173 GLY B C 1
ATOM 5176 O O . GLY B 1 173 ? 30.266 19.359 26.969 1 80.69 173 GLY B O 1
ATOM 5177 N N . VAL B 1 174 ? 29.75 21.469 26.75 1 88.81 174 VAL B N 1
ATOM 5178 C CA . VAL B 1 174 ? 30.203 21.484 25.359 1 88.81 174 VAL B CA 1
ATOM 5179 C C . VAL B 1 174 ? 31.312 22.516 25.188 1 88.81 174 VAL B C 1
ATOM 5181 O O . VAL B 1 174 ? 31.391 23.484 25.938 1 88.81 174 VAL B O 1
ATOM 5184 N N . THR B 1 175 ? 32.219 22.234 24.297 1 90.06 175 THR B N 1
ATOM 5185 C CA . THR B 1 175 ? 33.312 23.141 23.984 1 90.06 175 THR B CA 1
ATOM 5186 C C . THR B 1 175 ? 32.969 24.016 22.781 1 90.06 175 THR B C 1
ATOM 5188 O O . THR B 1 175 ? 32.062 23.688 22.016 1 90.06 175 THR B O 1
ATOM 5191 N N . ALA B 1 176 ? 33.719 25.062 22.625 1 87.94 176 ALA B N 1
ATOM 5192 C CA . ALA B 1 176 ? 33.438 26.031 21.562 1 87.94 176 ALA B CA 1
ATOM 5193 C C . ALA B 1 176 ? 33.625 25.406 20.188 1 87.94 176 ALA B C 1
ATOM 5195 O O . ALA B 1 176 ? 33.062 25.875 19.203 1 87.94 176 ALA B O 1
ATOM 5196 N N . ASP B 1 177 ? 34.375 24.344 20.172 1 90.12 177 ASP B N 1
ATOM 5197 C CA . ASP B 1 177 ? 34.688 23.734 18.875 1 90.12 177 ASP B CA 1
ATOM 5198 C C . ASP B 1 177 ? 33.625 22.688 18.516 1 90.12 177 ASP B C 1
ATOM 5200 O O . ASP B 1 177 ? 33.562 22.25 17.375 1 90.12 177 ASP B O 1
ATOM 5204 N N . GLU B 1 178 ? 32.781 22.422 19.438 1 92.19 178 GLU B N 1
ATOM 5205 C CA . GLU B 1 178 ? 31.781 21.375 19.203 1 92.19 178 GLU B CA 1
ATOM 5206 C C . GLU B 1 178 ? 30.531 21.938 18.531 1 92.19 178 GLU B C 1
ATOM 5208 O O . GLU B 1 178 ? 30.062 23.016 18.891 1 92.19 178 GLU B O 1
ATOM 5213 N N . HIS B 1 179 ? 30.172 21.359 17.531 1 95.44 179 HIS B N 1
ATOM 5214 C CA . HIS B 1 179 ? 28.906 21.641 16.844 1 95.44 179 HIS B CA 1
ATOM 5215 C C . HIS B 1 179 ? 28.172 20.344 16.484 1 95.44 179 HIS B C 1
ATOM 5217 O O . HIS B 1 179 ? 28.766 19.438 15.883 1 95.44 179 HIS B O 1
ATOM 5223 N N . PHE B 1 180 ? 26.953 20.25 16.938 1 97 180 PHE B N 1
ATOM 5224 C CA . PHE B 1 180 ? 26.219 19.016 16.719 1 97 180 PHE B CA 1
ATOM 5225 C C . PHE B 1 180 ? 24.719 19.25 16.875 1 97 180 PHE B C 1
ATOM 5227 O O . PHE B 1 180 ? 24.297 20.312 17.328 1 97 180 PHE B O 1
ATOM 5234 N N . PHE B 1 181 ? 23.922 18.391 16.391 1 97.94 181 PHE B N 1
ATOM 5235 C CA . PHE B 1 181 ? 22.5 18.266 16.656 1 97.94 181 PHE B CA 1
ATOM 5236 C C . PHE B 1 181 ? 22.156 16.828 17.031 1 97.94 181 PHE B C 1
ATOM 5238 O O . PHE B 1 181 ? 22.625 15.883 16.406 1 97.94 181 PHE B O 1
ATOM 5245 N N . GLU B 1 182 ? 21.422 16.734 18.094 1 97.69 182 GLU B N 1
ATOM 5246 C CA . GLU B 1 182 ? 21.078 15.422 18.641 1 97.69 182 GLU B CA 1
ATOM 5247 C C . GLU B 1 182 ? 19.562 15.281 18.828 1 97.69 182 GLU B C 1
ATOM 5249 O O . GLU B 1 182 ? 18.906 16.188 19.344 1 97.69 182 GLU B O 1
ATOM 5254 N N . VAL B 1 183 ? 19 14.195 18.281 1 98.56 183 VAL B N 1
ATOM 5255 C CA . VAL B 1 183 ? 17.609 13.812 18.516 1 98.56 183 VAL B CA 1
ATOM 5256 C C . VAL B 1 183 ? 17.547 12.633 19.484 1 98.56 183 VAL B C 1
ATOM 5258 O O . VAL B 1 183 ? 18.203 11.609 19.25 1 98.56 183 VAL B O 1
ATOM 5261 N N . ILE B 1 184 ? 16.844 12.773 20.516 1 98.44 184 ILE B N 1
ATOM 5262 C CA . ILE B 1 184 ? 16.719 11.719 21.516 1 98.44 184 ILE B CA 1
ATOM 5263 C C . ILE B 1 184 ? 15.25 11.344 21.703 1 98.44 184 ILE B C 1
ATOM 5265 O O . ILE B 1 184 ? 14.422 12.188 22.047 1 98.44 184 ILE B O 1
ATOM 5269 N N . LEU B 1 185 ? 14.898 10.148 21.406 1 97.88 185 LEU B N 1
ATOM 5270 C CA . LEU B 1 185 ? 13.578 9.586 21.688 1 97.88 185 LEU B CA 1
ATOM 5271 C C . LEU B 1 185 ? 13.617 8.672 22.891 1 97.88 185 LEU B C 1
ATOM 5273 O O . LEU B 1 185 ? 14.359 7.684 22.906 1 97.88 185 LEU B O 1
ATOM 5277 N N . THR B 1 186 ? 12.891 9.008 23.906 1 97.62 186 THR B N 1
ATOM 5278 C CA . THR B 1 186 ? 12.828 8.203 25.125 1 97.62 186 THR B CA 1
ATOM 5279 C C . THR B 1 186 ? 11.43 7.605 25.297 1 97.62 186 THR B C 1
ATOM 5281 O O . THR B 1 186 ? 10.43 8.266 25.016 1 97.62 186 THR B O 1
ATOM 5284 N N . GLY B 1 187 ? 11.422 6.406 25.844 1 95.69 187 GLY B N 1
ATOM 5285 C CA . GLY B 1 187 ? 10.148 5.738 26.047 1 95.69 187 GLY B CA 1
ATOM 5286 C C . GLY B 1 187 ? 9.469 5.34 24.75 1 95.69 187 GLY B C 1
ATOM 5287 O O . GLY B 1 187 ? 8.281 5.621 24.547 1 95.69 187 GLY B O 1
ATOM 5288 N N . VAL B 1 188 ? 10.219 4.754 23.812 1 93.31 188 VAL B N 1
ATOM 5289 C CA . VAL B 1 188 ? 9.703 4.305 22.531 1 93.31 188 VAL B CA 1
ATOM 5290 C C . VAL B 1 188 ? 8.75 3.129 22.734 1 93.31 188 VAL B C 1
ATOM 5292 O O . VAL B 1 188 ? 9.133 2.102 23.297 1 93.31 188 VAL B O 1
ATOM 5295 N N . PRO B 1 189 ? 7.555 3.348 22.344 1 84.5 189 PRO B N 1
ATOM 5296 C CA . PRO B 1 189 ? 6.578 2.281 22.562 1 84.5 189 PRO B CA 1
ATOM 5297 C C . PRO B 1 189 ? 6.828 1.053 21.703 1 84.5 189 PRO B C 1
ATOM 5299 O O . PRO B 1 189 ? 7.52 1.145 20.672 1 84.5 189 PRO B O 1
ATOM 5302 N N . ARG B 1 190 ? 6.27 -0.07 22.188 1 81.06 190 ARG B N 1
ATOM 5303 C CA . ARG B 1 190 ? 6.328 -1.29 21.391 1 81.06 190 ARG B CA 1
ATOM 5304 C C . ARG B 1 190 ? 5.297 -1.263 20.281 1 81.06 190 ARG B C 1
ATOM 5306 O O . ARG B 1 190 ? 4.094 -1.17 20.531 1 81.06 190 ARG B O 1
ATOM 5313 N N . ILE B 1 191 ? 5.742 -1.11 19.141 1 71.06 191 ILE B N 1
ATOM 5314 C CA . ILE B 1 191 ? 4.867 -1.098 17.984 1 71.06 191 ILE B CA 1
ATOM 5315 C C . ILE B 1 191 ? 5.277 -2.207 17.016 1 71.06 191 ILE B C 1
ATOM 5317 O O . ILE B 1 191 ? 6.461 -2.367 16.703 1 71.06 191 ILE B O 1
ATOM 5321 N N . GLY B 1 192 ? 4.246 -3.025 16.531 1 66 192 GLY B N 1
ATOM 5322 C CA . GLY B 1 192 ? 4.555 -4.07 15.578 1 66 192 GLY B CA 1
ATOM 5323 C C . GLY B 1 192 ? 5.641 -5.016 16.047 1 66 192 GLY B C 1
ATOM 5324 O O . GLY B 1 192 ? 5.539 -5.594 17.141 1 66 192 GLY B O 1
ATOM 5325 N N . ASP B 1 193 ? 6.645 -5.242 15.305 1 74.12 193 ASP B N 1
ATOM 5326 C CA . ASP B 1 193 ? 7.754 -6.141 15.609 1 74.12 193 ASP B CA 1
ATOM 5327 C C . ASP B 1 193 ? 8.898 -5.391 16.281 1 74.12 193 ASP B C 1
ATOM 5329 O O . ASP B 1 193 ? 10.047 -5.852 16.25 1 74.12 193 ASP B O 1
ATOM 5333 N N . ASP B 1 194 ? 8.578 -4.176 16.828 1 87.19 194 ASP B N 1
ATOM 5334 C CA . ASP B 1 194 ? 9.578 -3.359 17.516 1 87.19 194 ASP B CA 1
ATOM 5335 C C . ASP B 1 194 ? 10.719 -2.986 16.578 1 87.19 194 ASP B C 1
ATOM 5337 O O . ASP B 1 194 ? 11.883 -2.986 16.984 1 87.19 194 ASP B O 1
ATOM 5341 N N . ARG B 1 195 ? 10.398 -2.811 15.336 1 89.38 195 ARG B N 1
ATOM 5342 C CA . ARG B 1 195 ? 11.398 -2.553 14.305 1 89.38 195 ARG B CA 1
ATOM 5343 C C . ARG B 1 195 ? 12.164 -1.27 14.602 1 89.38 195 ARG B C 1
ATOM 5345 O O . ARG B 1 195 ? 13.344 -1.151 14.25 1 89.38 195 ARG B O 1
ATOM 5352 N N . LEU B 1 196 ? 11.539 -0.342 15.312 1 92.56 196 LEU B N 1
ATOM 5353 C CA . LEU B 1 196 ? 12.18 0.935 15.602 1 92.56 196 LEU B CA 1
ATOM 5354 C C . LEU B 1 196 ? 13.398 0.738 16.5 1 92.56 196 LEU B C 1
ATOM 5356 O O . LEU B 1 196 ? 14.344 1.529 16.453 1 92.56 196 LEU B O 1
ATOM 5360 N N . LEU B 1 197 ? 13.297 -0.333 17.281 1 96.06 197 LEU B N 1
ATOM 5361 C CA . LEU B 1 197 ? 14.367 -0.565 18.234 1 96.06 197 LEU B CA 1
ATOM 5362 C C . LEU B 1 197 ? 15.227 -1.755 17.828 1 96.06 197 LEU B C 1
ATOM 5364 O O . LEU B 1 197 ? 15.93 -2.34 18.641 1 96.06 197 LEU B O 1
ATOM 5368 N N . SER B 1 198 ? 15.172 -2.164 16.578 1 95.62 198 SER B N 1
ATOM 5369 C CA . SER B 1 198 ? 16 -3.221 16.016 1 95.62 198 SER B CA 1
ATOM 5370 C C . SER B 1 198 ? 17.172 -2.641 15.219 1 95.62 198 SER B C 1
ATOM 5372 O O . SER B 1 198 ? 17 -2.182 14.086 1 95.62 198 SER B O 1
ATOM 5374 N N . PRO B 1 199 ? 18.344 -2.742 15.766 1 96.88 199 PRO B N 1
ATOM 5375 C CA . PRO B 1 199 ? 19.484 -2.201 15.031 1 96.88 199 PRO B CA 1
ATOM 5376 C C . PRO B 1 199 ? 19.609 -2.787 13.633 1 96.88 199 PRO B C 1
ATOM 5378 O O . PRO B 1 199 ? 19.906 -2.061 12.68 1 96.88 199 PRO B O 1
ATOM 5381 N N . ALA B 1 200 ? 19.344 -4.043 13.547 1 95.56 200 ALA B N 1
ATOM 5382 C CA . ALA B 1 200 ? 19.453 -4.707 12.25 1 95.56 200 ALA B CA 1
ATOM 5383 C C . ALA B 1 200 ? 18.438 -4.152 11.266 1 95.56 200 ALA B C 1
ATOM 5385 O O . ALA B 1 200 ? 18.766 -3.873 10.109 1 95.56 200 ALA B O 1
ATOM 5386 N N . ALA B 1 201 ? 17.203 -3.969 11.703 1 94.94 201 ALA B N 1
ATOM 5387 C CA . ALA B 1 201 ? 16.156 -3.445 10.844 1 94.94 201 ALA B CA 1
ATOM 5388 C C . ALA B 1 201 ? 16.453 -2.008 10.422 1 94.94 201 ALA B C 1
ATOM 5390 O O . ALA B 1 201 ? 16.234 -1.635 9.266 1 94.94 201 ALA B O 1
ATOM 5391 N N . VAL B 1 202 ? 16.953 -1.254 11.344 1 97.38 202 VAL B N 1
ATOM 5392 C CA . VAL B 1 202 ? 17.281 0.145 11.078 1 97.38 202 VAL B CA 1
ATOM 5393 C C . VAL B 1 202 ? 18.438 0.232 10.086 1 97.38 202 VAL B C 1
ATOM 5395 O O . VAL B 1 202 ? 18.375 1.018 9.133 1 97.38 202 VAL B O 1
ATOM 5398 N N . SER B 1 203 ? 19.422 -0.625 10.258 1 97.56 203 SER B N 1
ATOM 5399 C CA . SER B 1 203 ? 20.547 -0.65 9.344 1 97.56 203 SER B CA 1
ATOM 5400 C C . SER B 1 203 ? 20.125 -1.01 7.93 1 97.56 203 SER B C 1
ATOM 5402 O O . SER B 1 203 ? 20.531 -0.363 6.965 1 97.56 203 SER B O 1
ATOM 5404 N N . ASP B 1 204 ? 19.312 -2.055 7.855 1 95.81 204 ASP B N 1
ATOM 5405 C CA . ASP B 1 204 ? 18.812 -2.48 6.551 1 95.81 204 ASP B CA 1
ATOM 5406 C C . ASP B 1 204 ? 18.016 -1.361 5.875 1 95.81 204 ASP B C 1
ATOM 5408 O O . ASP B 1 204 ? 18.188 -1.12 4.676 1 95.81 204 ASP B O 1
ATOM 5412 N N . TYR B 1 205 ? 17.219 -0.705 6.605 1 96.19 205 TYR B N 1
ATOM 5413 C CA . TYR B 1 205 ? 16.375 0.363 6.078 1 96.19 205 TYR B CA 1
ATOM 5414 C C . TYR B 1 205 ? 17.219 1.544 5.613 1 96.19 205 TYR B C 1
ATOM 5416 O O . TYR B 1 205 ? 17.078 2.008 4.48 1 96.19 205 TYR B O 1
ATOM 5424 N N . LEU B 1 206 ? 18.125 2.014 6.461 1 97.44 206 LEU B N 1
ATOM 5425 C CA . LEU B 1 206 ? 18.938 3.191 6.164 1 97.44 206 LEU B CA 1
ATOM 5426 C C . LEU B 1 206 ? 19.922 2.902 5.047 1 97.44 206 LEU B C 1
ATOM 5428 O O . LEU B 1 206 ? 20.25 3.789 4.254 1 97.44 206 LEU B O 1
ATOM 5432 N N . ALA B 1 207 ? 20.422 1.684 4.973 1 96.62 207 ALA B N 1
ATOM 5433 C CA . ALA B 1 207 ? 21.328 1.319 3.885 1 96.62 207 ALA B CA 1
ATOM 5434 C C . ALA B 1 207 ? 20.656 1.557 2.527 1 96.62 207 ALA B C 1
ATOM 5436 O O . ALA B 1 207 ? 21.344 1.907 1.557 1 96.62 207 ALA B O 1
ATOM 5437 N N . GLN B 1 208 ? 19.422 1.395 2.486 1 95.81 208 GLN B N 1
ATOM 5438 C CA . GLN B 1 208 ? 18.672 1.583 1.246 1 95.81 208 GLN B CA 1
ATOM 5439 C C . GLN B 1 208 ? 18.375 3.059 1.002 1 95.81 208 GLN B C 1
ATOM 5441 O O . GLN B 1 208 ? 18.562 3.559 -0.11 1 95.81 208 GLN B O 1
ATOM 5446 N N . VAL B 1 209 ? 17.984 3.77 2.059 1 95.69 209 VAL B N 1
ATOM 5447 C CA . VAL B 1 209 ? 17.297 5.039 1.842 1 95.69 209 VAL B CA 1
ATOM 5448 C C . VAL B 1 209 ? 18.281 6.195 2.043 1 95.69 209 VAL B C 1
ATOM 5450 O O . VAL B 1 209 ? 18.141 7.246 1.412 1 95.69 209 VAL B O 1
ATOM 5453 N N . ALA B 1 210 ? 19.266 6.078 2.859 1 95.81 210 ALA B N 1
ATOM 5454 C CA . ALA B 1 210 ? 20.141 7.172 3.273 1 95.81 210 ALA B CA 1
ATOM 5455 C C . ALA B 1 210 ? 21.25 7.414 2.242 1 95.81 210 ALA B C 1
ATOM 5457 O O . ALA B 1 210 ? 21.5 6.566 1.38 1 95.81 210 ALA B O 1
ATOM 5458 N N . PRO B 1 211 ? 21.812 8.586 2.252 1 93.88 211 PRO B N 1
ATOM 5459 C CA . PRO B 1 211 ? 22.906 8.891 1.331 1 93.88 211 PRO B CA 1
ATOM 5460 C C . PRO B 1 211 ? 24.25 8.352 1.818 1 93.88 211 PRO B C 1
ATOM 5462 O O . PRO B 1 211 ? 25.125 9.133 2.209 1 93.88 211 PRO B O 1
ATOM 5465 N N . VAL B 1 212 ? 24.453 7.09 1.739 1 95.12 212 VAL B N 1
ATOM 5466 C CA . VAL B 1 212 ? 25.688 6.422 2.146 1 95.12 212 VAL B CA 1
ATOM 5467 C C . VAL B 1 212 ? 26.422 5.906 0.916 1 95.12 212 VAL B C 1
ATOM 5469 O O . VAL B 1 212 ? 25.844 5.812 -0.171 1 95.12 212 VAL B O 1
ATOM 5472 N N . PRO B 1 213 ? 27.719 5.652 1.065 1 93.44 213 PRO B N 1
ATOM 5473 C CA . PRO B 1 213 ? 28.484 5.16 -0.078 1 93.44 213 PRO B CA 1
ATOM 5474 C C . PRO B 1 213 ? 28.047 3.762 -0.52 1 93.44 213 PRO B C 1
ATOM 5476 O O . PRO B 1 213 ? 27.438 3.027 0.257 1 93.44 213 PRO B O 1
ATOM 5479 N N . MET B 1 214 ? 28.328 3.486 -1.777 1 92.75 214 MET B N 1
ATOM 5480 C CA . MET B 1 214 ? 28.141 2.115 -2.238 1 92.75 214 MET B CA 1
ATOM 5481 C C . MET B 1 214 ? 29.188 1.187 -1.652 1 92.75 214 MET B C 1
ATOM 5483 O O . MET B 1 214 ? 30.297 1.619 -1.348 1 92.75 214 MET B O 1
ATOM 5487 N N . SER B 1 215 ? 28.812 -0.051 -1.58 1 90.69 215 SER B N 1
ATOM 5488 C CA . SER B 1 215 ? 29.75 -1.045 -1.06 1 90.69 215 SER B CA 1
ATOM 5489 C C . SER B 1 215 ? 31 -1.146 -1.936 1 90.69 215 SER B C 1
ATOM 5491 O O . SER B 1 215 ? 30.906 -1.058 -3.162 1 90.69 215 SER B O 1
ATOM 5493 N N . SER B 1 216 ? 32.062 -1.392 -1.31 1 86.62 216 SER B N 1
ATOM 5494 C CA . SER B 1 216 ? 33.312 -1.562 -2.035 1 86.62 216 SER B CA 1
ATOM 5495 C C . SER B 1 216 ? 33.312 -2.857 -2.84 1 86.62 216 SER B C 1
ATOM 5497 O O . SER B 1 216 ? 34.125 -3.014 -3.771 1 86.62 216 SER B O 1
ATOM 5499 N N . GLN B 1 217 ? 32.438 -3.67 -2.516 1 84.81 217 GLN B N 1
ATOM 5500 C CA . GLN B 1 217 ? 32.344 -4.953 -3.203 1 84.81 217 GLN B CA 1
ATOM 5501 C C . GLN B 1 217 ? 31.609 -4.812 -4.527 1 84.81 217 GLN B C 1
ATOM 5503 O O . GLN B 1 217 ? 31.625 -5.727 -5.355 1 84.81 217 GLN B O 1
ATOM 5508 N N . PHE B 1 218 ? 31.016 -3.678 -4.719 1 94.88 218 PHE B N 1
ATOM 5509 C CA . PHE B 1 218 ? 30.266 -3.424 -5.941 1 94.88 218 PHE B CA 1
ATOM 5510 C C . PHE B 1 218 ? 31.172 -2.826 -7.016 1 94.88 218 PHE B C 1
ATOM 5512 O O . PHE B 1 218 ? 31.5 -1.638 -6.973 1 94.88 218 PHE B O 1
ATOM 5519 N N . THR B 1 219 ? 31.5 -3.623 -7.977 1 94.94 219 THR B N 1
ATOM 5520 C CA . THR B 1 219 ? 32.531 -3.285 -8.945 1 94.94 219 THR B CA 1
ATOM 5521 C C . THR B 1 219 ? 32.125 -2.088 -9.797 1 94.94 219 THR B C 1
ATOM 5523 O O . THR B 1 219 ? 32.969 -1.357 -10.312 1 94.94 219 THR B O 1
ATOM 5526 N N . LEU B 1 220 ? 30.875 -1.861 -9.891 1 95.75 220 LEU B N 1
ATOM 5527 C CA . LEU B 1 220 ? 30.391 -0.787 -10.75 1 95.75 220 LEU B CA 1
ATOM 5528 C C . LEU B 1 220 ? 30.359 0.538 -9.992 1 95.75 220 LEU B C 1
ATOM 5530 O O . LEU B 1 220 ? 30.109 1.59 -10.586 1 95.75 220 LEU B O 1
ATOM 5534 N N . ALA B 1 221 ? 30.688 0.529 -8.703 1 94.88 221 ALA B N 1
ATOM 5535 C CA . ALA B 1 221 ? 30.531 1.674 -7.812 1 94.88 221 ALA B CA 1
ATOM 5536 C C . ALA B 1 221 ? 31.391 2.846 -8.258 1 94.88 221 ALA B C 1
ATOM 5538 O O . ALA B 1 221 ? 30.922 3.979 -8.359 1 94.88 221 ALA B O 1
ATOM 5539 N N . PRO B 1 222 ? 32.625 2.641 -8.594 1 93.56 222 PRO B N 1
ATOM 5540 C CA . PRO B 1 222 ? 33.469 3.771 -8.977 1 93.56 222 PRO B CA 1
ATOM 5541 C C . PRO B 1 222 ? 32.969 4.52 -10.203 1 93.56 222 PRO B C 1
ATOM 5543 O O . PRO B 1 222 ? 32.969 5.754 -10.227 1 93.56 222 PRO B O 1
ATOM 5546 N N . ASP B 1 223 ? 32.531 3.75 -11.156 1 94.56 223 ASP B N 1
ATOM 5547 C CA . ASP B 1 223 ? 31.984 4.375 -12.367 1 94.56 223 ASP B CA 1
ATOM 5548 C C . ASP B 1 223 ? 30.719 5.176 -12.062 1 94.56 223 ASP B C 1
ATOM 5550 O O . ASP B 1 223 ? 30.547 6.281 -12.578 1 94.56 223 ASP B O 1
ATOM 5554 N N . ILE B 1 224 ? 29.859 4.625 -11.297 1 94.62 224 ILE B N 1
ATOM 5555 C CA . ILE B 1 224 ? 28.625 5.289 -10.914 1 94.62 224 ILE B CA 1
ATOM 5556 C C . ILE B 1 224 ? 28.938 6.57 -10.148 1 94.62 224 ILE B C 1
ATOM 5558 O O . ILE B 1 224 ? 28.375 7.633 -10.445 1 94.62 224 ILE B O 1
ATOM 5562 N N . ASP B 1 225 ? 29.859 6.465 -9.227 1 92.75 225 ASP B N 1
ATOM 5563 C CA . ASP B 1 225 ? 30.25 7.613 -8.414 1 92.75 225 ASP B CA 1
ATOM 5564 C C . ASP B 1 225 ? 30.875 8.711 -9.273 1 92.75 225 ASP B C 1
ATOM 5566 O O . ASP B 1 225 ? 30.641 9.898 -9.031 1 92.75 225 ASP B O 1
ATOM 5570 N N . ALA B 1 226 ? 31.625 8.305 -10.172 1 93 226 ALA B N 1
ATOM 5571 C CA . ALA B 1 226 ? 32.25 9.273 -11.062 1 93 226 ALA B CA 1
ATOM 5572 C C . ALA B 1 226 ? 31.234 10.031 -11.883 1 93 226 ALA B C 1
ATOM 5574 O O . ALA B 1 226 ? 31.312 11.258 -12.023 1 93 226 ALA B O 1
ATOM 5575 N N . GLN B 1 227 ? 30.312 9.297 -12.445 1 94 227 GLN B N 1
ATOM 5576 C CA . GLN B 1 227 ? 29.266 9.914 -13.258 1 94 227 GLN B CA 1
ATOM 5577 C C . GLN B 1 227 ? 28.406 10.859 -12.422 1 94 227 GLN B C 1
ATOM 5579 O O . GLN B 1 227 ? 28.109 11.969 -12.852 1 94 227 GLN B O 1
ATOM 5584 N N . LEU B 1 228 ? 28.047 10.422 -11.281 1 92.44 228 LEU B N 1
ATOM 5585 C CA . LEU B 1 228 ? 27.234 11.234 -10.391 1 92.44 228 LEU B CA 1
ATOM 5586 C C . LEU B 1 228 ? 28 12.469 -9.922 1 92.44 228 LEU B C 1
ATOM 5588 O O . LEU B 1 228 ? 27.453 13.57 -9.883 1 92.44 228 LEU B O 1
ATOM 5592 N N . GLY B 1 229 ? 29.266 12.258 -9.555 1 88.81 229 GLY B N 1
ATOM 5593 C CA . GLY B 1 229 ? 30.109 13.344 -9.07 1 88.81 229 GLY B CA 1
ATOM 5594 C C . GLY B 1 229 ? 30.328 14.445 -10.094 1 88.81 229 GLY B C 1
ATOM 5595 O O . GLY B 1 229 ? 30.5 15.609 -9.734 1 88.81 229 GLY B O 1
ATOM 5596 N N . SER B 1 230 ? 30.25 14.07 -11.273 1 86.88 230 SER B N 1
ATOM 5597 C CA . SER B 1 230 ? 30.453 15.039 -12.344 1 86.88 230 SER B CA 1
ATOM 5598 C C . SER B 1 230 ? 29.25 15.977 -12.477 1 86.88 230 SER B C 1
ATOM 5600 O O . SER B 1 230 ? 29.375 17.094 -12.984 1 86.88 230 SER B O 1
ATOM 5602 N N . LEU B 1 231 ? 28.156 15.523 -12.047 1 85 231 LEU B N 1
ATOM 5603 C CA . LEU B 1 231 ? 26.938 16.281 -12.273 1 85 231 LEU B CA 1
ATOM 5604 C C . LEU B 1 231 ? 26.484 16.969 -10.992 1 85 231 LEU B C 1
ATOM 5606 O O . LEU B 1 231 ? 25.766 17.969 -11.039 1 85 231 LEU B O 1
ATOM 5610 N N . ASN B 1 232 ? 26.812 16.312 -9.953 1 77.38 232 ASN B N 1
ATOM 5611 C CA . ASN B 1 232 ? 26.328 16.828 -8.672 1 77.38 232 ASN B CA 1
ATOM 5612 C C . ASN B 1 232 ? 27.297 16.484 -7.539 1 77.38 232 ASN B C 1
ATOM 5614 O O . ASN B 1 232 ? 27.938 15.438 -7.555 1 77.38 232 ASN B O 1
ATOM 5618 N N . ASP B 1 233 ? 27.359 17.469 -6.777 1 74 233 ASP B N 1
ATOM 5619 C CA . ASP B 1 233 ? 28.203 17.234 -5.602 1 74 233 ASP B CA 1
ATOM 5620 C C . ASP B 1 233 ? 27.469 16.375 -4.57 1 74 233 ASP B C 1
ATOM 5622 O O . ASP B 1 233 ? 26.781 16.906 -3.688 1 74 233 ASP B O 1
ATOM 5626 N N . ILE B 1 234 ? 27.531 15.133 -4.848 1 69.5 234 ILE B N 1
ATOM 5627 C CA . ILE B 1 234 ? 26.859 14.227 -3.92 1 69.5 234 ILE B CA 1
ATOM 5628 C C . ILE B 1 234 ? 27.75 14 -2.695 1 69.5 234 ILE B C 1
ATOM 5630 O O . ILE B 1 234 ? 28.891 13.555 -2.822 1 69.5 234 ILE B O 1
ATOM 5634 N N . ARG B 1 235 ? 27.344 14.477 -1.629 1 76.25 235 ARG B N 1
ATOM 5635 C CA . ARG B 1 235 ? 28.094 14.32 -0.386 1 76.25 235 ARG B CA 1
ATOM 5636 C C . ARG B 1 235 ? 27.531 13.188 0.457 1 76.25 235 ARG B C 1
ATOM 5638 O O . ARG B 1 235 ? 26.453 13.312 1.037 1 76.25 235 ARG B O 1
ATOM 5645 N N . ARG B 1 236 ? 28.25 12.133 0.499 1 84.12 236 ARG B N 1
ATOM 5646 C CA . ARG B 1 236 ? 27.812 10.953 1.234 1 84.12 236 ARG B CA 1
ATOM 5647 C C . ARG B 1 236 ? 28.188 11.062 2.711 1 84.12 236 ARG B C 1
ATOM 5649 O O . ARG B 1 236 ? 29.047 11.859 3.086 1 84.12 236 ARG B O 1
ATOM 5656 N N . LEU B 1 237 ? 27.391 10.422 3.49 1 92.69 237 LEU B N 1
ATOM 5657 C CA . LEU B 1 237 ? 27.484 10.5 4.945 1 92.69 237 LEU B CA 1
ATOM 5658 C C . LEU B 1 237 ? 28.047 9.203 5.52 1 92.69 237 LEU B C 1
ATOM 5660 O O . LEU B 1 237 ? 27.891 8.141 4.918 1 92.69 237 LEU B O 1
ATOM 5664 N N . VAL B 1 238 ? 28.797 9.398 6.59 1 95.75 238 VAL B N 1
ATOM 5665 C CA . VAL B 1 238 ? 29.172 8.25 7.402 1 95.75 238 VAL B CA 1
ATOM 5666 C C . VAL B 1 238 ? 28.109 8.008 8.477 1 95.75 238 VAL B C 1
ATOM 5668 O O . VAL B 1 238 ? 28 8.797 9.422 1 95.75 238 VAL B O 1
ATOM 5671 N N . ILE B 1 239 ? 27.359 6.965 8.367 1 98 239 ILE B N 1
ATOM 5672 C CA . ILE B 1 239 ? 26.312 6.652 9.32 1 98 239 ILE B CA 1
ATOM 5673 C C . ILE B 1 239 ? 26.641 5.348 10.047 1 98 239 ILE B C 1
ATOM 5675 O O . ILE B 1 239 ? 26.922 4.332 9.406 1 98 239 ILE B O 1
ATOM 5679 N N . THR B 1 240 ? 26.656 5.371 11.328 1 98.25 240 THR B N 1
ATOM 5680 C CA . THR B 1 240 ? 26.891 4.176 12.133 1 98.25 240 THR B CA 1
ATOM 5681 C C . THR B 1 240 ? 25.703 3.916 13.055 1 98.25 240 THR B C 1
ATOM 5683 O O . THR B 1 240 ? 25.062 4.855 13.547 1 98.25 240 THR B O 1
ATOM 5686 N N . VAL B 1 241 ? 25.375 2.639 13.25 1 98.38 241 VAL B N 1
ATOM 5687 C CA . VAL B 1 241 ? 24.328 2.201 14.172 1 98.38 241 VAL B CA 1
ATOM 5688 C C . VAL B 1 241 ? 24.953 1.366 15.289 1 98.38 241 VAL B C 1
ATOM 5690 O O . VAL B 1 241 ? 25.516 0.301 15.039 1 98.38 241 VAL B O 1
ATOM 5693 N N . ASN B 1 242 ? 24.906 1.887 16.5 1 98.06 242 ASN B N 1
ATOM 5694 C CA . ASN B 1 242 ? 25.422 1.237 17.703 1 98.06 242 ASN B CA 1
ATOM 5695 C C . ASN B 1 242 ? 26.922 0.961 17.578 1 98.06 242 ASN B C 1
ATOM 5697 O O . ASN B 1 242 ? 27.391 -0.108 17.969 1 98.06 242 ASN B O 1
ATOM 5701 N N . GLY B 1 243 ? 27.594 1.88 16.938 1 95.25 243 GLY B N 1
ATOM 5702 C CA . GLY B 1 243 ? 29.047 1.809 16.875 1 95.25 243 GLY B CA 1
ATOM 5703 C C . GLY B 1 243 ? 29.547 0.766 15.898 1 95.25 243 GLY B C 1
ATOM 5704 O O . GLY B 1 243 ? 30.75 0.521 15.812 1 95.25 243 GLY B O 1
ATOM 5705 N N . GLU B 1 244 ? 28.719 0.161 15.133 1 95.25 244 GLU B N 1
ATOM 5706 C CA . GLU B 1 244 ? 29.109 -0.816 14.125 1 95.25 244 GLU B CA 1
ATOM 5707 C C . GLU B 1 244 ? 29.719 -0.132 12.898 1 95.25 244 GLU B C 1
ATOM 5709 O O . GLU B 1 244 ? 29.891 1.089 12.883 1 95.25 244 GLU B O 1
ATOM 5714 N N . ALA B 1 245 ? 30.109 -0.991 11.93 1 95.56 245 ALA B N 1
ATOM 5715 C CA . ALA B 1 245 ? 30.719 -0.466 10.711 1 95.56 245 ALA B CA 1
ATOM 5716 C C . ALA B 1 245 ? 29.781 0.502 10 1 95.56 245 ALA B C 1
ATOM 5718 O O . ALA B 1 245 ? 28.562 0.361 10.078 1 95.56 245 ALA B O 1
ATOM 5719 N N . PRO B 1 246 ? 30.359 1.497 9.359 1 96.56 246 PRO B N 1
ATOM 5720 C CA . PRO B 1 246 ? 29.516 2.445 8.625 1 96.56 246 PRO B CA 1
ATOM 5721 C C . PRO B 1 246 ? 28.641 1.764 7.578 1 96.56 246 PRO B C 1
ATOM 5723 O O . PRO B 1 246 ? 29.062 0.805 6.934 1 96.56 246 PRO B O 1
ATOM 5726 N N . LEU B 1 247 ? 27.453 2.244 7.426 1 97.12 247 LEU B N 1
ATOM 5727 C CA . LEU B 1 247 ? 26.484 1.688 6.488 1 97.12 247 LEU B CA 1
ATOM 5728 C C . LEU B 1 247 ? 26.922 1.922 5.047 1 97.12 247 LEU B C 1
ATOM 5730 O O . LEU B 1 247 ? 27.562 2.934 4.746 1 97.12 247 LEU B O 1
ATOM 5734 N N . THR B 1 248 ? 26.672 0.997 4.164 1 96.31 248 THR B N 1
ATOM 5735 C CA . THR B 1 248 ? 26.844 1.131 2.725 1 96.31 248 THR B CA 1
ATOM 5736 C C . THR B 1 248 ? 25.594 0.678 1.979 1 96.31 248 THR B C 1
ATOM 5738 O O . THR B 1 248 ? 24.797 -0.098 2.51 1 96.31 248 THR B O 1
ATOM 5741 N N . ARG B 1 249 ? 25.453 1.212 0.762 1 95.44 249 ARG B N 1
ATOM 5742 C CA . ARG B 1 249 ? 24.375 0.72 -0.08 1 95.44 249 ARG B CA 1
ATOM 5743 C C . ARG B 1 249 ? 24.516 -0.777 -0.334 1 95.44 249 ARG B C 1
ATOM 5745 O O . ARG B 1 249 ? 25.625 -1.282 -0.508 1 95.44 249 ARG B O 1
ATOM 5752 N N . PRO B 1 250 ? 23.375 -1.471 -0.402 1 93.94 250 PRO B N 1
ATOM 5753 C CA . PRO B 1 250 ? 23.438 -2.934 -0.438 1 93.94 250 PRO B CA 1
ATOM 5754 C C . PRO B 1 250 ? 23.641 -3.48 -1.851 1 93.94 250 PRO B C 1
ATOM 5756 O O . PRO B 1 250 ? 23.219 -4.605 -2.143 1 93.94 250 PRO B O 1
ATOM 5759 N N . PHE B 1 251 ? 24.281 -2.791 -2.738 1 94.69 251 PHE B N 1
ATOM 5760 C CA . PHE B 1 251 ? 24.578 -3.299 -4.074 1 94.69 251 PHE B CA 1
ATOM 5761 C C . PHE B 1 251 ? 25.734 -4.285 -4.039 1 94.69 251 PHE B C 1
ATOM 5763 O O . PHE B 1 251 ? 26.703 -4.09 -3.293 1 94.69 251 PHE B O 1
ATOM 5770 N N . ALA B 1 252 ? 25.641 -5.305 -4.824 1 92.19 252 ALA B N 1
ATOM 5771 C CA . ALA B 1 252 ? 26.688 -6.324 -4.961 1 92.19 252 ALA B CA 1
ATOM 5772 C C . ALA B 1 252 ? 26.734 -6.863 -6.387 1 92.19 252 ALA B C 1
ATOM 5774 O O . ALA B 1 252 ? 25.766 -6.734 -7.141 1 92.19 252 ALA B O 1
ATOM 5775 N N . ASP B 1 253 ? 27.859 -7.461 -6.707 1 93.06 253 ASP B N 1
ATOM 5776 C CA . ASP B 1 253 ? 28.047 -7.988 -8.055 1 93.06 253 ASP B CA 1
ATOM 5777 C C . ASP B 1 253 ? 27.125 -9.188 -8.305 1 93.06 253 ASP B C 1
ATOM 5779 O O . ASP B 1 253 ? 26.656 -9.391 -9.422 1 93.06 253 ASP B O 1
ATOM 5783 N N . GLU B 1 254 ? 26.906 -9.93 -7.25 1 90.94 254 GLU B N 1
ATOM 5784 C CA . GLU B 1 254 ? 26.078 -11.133 -7.363 1 90.94 254 GLU B CA 1
ATOM 5785 C C . GLU B 1 254 ? 24.844 -11.039 -6.48 1 90.94 254 GLU B C 1
ATOM 5787 O O . GLU B 1 254 ? 24.938 -10.664 -5.309 1 90.94 254 GLU B O 1
ATOM 5792 N N . MET B 1 255 ? 23.688 -11.297 -7.109 1 86.44 255 MET B N 1
ATOM 5793 C CA . MET B 1 255 ? 22.422 -11.266 -6.395 1 86.44 255 MET B CA 1
ATOM 5794 C C . MET B 1 255 ? 21.703 -12.617 -6.48 1 86.44 255 MET B C 1
ATOM 5796 O O . MET B 1 255 ? 21.625 -13.211 -7.555 1 86.44 255 MET B O 1
ATOM 5800 N N . PRO B 1 256 ? 21.266 -13.023 -5.359 1 81.38 256 PRO B N 1
ATOM 5801 C CA . PRO B 1 256 ? 20.562 -14.305 -5.379 1 81.38 256 PRO B CA 1
ATOM 5802 C C . PRO B 1 256 ? 19.203 -14.227 -6.055 1 81.38 256 PRO B C 1
ATOM 5804 O O . PRO B 1 256 ? 18.547 -13.172 -6.023 1 81.38 256 PRO B O 1
ATOM 5807 N N . ILE B 1 257 ? 18.812 -15.211 -6.836 1 75.44 257 ILE B N 1
ATOM 5808 C CA . ILE B 1 257 ? 17.469 -15.344 -7.375 1 75.44 257 ILE B CA 1
ATOM 5809 C C . ILE B 1 257 ? 16.812 -16.609 -6.832 1 75.44 257 ILE B C 1
ATOM 5811 O O . ILE B 1 257 ? 17.5 -17.516 -6.348 1 75.44 257 ILE B O 1
ATOM 5815 N N . GLU B 1 258 ? 15.578 -16.578 -6.723 1 68.5 258 GLU B N 1
ATOM 5816 C CA . GLU B 1 258 ? 14.867 -17.781 -6.281 1 68.5 258 GLU B CA 1
ATOM 5817 C C . GLU B 1 258 ? 15.094 -18.953 -7.238 1 68.5 258 GLU B C 1
ATOM 5819 O O . GLU B 1 258 ? 14.727 -18.875 -8.414 1 68.5 258 GLU B O 1
ATOM 5824 N N . GLY B 1 259 ? 15.648 -20.016 -6.766 1 64.56 259 GLY B N 1
ATOM 5825 C CA . GLY B 1 259 ? 15.75 -21.266 -7.488 1 64.56 259 GLY B CA 1
ATOM 5826 C C . GLY B 1 259 ? 16.766 -21.234 -8.602 1 64.56 259 GLY B C 1
ATOM 5827 O O . GLY B 1 259 ? 16.828 -22.141 -9.438 1 64.56 259 GLY B O 1
ATOM 5828 N N . GLY B 1 260 ? 17.516 -20.156 -8.758 1 71.25 260 GLY B N 1
ATOM 5829 C CA . GLY B 1 260 ? 18.422 -20.109 -9.898 1 71.25 260 GLY B CA 1
ATOM 5830 C C . GLY B 1 260 ? 19.812 -19.625 -9.531 1 71.25 260 GLY B C 1
ATOM 5831 O O . GLY B 1 260 ? 20.156 -19.562 -8.352 1 71.25 260 GLY B O 1
ATOM 5832 N N . ARG B 1 261 ? 20.703 -19.641 -10.547 1 79.19 261 ARG B N 1
ATOM 5833 C CA . ARG B 1 261 ? 22.047 -19.078 -10.43 1 79.19 261 ARG B CA 1
ATOM 5834 C C . ARG B 1 261 ? 21.984 -17.594 -10.109 1 79.19 261 ARG B C 1
ATOM 5836 O O . ARG B 1 261 ? 21.078 -16.891 -10.547 1 79.19 261 ARG B O 1
ATOM 5843 N N . PRO B 1 262 ? 22.859 -17.172 -9.297 1 87.81 262 PRO B N 1
ATOM 5844 C CA . PRO B 1 262 ? 22.906 -15.734 -8.969 1 87.81 262 PRO B CA 1
ATOM 5845 C C . PRO B 1 262 ? 23.031 -14.859 -10.211 1 87.81 262 PRO B C 1
ATOM 5847 O O . PRO B 1 262 ? 23.703 -15.234 -11.172 1 87.81 262 PRO B O 1
ATOM 5850 N N . LEU B 1 263 ? 22.344 -13.766 -10.188 1 88.25 263 LEU B N 1
ATOM 5851 C CA . LEU B 1 263 ? 22.469 -12.758 -11.234 1 88.25 263 LEU B CA 1
ATOM 5852 C C . LEU B 1 263 ? 23.734 -11.945 -11.055 1 88.25 263 LEU B C 1
ATOM 5854 O O . LEU B 1 263 ? 24.125 -11.617 -9.93 1 88.25 263 LEU B O 1
ATOM 5858 N N . CYS B 1 264 ? 24.391 -11.758 -12.102 1 91.44 264 CYS B N 1
ATOM 5859 C CA . CYS B 1 264 ? 25.641 -10.992 -12.047 1 91.44 264 CYS B CA 1
ATOM 5860 C C . CYS B 1 264 ? 25.484 -9.656 -12.758 1 91.44 264 CYS B C 1
ATOM 5862 O O . CYS B 1 264 ? 25.172 -9.609 -13.945 1 91.44 264 CYS B O 1
ATOM 5864 N N . LEU B 1 265 ? 25.703 -8.594 -12.008 1 91.94 265 LEU B N 1
ATOM 5865 C CA . LEU B 1 265 ? 25.703 -7.262 -12.594 1 91.94 265 LEU B CA 1
ATOM 5866 C C . LEU B 1 265 ? 27.031 -6.98 -13.297 1 91.94 265 LEU B C 1
ATOM 5868 O O . LEU B 1 265 ? 28.094 -7.121 -12.695 1 91.94 265 LEU B O 1
ATOM 5872 N N . ARG B 1 266 ? 26.984 -6.699 -14.586 1 85.56 266 ARG B N 1
ATOM 5873 C CA . ARG B 1 266 ? 28.203 -6.648 -15.375 1 85.56 266 ARG B CA 1
ATOM 5874 C C . ARG B 1 266 ? 28.391 -5.273 -16.016 1 85.56 266 ARG B C 1
ATOM 5876 O O . ARG B 1 266 ? 29.516 -4.84 -16.25 1 85.56 266 ARG B O 1
ATOM 5883 N N . GLU B 1 267 ? 27.359 -4.695 -16.312 1 92.12 267 GLU B N 1
ATOM 5884 C CA . GLU B 1 267 ? 27.438 -3.443 -17.062 1 92.12 267 GLU B CA 1
ATOM 5885 C C . GLU B 1 267 ? 26.438 -2.424 -16.516 1 92.12 267 GLU B C 1
ATOM 5887 O O . GLU B 1 267 ? 25.375 -2.795 -16 1 92.12 267 GLU B O 1
ATOM 5892 N N . CYS B 1 268 ? 26.891 -1.188 -16.609 1 95.12 268 CYS B N 1
ATOM 5893 C CA . CYS B 1 268 ? 26.047 -0.097 -16.141 1 95.12 268 CYS B CA 1
ATOM 5894 C C . CYS B 1 268 ? 25.719 0.861 -17.281 1 95.12 268 CYS B C 1
ATOM 5896 O O . CYS B 1 268 ? 26.609 1.308 -18 1 95.12 268 CYS B O 1
ATOM 5898 N N . ARG B 1 269 ? 24.484 1.063 -17.453 1 95.44 269 ARG B N 1
ATOM 5899 C CA . ARG B 1 269 ? 23.984 2.033 -18.422 1 95.44 269 ARG B CA 1
ATOM 5900 C C . ARG B 1 269 ? 23.609 3.344 -17.734 1 95.44 269 ARG B C 1
ATOM 5902 O O . ARG B 1 269 ? 22.922 3.342 -16.719 1 95.44 269 ARG B O 1
ATOM 5909 N N . PHE B 1 270 ? 24.141 4.449 -18.359 1 96.88 270 PHE B N 1
ATOM 5910 C CA . PHE B 1 270 ? 23.844 5.773 -17.828 1 96.88 270 PHE B CA 1
ATOM 5911 C C . PHE B 1 270 ? 22.953 6.547 -18.797 1 96.88 270 PHE B C 1
ATOM 5913 O O . PHE B 1 270 ? 23.125 6.473 -20.016 1 96.88 270 PHE B O 1
ATOM 5920 N N . ILE B 1 271 ? 22 7.223 -18.25 1 96.44 271 ILE B N 1
ATOM 5921 C CA . ILE B 1 271 ? 21.094 8.047 -19.047 1 96.44 271 ILE B CA 1
ATOM 5922 C C . ILE B 1 271 ? 20.953 9.422 -18.406 1 96.44 271 ILE B C 1
ATOM 5924 O O . ILE B 1 271 ? 20.5 9.539 -17.266 1 96.44 271 ILE B O 1
ATOM 5928 N N . GLU B 1 272 ? 21.297 10.422 -19.125 1 96.25 272 GLU B N 1
ATOM 5929 C CA . GLU B 1 272 ? 21.047 11.797 -18.703 1 96.25 272 GLU B CA 1
ATOM 5930 C C . GLU B 1 272 ? 19.672 12.273 -19.156 1 96.25 272 GLU B C 1
ATOM 5932 O O . GLU B 1 272 ? 19.328 12.156 -20.344 1 96.25 272 GLU B O 1
ATOM 5937 N N . ILE B 1 273 ? 18.938 12.75 -18.234 1 96.75 273 ILE B N 1
ATOM 5938 C CA . ILE B 1 273 ? 17.594 13.211 -18.547 1 96.75 273 ILE B CA 1
ATOM 5939 C C . ILE B 1 273 ? 17.562 14.742 -18.562 1 96.75 273 ILE B C 1
ATOM 5941 O O . ILE B 1 273 ? 17.875 15.391 -17.562 1 96.75 273 ILE B O 1
ATOM 5945 N N . PRO B 1 274 ? 17.156 15.297 -19.672 1 96 274 PRO B N 1
ATOM 5946 C CA . PRO B 1 274 ? 17.109 16.766 -19.766 1 96 274 PRO B CA 1
ATOM 5947 C C . PRO B 1 274 ? 15.906 17.359 -19.031 1 96 274 PRO B C 1
ATOM 5949 O O . PRO B 1 274 ? 14.859 16.719 -18.953 1 96 274 PRO B O 1
ATOM 5952 N N . SER B 1 275 ? 16.156 18.531 -18.547 1 94.38 275 SER B N 1
ATOM 5953 C CA . SER B 1 275 ? 15.047 19.297 -18 1 94.38 275 SER B CA 1
ATOM 5954 C C . SER B 1 275 ? 14.258 20 -19.109 1 94.38 275 SER B C 1
ATOM 5956 O O . SER B 1 275 ? 14.688 20.016 -20.266 1 94.38 275 SER B O 1
ATOM 5958 N N . VAL B 1 276 ? 13.141 20.547 -18.766 1 90.31 276 VAL B N 1
ATOM 5959 C CA . VAL B 1 276 ? 12.289 21.234 -19.734 1 90.31 276 VAL B CA 1
ATOM 5960 C C . VAL B 1 276 ? 12.984 22.484 -20.25 1 90.31 276 VAL B C 1
ATOM 5962 O O . VAL B 1 276 ? 12.797 22.875 -21.406 1 90.31 276 VAL B O 1
ATOM 5965 N N . ASP B 1 277 ? 13.914 23.062 -19.5 1 87.88 277 ASP B N 1
ATOM 5966 C CA . ASP B 1 277 ? 14.586 24.312 -19.844 1 87.88 277 ASP B CA 1
ATOM 5967 C C . ASP B 1 277 ? 15.977 24.062 -20.406 1 87.88 277 ASP B C 1
ATOM 5969 O O . ASP B 1 277 ? 16.75 25 -20.625 1 87.88 277 ASP B O 1
ATOM 5973 N N . GLY B 1 278 ? 16.406 22.812 -20.703 1 84.75 278 GLY B N 1
ATOM 5974 C CA . GLY B 1 278 ? 17.656 22.484 -21.359 1 84.75 278 GLY B CA 1
ATOM 5975 C C . GLY B 1 278 ? 18.719 21.984 -20.391 1 84.75 278 GLY B C 1
ATOM 5976 O O . GLY B 1 278 ? 19.719 21.406 -20.812 1 84.75 278 GLY B O 1
ATOM 5977 N N . GLY B 1 279 ? 18.672 22.141 -19.094 1 91 279 GLY B N 1
ATOM 5978 C CA . GLY B 1 279 ? 19.625 21.578 -18.156 1 91 279 GLY B CA 1
ATOM 5979 C C . GLY B 1 279 ? 19.406 20.094 -17.906 1 91 279 GLY B C 1
ATOM 5980 O O . GLY B 1 279 ? 18.75 19.422 -18.703 1 91 279 GLY B O 1
ATOM 5981 N N . ILE B 1 280 ? 20.203 19.578 -16.984 1 94.19 280 ILE B N 1
ATOM 5982 C CA . ILE B 1 280 ? 20.062 18.172 -16.625 1 94.19 280 ILE B CA 1
ATOM 5983 C C . ILE B 1 280 ? 19.094 18.031 -15.453 1 94.19 280 ILE B C 1
ATOM 5985 O O . ILE B 1 280 ? 19.328 18.594 -14.383 1 94.19 280 ILE B O 1
ATOM 5989 N N . ALA B 1 281 ? 18.062 17.328 -15.695 1 95.81 281 ALA B N 1
ATOM 5990 C CA . ALA B 1 281 ? 17.047 17.125 -14.656 1 95.81 281 ALA B CA 1
ATOM 5991 C C . ALA B 1 281 ? 17.453 15.969 -13.727 1 95.81 281 ALA B C 1
ATOM 5993 O O . ALA B 1 281 ? 17.125 15.984 -12.539 1 95.81 281 ALA B O 1
ATOM 5994 N N . ALA B 1 282 ? 18.047 14.969 -14.305 1 97.06 282 ALA B N 1
ATOM 5995 C CA . ALA B 1 282 ? 18.359 13.773 -13.531 1 97.06 282 ALA B CA 1
ATOM 5996 C C . ALA B 1 282 ? 19.391 12.914 -14.25 1 97.06 282 ALA B C 1
ATOM 5998 O O . ALA B 1 282 ? 19.656 13.109 -15.438 1 97.06 282 ALA B O 1
ATOM 5999 N N . LEU B 1 283 ? 20.062 12.078 -13.578 1 97.31 283 LEU B N 1
ATOM 6000 C CA . LEU B 1 283 ? 20.906 11.008 -14.078 1 97.31 283 LEU B CA 1
ATOM 6001 C C . LEU B 1 283 ? 20.406 9.648 -13.602 1 97.31 283 LEU B C 1
ATOM 6003 O O . LEU B 1 283 ? 20.234 9.422 -12.406 1 97.31 283 LEU B O 1
ATOM 6007 N N . ALA B 1 284 ? 20.125 8.836 -14.547 1 97.88 284 ALA B N 1
ATOM 6008 C CA . ALA B 1 284 ? 19.688 7.48 -14.234 1 97.88 284 ALA B CA 1
ATOM 6009 C C . ALA B 1 284 ? 20.781 6.469 -14.578 1 97.88 284 ALA B C 1
ATOM 6011 O O . ALA B 1 284 ? 21.531 6.66 -15.531 1 97.88 284 ALA B O 1
ATOM 6012 N N . TRP B 1 285 ? 20.922 5.484 -13.797 1 97.5 285 TRP B N 1
ATOM 6013 C CA . TRP B 1 285 ? 21.781 4.355 -14.156 1 97.5 285 TRP B CA 1
ATOM 6014 C C . TRP B 1 285 ? 21.062 3.031 -13.898 1 97.5 285 TRP B C 1
ATOM 6016 O O . TRP B 1 285 ? 20.25 2.926 -12.984 1 97.5 285 TRP B O 1
ATOM 6026 N N . VAL B 1 286 ? 21.312 2.094 -14.711 1 97.62 286 VAL B N 1
ATOM 6027 C CA . VAL B 1 286 ? 20.781 0.737 -14.602 1 97.62 286 VAL B CA 1
ATOM 6028 C C . VAL B 1 286 ? 21.922 -0.27 -14.766 1 97.62 286 VAL B C 1
ATOM 6030 O O . VAL B 1 286 ? 22.719 -0.172 -15.711 1 97.62 286 VAL B O 1
ATOM 6033 N N . ALA B 1 287 ? 22.047 -1.153 -13.836 1 96.38 287 ALA B N 1
ATOM 6034 C CA . ALA B 1 287 ? 23.016 -2.25 -13.938 1 96.38 287 ALA B CA 1
ATOM 6035 C C . ALA B 1 287 ? 22.375 -3.473 -14.594 1 96.38 287 ALA B C 1
ATOM 6037 O O . ALA B 1 287 ? 21.422 -4.051 -14.062 1 96.38 287 ALA B O 1
ATOM 6038 N N . HIS B 1 288 ? 22.906 -3.852 -15.711 1 95 288 HIS B N 1
ATOM 6039 C CA . HIS B 1 288 ? 22.328 -4.953 -16.469 1 95 288 HIS B CA 1
ATOM 6040 C C . HIS B 1 288 ? 22.906 -6.293 -16.016 1 95 288 HIS B C 1
ATOM 6042 O O . HIS B 1 288 ? 24.094 -6.379 -15.68 1 95 288 HIS B O 1
ATOM 6048 N N . HIS B 1 289 ? 22.125 -7.25 -15.961 1 92.75 289 HIS B N 1
ATOM 6049 C CA . HIS B 1 289 ? 22.469 -8.648 -15.758 1 92.75 289 HIS B CA 1
ATOM 6050 C C . HIS B 1 289 ? 21.891 -9.531 -16.859 1 92.75 289 HIS B C 1
ATOM 6052 O O . HIS B 1 289 ? 21.547 -9.031 -17.938 1 92.75 289 HIS B O 1
ATOM 6058 N N . ASP B 1 290 ? 21.859 -10.797 -16.703 1 88.5 290 ASP B N 1
ATOM 6059 C CA . ASP B 1 290 ? 21.469 -11.711 -17.766 1 88.5 290 ASP B CA 1
ATOM 6060 C C . ASP B 1 290 ? 19.953 -11.82 -17.875 1 88.5 290 ASP B C 1
ATOM 6062 O O . ASP B 1 290 ? 19.422 -12.492 -18.766 1 88.5 290 ASP B O 1
ATOM 6066 N N . TYR B 1 291 ? 19.172 -11.164 -16.984 1 90.88 291 TYR B N 1
ATOM 6067 C CA . TYR B 1 291 ? 17.719 -11.062 -17.031 1 90.88 291 TYR B CA 1
ATOM 6068 C C . TYR B 1 291 ? 17.078 -12.453 -17.078 1 90.88 291 TYR B C 1
ATOM 6070 O O . TYR B 1 291 ? 16.188 -12.703 -17.891 1 90.88 291 TYR B O 1
ATOM 6078 N N . GLU B 1 292 ? 17.625 -13.328 -16.281 1 88.12 292 GLU B N 1
ATOM 6079 C CA . GLU B 1 292 ? 17.109 -14.695 -16.234 1 88.12 292 GLU B CA 1
ATOM 6080 C C . GLU B 1 292 ? 15.984 -14.828 -15.219 1 88.12 292 GLU B C 1
ATOM 6082 O O . GLU B 1 292 ? 15.289 -15.844 -15.172 1 88.12 292 GLU B O 1
ATOM 6087 N N . GLY B 1 293 ? 15.828 -13.852 -14.406 1 88.25 293 GLY B N 1
ATOM 6088 C CA . GLY B 1 293 ? 14.797 -13.867 -13.383 1 88.25 293 GLY B CA 1
ATOM 6089 C C . GLY B 1 293 ? 14.648 -12.539 -12.664 1 88.25 293 GLY B C 1
ATOM 6090 O O . GLY B 1 293 ? 15.445 -11.625 -12.875 1 88.25 293 GLY B O 1
ATOM 6091 N N . ALA B 1 294 ? 13.617 -12.508 -11.914 1 90.38 294 ALA B N 1
ATOM 6092 C CA . ALA B 1 294 ? 13.383 -11.312 -11.109 1 90.38 294 ALA B CA 1
ATOM 6093 C C . ALA B 1 294 ? 14.328 -11.258 -9.922 1 90.38 294 ALA B C 1
ATOM 6095 O O . ALA B 1 294 ? 14.758 -12.289 -9.406 1 90.38 294 ALA B O 1
ATOM 6096 N N . ILE B 1 295 ? 14.609 -10.07 -9.523 1 90.75 295 ILE B N 1
ATOM 6097 C CA . ILE B 1 295 ? 15.445 -9.844 -8.352 1 90.75 295 ILE B CA 1
ATOM 6098 C C . ILE B 1 295 ? 14.625 -10.055 -7.078 1 90.75 295 ILE B C 1
ATOM 6100 O O . ILE B 1 295 ? 13.508 -9.555 -6.965 1 90.75 295 ILE B O 1
ATOM 6104 N N . HIS B 1 296 ? 15.219 -10.805 -6.129 1 88.62 296 HIS B N 1
ATOM 6105 C CA . HIS B 1 296 ? 14.523 -11.07 -4.875 1 88.62 296 HIS B CA 1
ATOM 6106 C C . HIS B 1 296 ? 14.422 -9.805 -4.027 1 88.62 296 HIS B C 1
ATOM 6108 O O . HIS B 1 296 ? 15.375 -9.031 -3.939 1 88.62 296 HIS B O 1
ATOM 6114 N N . ALA B 1 297 ? 13.281 -9.656 -3.326 1 86.69 297 ALA B N 1
ATOM 6115 C CA . ALA B 1 297 ? 13.031 -8.469 -2.518 1 86.69 297 ALA B CA 1
ATOM 6116 C C . ALA B 1 297 ? 14.031 -8.359 -1.372 1 86.69 297 ALA B C 1
ATOM 6118 O O . ALA B 1 297 ? 14.383 -7.254 -0.947 1 86.69 297 ALA B O 1
ATOM 6119 N N . SER B 1 298 ? 14.578 -9.492 -0.933 1 86.44 298 SER B N 1
ATOM 6120 C CA . SER B 1 298 ? 15.469 -9.523 0.222 1 86.44 298 SER B CA 1
ATOM 6121 C C . SER B 1 298 ? 16.812 -8.883 -0.1 1 86.44 298 SER B C 1
ATOM 6123 O O . SER B 1 298 ? 17.594 -8.578 0.804 1 86.44 298 SER B O 1
ATOM 6125 N N . THR B 1 299 ? 17.094 -8.625 -1.382 1 89.81 299 THR B N 1
ATOM 6126 C CA . THR B 1 299 ? 18.344 -7.996 -1.762 1 89.81 299 THR B CA 1
ATOM 6127 C C . THR B 1 299 ? 18.328 -6.508 -1.437 1 89.81 299 THR B C 1
ATOM 6129 O O . THR B 1 299 ? 19.375 -5.859 -1.395 1 89.81 299 THR B O 1
ATOM 6132 N N . ASN B 1 300 ? 17.156 -5.898 -1.312 1 92.12 300 ASN B N 1
ATOM 6133 C CA . ASN B 1 300 ? 16.938 -4.496 -0.97 1 92.12 300 ASN B CA 1
ATOM 6134 C C . ASN B 1 300 ? 17.438 -3.564 -2.07 1 92.12 300 ASN B C 1
ATOM 6136 O O . ASN B 1 300 ? 17.766 -2.406 -1.809 1 92.12 300 ASN B O 1
ATOM 6140 N N . VAL B 1 301 ? 17.609 -4.121 -3.342 1 93.56 301 VAL B N 1
ATOM 6141 C CA . VAL B 1 301 ? 18.078 -3.275 -4.43 1 93.56 301 VAL B CA 1
ATOM 6142 C C . VAL B 1 301 ? 17.125 -3.385 -5.621 1 93.56 301 VAL B C 1
ATOM 6144 O O . VAL B 1 301 ? 17.359 -2.773 -6.668 1 93.56 301 VAL B O 1
ATOM 6147 N N . ARG B 1 302 ? 16.078 -4.129 -5.457 1 93.44 302 ARG B N 1
ATOM 6148 C CA . ARG B 1 302 ? 15.125 -4.391 -6.527 1 93.44 302 ARG B CA 1
ATOM 6149 C C . ARG B 1 302 ? 14.445 -3.104 -6.984 1 93.44 302 ARG B C 1
ATOM 6151 O O . ARG B 1 302 ? 14.062 -2.271 -6.16 1 93.44 302 ARG B O 1
ATOM 6158 N N . GLY B 1 303 ? 14.391 -2.932 -8.344 1 95.88 303 GLY B N 1
ATOM 6159 C CA . GLY B 1 303 ? 13.586 -1.86 -8.914 1 95.88 303 GLY B CA 1
ATOM 6160 C C . GLY B 1 303 ? 14.391 -0.625 -9.258 1 95.88 303 GLY B C 1
ATOM 6161 O O . GLY B 1 303 ? 15.539 -0.484 -8.82 1 95.88 303 GLY B O 1
ATOM 6162 N N . LEU B 1 304 ? 13.867 0.169 -10.141 1 97.5 304 LEU B N 1
ATOM 6163 C CA . LEU B 1 304 ? 14.406 1.498 -10.414 1 97.5 304 LEU B CA 1
ATOM 6164 C C . LEU B 1 304 ? 13.977 2.488 -9.336 1 97.5 304 LEU B C 1
ATOM 6166 O O . LEU B 1 304 ? 12.797 2.822 -9.227 1 97.5 304 LEU B O 1
ATOM 6170 N N . ARG B 1 305 ? 14.914 2.969 -8.562 1 97.44 305 ARG B N 1
ATOM 6171 C CA . ARG B 1 305 ? 14.617 3.75 -7.371 1 97.44 305 ARG B CA 1
ATOM 6172 C C . ARG B 1 305 ? 14.953 5.223 -7.578 1 97.44 305 ARG B C 1
ATOM 6174 O O . ARG B 1 305 ? 15.906 5.551 -8.289 1 97.44 305 ARG B O 1
ATOM 6181 N N . ALA B 1 306 ? 14.164 6.102 -6.969 1 97.62 306 ALA B N 1
ATOM 6182 C CA . ALA B 1 306 ? 14.344 7.543 -7.109 1 97.62 306 ALA B CA 1
ATOM 6183 C C . ALA B 1 306 ? 15.102 8.125 -5.918 1 97.62 306 ALA B C 1
ATOM 6185 O O . ALA B 1 306 ? 14.867 7.723 -4.773 1 97.62 306 ALA B O 1
ATOM 6186 N N . ARG B 1 307 ? 15.977 9.055 -6.215 1 95.62 307 ARG B N 1
ATOM 6187 C CA . ARG B 1 307 ? 16.703 9.742 -5.156 1 95.62 307 ARG B CA 1
ATOM 6188 C C . ARG B 1 307 ? 16.734 11.25 -5.398 1 95.62 307 ARG B C 1
ATOM 6190 O O . ARG B 1 307 ? 16.938 11.695 -6.527 1 95.62 307 ARG B O 1
ATOM 6197 N N . VAL B 1 308 ? 16.5 12.023 -4.402 1 93.5 308 VAL B N 1
ATOM 6198 C CA . VAL B 1 308 ? 16.703 13.469 -4.348 1 93.5 308 VAL B CA 1
ATOM 6199 C C . VAL B 1 308 ? 17.656 13.82 -3.213 1 93.5 308 VAL B C 1
ATOM 6201 O O . VAL B 1 308 ? 17.422 13.453 -2.059 1 93.5 308 VAL B O 1
ATOM 6204 N N . GLY B 1 309 ? 18.75 14.531 -3.52 1 90.38 309 GLY B N 1
ATOM 6205 C CA . GLY B 1 309 ? 19.781 14.711 -2.516 1 90.38 309 GLY B CA 1
ATOM 6206 C C . GLY B 1 309 ? 20.359 13.406 -2.012 1 90.38 309 GLY B C 1
ATOM 6207 O O . GLY B 1 309 ? 20.688 13.281 -0.827 1 90.38 309 GLY B O 1
ATOM 6208 N N . ASP B 1 310 ? 20.25 12.406 -2.877 1 92.62 310 ASP B N 1
ATOM 6209 C CA . ASP B 1 310 ? 20.734 11.047 -2.67 1 92.62 310 ASP B CA 1
ATOM 6210 C C . ASP B 1 310 ? 19.953 10.344 -1.567 1 92.62 310 ASP B C 1
ATOM 6212 O O . ASP B 1 310 ? 20.438 9.375 -0.98 1 92.62 310 ASP B O 1
ATOM 6216 N N . ILE B 1 311 ? 18.891 10.844 -1.195 1 94.25 311 ILE B N 1
ATOM 6217 C CA . ILE B 1 311 ? 17.953 10.156 -0.316 1 94.25 311 ILE B CA 1
ATOM 6218 C C . ILE B 1 311 ? 16.812 9.555 -1.144 1 94.25 311 ILE B C 1
ATOM 6220 O O . ILE B 1 311 ? 16.25 10.211 -2.021 1 94.25 311 ILE B O 1
ATOM 6224 N N . GLN B 1 312 ? 16.531 8.406 -0.874 1 95.75 312 GLN B N 1
ATOM 6225 C CA . GLN B 1 312 ? 15.539 7.691 -1.66 1 95.75 312 GLN B CA 1
ATOM 6226 C C . GLN B 1 312 ? 14.148 8.281 -1.453 1 95.75 312 GLN B C 1
ATOM 6228 O O . GLN B 1 312 ? 13.773 8.633 -0.331 1 95.75 312 GLN B O 1
ATOM 6233 N N . VAL B 1 313 ? 13.43 8.445 -2.529 1 94.25 313 VAL B N 1
ATOM 6234 C CA . VAL B 1 313 ? 12.023 8.828 -2.5 1 94.25 313 VAL B CA 1
ATOM 6235 C C . VAL B 1 313 ? 11.148 7.621 -2.85 1 94.25 313 VAL B C 1
ATOM 6237 O O . VAL B 1 313 ? 11.375 6.957 -3.861 1 94.25 313 VAL B O 1
ATOM 6240 N N . GLY B 1 314 ? 10.195 7.383 -2.01 1 91.31 314 GLY B N 1
ATOM 6241 C CA . GLY B 1 314 ? 9.32 6.258 -2.285 1 91.31 314 GLY B CA 1
ATOM 6242 C C . GLY B 1 314 ? 10.008 4.914 -2.121 1 91.31 314 GLY B C 1
ATOM 6243 O O . GLY B 1 314 ? 11.047 4.816 -1.463 1 91.31 314 GLY B O 1
ATOM 6244 N N . ASP B 1 315 ? 9.328 3.896 -2.654 1 91.06 315 ASP B N 1
ATOM 6245 C CA . ASP B 1 315 ? 9.875 2.545 -2.541 1 91.06 315 ASP B CA 1
ATOM 6246 C C . ASP B 1 315 ? 10.359 2.035 -3.895 1 91.06 315 ASP B C 1
ATOM 6248 O O . ASP B 1 315 ? 10.602 2.824 -4.812 1 91.06 315 ASP B O 1
ATOM 6252 N N . SER B 1 316 ? 10.562 0.721 -3.941 1 93.31 316 SER B N 1
ATOM 6253 C CA . SER B 1 316 ? 11.141 0.108 -5.133 1 93.31 316 SER B CA 1
ATOM 6254 C C . SER B 1 316 ? 10.18 0.165 -6.312 1 93.31 316 SER B C 1
ATOM 6256 O O . SER B 1 316 ? 10.586 -0.012 -7.461 1 93.31 316 SER B O 1
ATOM 6258 N N . ASN B 1 31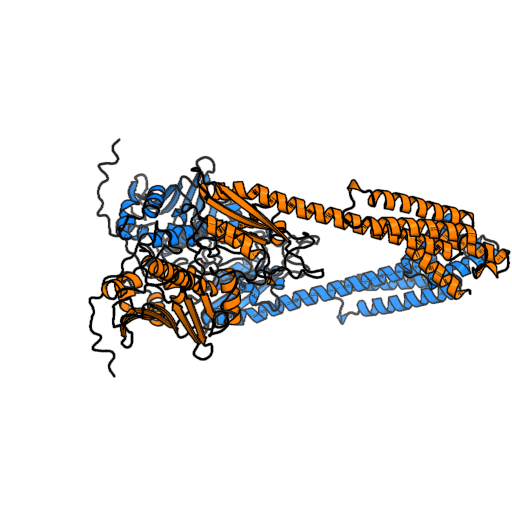7 ? 8.898 0.464 -6.129 1 91.75 317 ASN B N 1
ATOM 6259 C CA . ASN B 1 317 ? 7.902 0.395 -7.191 1 91.75 317 ASN B CA 1
ATOM 6260 C C . ASN B 1 317 ? 7.527 1.784 -7.699 1 91.75 317 ASN B C 1
ATOM 6262 O O . ASN B 1 317 ? 6.602 1.929 -8.5 1 91.75 317 ASN B O 1
ATOM 6266 N N . LEU B 1 318 ? 8.203 2.773 -7.285 1 93.25 318 LEU B N 1
ATOM 6267 C CA . LEU B 1 318 ? 7.855 4.16 -7.586 1 93.25 318 LEU B CA 1
ATOM 6268 C C . LEU B 1 318 ? 7.766 4.387 -9.086 1 93.25 318 LEU B C 1
ATOM 6270 O O . LEU B 1 318 ? 6.867 5.086 -9.562 1 93.25 318 LEU B O 1
ATOM 6274 N N . PHE B 1 319 ? 8.641 3.791 -9.867 1 95.25 319 PHE B N 1
ATOM 6275 C CA . PHE B 1 319 ? 8.711 4.023 -11.305 1 95.25 319 PHE B CA 1
ATOM 6276 C C . PHE B 1 319 ? 8.195 2.814 -12.078 1 95.25 319 PHE B C 1
ATOM 6278 O O . PHE B 1 319 ? 8.57 2.607 -13.234 1 95.25 319 PHE B O 1
ATOM 6285 N N . GLU B 1 320 ? 7.418 1.98 -11.453 1 93 320 GLU B N 1
ATOM 6286 C CA . GLU B 1 320 ? 6.973 0.752 -12.109 1 93 320 GLU B CA 1
ATOM 6287 C C . GLU B 1 320 ? 6.168 1.058 -13.367 1 93 320 GLU B C 1
ATOM 6289 O O . GLU B 1 320 ? 6.168 0.271 -14.312 1 93 320 GLU B O 1
ATOM 6294 N N . ASP B 1 321 ? 5.582 2.242 -13.492 1 89.81 321 ASP B N 1
ATOM 6295 C CA . ASP B 1 321 ? 4.68 2.594 -14.578 1 89.81 321 ASP B CA 1
ATOM 6296 C C . ASP B 1 321 ? 5.461 2.961 -15.844 1 89.81 321 ASP B C 1
ATOM 6298 O O . ASP B 1 321 ? 4.883 3.086 -16.922 1 89.81 321 ASP B O 1
ATOM 6302 N N . ILE B 1 322 ? 6.727 3.127 -15.766 1 94.88 322 ILE B N 1
ATOM 6303 C CA . ILE B 1 322 ? 7.484 3.482 -16.969 1 94.88 322 ILE B CA 1
ATOM 6304 C C . ILE B 1 322 ? 7.719 2.236 -17.812 1 94.88 322 ILE B C 1
ATOM 6306 O O . ILE B 1 322 ? 8.117 2.338 -18.984 1 94.88 322 ILE B O 1
ATOM 6310 N N . PHE B 1 323 ? 7.582 1.077 -17.203 1 96.12 323 PHE B N 1
ATOM 6311 C CA . PHE B 1 323 ? 7.801 -0.183 -17.906 1 96.12 323 PHE B CA 1
ATOM 6312 C C . PHE B 1 323 ? 6.555 -0.594 -18.688 1 96.12 323 PHE B C 1
ATOM 6314 O O . PHE B 1 323 ? 5.434 -0.343 -18.25 1 96.12 323 PHE B O 1
ATOM 6321 N N . PRO B 1 324 ? 6.727 -1.196 -19.875 1 93.12 324 PRO B N 1
ATOM 6322 C CA . PRO B 1 324 ? 5.555 -1.674 -20.609 1 93.12 324 PRO B CA 1
ATOM 6323 C C . PRO B 1 324 ? 4.707 -2.648 -19.797 1 93.12 324 PRO B C 1
ATOM 6325 O O . PRO B 1 324 ? 3.479 -2.656 -19.922 1 93.12 324 PRO B O 1
ATOM 6328 N N . GLU B 1 325 ? 5.344 -3.471 -19.016 1 91.56 325 GLU B N 1
ATOM 6329 C CA . GLU B 1 325 ? 4.746 -4.312 -17.984 1 91.56 325 GLU B CA 1
ATOM 6330 C C . GLU B 1 325 ? 5.414 -4.09 -16.625 1 91.56 325 GLU B C 1
ATOM 6332 O O . GLU B 1 325 ? 6.641 -4.156 -16.516 1 91.56 325 GLU B O 1
ATOM 6337 N N . THR B 1 326 ? 4.66 -3.896 -15.609 1 88.88 326 THR B N 1
ATOM 6338 C CA . THR B 1 326 ? 5.172 -3.506 -14.297 1 88.88 326 THR B CA 1
ATOM 6339 C C . THR B 1 326 ? 6.113 -4.57 -13.742 1 88.88 326 THR B C 1
ATOM 6341 O O . THR B 1 326 ? 7.023 -4.262 -12.969 1 88.88 326 THR B O 1
ATOM 6344 N N . ARG B 1 327 ? 5.93 -5.84 -14.172 1 90.31 327 ARG B N 1
ATOM 6345 C CA . ARG B 1 327 ? 6.734 -6.938 -13.648 1 90.31 327 ARG B CA 1
ATOM 6346 C C . ARG B 1 327 ? 8.211 -6.746 -13.984 1 90.31 327 ARG B C 1
ATOM 6348 O O . ARG B 1 327 ? 9.086 -7.25 -13.273 1 90.31 327 ARG B O 1
ATOM 6355 N N . PHE B 1 328 ? 8.562 -6.012 -15.055 1 95.31 328 PHE B N 1
ATOM 6356 C CA . PHE B 1 328 ? 9.945 -5.848 -15.484 1 95.31 328 PHE B CA 1
ATOM 6357 C C . PHE B 1 328 ? 10.711 -4.957 -14.516 1 95.31 328 PHE B C 1
ATOM 6359 O O . PHE B 1 328 ? 11.945 -4.98 -14.484 1 95.31 328 PHE B O 1
ATOM 6366 N N . ASN B 1 329 ? 9.953 -4.172 -13.711 1 96.06 329 ASN B N 1
ATOM 6367 C CA . ASN B 1 329 ? 10.602 -3.391 -12.664 1 96.06 329 ASN B CA 1
ATOM 6368 C C . ASN B 1 329 ? 11.344 -4.285 -11.68 1 96.06 329 ASN B C 1
ATOM 6370 O O . ASN B 1 329 ? 12.422 -3.922 -11.195 1 96.06 329 ASN B O 1
ATOM 6374 N N . ALA B 1 330 ? 10.82 -5.453 -11.445 1 94 330 ALA B N 1
ATOM 6375 C CA . ALA B 1 330 ? 11.414 -6.379 -10.484 1 94 330 ALA B CA 1
ATOM 6376 C C . ALA B 1 330 ? 12.695 -6.992 -11.039 1 94 330 ALA B C 1
ATOM 6378 O O . ALA B 1 330 ? 13.461 -7.621 -10.305 1 94 330 ALA B O 1
ATOM 6379 N N . TRP B 1 331 ? 12.961 -6.781 -12.352 1 93.81 331 TRP B N 1
ATOM 6380 C CA . TRP B 1 331 ? 14.164 -7.312 -12.984 1 93.81 331 TRP B CA 1
ATOM 6381 C C . TRP B 1 331 ? 15.227 -6.227 -13.125 1 93.81 331 TRP B C 1
ATOM 6383 O O . TRP B 1 331 ? 16.266 -6.449 -13.75 1 93.81 331 TRP B O 1
ATOM 6393 N N . THR B 1 332 ? 14.914 -5.133 -12.555 1 95.81 332 THR B N 1
ATOM 6394 C CA . THR B 1 332 ? 15.773 -3.973 -12.773 1 95.81 332 THR B CA 1
ATOM 6395 C C . THR B 1 332 ? 16.516 -3.605 -11.492 1 95.81 332 THR B C 1
ATOM 6397 O O . THR B 1 332 ? 15.969 -3.734 -10.391 1 95.81 332 THR B O 1
ATOM 6400 N N . VAL B 1 333 ? 17.797 -3.236 -11.609 1 96.25 333 VAL B N 1
ATOM 6401 C CA . VAL B 1 333 ? 18.609 -2.629 -10.555 1 96.25 333 VAL B CA 1
ATOM 6402 C C . VAL B 1 333 ? 19.141 -1.279 -11.031 1 96.25 333 VAL B C 1
ATOM 6404 O O . VAL B 1 333 ? 19.875 -1.207 -12.016 1 96.25 333 VAL B O 1
ATOM 6407 N N . GLY B 1 334 ? 18.719 -0.292 -10.367 1 97.19 334 GLY B N 1
ATOM 6408 C CA . GLY B 1 334 ? 19.172 1.027 -10.766 1 97.19 334 GLY B CA 1
ATOM 6409 C C . GLY B 1 334 ? 18.578 2.146 -9.945 1 97.19 334 GLY B C 1
ATOM 6410 O O . GLY B 1 334 ? 17.75 1.898 -9.062 1 97.19 334 GLY B O 1
ATOM 6411 N N . GLU B 1 335 ? 19.031 3.35 -10.156 1 97.38 335 GLU B N 1
ATOM 6412 C CA . GLU B 1 335 ? 18.562 4.539 -9.445 1 97.38 335 GLU B CA 1
ATOM 6413 C C . GLU B 1 335 ? 18.453 5.734 -10.383 1 97.38 335 GLU B C 1
ATOM 6415 O O . GLU B 1 335 ? 19.156 5.805 -11.398 1 97.38 335 GLU B O 1
ATOM 6420 N N . VAL B 1 336 ? 17.531 6.586 -10.109 1 98.06 336 VAL B N 1
ATOM 6421 C CA . VAL B 1 336 ? 17.375 7.871 -10.781 1 98.06 336 VAL B CA 1
ATOM 6422 C C . VAL B 1 336 ? 17.672 9.008 -9.797 1 98.06 336 VAL B C 1
ATOM 6424 O O . VAL B 1 336 ? 16.875 9.266 -8.891 1 98.06 336 VAL B O 1
ATOM 6427 N N . HIS B 1 337 ? 18.797 9.633 -9.961 1 96.62 337 HIS B N 1
ATOM 6428 C CA . HIS B 1 337 ? 19.172 10.781 -9.141 1 96.62 337 HIS B CA 1
ATOM 6429 C C . HIS B 1 337 ? 18.641 12.078 -9.742 1 96.62 337 HIS B C 1
ATOM 6431 O O . HIS B 1 337 ? 19.094 12.508 -10.805 1 96.62 337 HIS B O 1
ATOM 6437 N N . ILE B 1 338 ? 17.75 12.695 -9.047 1 95.75 338 ILE B N 1
ATOM 6438 C CA . ILE B 1 338 ? 17.031 13.859 -9.562 1 95.75 338 ILE B CA 1
ATOM 6439 C C . ILE B 1 338 ? 17.672 15.141 -9.031 1 95.75 338 ILE B C 1
ATOM 6441 O O . ILE B 1 338 ? 17.891 15.281 -7.82 1 95.75 338 ILE B O 1
ATOM 6445 N N . PHE B 1 339 ? 17.953 16.047 -9.992 1 92.12 339 PHE B N 1
ATOM 6446 C CA . PHE B 1 339 ? 18.625 17.297 -9.664 1 92.12 339 PHE B CA 1
ATOM 6447 C C . PHE B 1 339 ? 17.688 18.484 -9.844 1 92.12 339 PHE B C 1
ATOM 6449 O O . PHE B 1 339 ? 17.875 19.531 -9.211 1 92.12 339 PHE B O 1
ATOM 6456 N N . ASP B 1 340 ? 16.734 18.312 -10.672 1 91.5 340 ASP B N 1
ATOM 6457 C CA . ASP B 1 340 ? 15.789 19.406 -10.945 1 91.5 340 ASP B CA 1
ATOM 6458 C C . ASP B 1 340 ? 14.953 19.734 -9.711 1 91.5 340 ASP B C 1
ATOM 6460 O O . ASP B 1 340 ? 14.172 18.906 -9.234 1 91.5 340 ASP B O 1
ATOM 6464 N N . PRO B 1 341 ? 15.133 20.938 -9.195 1 87.69 341 PRO B N 1
ATOM 6465 C CA . PRO B 1 341 ? 14.43 21.297 -7.965 1 87.69 341 PRO B CA 1
ATOM 6466 C C . PRO B 1 341 ? 12.914 21.391 -8.164 1 87.69 341 PRO B C 1
ATOM 6468 O O . PRO B 1 341 ? 12.164 21.484 -7.184 1 87.69 341 PRO B O 1
ATOM 6471 N N . ARG B 1 342 ? 12.484 21.312 -9.414 1 87.38 342 ARG B N 1
ATOM 6472 C CA . ARG B 1 342 ? 11.055 21.438 -9.703 1 87.38 342 ARG B CA 1
ATOM 6473 C C . ARG B 1 342 ? 10.359 20.078 -9.602 1 87.38 342 ARG B C 1
ATOM 6475 O O . ARG B 1 342 ? 9.133 20.016 -9.586 1 87.38 342 ARG B O 1
ATOM 6482 N N . ILE B 1 343 ? 11.117 19.078 -9.516 1 91.56 343 ILE B N 1
ATOM 6483 C CA . ILE B 1 343 ? 10.586 17.75 -9.203 1 91.56 343 ILE B CA 1
ATOM 6484 C C . ILE B 1 343 ? 10.648 17.516 -7.699 1 91.56 343 ILE B C 1
ATOM 6486 O O . ILE B 1 343 ? 11.688 17.094 -7.176 1 91.56 343 ILE B O 1
ATOM 6490 N N . VAL B 1 344 ? 9.539 17.703 -7.039 1 86.31 344 VAL B N 1
ATOM 6491 C CA . VAL B 1 344 ? 9.539 17.828 -5.586 1 86.31 344 VAL B CA 1
ATOM 6492 C C . VAL B 1 344 ? 8.883 16.594 -4.965 1 86.31 344 VAL B C 1
ATOM 6494 O O . VAL B 1 344 ? 7.77 16.219 -5.344 1 86.31 344 VAL B O 1
ATOM 6497 N N . PRO B 1 345 ? 9.648 15.969 -4.031 1 88 345 PRO B N 1
ATOM 6498 C CA . PRO B 1 345 ? 8.969 14.914 -3.273 1 88 345 PRO B CA 1
ATOM 6499 C C . PRO B 1 345 ? 7.727 15.422 -2.537 1 88 345 PRO B C 1
ATOM 6501 O O . PRO B 1 345 ? 7.711 16.562 -2.059 1 88 345 PRO B O 1
ATOM 6504 N N . ASN B 1 346 ? 6.727 14.633 -2.426 1 81.5 346 ASN B N 1
ATOM 6505 C CA . ASN B 1 346 ? 5.535 15.039 -1.686 1 81.5 346 ASN B CA 1
ATOM 6506 C C . ASN B 1 346 ? 5.793 15.07 -0.182 1 81.5 346 ASN B C 1
ATOM 6508 O O . ASN B 1 346 ? 6.902 14.766 0.268 1 81.5 346 ASN B O 1
ATOM 6512 N N . GLY B 1 347 ? 4.867 15.484 0.571 1 75.69 347 GLY B N 1
ATOM 6513 C CA . GLY B 1 347 ? 5.035 15.695 2 1 75.69 347 GLY B CA 1
ATOM 6514 C C . GLY B 1 347 ? 5.473 14.445 2.742 1 75.69 347 GLY B C 1
ATOM 6515 O O . GLY B 1 347 ? 6.27 14.523 3.68 1 75.69 347 GLY B O 1
ATOM 6516 N N . ARG B 1 348 ? 4.996 13.305 2.305 1 76.06 348 ARG B N 1
ATOM 6517 C CA . ARG B 1 348 ? 5.336 12.039 2.951 1 76.06 348 ARG B CA 1
ATOM 6518 C C . ARG B 1 348 ? 6.645 11.477 2.404 1 76.06 348 ARG B C 1
ATOM 6520 O O . ARG B 1 348 ? 7.207 10.539 2.969 1 76.06 348 ARG B O 1
ATOM 6527 N N . ARG B 1 349 ? 7.027 12.023 1.292 1 84.06 349 ARG B N 1
ATOM 6528 C CA . ARG B 1 349 ? 8.219 11.609 0.562 1 84.06 349 ARG B CA 1
ATOM 6529 C C . ARG B 1 349 ? 8.086 10.172 0.066 1 84.06 349 ARG B C 1
ATOM 6531 O O . ARG B 1 349 ? 9.062 9.422 0.03 1 84.06 349 ARG B O 1
ATOM 6538 N N . ASP B 1 350 ? 6.918 9.719 -0.151 1 84 350 ASP B N 1
ATOM 6539 C CA . ASP B 1 350 ? 6.711 8.383 -0.71 1 84 350 ASP B CA 1
ATOM 6540 C C . ASP B 1 350 ? 6.391 8.461 -2.201 1 84 350 ASP B C 1
ATOM 6542 O O . ASP B 1 350 ? 6.242 7.43 -2.861 1 84 350 ASP B O 1
ATOM 6546 N N . ASP B 1 351 ? 6.309 9.68 -2.719 1 87.19 351 ASP B N 1
ATOM 6547 C CA . ASP B 1 351 ? 6.094 9.977 -4.133 1 87.19 351 ASP B CA 1
ATOM 6548 C C . ASP B 1 351 ? 6.512 11.406 -4.465 1 87.19 351 ASP B C 1
ATOM 6550 O O . ASP B 1 351 ? 7.125 12.086 -3.639 1 87.19 351 ASP B O 1
ATOM 6554 N N . PHE B 1 352 ? 6.176 11.766 -5.672 1 88.31 352 PHE B N 1
ATOM 6555 C CA . PHE B 1 352 ? 6.445 13.133 -6.109 1 88.31 352 PHE B CA 1
ATOM 6556 C C . PHE B 1 352 ? 5.145 13.891 -6.336 1 88.31 352 PHE B C 1
ATOM 6558 O O . PHE B 1 352 ? 4.102 13.289 -6.586 1 88.31 352 PHE B O 1
ATOM 6565 N N . GLU B 1 353 ? 5.34 15.227 -6.145 1 79.12 353 GLU B N 1
ATOM 6566 C CA . GLU B 1 353 ? 4.246 16.078 -6.605 1 79.12 353 GLU B CA 1
ATOM 6567 C C . GLU B 1 353 ? 4.09 16 -8.125 1 79.12 353 GLU B C 1
ATOM 6569 O O . GLU B 1 353 ? 5.082 16.031 -8.852 1 79.12 353 GLU B O 1
ATOM 6574 N N . ARG B 1 354 ? 2.865 15.875 -8.555 1 78 354 ARG B N 1
ATOM 6575 C CA . ARG B 1 354 ? 2.623 15.742 -9.992 1 78 354 ARG B CA 1
ATOM 6576 C C . ARG B 1 354 ? 2.732 17.094 -10.688 1 78 354 ARG B C 1
ATOM 6578 O O . ARG B 1 354 ? 2.07 18.062 -10.297 1 78 354 ARG B O 1
ATOM 6585 N N . ASN B 1 355 ? 3.611 17.203 -11.68 1 81.69 355 ASN B N 1
ATOM 6586 C CA . ASN B 1 355 ? 3.758 18.391 -12.508 1 81.69 355 ASN B CA 1
ATOM 6587 C C . ASN B 1 355 ? 4.418 18.062 -13.844 1 81.69 355 ASN B C 1
ATOM 6589 O O . ASN B 1 355 ? 4.691 16.906 -14.141 1 81.69 355 ASN B O 1
ATOM 6593 N N . VAL B 1 356 ? 4.613 19.047 -14.625 1 83 356 VAL B N 1
ATOM 6594 C CA . VAL B 1 356 ? 5.102 18.859 -15.984 1 83 356 VAL B CA 1
ATOM 6595 C C . VAL B 1 356 ? 6.551 18.375 -15.953 1 83 356 VAL B C 1
ATOM 6597 O O . VAL B 1 356 ? 6.996 17.656 -16.859 1 83 356 VAL B O 1
ATOM 6600 N N . HIS B 1 357 ? 7.281 18.766 -14.969 1 92.12 357 HIS B N 1
ATOM 6601 C CA . HIS B 1 357 ? 8.68 18.375 -14.875 1 92.12 357 HIS B CA 1
ATOM 6602 C C . HIS B 1 357 ? 8.812 16.891 -14.555 1 92.12 357 HIS B C 1
ATOM 6604 O O . HIS B 1 357 ? 9.672 16.203 -15.109 1 92.12 357 HIS B O 1
ATOM 6610 N N . LEU B 1 358 ? 7.984 16.438 -13.641 1 92.62 358 LEU B N 1
ATOM 6611 C CA . LEU B 1 358 ? 7.953 15.008 -13.344 1 92.62 358 LEU B CA 1
ATOM 6612 C C . LEU B 1 358 ? 7.535 14.211 -14.578 1 92.62 358 LEU B C 1
ATOM 6614 O O . LEU B 1 358 ? 8.109 13.156 -14.867 1 92.62 358 LEU B O 1
ATOM 6618 N N . ALA B 1 359 ? 6.551 14.688 -15.273 1 90.75 359 ALA B N 1
ATOM 6619 C CA . ALA B 1 359 ? 6.094 14.023 -16.5 1 90.75 359 ALA B CA 1
ATOM 6620 C C . ALA B 1 359 ? 7.215 13.938 -17.531 1 90.75 359 ALA B C 1
ATOM 6622 O O . ALA B 1 359 ? 7.383 12.906 -18.188 1 90.75 359 ALA B O 1
ATOM 6623 N N . ASN B 1 360 ? 7.887 15 -17.641 1 94.88 360 ASN B N 1
ATOM 6624 C CA . ASN B 1 360 ? 9.031 15.023 -18.547 1 94.88 360 ASN B CA 1
ATOM 6625 C C . ASN B 1 360 ? 10.062 13.961 -18.172 1 94.88 360 ASN B C 1
ATOM 6627 O O . ASN B 1 360 ? 10.578 13.258 -19.031 1 94.88 360 ASN B O 1
ATOM 6631 N N . LEU B 1 361 ? 10.391 13.891 -16.938 1 96.88 361 LEU B N 1
ATOM 6632 C CA . LEU B 1 361 ? 11.344 12.898 -16.438 1 96.88 361 LEU B CA 1
ATOM 6633 C C . LEU B 1 361 ? 10.891 11.484 -16.797 1 96.88 361 LEU B C 1
ATOM 6635 O O . LEU B 1 361 ? 11.672 10.695 -17.344 1 96.88 361 LEU B O 1
ATOM 6639 N N . LYS B 1 362 ? 9.664 11.156 -16.531 1 95.5 362 LYS B N 1
ATOM 6640 C CA . LYS B 1 362 ? 9.125 9.82 -16.781 1 95.5 362 LYS B CA 1
ATOM 6641 C C . LYS B 1 362 ? 9.117 9.5 -18.281 1 95.5 362 LYS B C 1
ATOM 6643 O O . LYS B 1 362 ? 9.406 8.367 -18.672 1 95.5 362 LYS B O 1
ATOM 6648 N N . ASN B 1 363 ? 8.797 10.508 -19.047 1 94.94 363 ASN B N 1
ATOM 6649 C CA . ASN B 1 363 ? 8.797 10.32 -20.5 1 94.94 363 ASN B CA 1
ATOM 6650 C C . ASN B 1 363 ? 10.188 9.969 -21.016 1 94.94 363 ASN B C 1
ATOM 6652 O O . ASN B 1 363 ? 10.328 9.141 -21.922 1 94.94 363 ASN B O 1
ATOM 6656 N N . HIS B 1 364 ? 11.133 10.555 -20.469 1 96.56 364 HIS B N 1
ATOM 6657 C CA . HIS B 1 364 ? 12.5 10.297 -20.906 1 96.56 364 HIS B CA 1
ATOM 6658 C C . HIS B 1 364 ? 13.016 8.969 -20.359 1 96.56 364 HIS B C 1
ATOM 6660 O O . HIS B 1 364 ? 13.992 8.422 -20.875 1 96.56 364 HIS B O 1
ATOM 6666 N N . LEU B 1 365 ? 12.391 8.477 -19.281 1 97.31 365 LEU B N 1
ATOM 6667 C CA . LEU B 1 365 ? 12.789 7.199 -18.703 1 97.31 365 LEU B CA 1
ATOM 6668 C C . LEU B 1 365 ? 12.078 6.043 -19.406 1 97.31 365 LEU B C 1
ATOM 6670 O O . LEU B 1 365 ? 12.523 4.895 -19.312 1 97.31 365 LEU B O 1
ATOM 6674 N N . ALA B 1 366 ? 11.016 6.344 -20.156 1 95.75 366 ALA B N 1
ATOM 6675 C CA . ALA B 1 366 ? 10.18 5.316 -20.766 1 95.75 366 ALA B CA 1
ATOM 6676 C C . ALA B 1 366 ? 11.008 4.426 -21.703 1 95.75 366 ALA B C 1
ATOM 6678 O O . ALA B 1 366 ? 10.852 3.201 -21.688 1 95.75 366 ALA B O 1
ATOM 6679 N N . PRO B 1 367 ? 11.914 4.984 -22.531 1 96.06 367 PRO B N 1
ATOM 6680 C CA . PRO B 1 367 ? 12.742 4.137 -23.391 1 96.06 367 PRO B CA 1
ATOM 6681 C C . PRO B 1 367 ? 13.586 3.141 -22.594 1 96.06 367 PRO B C 1
ATOM 6683 O O . PRO B 1 367 ? 13.828 2.023 -23.062 1 96.06 367 PRO B O 1
ATOM 6686 N N . LEU B 1 368 ? 14.039 3.561 -21.453 1 95.62 368 LEU B N 1
ATOM 6687 C CA . LEU B 1 368 ? 14.797 2.654 -20.594 1 95.62 368 LEU B CA 1
ATOM 6688 C C . LEU B 1 368 ? 13.938 1.46 -20.188 1 95.62 368 LEU B C 1
ATOM 6690 O O . LEU B 1 368 ? 14.414 0.321 -20.203 1 95.62 368 LEU B O 1
ATOM 6694 N N . GLY B 1 369 ? 12.711 1.761 -19.75 1 95.88 369 GLY B N 1
ATOM 6695 C CA . GLY B 1 369 ? 11.789 0.684 -19.422 1 95.88 369 GLY B CA 1
ATOM 6696 C C . GLY B 1 369 ? 11.586 -0.294 -20.562 1 95.88 369 GLY B C 1
ATOM 6697 O O . GLY B 1 369 ? 11.562 -1.509 -20.344 1 95.88 369 GLY B O 1
ATOM 6698 N N . ARG B 1 370 ? 11.5 0.213 -21.766 1 96.12 370 ARG B N 1
ATOM 6699 C CA . ARG B 1 370 ? 11.328 -0.626 -22.938 1 96.12 370 ARG B CA 1
ATOM 6700 C C . ARG B 1 370 ? 12.578 -1.465 -23.203 1 96.12 370 ARG B C 1
ATOM 6702 O O . ARG B 1 370 ? 12.484 -2.641 -23.562 1 96.12 370 ARG B O 1
ATOM 6709 N N . GLU B 1 371 ? 13.656 -0.823 -23.062 1 95.5 371 GLU B N 1
ATOM 6710 C CA . GLU B 1 371 ? 14.922 -1.53 -23.266 1 95.5 371 GLU B CA 1
ATOM 6711 C C . GLU B 1 371 ? 15.039 -2.725 -22.312 1 95.5 371 GLU B C 1
ATOM 6713 O O . GLU B 1 371 ? 15.406 -3.822 -22.734 1 95.5 371 GLU B O 1
ATOM 6718 N N . VAL B 1 372 ? 14.734 -2.518 -21.031 1 95.62 372 VAL B N 1
ATOM 6719 C CA . VAL B 1 372 ? 14.781 -3.592 -20.047 1 95.62 372 VAL B CA 1
ATOM 6720 C C . VAL B 1 372 ? 13.797 -4.691 -20.438 1 95.62 372 VAL B C 1
ATOM 6722 O O . VAL B 1 372 ? 14.117 -5.879 -20.359 1 95.62 372 VAL B O 1
ATOM 6725 N N . ALA B 1 373 ? 12.625 -4.281 -20.828 1 95.94 373 ALA B N 1
ATOM 6726 C CA . ALA B 1 373 ? 11.617 -5.25 -21.25 1 95.94 373 ALA B CA 1
ATOM 6727 C C . ALA B 1 373 ? 12.125 -6.098 -22.406 1 95.94 373 ALA B C 1
ATOM 6729 O O . ALA B 1 373 ? 11.945 -7.32 -22.422 1 95.94 373 ALA B O 1
ATOM 6730 N N . VAL B 1 374 ? 12.758 -5.473 -23.375 1 95.69 374 VAL B N 1
ATOM 6731 C CA . VAL B 1 374 ? 13.305 -6.172 -24.531 1 95.69 374 VAL B CA 1
ATOM 6732 C C . VAL B 1 374 ? 14.367 -7.176 -24.078 1 95.69 374 VAL B C 1
ATOM 6734 O O . VAL B 1 374 ? 14.398 -8.312 -24.562 1 95.69 374 VAL B O 1
ATOM 6737 N N . ARG B 1 375 ? 15.172 -6.762 -23.188 1 94.5 375 ARG B N 1
ATOM 6738 C CA . ARG B 1 375 ? 16.219 -7.652 -22.688 1 94.5 375 ARG B CA 1
ATOM 6739 C C . ARG B 1 375 ? 15.602 -8.844 -21.953 1 94.5 375 ARG B C 1
ATOM 6741 O O . ARG B 1 375 ? 16.078 -9.977 -22.109 1 94.5 375 ARG B O 1
ATOM 6748 N N . CYS B 1 376 ? 14.641 -8.594 -21.172 1 94.12 376 CYS B N 1
ATOM 6749 C CA . CYS B 1 376 ? 13.938 -9.664 -20.469 1 94.12 376 CYS B CA 1
ATOM 6750 C C . CYS B 1 376 ? 13.328 -10.648 -21.453 1 94.12 376 CYS B C 1
ATOM 6752 O O . CYS B 1 376 ? 13.5 -11.867 -21.312 1 94.12 376 CYS B O 1
ATOM 6754 N N . ARG B 1 377 ? 12.664 -10.156 -22.484 1 93.62 377 ARG B N 1
ATOM 6755 C CA . ARG B 1 377 ? 11.992 -11 -23.469 1 93.62 377 ARG B CA 1
ATOM 6756 C C . ARG B 1 377 ? 13.008 -11.773 -24.312 1 93.62 377 ARG B C 1
ATOM 6758 O O . ARG B 1 377 ? 12.789 -12.945 -24.625 1 93.62 377 ARG B O 1
ATOM 6765 N N . THR B 1 378 ? 14.047 -11.031 -24.688 1 92.62 378 THR B N 1
ATOM 6766 C CA . THR B 1 378 ? 15.109 -11.688 -25.453 1 92.62 378 THR B CA 1
ATOM 6767 C C . THR B 1 378 ? 15.703 -12.844 -24.656 1 92.62 378 THR B C 1
ATOM 6769 O O . THR B 1 378 ? 15.906 -13.93 -25.188 1 92.62 378 THR B O 1
ATOM 6772 N N . SER B 1 379 ? 16.016 -12.586 -23.406 1 90.75 379 SER B N 1
ATOM 6773 C CA . SER B 1 379 ? 16.547 -13.641 -22.531 1 90.75 379 SER B CA 1
ATOM 6774 C C . SER B 1 379 ? 15.562 -14.797 -22.406 1 90.75 379 SER B C 1
ATOM 6776 O O . SER B 1 379 ? 15.961 -15.961 -22.406 1 90.75 379 SER B O 1
ATOM 6778 N N . SER B 1 380 ? 14.352 -14.477 -22.297 1 90.56 380 SER B N 1
ATOM 6779 C CA . SER B 1 380 ? 13.305 -15.484 -22.188 1 90.56 380 SER B CA 1
ATOM 6780 C C . SER B 1 380 ? 13.242 -16.359 -23.438 1 90.56 380 SER B C 1
ATOM 6782 O O . SER B 1 380 ? 13.125 -17.578 -23.359 1 90.56 380 SER B O 1
ATOM 6784 N N . ARG B 1 381 ? 13.273 -15.703 -24.562 1 89.62 381 ARG B N 1
ATOM 6785 C CA . ARG B 1 381 ? 13.25 -16.422 -25.828 1 89.62 381 ARG B CA 1
ATOM 6786 C C . ARG B 1 381 ? 14.445 -17.359 -25.953 1 89.62 381 ARG B C 1
ATOM 6788 O O . ARG B 1 381 ? 14.312 -18.5 -26.406 1 89.62 381 ARG B O 1
ATOM 6795 N N . GLU B 1 382 ? 15.539 -16.797 -25.594 1 87.69 382 GLU B N 1
ATOM 6796 C CA . GLU B 1 382 ? 16.75 -17.609 -25.656 1 87.69 382 GLU B CA 1
ATOM 6797 C C . GLU B 1 382 ? 16.656 -18.812 -24.719 1 87.69 382 GLU B C 1
ATOM 6799 O O . GLU B 1 382 ? 17.047 -19.922 -25.078 1 87.69 382 GLU B O 1
ATOM 6804 N N . ARG B 1 383 ? 16.219 -18.562 -23.578 1 86.81 383 ARG B N 1
ATOM 6805 C CA . ARG B 1 383 ? 16.047 -19.656 -22.625 1 86.81 383 ARG B CA 1
ATOM 6806 C C . ARG B 1 383 ? 15.055 -20.688 -23.141 1 86.81 383 ARG B C 1
ATOM 6808 O O . ARG B 1 383 ? 15.258 -21.891 -22.984 1 86.81 383 ARG B O 1
ATOM 6815 N N . LYS B 1 384 ? 14.039 -20.234 -23.734 1 89.38 384 LYS B N 1
ATOM 6816 C CA . LYS B 1 384 ? 13.07 -21.141 -24.344 1 89.38 384 LYS B CA 1
ATOM 6817 C C . LYS B 1 384 ? 13.711 -21.969 -25.453 1 89.38 384 LYS B C 1
ATOM 6819 O O . LYS B 1 384 ? 13.484 -23.172 -25.547 1 89.38 384 LYS B O 1
ATOM 6824 N N . ARG B 1 385 ? 14.453 -21.266 -26.266 1 88.5 385 ARG B N 1
ATOM 6825 C CA . ARG B 1 385 ? 15.148 -21.969 -27.344 1 88.5 385 ARG B CA 1
ATOM 6826 C C . ARG B 1 385 ? 16.047 -23.062 -26.797 1 88.5 385 ARG B C 1
ATOM 6828 O O . ARG B 1 385 ? 16.031 -24.203 -27.297 1 88.5 385 ARG B O 1
ATOM 6835 N N . ILE B 1 386 ? 16.781 -22.703 -25.844 1 87.25 386 ILE B N 1
ATOM 6836 C CA . ILE B 1 386 ? 17.703 -23.656 -25.234 1 87.25 386 ILE B CA 1
ATOM 6837 C C . ILE B 1 386 ? 16.906 -24.812 -24.641 1 87.25 386 ILE B C 1
ATOM 6839 O O . ILE B 1 386 ? 17.281 -25.984 -24.812 1 87.25 386 ILE B O 1
ATOM 6843 N N . ARG B 1 387 ? 15.891 -24.5 -24.047 1 89.5 387 ARG B N 1
ATOM 6844 C CA . ARG B 1 387 ? 15.047 -25.531 -23.453 1 89.5 387 ARG B CA 1
ATOM 6845 C C . ARG B 1 387 ? 14.453 -26.422 -24.531 1 89.5 387 ARG B C 1
ATOM 6847 O O . ARG B 1 387 ? 14.43 -27.656 -24.375 1 89.5 387 ARG B O 1
ATOM 6854 N N . ASP B 1 388 ? 14.023 -25.766 -25.531 1 89.25 388 ASP B N 1
ATOM 6855 C CA . ASP B 1 388 ? 13.469 -26.547 -26.641 1 89.25 388 ASP B CA 1
ATOM 6856 C C . ASP B 1 388 ? 14.523 -27.469 -27.234 1 89.25 388 ASP B C 1
ATOM 6858 O O . ASP B 1 388 ? 14.234 -28.609 -27.594 1 89.25 388 ASP B O 1
ATOM 6862 N N . PHE B 1 389 ? 15.688 -26.969 -27.438 1 90.75 389 PHE B N 1
ATOM 6863 C CA . PHE B 1 389 ? 16.797 -27.797 -27.938 1 90.75 389 PHE B CA 1
ATOM 6864 C C . PHE B 1 389 ? 17.031 -28.984 -27.016 1 90.75 389 PHE B C 1
ATOM 6866 O O . PHE B 1 389 ? 17.172 -30.109 -27.484 1 90.75 389 PHE B O 1
ATOM 6873 N N . GLU B 1 390 ? 17.078 -28.578 -25.766 1 90.56 390 GLU B N 1
ATOM 6874 C CA . GLU B 1 390 ? 17.328 -29.641 -24.781 1 90.56 390 GLU B CA 1
ATOM 6875 C C . GLU B 1 390 ? 16.234 -30.703 -24.828 1 90.56 390 GLU B C 1
ATOM 6877 O O . GLU B 1 390 ? 16.516 -31.891 -24.734 1 90.56 390 GLU B O 1
ATOM 6882 N N . LEU B 1 391 ? 15.109 -30.234 -24.938 1 91 391 LEU B N 1
ATOM 6883 C CA . LEU B 1 391 ? 13.992 -31.172 -25.031 1 91 391 LEU B CA 1
ATOM 6884 C C . LEU B 1 391 ? 14.094 -32.031 -26.281 1 91 391 LEU B C 1
ATOM 6886 O O . LEU B 1 391 ? 13.844 -33.219 -26.234 1 91 391 LEU B O 1
ATOM 6890 N N . ALA B 1 392 ? 14.438 -31.375 -27.312 1 89.69 392 ALA B N 1
ATOM 6891 C CA . ALA B 1 392 ? 14.633 -32.125 -28.547 1 89.69 392 ALA B CA 1
ATOM 6892 C C . ALA B 1 392 ? 15.773 -33.125 -28.422 1 89.69 392 ALA B C 1
ATOM 6894 O O . ALA B 1 392 ? 15.664 -34.281 -28.875 1 89.69 392 ALA B O 1
ATOM 6895 N N . HIS B 1 393 ? 16.844 -32.656 -27.891 1 91.69 393 HIS B N 1
ATOM 6896 C CA . HIS B 1 393 ? 17.984 -33.531 -27.656 1 91.69 393 HIS B CA 1
ATOM 6897 C C . HIS B 1 393 ? 17.594 -34.75 -26.844 1 91.69 393 HIS B C 1
ATOM 6899 O O . HIS B 1 393 ? 17.938 -35.875 -27.203 1 91.69 393 HIS B O 1
ATOM 6905 N N . LEU B 1 394 ? 16.891 -34.438 -25.844 1 91.94 394 LEU B N 1
ATOM 6906 C CA . LEU B 1 394 ? 16.438 -35.531 -24.969 1 91.94 394 LEU B CA 1
ATOM 6907 C C . LEU B 1 394 ? 15.531 -36.5 -25.734 1 91.94 394 LEU B C 1
ATOM 6909 O O . LEU B 1 394 ? 15.625 -37.719 -25.562 1 91.94 394 LEU B O 1
ATOM 6913 N N . ALA B 1 395 ? 14.703 -35.906 -26.469 1 88.94 395 ALA B N 1
ATOM 6914 C CA . ALA B 1 395 ? 13.797 -36.75 -27.281 1 88.94 395 ALA B CA 1
ATOM 6915 C C . ALA B 1 395 ? 14.57 -37.625 -28.25 1 88.94 395 ALA B C 1
ATOM 6917 O O . ALA B 1 395 ? 14.242 -38.781 -28.438 1 88.94 395 ALA B O 1
ATOM 6918 N N . ALA B 1 396 ? 15.562 -37.094 -28.906 1 90.88 396 ALA B N 1
ATOM 6919 C CA . ALA B 1 396 ? 16.406 -37.844 -29.828 1 90.88 396 ALA B CA 1
ATOM 6920 C C . ALA B 1 396 ? 17.109 -39 -29.094 1 90.88 396 ALA B C 1
ATOM 6922 O O . ALA B 1 396 ? 17.141 -40.125 -29.594 1 90.88 396 ALA B O 1
ATOM 6923 N N . LEU B 1 397 ? 17.625 -38.625 -27.984 1 91.31 397 LEU B N 1
ATOM 6924 C CA . LEU B 1 397 ? 18.328 -39.656 -27.203 1 91.31 397 LEU B CA 1
ATOM 6925 C C . LEU B 1 397 ? 17.375 -40.75 -26.766 1 91.31 397 LEU B C 1
ATOM 6927 O O . LEU B 1 397 ? 17.75 -41.938 -26.734 1 91.31 397 LEU B O 1
ATOM 6931 N N . GLU B 1 398 ? 16.266 -40.344 -26.406 1 88.19 398 GLU B N 1
ATOM 6932 C CA . GLU B 1 398 ? 15.266 -41.344 -26.016 1 88.19 398 GLU B CA 1
ATOM 6933 C C . GLU B 1 398 ? 14.961 -42.281 -27.172 1 88.19 398 GLU B C 1
ATOM 6935 O O . GLU B 1 398 ? 14.859 -43.5 -26.984 1 88.19 398 GLU B O 1
ATOM 6940 N N . ASN B 1 399 ? 14.758 -41.781 -28.375 1 86.75 399 ASN B N 1
ATOM 6941 C CA . ASN B 1 399 ? 14.492 -42.594 -29.562 1 86.75 399 ASN B CA 1
ATOM 6942 C C . ASN B 1 399 ? 15.672 -43.5 -29.891 1 86.75 399 ASN B C 1
ATOM 6944 O O . ASN B 1 399 ? 15.492 -44.656 -30.281 1 86.75 399 ASN B O 1
ATOM 6948 N N . ILE B 1 400 ? 16.844 -43 -29.766 1 88.19 400 ILE B N 1
ATOM 6949 C CA . ILE B 1 400 ? 18.047 -43.812 -29.984 1 88.19 400 ILE B CA 1
ATOM 6950 C C . ILE B 1 400 ? 18.078 -44.969 -28.984 1 88.19 400 ILE B C 1
ATOM 6952 O O . ILE B 1 400 ? 18.406 -46.094 -29.344 1 88.19 400 ILE B O 1
ATOM 6956 N N . ALA B 1 401 ? 17.75 -44.594 -27.812 1 87.75 401 ALA B N 1
ATOM 6957 C CA . ALA B 1 401 ? 17.703 -45.625 -26.781 1 87.75 401 ALA B CA 1
ATOM 6958 C C . ALA B 1 401 ? 16.703 -46.719 -27.156 1 87.75 401 ALA B C 1
ATOM 6960 O O . ALA B 1 401 ? 16.922 -47.906 -26.875 1 87.75 401 ALA B O 1
ATOM 6961 N N . ILE B 1 402 ? 15.664 -46.375 -27.766 1 82.75 402 ILE B N 1
ATOM 6962 C CA . ILE B 1 402 ? 14.672 -47.344 -28.234 1 82.75 402 ILE B CA 1
ATOM 6963 C C . ILE B 1 402 ? 15.281 -48.25 -29.312 1 82.75 402 ILE B C 1
ATOM 6965 O O . ILE B 1 402 ? 15.086 -49.469 -29.281 1 82.75 402 ILE B O 1
ATOM 6969 N N . LEU B 1 403 ? 16.047 -47.719 -30.188 1 81.88 403 LEU B N 1
ATOM 6970 C CA . LEU B 1 403 ? 16.719 -48.5 -31.219 1 81.88 403 LEU B CA 1
ATOM 6971 C C . LEU B 1 403 ? 17.766 -49.438 -30.609 1 81.88 403 LEU B C 1
ATOM 6973 O O . LEU B 1 403 ? 17.875 -50.594 -31 1 81.88 403 LEU B O 1
ATOM 6977 N N . GLU B 1 404 ? 18.391 -48.875 -29.672 1 83.81 404 GLU B N 1
ATOM 6978 C CA . GLU B 1 404 ? 19.453 -49.625 -29.016 1 83.81 404 GLU B CA 1
ATOM 6979 C C . GLU B 1 404 ? 18.875 -50.812 -28.234 1 83.81 404 GLU B C 1
ATOM 6981 O O . GLU B 1 404 ? 19.562 -51.812 -28.016 1 83.81 404 GLU B O 1
ATOM 6986 N N . GLN B 1 405 ? 17.719 -50.531 -27.828 1 82.62 405 GLN B N 1
ATOM 6987 C CA . GLN B 1 405 ? 17.031 -51.562 -27.078 1 82.62 405 GLN B CA 1
ATOM 6988 C C . GLN B 1 405 ? 16.875 -52.844 -27.922 1 82.62 405 GLN B C 1
ATOM 6990 O O . GLN B 1 405 ? 16.828 -53.938 -27.375 1 82.62 405 GLN B O 1
ATOM 6995 N N . GLY B 1 406 ? 16.797 -52.812 -29.297 1 77.38 406 GLY B N 1
ATOM 6996 C CA . GLY B 1 406 ? 16.734 -53.938 -30.219 1 77.38 406 GLY B CA 1
ATOM 6997 C C . GLY B 1 406 ? 15.406 -54.656 -30.172 1 77.38 406 GLY B C 1
ATOM 6998 O O . GLY B 1 406 ? 15.352 -55.875 -30.391 1 77.38 406 GLY B O 1
ATOM 6999 N N . SER B 1 407 ? 14.414 -54.094 -29.859 1 79.62 407 SER B N 1
ATOM 7000 C CA . SER B 1 407 ? 13.125 -54.75 -29.656 1 79.62 407 SER B CA 1
ATOM 7001 C C . SER B 1 407 ? 12.219 -54.562 -30.875 1 79.62 407 SER B C 1
ATOM 7003 O O . SER B 1 407 ? 11.172 -55.219 -30.969 1 79.62 407 SER B O 1
ATOM 7005 N N . LEU B 1 408 ? 12.602 -53.75 -31.828 1 80.25 408 LEU B N 1
ATOM 7006 C CA . LEU B 1 408 ? 11.703 -53.375 -32.906 1 80.25 408 LEU B CA 1
ATOM 7007 C C . LEU B 1 408 ? 12.016 -54.188 -34.188 1 80.25 408 LEU B C 1
ATOM 7009 O O . LEU B 1 408 ? 13.164 -54.594 -34.406 1 80.25 408 LEU B O 1
ATOM 7013 N N . ALA B 1 409 ? 10.867 -54.375 -34.906 1 76.19 409 ALA B N 1
ATOM 7014 C CA . ALA B 1 409 ? 11.031 -54.969 -36.25 1 76.19 409 ALA B CA 1
ATOM 7015 C C . ALA B 1 409 ? 11.773 -54 -37.188 1 76.19 409 ALA B C 1
ATOM 7017 O O . ALA B 1 409 ? 11.867 -52.812 -36.875 1 76.19 409 ALA B O 1
ATOM 7018 N N . PRO B 1 410 ? 12.383 -54.594 -38.219 1 74.56 410 PRO B N 1
ATOM 7019 C CA . PRO B 1 410 ? 13.203 -53.781 -39.094 1 74.56 410 PRO B CA 1
ATOM 7020 C C . PRO B 1 410 ? 12.453 -52.562 -39.656 1 74.56 410 PRO B C 1
ATOM 7022 O O . PRO B 1 410 ? 13 -51.469 -39.688 1 74.56 410 PRO B O 1
ATOM 7025 N N . ASN B 1 411 ? 11.203 -52.75 -40 1 73.31 411 ASN B N 1
ATOM 7026 C CA . ASN B 1 411 ? 10.43 -51.656 -40.531 1 73.31 411 ASN B CA 1
ATOM 7027 C C . ASN B 1 411 ? 10.188 -50.562 -39.5 1 73.31 411 ASN B C 1
ATOM 7029 O O . ASN B 1 411 ? 10.266 -49.375 -39.781 1 73.31 411 ASN B O 1
ATOM 7033 N N . ALA B 1 412 ? 9.867 -50.938 -38.25 1 78.44 412 ALA B N 1
ATOM 7034 C CA . ALA B 1 412 ? 9.656 -50 -37.125 1 78.44 412 ALA B CA 1
ATOM 7035 C C . ALA B 1 412 ? 10.953 -49.281 -36.781 1 78.44 412 ALA B C 1
ATOM 7037 O O . ALA B 1 412 ? 10.922 -48.094 -36.438 1 78.44 412 ALA B O 1
ATOM 7038 N N . CYS B 1 413 ? 12.039 -49.969 -36.875 1 80.06 413 CYS B N 1
ATOM 7039 C CA . CYS B 1 413 ? 13.344 -49.344 -36.625 1 80.06 413 CYS B CA 1
ATOM 7040 C C . CYS B 1 413 ? 13.602 -48.219 -37.594 1 80.06 413 CYS B C 1
ATOM 7042 O O . CYS B 1 413 ? 14.102 -47.156 -37.219 1 80.06 413 CYS B O 1
ATOM 7044 N N . GLU B 1 414 ? 13.148 -48.469 -38.812 1 78.69 414 GLU B N 1
ATOM 7045 C CA . GLU B 1 414 ? 13.344 -47.469 -39.812 1 78.69 414 GLU B CA 1
ATOM 7046 C C . GLU B 1 414 ? 12.539 -46.188 -39.5 1 78.69 414 GLU B C 1
ATOM 7048 O O . GLU B 1 414 ? 13.016 -45.094 -39.719 1 78.69 414 GLU B O 1
ATOM 7053 N N . HIS B 1 415 ? 11.344 -46.375 -39 1 80.88 415 HIS B N 1
ATOM 7054 C CA . HIS B 1 415 ? 10.492 -45.219 -38.656 1 80.88 415 HIS B CA 1
ATOM 7055 C C . HIS B 1 415 ? 11.086 -44.438 -37.5 1 80.88 415 HIS B C 1
ATOM 7057 O O . HIS B 1 415 ? 11.055 -43.188 -37.531 1 80.88 415 HIS B O 1
ATOM 7063 N N . VAL B 1 416 ? 11.562 -45.094 -36.5 1 85.88 416 VAL B N 1
ATOM 7064 C CA . VAL B 1 416 ? 12.156 -44.406 -35.344 1 85.88 416 VAL B CA 1
ATOM 7065 C C . VAL B 1 416 ? 13.422 -43.688 -35.781 1 85.88 416 VAL B C 1
ATOM 7067 O O . VAL B 1 416 ? 13.688 -42.562 -35.312 1 85.88 416 VAL B O 1
ATOM 7070 N N . ALA B 1 417 ? 14.117 -44.344 -36.625 1 84.25 417 ALA B N 1
ATOM 7071 C CA . ALA B 1 417 ? 15.336 -43.688 -37.125 1 84.25 417 ALA B CA 1
ATOM 7072 C C . ALA B 1 417 ? 15.008 -42.406 -37.875 1 84.25 417 ALA B C 1
ATOM 7074 O O . ALA B 1 417 ? 15.711 -41.406 -37.719 1 84.25 417 ALA B O 1
ATOM 7075 N N . LEU B 1 418 ? 13.984 -42.5 -38.625 1 82.19 418 LEU B N 1
ATOM 7076 C CA . LEU B 1 418 ? 13.539 -41.312 -39.344 1 82.19 418 LEU B CA 1
ATOM 7077 C C . LEU B 1 418 ? 13.125 -40.219 -38.375 1 82.19 418 LEU B C 1
ATOM 7079 O O . LEU B 1 418 ? 13.375 -39.031 -38.625 1 82.19 418 LEU B O 1
ATOM 7083 N N . ALA B 1 419 ? 12.391 -40.562 -37.312 1 88.25 419 ALA B N 1
ATOM 7084 C CA . ALA B 1 419 ? 11.992 -39.594 -36.312 1 88.25 419 ALA B CA 1
ATOM 7085 C C . ALA B 1 419 ? 13.203 -38.938 -35.688 1 88.25 419 ALA B C 1
ATOM 7087 O O . ALA B 1 419 ? 13.18 -37.719 -35.406 1 88.25 419 ALA B O 1
ATOM 7088 N N . VAL B 1 420 ? 14.25 -39.656 -35.406 1 92.12 420 VAL B N 1
ATOM 7089 C CA . VAL B 1 420 ? 15.477 -39.094 -34.875 1 92.12 420 VAL B CA 1
ATOM 7090 C C . VAL B 1 420 ? 16.062 -38.094 -35.875 1 92.12 420 VAL B C 1
ATOM 7092 O O . VAL B 1 420 ? 16.516 -37 -35.469 1 92.12 420 VAL B O 1
ATOM 7095 N N . ASP B 1 421 ? 16 -38.5 -37.094 1 86.69 421 ASP B N 1
ATOM 7096 C CA . ASP B 1 421 ? 16.516 -37.625 -38.125 1 86.69 421 ASP B CA 1
ATOM 7097 C C . ASP B 1 421 ? 15.75 -36.312 -38.156 1 86.69 421 ASP B C 1
ATOM 7099 O O . ASP B 1 421 ? 16.359 -35.25 -38.312 1 86.69 421 ASP B O 1
ATOM 7103 N N . MET B 1 422 ? 14.5 -36.469 -38.062 1 88.06 422 MET B N 1
ATOM 7104 C CA . MET B 1 422 ? 13.672 -35.25 -38.062 1 88.06 422 MET B CA 1
ATOM 7105 C C . MET B 1 422 ? 13.984 -34.375 -36.844 1 88.06 422 MET B C 1
ATOM 7107 O O . MET B 1 422 ? 14.008 -33.156 -36.938 1 88.06 422 MET B O 1
ATOM 7111 N N . THR B 1 423 ? 14.094 -35.031 -35.688 1 93.25 423 THR B N 1
ATOM 7112 C CA . THR B 1 423 ? 14.438 -34.312 -34.438 1 93.25 423 THR B CA 1
ATOM 7113 C C . THR B 1 423 ? 15.789 -33.625 -34.594 1 93.25 423 THR B C 1
ATOM 7115 O O . THR B 1 423 ? 15.984 -32.5 -34.094 1 93.25 423 THR B O 1
ATOM 7118 N N . VAL B 1 424 ? 16.703 -34.312 -35.25 1 91.38 424 VAL B N 1
ATOM 7119 C CA . VAL B 1 424 ? 18.016 -33.75 -35.5 1 91.38 424 VAL B CA 1
ATOM 7120 C C . VAL B 1 424 ? 17.875 -32.5 -36.344 1 91.38 424 VAL B C 1
ATOM 7122 O O . VAL B 1 424 ? 18.531 -31.469 -36.094 1 91.38 424 VAL B O 1
ATOM 7125 N N . MET B 1 425 ? 17.047 -32.562 -37.312 1 88.62 425 MET B N 1
ATOM 7126 C CA . MET B 1 425 ? 16.797 -31.391 -38.156 1 88.62 425 MET B CA 1
ATOM 7127 C C . MET B 1 425 ? 16.25 -30.25 -37.312 1 88.62 425 MET B C 1
ATOM 7129 O O . MET B 1 425 ? 16.625 -29.094 -37.531 1 88.62 425 MET B O 1
ATOM 7133 N N . LYS B 1 426 ? 15.305 -30.578 -36.469 1 91.75 426 LYS B N 1
ATOM 7134 C CA . LYS B 1 426 ? 14.766 -29.578 -35.562 1 91.75 426 LYS B CA 1
ATOM 7135 C C . LYS B 1 426 ? 15.867 -28.984 -34.688 1 91.75 426 LYS B C 1
ATOM 7137 O O . LYS B 1 426 ? 15.922 -27.766 -34.5 1 91.75 426 LYS B O 1
ATOM 7142 N N . MET B 1 427 ? 16.719 -29.859 -34.125 1 92.5 427 MET B N 1
ATOM 7143 C CA . MET B 1 427 ? 17.844 -29.406 -33.312 1 92.5 427 MET B CA 1
ATOM 7144 C C . MET B 1 427 ? 18.75 -28.469 -34.094 1 92.5 427 MET B C 1
ATOM 7146 O O . MET B 1 427 ? 19.219 -27.469 -33.562 1 92.5 427 MET B O 1
ATOM 7150 N N . GLU B 1 428 ? 19 -28.812 -35.344 1 87.69 428 GLU B N 1
ATOM 7151 C CA . GLU B 1 428 ? 19.844 -27.984 -36.188 1 87.69 428 GLU B CA 1
ATOM 7152 C C . GLU B 1 428 ? 19.234 -26.609 -36.438 1 87.69 428 GLU B C 1
ATOM 7154 O O . GLU B 1 428 ? 19.953 -25.609 -36.469 1 87.69 428 GLU B O 1
ATOM 7159 N N . LYS B 1 429 ? 17.984 -26.688 -36.594 1 86.31 429 LYS B N 1
ATOM 7160 C CA . LYS B 1 429 ? 17.281 -25.406 -36.781 1 86.31 429 LYS B CA 1
ATOM 7161 C C . LYS B 1 429 ? 17.391 -24.547 -35.531 1 86.31 429 LYS B C 1
ATOM 7163 O O . LYS B 1 429 ? 17.516 -23.312 -35.625 1 86.31 429 LYS B O 1
ATOM 7168 N N . LEU B 1 430 ? 17.297 -25.172 -34.406 1 89.5 430 LEU B N 1
ATOM 7169 C CA . LEU B 1 430 ? 17.359 -24.438 -33.156 1 89.5 430 LEU B CA 1
ATOM 7170 C C . LEU B 1 430 ? 18.781 -23.984 -32.844 1 89.5 430 LEU B C 1
ATOM 7172 O O . LEU B 1 430 ? 18.984 -23.031 -32.094 1 89.5 430 LEU B O 1
ATOM 7176 N N . ALA B 1 431 ? 19.766 -24.781 -33.375 1 84.88 431 ALA B N 1
ATOM 7177 C CA . ALA B 1 431 ? 21.172 -24.484 -33.094 1 84.88 431 ALA B CA 1
ATOM 7178 C C . ALA B 1 431 ? 21.719 -23.453 -34.062 1 84.88 431 ALA B C 1
ATOM 7180 O O . ALA B 1 431 ? 22.875 -23.078 -34 1 84.88 431 ALA B O 1
ATOM 7181 N N . THR B 1 432 ? 21.109 -22.922 -35.094 1 67.06 432 THR B N 1
ATOM 7182 C CA . THR B 1 432 ? 21.641 -22.016 -36.094 1 67.06 432 THR B CA 1
ATOM 7183 C C . THR B 1 432 ? 22.219 -20.766 -35.438 1 67.06 432 THR B C 1
ATOM 7185 O O . THR B 1 432 ? 21.734 -20.312 -34.406 1 67.06 432 THR B O 1
ATOM 7188 N N . PRO B 1 433 ? 23.469 -20.391 -36.031 1 57 433 PRO B N 1
ATOM 7189 C CA . PRO B 1 433 ? 24.344 -19.312 -35.562 1 57 433 PRO B CA 1
ATOM 7190 C C . PRO B 1 433 ? 23.578 -18.031 -35.25 1 57 433 PRO B C 1
ATOM 7192 O O . PRO B 1 433 ? 23.938 -17.312 -34.312 1 57 433 PRO B O 1
ATOM 7195 N N . ASP B 1 434 ? 22.719 -17.562 -36.125 1 53.38 434 ASP B N 1
ATOM 7196 C CA . ASP B 1 434 ? 22.016 -16.297 -35.906 1 53.38 434 ASP B CA 1
ATOM 7197 C C . ASP B 1 434 ? 21.297 -16.297 -34.562 1 53.38 434 ASP B C 1
ATOM 7199 O O . ASP B 1 434 ? 20.938 -15.234 -34.031 1 53.38 434 ASP B O 1
ATOM 7203 N N . ASN B 1 435 ? 21.094 -17.406 -33.969 1 52.09 435 ASN B N 1
ATOM 7204 C CA . ASN B 1 435 ? 20.312 -17.531 -32.719 1 52.09 435 ASN B CA 1
ATOM 7205 C C . ASN B 1 435 ? 21.188 -17.922 -31.547 1 52.09 435 ASN B C 1
ATOM 7207 O O . ASN B 1 435 ? 20.703 -18.016 -30.422 1 52.09 435 ASN B O 1
ATOM 7211 N N . LEU B 1 436 ? 22.297 -18.469 -31.844 1 48.16 436 LEU B N 1
ATOM 7212 C CA . LEU B 1 436 ? 23.141 -19.141 -30.859 1 48.16 436 LEU B CA 1
ATOM 7213 C C . LEU B 1 436 ? 24.031 -18.125 -30.125 1 48.16 436 LEU B C 1
ATOM 7215 O O . LEU B 1 436 ? 24.812 -17.406 -30.766 1 48.16 436 LEU B O 1
ATOM 7219 N N . LEU B 1 437 ? 23.578 -17.625 -29.109 1 49.62 437 LEU B N 1
ATOM 7220 C CA . LEU B 1 437 ? 24.672 -17.062 -28.312 1 49.62 437 LEU B CA 1
ATOM 7221 C C . LEU B 1 437 ? 25.781 -18.094 -28.109 1 49.62 437 LEU B C 1
ATOM 7223 O O . LEU B 1 437 ? 25.625 -19.25 -28.484 1 49.62 437 LEU B O 1
ATOM 7227 N N . ASN B 1 438 ? 26.859 -17.891 -27.125 1 49.41 438 ASN B N 1
ATOM 7228 C CA . ASN B 1 438 ? 28.125 -18.516 -26.75 1 49.41 438 ASN B CA 1
ATOM 7229 C C . ASN B 1 438 ? 28.031 -20.031 -26.703 1 49.41 438 ASN B C 1
ATOM 7231 O O . ASN B 1 438 ? 29.031 -20.719 -26.484 1 49.41 438 ASN B O 1
ATOM 7235 N N . GLY B 1 439 ? 26.906 -20.75 -26.891 1 52.97 439 GLY B N 1
ATOM 7236 C CA . GLY B 1 439 ? 26.828 -22.156 -26.562 1 52.97 439 GLY B CA 1
ATOM 7237 C C . GLY B 1 439 ? 26.922 -23.062 -27.781 1 52.97 439 GLY B C 1
ATOM 7238 O O . GLY B 1 439 ? 26.578 -24.25 -27.703 1 52.97 439 GLY B O 1
ATOM 7239 N N . GLU B 1 440 ? 27.406 -22.609 -28.953 1 57.78 440 GLU B N 1
ATOM 7240 C CA . GLU B 1 440 ? 27.484 -23.25 -30.266 1 57.78 440 GLU B CA 1
ATOM 7241 C C . GLU B 1 440 ? 28.188 -24.594 -30.188 1 57.78 440 GLU B C 1
ATOM 7243 O O . GLU B 1 440 ? 27.734 -25.594 -30.766 1 57.78 440 GLU B O 1
ATOM 7248 N N . GLY B 1 441 ? 29.109 -24.5 -29.297 1 71.62 441 GLY B N 1
ATOM 7249 C CA . GLY B 1 441 ? 29.938 -25.703 -29.281 1 71.62 441 GLY B CA 1
ATOM 7250 C C . GLY B 1 441 ? 29.219 -26.906 -28.703 1 71.62 441 GLY B C 1
ATOM 7251 O O . GLY B 1 441 ? 29.297 -28.016 -29.25 1 71.62 441 GLY B O 1
ATOM 7252 N N . ARG B 1 442 ? 28.422 -26.609 -27.812 1 81.25 442 ARG B N 1
ATOM 7253 C CA . ARG B 1 442 ? 27.781 -27.719 -27.109 1 81.25 442 ARG B CA 1
ATOM 7254 C C . ARG B 1 442 ? 26.625 -28.281 -27.922 1 81.25 442 ARG B C 1
ATOM 7256 O O . ARG B 1 442 ? 26.422 -29.5 -27.969 1 81.25 442 ARG B O 1
ATOM 7263 N N . GLU B 1 443 ? 25.969 -27.344 -28.547 1 88.19 443 GLU B N 1
ATOM 7264 C CA . GLU B 1 443 ? 24.812 -27.781 -29.328 1 88.19 443 GLU B CA 1
ATOM 7265 C C . GLU B 1 443 ? 25.25 -28.562 -30.562 1 88.19 443 GLU B C 1
ATOM 7267 O O . GLU B 1 443 ? 24.656 -29.578 -30.906 1 88.19 443 GLU B O 1
ATOM 7272 N N . ARG B 1 444 ? 26.344 -28.094 -31.125 1 86.62 444 ARG B N 1
ATOM 7273 C CA . ARG B 1 444 ? 26.875 -28.797 -32.281 1 86.62 444 ARG B CA 1
ATOM 7274 C C . ARG B 1 444 ? 27.406 -30.172 -31.891 1 86.62 444 ARG B C 1
ATOM 7276 O O . ARG B 1 444 ? 27.203 -31.156 -32.625 1 86.62 444 ARG B O 1
ATOM 7283 N N . ALA B 1 445 ? 28 -30.125 -30.828 1 89.25 445 ALA B N 1
ATOM 7284 C CA . ALA B 1 445 ? 28.531 -31.391 -30.328 1 89.25 445 ALA B CA 1
ATOM 7285 C C . ALA B 1 445 ? 27.406 -32.375 -30.031 1 89.25 445 ALA B C 1
ATOM 7287 O O . ALA B 1 445 ? 27.531 -33.562 -30.312 1 89.25 445 ALA B O 1
ATOM 7288 N N . ALA B 1 446 ? 26.406 -31.859 -29.516 1 92.5 446 ALA B N 1
ATOM 7289 C CA . ALA B 1 446 ? 25.266 -32.688 -29.188 1 92.5 446 ALA B CA 1
ATOM 7290 C C . ALA B 1 446 ? 24.625 -33.25 -30.453 1 92.5 446 ALA B C 1
ATOM 7292 O O . ALA B 1 446 ? 24.234 -34.438 -30.5 1 92.5 446 ALA B O 1
ATOM 7293 N N . ILE B 1 447 ? 24.578 -32.469 -31.406 1 92.44 447 ILE B N 1
ATOM 7294 C CA . ILE B 1 447 ? 23.984 -32.875 -32.688 1 92.44 447 ILE B CA 1
ATOM 7295 C C . ILE B 1 447 ? 24.844 -33.969 -33.312 1 92.44 447 ILE B C 1
ATOM 7297 O O . ILE B 1 447 ? 24.328 -35 -33.75 1 92.44 447 ILE B O 1
ATOM 7301 N N . GLU B 1 448 ? 26.094 -33.781 -33.25 1 91.75 448 GLU B N 1
ATOM 7302 C CA . GLU B 1 448 ? 27.016 -34.75 -33.844 1 91.75 448 GLU B CA 1
ATOM 7303 C C . GLU B 1 448 ? 26.969 -36.094 -33.094 1 91.75 448 GLU B C 1
ATOM 7305 O O . GLU B 1 448 ? 27.047 -37.156 -33.688 1 91.75 448 GLU B O 1
ATOM 7310 N N . ASP B 1 449 ? 26.906 -35.938 -31.891 1 93.38 449 ASP B N 1
ATOM 7311 C CA . ASP B 1 449 ? 26.797 -37.156 -31.062 1 93.38 449 ASP B CA 1
ATOM 7312 C C . ASP B 1 449 ? 25.562 -37.969 -31.422 1 93.38 449 ASP B C 1
ATOM 7314 O O . ASP B 1 449 ? 25.625 -39.188 -31.578 1 93.38 449 ASP B O 1
ATOM 7318 N N . VAL B 1 450 ? 24.484 -37.281 -31.562 1 93.94 450 VAL B N 1
ATOM 7319 C CA . VAL B 1 450 ? 23.234 -37.969 -31.891 1 93.94 450 VAL B CA 1
ATOM 7320 C C . VAL B 1 450 ? 23.344 -38.625 -33.281 1 93.94 450 VAL B C 1
ATOM 7322 O O . VAL B 1 450 ? 22.922 -39.75 -33.469 1 93.94 450 VAL B O 1
ATOM 7325 N N . LYS B 1 451 ? 23.969 -37.969 -34.188 1 91.62 451 LYS B N 1
ATOM 7326 C CA . LYS B 1 451 ? 24.156 -38.5 -35.531 1 91.62 451 LYS B CA 1
ATOM 7327 C C . LYS B 1 451 ? 25.031 -39.75 -35.5 1 91.62 451 LYS B C 1
ATOM 7329 O O . LYS B 1 451 ? 24.719 -40.75 -36.156 1 91.62 451 LYS B O 1
ATOM 7334 N N . THR B 1 452 ? 26.016 -39.719 -34.75 1 92.5 452 THR B N 1
ATOM 7335 C CA . THR B 1 452 ? 26.938 -40.844 -34.625 1 92.5 452 THR B CA 1
ATOM 7336 C C . THR B 1 452 ? 26.266 -42.062 -34 1 92.5 452 THR B C 1
ATOM 7338 O O . THR B 1 452 ? 26.406 -43.188 -34.469 1 92.5 452 THR B O 1
ATOM 7341 N N . ARG B 1 453 ? 25.594 -41.844 -33.031 1 92.5 453 ARG B N 1
ATOM 7342 C CA . ARG B 1 453 ? 24.906 -42.906 -32.344 1 92.5 453 ARG B CA 1
ATOM 7343 C C . ARG B 1 453 ? 23.844 -43.531 -33.25 1 92.5 453 ARG B C 1
ATOM 7345 O O . ARG B 1 453 ? 23.656 -44.75 -33.25 1 92.5 453 ARG B O 1
ATOM 7352 N N . LEU B 1 454 ? 23.203 -42.656 -33.969 1 91.44 454 LEU B N 1
ATOM 7353 C CA . LEU B 1 454 ? 22.188 -43.156 -34.906 1 91.44 454 LEU B CA 1
ATOM 7354 C C . LEU B 1 454 ? 22.828 -44.062 -35.969 1 91.44 454 LEU B C 1
ATOM 7356 O O . LEU B 1 454 ? 22.297 -45.125 -36.281 1 91.44 454 LEU B O 1
ATOM 7360 N N . GLU B 1 455 ? 23.953 -43.688 -36.438 1 87.69 455 GLU B N 1
ATOM 7361 C CA . GLU B 1 455 ? 24.672 -44.469 -37.438 1 87.69 455 GLU B CA 1
ATOM 7362 C C . GLU B 1 455 ? 25.125 -45.812 -36.875 1 87.69 455 GLU B C 1
ATOM 7364 O O . GLU B 1 455 ? 25 -46.844 -37.531 1 87.69 455 GLU B O 1
ATOM 7369 N N . THR B 1 456 ? 25.609 -45.781 -35.719 1 89.25 456 THR B N 1
ATOM 7370 C CA . THR B 1 456 ? 26.109 -47 -35.062 1 89.25 456 THR B CA 1
ATOM 7371 C C . THR B 1 456 ? 24.969 -47.969 -34.844 1 89.25 456 THR B C 1
ATOM 7373 O O . THR B 1 456 ? 25.125 -49.188 -35.094 1 89.25 456 THR B O 1
ATOM 7376 N N . VAL B 1 457 ? 23.938 -47.469 -34.344 1 87.44 457 VAL B N 1
ATOM 7377 C CA . VAL B 1 457 ? 22.859 -48.344 -33.969 1 87.44 457 VAL B CA 1
ATOM 7378 C C . VAL B 1 457 ? 22.188 -48.906 -35.219 1 87.44 457 VAL B C 1
ATOM 7380 O O . VAL B 1 457 ? 21.703 -50.031 -35.219 1 87.44 457 VAL B O 1
ATOM 7383 N N . THR B 1 458 ? 22.156 -48.188 -36.25 1 80.62 458 THR B N 1
ATOM 7384 C CA . THR B 1 458 ? 21.531 -48.656 -37.5 1 80.62 458 THR B CA 1
ATOM 7385 C C . THR B 1 458 ? 22.422 -49.688 -38.219 1 80.62 458 THR B C 1
ATOM 7387 O O . THR B 1 458 ? 21.922 -50.562 -38.906 1 80.62 458 THR B O 1
ATOM 7390 N N . ARG B 1 459 ? 23.656 -49.625 -37.938 1 73.94 459 ARG B N 1
ATOM 7391 C CA . ARG B 1 459 ? 24.578 -50.594 -38.531 1 73.94 459 ARG B CA 1
ATOM 7392 C C . ARG B 1 459 ? 24.672 -51.844 -37.688 1 73.94 459 ARG B C 1
ATOM 7394 O O . ARG B 1 459 ? 24.844 -52.938 -38.219 1 73.94 459 ARG B O 1
ATOM 7401 N N . SER B 1 460 ? 24.625 -51.719 -36.344 1 64.75 460 SER B N 1
ATOM 7402 C CA . SER B 1 460 ? 24.812 -52.844 -35.438 1 64.75 460 SER B CA 1
ATOM 7403 C C . SER B 1 460 ? 23.516 -53.594 -35.219 1 64.75 460 SER B C 1
ATOM 7405 O O . SER B 1 460 ? 23.453 -54.5 -34.375 1 64.75 460 SER B O 1
ATOM 7407 N N . THR B 1 461 ? 22.375 -53.25 -35.5 1 52.47 461 THR B N 1
ATOM 7408 C CA . THR B 1 461 ? 21.094 -53.75 -35.031 1 52.47 461 THR B CA 1
ATOM 7409 C C . THR B 1 461 ? 21.172 -55.219 -34.719 1 52.47 461 THR B C 1
ATOM 7411 O O . THR B 1 461 ? 20.203 -55.812 -34.219 1 52.47 461 THR B O 1
ATOM 7414 N N . ALA B 1 462 ? 21.656 -56.156 -35.344 1 46.5 462 ALA B N 1
ATOM 7415 C CA . ALA B 1 462 ? 21.203 -57.531 -35.25 1 46.5 462 ALA B CA 1
ATOM 7416 C C . ALA B 1 462 ? 21.578 -58.156 -33.906 1 46.5 462 ALA B C 1
ATOM 7418 O O . ALA B 1 462 ? 20.906 -59.094 -33.438 1 46.5 462 ALA B O 1
ATOM 7419 N N . SER B 1 463 ? 22.703 -57.906 -33.219 1 48.72 463 SER B N 1
ATOM 7420 C CA . SER B 1 463 ? 23.25 -59.094 -32.625 1 48.72 463 SER B CA 1
ATOM 7421 C C . SER B 1 463 ? 22.734 -59.281 -31.203 1 48.72 463 SER B C 1
ATOM 7423 O O . SER B 1 463 ? 22.625 -60.406 -30.719 1 48.72 463 SER B O 1
ATOM 7425 N N . SER B 1 464 ? 22.656 -58.188 -30.172 1 58.03 464 SER B N 1
ATOM 7426 C CA . SER B 1 464 ? 22.703 -58.625 -28.781 1 58.03 464 SER B CA 1
ATOM 7427 C C . SER B 1 464 ? 21.328 -58.531 -28.125 1 58.03 464 SER B C 1
ATOM 7429 O O . SER B 1 464 ? 21.219 -58.594 -26.891 1 58.03 464 SER B O 1
ATOM 7431 N N . SER B 1 465 ? 20.312 -58.375 -28.703 1 65.06 465 SER B N 1
ATOM 7432 C CA . SER B 1 465 ? 19.016 -58.281 -28.062 1 65.06 465 SER B CA 1
ATOM 7433 C C . SER B 1 465 ? 18.547 -59.656 -27.578 1 65.06 465 SER B C 1
ATOM 7435 O O . SER B 1 465 ? 18.875 -60.688 -28.172 1 65.06 465 SER B O 1
ATOM 7437 N N . PRO B 1 466 ? 18 -59.719 -26.281 1 71.69 466 PRO B N 1
ATOM 7438 C CA . PRO B 1 466 ? 17.422 -61 -25.812 1 71.69 466 PRO B CA 1
ATOM 7439 C C . PRO B 1 466 ? 16.516 -61.656 -26.859 1 71.69 466 PRO B C 1
ATOM 7441 O O . PRO B 1 466 ? 16.359 -62.875 -26.875 1 71.69 466 PRO B O 1
ATOM 7444 N N . LEU B 1 467 ? 16.062 -60.875 -27.75 1 80.19 467 LEU B N 1
ATOM 7445 C CA . LEU B 1 467 ? 15.164 -61.406 -28.766 1 80.19 467 LEU B CA 1
ATOM 7446 C C . LEU B 1 467 ? 15.922 -62.281 -29.781 1 80.19 467 LEU B C 1
ATOM 7448 O O . LEU B 1 467 ? 15.359 -63.188 -30.359 1 80.19 467 LEU B O 1
ATOM 7452 N N . GLU B 1 468 ? 17.156 -62 -29.891 1 76.94 468 GLU B N 1
ATOM 7453 C CA . GLU B 1 468 ? 17.953 -62.719 -30.875 1 76.94 468 GLU B CA 1
ATOM 7454 C C . GLU B 1 468 ? 18.188 -64.125 -30.453 1 76.94 468 GLU B C 1
ATOM 7456 O O . GLU B 1 468 ? 18.406 -65 -31.297 1 76.94 468 GLU B O 1
ATOM 7461 N N . ARG B 1 469 ? 18.016 -64.375 -29.125 1 77.12 469 ARG B N 1
ATOM 7462 C CA . ARG B 1 469 ? 18.234 -65.75 -28.578 1 77.12 469 ARG B CA 1
ATOM 7463 C C . ARG B 1 469 ? 16.953 -66.562 -28.672 1 77.12 469 ARG B C 1
ATOM 7465 O O . ARG B 1 469 ? 16.984 -67.812 -28.422 1 77.12 469 ARG B O 1
ATOM 7472 N N . MET B 1 470 ? 15.945 -65.938 -29.062 1 81.19 470 MET B N 1
ATOM 7473 C CA . MET B 1 470 ? 14.664 -66.625 -29.094 1 81.19 470 MET B CA 1
ATOM 7474 C C . MET B 1 470 ? 14.438 -67.25 -30.453 1 81.19 470 MET B C 1
ATOM 7476 O O . MET B 1 470 ? 15.109 -66.938 -31.422 1 81.19 470 MET B O 1
ATOM 7480 N N . ALA B 1 471 ? 13.555 -68.312 -30.422 1 85.06 471 ALA B N 1
ATOM 7481 C CA . ALA B 1 471 ? 13.133 -68.938 -31.672 1 85.06 471 ALA B CA 1
ATOM 7482 C C . ALA B 1 471 ? 12.539 -67.938 -32.625 1 85.06 471 ALA B C 1
ATOM 7484 O O . ALA B 1 471 ? 11.906 -66.938 -32.188 1 85.06 471 ALA B O 1
ATOM 7485 N N . PRO B 1 472 ? 12.844 -68.125 -33.875 1 85.38 472 PRO B N 1
ATOM 7486 C CA . PRO B 1 472 ? 12.438 -67.125 -34.875 1 85.38 472 PRO B CA 1
ATOM 7487 C C . PRO B 1 472 ? 10.961 -66.75 -34.781 1 85.38 472 PRO B C 1
ATOM 7489 O O . PRO B 1 472 ? 10.594 -65.625 -34.969 1 85.38 472 PRO B O 1
ATOM 7492 N N . GLU B 1 473 ? 10.18 -67.75 -34.469 1 85.5 473 GLU B N 1
ATOM 7493 C CA . GLU B 1 473 ? 8.75 -67.5 -34.406 1 85.5 473 GLU B CA 1
ATOM 7494 C C . GLU B 1 473 ? 8.406 -66.625 -33.188 1 85.5 473 GLU B C 1
ATOM 7496 O O . GLU B 1 473 ? 7.637 -65.688 -33.312 1 85.5 473 GLU B O 1
ATOM 7501 N N . ARG B 1 474 ? 9.023 -66.938 -32.125 1 86.19 474 ARG B N 1
ATOM 7502 C CA . ARG B 1 474 ? 8.797 -66.188 -30.906 1 86.19 474 ARG B CA 1
ATOM 7503 C C . ARG B 1 474 ? 9.344 -64.75 -31.031 1 86.19 474 ARG B C 1
ATOM 7505 O O . ARG B 1 474 ? 8.719 -63.812 -30.578 1 86.19 474 ARG B O 1
ATOM 7512 N N . ARG B 1 475 ? 10.445 -64.688 -31.656 1 86.69 475 ARG B N 1
ATOM 7513 C CA . ARG B 1 475 ? 11.055 -63.406 -31.891 1 86.69 475 ARG B CA 1
ATOM 7514 C C . ARG B 1 475 ? 10.148 -62.531 -32.75 1 86.69 475 ARG B C 1
ATOM 7516 O O . ARG B 1 475 ? 9.953 -61.344 -32.438 1 86.69 475 ARG B O 1
ATOM 7523 N N . ALA B 1 476 ? 9.609 -63.094 -33.688 1 86.19 476 ALA B N 1
ATOM 7524 C CA . ALA B 1 476 ? 8.734 -62.375 -34.594 1 86.19 476 ALA B CA 1
ATOM 7525 C C . ALA B 1 476 ? 7.492 -61.844 -33.875 1 86.19 476 ALA B C 1
ATOM 7527 O O . ALA B 1 476 ? 7.02 -60.75 -34.156 1 86.19 476 ALA B O 1
ATOM 7528 N N . ASN B 1 477 ? 7.094 -62.625 -32.906 1 85.31 477 ASN B N 1
ATOM 7529 C CA . ASN B 1 477 ? 5.926 -62.25 -32.125 1 85.31 477 ASN B CA 1
ATOM 7530 C C . ASN B 1 477 ? 6.223 -61.031 -31.25 1 85.31 477 ASN B C 1
ATOM 7532 O O . ASN B 1 477 ? 5.438 -60.094 -31.219 1 85.31 477 ASN B O 1
ATOM 7536 N N . TYR B 1 478 ? 7.312 -61.062 -30.594 1 87.5 478 TYR B N 1
ATOM 7537 C CA . TYR B 1 478 ? 7.695 -59.938 -29.719 1 87.5 478 TYR B CA 1
ATOM 7538 C C . TYR B 1 478 ? 7.969 -58.688 -30.531 1 87.5 478 TYR B C 1
ATOM 7540 O O . TYR B 1 478 ? 7.562 -57.594 -30.141 1 87.5 478 TYR B O 1
ATOM 7548 N N . GLU B 1 479 ? 8.594 -58.844 -31.703 1 85.62 479 GLU B N 1
ATOM 7549 C CA . GLU B 1 479 ? 8.898 -57.688 -32.531 1 85.62 479 GLU B CA 1
ATOM 7550 C C . GLU B 1 479 ? 7.617 -57.031 -33.062 1 85.62 479 GLU B C 1
ATOM 7552 O O . GLU B 1 479 ? 7.535 -55.781 -33.094 1 85.62 479 GLU B O 1
ATOM 7557 N N . GLU B 1 480 ? 6.707 -57.812 -33.375 1 84.19 480 GLU B N 1
ATOM 7558 C CA . GLU B 1 480 ? 5.414 -57.281 -33.812 1 84.19 480 GLU B CA 1
ATOM 7559 C C . GLU B 1 480 ? 4.723 -56.5 -32.688 1 84.19 480 GLU B C 1
ATOM 7561 O O . GLU B 1 480 ? 4.211 -55.406 -32.906 1 84.19 480 GLU B O 1
ATOM 7566 N N . MET B 1 481 ? 4.816 -57.031 -31.516 1 86.81 481 MET B N 1
ATOM 7567 C CA . MET B 1 481 ? 4.148 -56.406 -30.375 1 86.81 481 MET B CA 1
ATOM 7568 C C . MET B 1 481 ? 4.836 -55.094 -29.984 1 86.81 481 MET B C 1
ATOM 7570 O O . MET B 1 481 ? 4.172 -54.094 -29.688 1 86.81 481 MET B O 1
ATOM 7574 N N . PHE B 1 482 ? 6.078 -55.188 -29.938 1 87.75 482 PHE B N 1
ATOM 7575 C CA . PHE B 1 482 ? 6.828 -53.969 -29.594 1 87.75 482 PHE B CA 1
ATOM 7576 C C . PHE B 1 482 ? 6.57 -52.875 -30.625 1 87.75 482 PHE B C 1
ATOM 7578 O O . PHE B 1 482 ? 6.457 -51.688 -30.266 1 87.75 482 PHE B O 1
ATOM 7585 N N . SER B 1 483 ? 6.434 -53.219 -31.906 1 82.5 483 SER B N 1
ATOM 7586 C CA . SER B 1 483 ? 6.066 -52.25 -32.938 1 82.5 483 SER B CA 1
ATOM 7587 C C . SER B 1 483 ? 4.695 -51.656 -32.656 1 82.5 483 SER B C 1
ATOM 7589 O O . SER B 1 483 ? 4.496 -50.438 -32.844 1 82.5 483 SER B O 1
ATOM 7591 N N . LEU B 1 484 ? 3.811 -52.438 -32.219 1 84.44 484 LEU B N 1
ATOM 7592 C CA . LEU B 1 484 ? 2.463 -52 -31.906 1 84.44 484 LEU B CA 1
ATOM 7593 C C . LEU B 1 484 ? 2.48 -51.062 -30.703 1 84.44 484 LEU B C 1
ATOM 7595 O O . LEU B 1 484 ? 1.741 -50.062 -30.656 1 84.44 484 LEU B O 1
ATOM 7599 N N . ILE B 1 485 ? 3.264 -51.438 -29.734 1 87.94 485 ILE B N 1
ATOM 7600 C CA . ILE B 1 485 ? 3.379 -50.625 -28.547 1 87.94 485 ILE B CA 1
ATOM 7601 C C . ILE B 1 485 ? 3.891 -49.219 -28.922 1 87.94 485 ILE B C 1
ATOM 7603 O O . ILE B 1 485 ? 3.314 -48.219 -28.516 1 87.94 485 ILE B O 1
ATOM 7607 N N . TYR B 1 486 ? 4.922 -49.156 -29.688 1 83.88 486 TYR B N 1
ATOM 7608 C CA . TYR B 1 486 ? 5.461 -47.875 -30.109 1 83.88 486 TYR B CA 1
ATOM 7609 C C . TYR B 1 486 ? 4.438 -47.094 -30.953 1 83.88 486 TYR B C 1
ATOM 7611 O O . TYR B 1 486 ? 4.336 -45.875 -30.844 1 83.88 486 TYR B O 1
ATOM 7619 N N . GLU B 1 487 ? 3.68 -47.781 -31.812 1 78.56 487 GLU B N 1
ATOM 7620 C CA . GLU B 1 487 ? 2.711 -47.156 -32.719 1 78.56 487 GLU B CA 1
ATOM 7621 C C . GLU B 1 487 ? 1.504 -46.625 -31.953 1 78.56 487 GLU B C 1
ATOM 7623 O O . GLU B 1 487 ? 0.961 -45.562 -32.281 1 78.56 487 GLU B O 1
ATOM 7628 N N . CYS B 1 488 ? 1.152 -47.344 -30.984 1 84.06 488 CYS B N 1
ATOM 7629 C CA . CYS B 1 488 ? -0.102 -47.031 -30.312 1 84.06 488 CYS B CA 1
ATOM 7630 C C . CYS B 1 488 ? 0.145 -46.219 -29.047 1 84.06 488 CYS B C 1
ATOM 7632 O O . CYS B 1 488 ? -0.796 -45.688 -28.438 1 84.06 488 CYS B O 1
ATOM 7634 N N . ALA B 1 489 ? 1.388 -46.156 -28.625 1 82.12 489 ALA B N 1
ATOM 7635 C CA . ALA B 1 489 ? 1.693 -45.469 -27.375 1 82.12 489 ALA B CA 1
ATOM 7636 C C . ALA B 1 489 ? 1.521 -43.969 -27.531 1 82.12 489 ALA B C 1
ATOM 7638 O O . ALA B 1 489 ? 1.727 -43.406 -28.625 1 82.12 489 ALA B O 1
ATOM 7639 N N . ALA B 1 490 ? 0.992 -43.312 -26.438 1 74.5 490 ALA B N 1
ATOM 7640 C CA . ALA B 1 490 ? 0.837 -41.844 -26.438 1 74.5 490 ALA B CA 1
ATOM 7641 C C . ALA B 1 490 ? 2.189 -41.156 -26.328 1 74.5 490 ALA B C 1
ATOM 7643 O O . ALA B 1 490 ? 2.348 -40 -26.766 1 74.5 490 ALA B O 1
ATOM 7644 N N . ASN B 1 491 ? 3.127 -41.781 -25.719 1 78.38 491 ASN B N 1
ATOM 7645 C CA . ASN B 1 491 ? 4.453 -41.25 -25.422 1 78.38 491 ASN B CA 1
ATOM 7646 C C . ASN B 1 491 ? 5.551 -42.281 -25.75 1 78.38 491 ASN B C 1
ATOM 7648 O O . ASN B 1 491 ? 5.574 -43.375 -25.188 1 78.38 491 ASN B O 1
ATOM 7652 N N . ARG B 1 492 ? 6.5 -41.969 -26.609 1 75.5 492 ARG B N 1
ATOM 7653 C CA . ARG B 1 492 ? 7.535 -42.875 -27.047 1 75.5 492 ARG B CA 1
ATOM 7654 C C . ARG B 1 492 ? 8.492 -43.219 -25.922 1 75.5 492 ARG B C 1
ATOM 7656 O O . ARG B 1 492 ? 8.953 -44.375 -25.812 1 75.5 492 ARG B O 1
ATOM 7663 N N . SER B 1 493 ? 8.672 -42.156 -25.078 1 78.81 493 SER B N 1
ATOM 7664 C CA . SER B 1 493 ? 9.57 -42.375 -23.953 1 78.81 493 SER B CA 1
ATOM 7665 C C . SER B 1 493 ? 8.977 -43.375 -22.984 1 78.81 493 SER B C 1
ATOM 7667 O O . SER B 1 493 ? 9.68 -44.281 -22.484 1 78.81 493 SER B O 1
ATOM 7669 N N . ALA B 1 494 ? 7.777 -43.188 -22.734 1 81.06 494 ALA B N 1
ATOM 7670 C CA . ALA B 1 494 ? 7.094 -44.125 -21.875 1 81.06 494 ALA B CA 1
ATOM 7671 C C . ALA B 1 494 ? 7.059 -45.531 -22.5 1 81.06 494 ALA B C 1
ATOM 7673 O O . ALA B 1 494 ? 7.234 -46.531 -21.812 1 81.06 494 ALA B O 1
ATOM 7674 N N . ALA B 1 495 ? 6.82 -45.594 -23.812 1 85 495 ALA B N 1
ATOM 7675 C CA . ALA B 1 495 ? 6.816 -46.844 -24.531 1 85 495 ALA B CA 1
ATOM 7676 C C . ALA B 1 495 ? 8.172 -47.531 -24.422 1 85 495 ALA B C 1
ATOM 7678 O O . ALA B 1 495 ? 8.242 -48.75 -24.141 1 85 495 ALA B O 1
ATOM 7679 N N . LYS B 1 496 ? 9.195 -46.812 -24.625 1 83.75 496 LYS B N 1
ATOM 7680 C CA . LYS B 1 496 ? 10.539 -47.375 -24.531 1 83.75 496 LYS B CA 1
ATOM 7681 C C . LYS B 1 496 ? 10.805 -47.938 -23.141 1 83.75 496 LYS B C 1
ATOM 7683 O O . LYS B 1 496 ? 11.336 -49.031 -23.016 1 83.75 496 LYS B O 1
ATOM 7688 N N . ALA B 1 497 ? 10.492 -47.062 -22.203 1 84.56 497 ALA B N 1
ATOM 7689 C CA . ALA B 1 497 ? 10.672 -47.531 -20.828 1 84.56 497 ALA B CA 1
ATOM 7690 C C . ALA B 1 497 ? 9.898 -48.812 -20.562 1 84.56 497 ALA B C 1
ATOM 7692 O O . ALA B 1 497 ? 10.406 -49.719 -19.906 1 84.56 497 ALA B O 1
ATOM 7693 N N . LEU B 1 498 ? 8.711 -48.844 -21.062 1 87.06 498 LEU B N 1
ATOM 7694 C CA . LEU B 1 498 ? 7.898 -50.062 -20.906 1 87.06 498 LEU B CA 1
ATOM 7695 C C . LEU B 1 498 ? 8.578 -51.25 -21.562 1 87.06 498 LEU B C 1
ATOM 7697 O O . LEU B 1 498 ? 8.703 -52.312 -20.953 1 87.06 498 LEU B O 1
ATOM 7701 N N . ILE B 1 499 ? 9.062 -51.188 -22.812 1 87.69 499 ILE B N 1
ATOM 7702 C CA . ILE B 1 499 ? 9.688 -52.281 -23.578 1 87.69 499 ILE B CA 1
ATOM 7703 C C . ILE B 1 499 ? 10.992 -52.688 -22.891 1 87.69 499 ILE B C 1
ATOM 7705 O O . ILE B 1 499 ? 11.305 -53.875 -22.828 1 87.69 499 ILE B O 1
ATOM 7709 N N . ASP B 1 500 ? 11.695 -51.656 -22.328 1 84.62 500 ASP B N 1
ATOM 7710 C CA . ASP B 1 500 ? 12.906 -51.969 -21.578 1 84.62 500 ASP B CA 1
ATOM 7711 C C . ASP B 1 500 ? 12.586 -52.875 -20.391 1 84.62 500 ASP B C 1
ATOM 7713 O O . ASP B 1 500 ? 13.281 -53.875 -20.156 1 84.62 500 ASP B O 1
ATOM 7717 N N . ARG B 1 501 ? 11.617 -52.469 -19.766 1 85.25 501 ARG B N 1
ATOM 7718 C CA . ARG B 1 501 ? 11.211 -53.281 -18.625 1 85.25 501 ARG B CA 1
ATOM 7719 C C . ARG B 1 501 ? 10.766 -54.656 -19.078 1 85.25 501 ARG B C 1
ATOM 7721 O O . ARG B 1 501 ? 11.062 -55.656 -18.406 1 85.25 501 ARG B O 1
ATOM 7728 N N . ILE B 1 502 ? 10.031 -54.781 -20.172 1 86.19 502 ILE B N 1
ATOM 7729 C CA . ILE B 1 502 ? 9.586 -56.094 -20.688 1 86.19 502 ILE B CA 1
ATOM 7730 C C . ILE B 1 502 ? 10.797 -56.938 -21.094 1 86.19 502 ILE B C 1
ATOM 7732 O O . ILE B 1 502 ? 10.875 -58.094 -20.766 1 86.19 502 ILE B O 1
ATOM 7736 N N . LEU B 1 503 ? 11.742 -56.375 -21.75 1 84.75 503 LEU B N 1
ATOM 7737 C CA . LEU B 1 503 ? 12.945 -57.062 -22.188 1 84.75 503 LEU B CA 1
ATOM 7738 C C . LEU B 1 503 ? 13.742 -57.594 -21 1 84.75 503 LEU B C 1
ATOM 7740 O O . LEU B 1 503 ? 14.281 -58.688 -21.047 1 84.75 503 LEU B O 1
ATOM 7744 N N . ALA B 1 504 ? 13.805 -56.719 -20 1 80 504 ALA B N 1
ATOM 7745 C CA . ALA B 1 504 ? 14.508 -57.125 -18.797 1 80 504 ALA B CA 1
ATOM 7746 C C . ALA B 1 504 ? 13.828 -58.344 -18.141 1 80 504 ALA B C 1
ATOM 7748 O O . ALA B 1 504 ? 14.5 -59.188 -17.562 1 80 504 ALA B O 1
ATOM 7749 N N . LYS B 1 505 ? 12.609 -58.344 -18.266 1 80.12 505 LYS B N 1
ATOM 7750 C CA . LYS B 1 505 ? 11.844 -59.406 -17.656 1 80.12 505 LYS B CA 1
ATOM 7751 C C . LYS B 1 505 ? 11.984 -60.719 -18.469 1 80.12 505 LYS B C 1
ATOM 7753 O O . LYS B 1 505 ? 12.055 -61.812 -17.906 1 80.12 505 LYS B O 1
ATOM 7758 N N . ILE B 1 506 ? 12.016 -60.688 -19.781 1 78.81 506 ILE B N 1
ATOM 7759 C CA . ILE B 1 506 ? 12.023 -61.906 -20.594 1 78.81 506 ILE B CA 1
ATOM 7760 C C . ILE B 1 506 ? 13.461 -62.344 -20.828 1 78.81 506 ILE B C 1
ATOM 7762 O O . ILE B 1 506 ? 13.695 -63.438 -21.375 1 78.81 506 ILE B O 1
ATOM 7766 N N . ALA B 1 507 ? 14.477 -61.531 -20.547 1 71.31 507 ALA B N 1
ATOM 7767 C CA . ALA B 1 507 ? 15.883 -61.938 -20.656 1 71.31 507 ALA B CA 1
ATOM 7768 C C . ALA B 1 507 ? 16.234 -62.969 -19.594 1 71.31 507 ALA B C 1
ATOM 7770 O O . ALA B 1 507 ? 15.656 -62.969 -18.5 1 71.31 507 ALA B O 1
#

Nearest PDB structures (foldseek):
  4j0b-assembly1_A  TM=7.388E-01  e=3.094E-14  Danio rerio
  4z1i-assembly1_C  TM=6.948E-01  e=1.138E-13  Homo sapiens
  4j0b-assembly1_B  TM=7.383E-01  e=5.426E-13  Danio rerio
  7kcl-assembly1_B  TM=6.945E-01  e=2.017E-13  Homo sapiens
  5tvw-assembly1_A  TM=6.579E-01  e=1.080E-13  Danio rerio

Secondary structure (DSSP, 8-state):
--TT--------PPPB-THHHHIIIIIS-SSTTHHHHHHHHHHHHHHHHHHHTTSS-TT--EEEEEEETTTTEEEEEE-S----HHHHHHHHH-BS--S-TTTT-S--SS-GGGGGGGG-SEEEEEEE-TT-S-EEEEEEEHHHHHHHHH-TT----HHHHHHHHEEEEEE----TT--EEEEEEES----TTTGGG-HHHHHHHHHHHS--PBPTT-TTHHHHHHHHHHHS-----EEEETT-SPP-B---SEE--TTSPPEE--EEEEEEEE-TTSSEEEEEEEEE----SPPPGGGS--EEEEEETTEEES-TTTTGGGSSSGGGGGG-EEEEEE--TTS-B-TTSSSB--SHHHHHHHHHHHHHHHHHHHHHHHHHHHHHHHHHHHHHHHHHHHHHHHHHHT-S-HHHHHHHHHHHHHHHHHHHHHT-GGG--S-HHHHHHHHHHHHHHHHHHHHSTTSSSGGGGS-HHHHHHHHHHHHHHHHH-S-HHHHHHHHHHHHHHH-/--TT--------PPPB-THHHHIIIIIS-SSTTHHHHHHHHHHHHHHHHHHHTTSS-TT--EEEEEEETTTTEEEEEE-S----HHHHHHHHH-BS--S-TTTT-S--SS-GGGGGGGG-SEEEEEEE-TT-S-EEEEEEEHHHHHHHHH-TT----HHHHHHHHEEEEEE----TT--EEEEEEES----TTTGGG-HHHHHHHHHHHS--PBPTT-TTHHHHHHHHHHHS-----EEEETT-SPP-B---SEE--TTSPPEE--EEEEEEEE-TTSSEEEEEEEEE----SPPPGGGS--EEEEEETTEEES-TTTTGGGSSSGGGGGG-EEEEEE--TTS-B-TTSSSB--SHHHHHHHHHHHHHHHHHHHHHHHHHHHHHHHHHHHHHHHHHHHHHHHHHHT-S-HHHHHHHHHHHHHHHHHHHHHH-GGG--S-HHHHHHHHHHHHHHHHHHHHHTTSSSGGGGS-HHHHHHHHHHHHHHHHH-S-HHHHHHHHHHHHHHH-

InterPro domains:
  IPR036890 Histidine kinase/HSP90-like ATPase superfamily [G3DSA:3.30.565.10] (16-178)
  IPR036890 Histidine kinase/HSP90-like ATPase superfamily [SSF55874] (18-143)

Foldseek 3Di:
DPPPDPPPPPPPDDFAALVVLVCLAPVLAPDLLVLVVLVLLVLLQQQVQCVVVVLDDLARWAWEWEFDVVQRKIKIKTQGQWDDPVCNVVLLLDAQDFPCPPHLRPDGRSRSLNRCLNFAQKKKKWWDGAQDQKIKMKIFRSVLSVVLVPPPPDPDGPSVSSVVGMDMDIGGDDDNSGTMMMIMGGHGDDDDPSLVRDLVSSLLVCLQFPQAAADPQAPCRVVVCVVCVVQDVQRGYFYDYNPDHTRHRLDHQWADDPPDGTWGFDDKDKDFAAFPVGHTFKIKMWGDTQLPDFGDVVSSQQFEWEDRSSGTAAGRQQLLVLAPHSRLRRSIGMYIYGDHSVFAQDPSRNHTDDDPRVVSRSVSCSVVNDVSVVSNVLSVVLVVLVVVLVVLLVVLVLLLLLLLLLQADPVLSVVSLVVSVVSLVVLCVSLDPVSDDPCNVVSVVSSVVSVVSSVVSNVVRDDDQPLNVDDPVVSVVRNVVLSVLCVVPPDNNVSSVVVSVVSVVVD/DPPPPPPCPPPPDDFAALVVLVCLAPVLAPDLLVLVVLVLLVLLQQQVQCVVVVLDDLARWAWEWEFDVVQRKIKIKTQGQWDDPVCVVVLLLDAQDFPCPPHLRPDGRSRSLNRCLNFAQKKKKWWDGAQDQKIKMKIFRSVLSVVLVPPPPDPDGPSVSSVVGMDMDIGGDDDNSGTMMMIMGGHGDDDDPSLVRDLVSSLLVCLQFPQAAADPQAPCRVVVCVVCVVQDPQRGYFYDYNPDHTRHRLDHQWADDPPDGTWGFDDKDKDFAAFPVGHTFKIKMWGDTQLPDFGDVVSSQQFEWEDRSSGTAAGRQQLLVLAPHSRLRRSIGMYIYGDHSVFAQDPSSNHTDDDPRVVSRSVRCSVVNVVSVVSNVLSVVLVVLVVVLVVLLVVLVLLLLLLLLLQADPVLNVVSLVVSVVSLVVLCVSLDPVSDDPCNVVSVVSSVVSVVSSVVSNVPNQDDQPLNVDDPVVSVVRNVVLSVLCVVPPDNNVSSVVVSVVSVVVD

Organism: Novosphingobium aromaticivorans (strain ATCC 700278 / DSM 12444 / CCUG 56034 / CIP 105152 / NBRC 16084 / F199) (NCBI:txid279238)